Protein AF-0000000080061125 (afdb_homodimer)

Secondary structure (DSSP, 8-state):
-------------SS--HHHHHTT------SS-HHHHHTT--------------------------------------------------------------------------------------------------------PPPHHHHHHHHHHIIIIITTT---S-HHHHHHHHT-GGGS-HHHHHHHHHHHHHHHHHTTTT-S---TTTTTTS--SSSS----HHHHHHHHHHHHTTS-GGG---HHHHHHHHHHHHHHHHTT-HHHHHHHHHHHHHHHHHTTTTSHHHHHTS-HHHHHHHHHHHHHHHHHHHHHHHHHT------S-SPPPPSTTSS-HHHHHHHHHHHHHHHTS-HHHHHHHHTTGGGG--SPPPP-HHHHHHHHTS----TT--HHHHHHHHHHHHHHHHHHHHHHHHHHTSTT--S-----TTHHHHHHHHHHHHHHHS-HHHHHTTHHHHHHHHHHHHHHHHHHHHH--HHHHHHHHHHT--HHHHHHHHHHHHHHGGGS--TTHHHHHHHTBTTB---TTS-TTTSS------------------TTGGGGTTTT---/-------------SS--HHHHHTT------SS-HHHHHTT--------------------------------------------------------------------------------------------------------PPPHHHHHHHHHHHHHHTTTT---S-HHHHHHHHT-GGGS-HHHHHHHHHHHHHHHHHTTTT-S---TTTTTTS--SSSS----HHHHHHHHHHHHTTS-GGG---HHHHHHHHHHHHHHHHTT-HHHHHHHHHHHHHHHHHTTTTSHHHHHTS-HHHHHHHHHHHHHHHHHHHHHHHHHT------S-SPPPPSTTSS-HHHHHHHHHHHHHHHTS-HHHHHHHHTTGGGG--SPPPP-HHHHHHHHTS----TT--HHHHHHHHHHHHHHHHHHHHHHHHHHTSTT--S-----TTHHHHHHHHHHHHHHHS-HHHHHTTHHHHHHHHHHHHHHHHHHHHH--HHHHHHHHHHT--HHHHHHHHHHHHHHGGGS--TTHHHHHHHTBTTB---TTS-TTTSS--------------------S---S---S--

Solvent-accessible surface area (backbone atoms only — not comparable to full-atom values): 69648 Å² total; per-residue (Å²): 135,79,80,72,80,76,78,71,77,78,75,67,57,95,51,54,25,50,61,28,53,75,65,72,45,91,45,72,27,44,91,59,16,64,62,26,58,72,61,57,43,87,52,39,69,77,77,72,82,73,82,83,62,91,65,78,76,73,81,65,86,75,76,85,76,82,80,73,81,79,67,84,80,80,86,80,84,85,78,87,80,85,91,84,92,85,89,77,87,79,82,85,83,84,83,84,85,80,74,85,83,90,85,89,73,81,80,79,82,74,85,70,84,76,81,78,77,82,83,78,87,78,83,78,86,78,84,74,82,83,78,80,82,79,86,80,71,80,64,73,77,69,82,83,69,74,53,35,69,62,45,44,52,36,52,52,50,30,59,69,54,39,28,76,78,52,70,60,71,58,66,69,61,55,58,59,54,24,70,45,49,85,75,46,52,61,62,59,43,16,24,53,33,14,45,36,12,18,43,33,37,36,49,38,67,76,55,55,77,59,54,92,69,47,67,66,64,74,51,36,83,90,69,55,80,75,77,45,36,65,52,33,38,50,48,14,55,55,39,46,66,76,52,65,65,69,80,58,82,48,71,57,57,31,50,23,28,41,22,42,14,48,26,31,40,43,66,68,36,54,68,44,13,51,51,24,42,46,52,24,55,48,43,39,60,72,72,36,66,49,24,43,54,57,44,74,76,41,55,70,68,57,29,43,44,51,34,37,43,51,50,50,50,48,44,48,44,50,55,50,15,67,76,67,43,34,60,69,78,79,69,86,24,50,77,73,67,59,38,86,83,36,96,47,36,47,60,39,48,41,49,50,51,42,47,54,59,51,65,61,58,54,69,64,43,29,46,39,46,36,23,59,40,82,68,26,73,38,89,64,77,78,59,65,37,52,62,42,35,57,63,52,66,54,87,78,90,64,83,80,36,52,66,46,43,47,50,51,41,55,42,48,41,38,41,52,40,42,52,31,45,55,53,39,59,64,45,68,76,42,92,78,66,66,85,71,58,69,59,67,79,60,47,37,49,59,38,43,51,52,43,53,51,52,57,72,74,45,57,68,69,39,58,26,50,53,25,52,62,46,56,50,44,48,46,55,44,38,54,46,32,38,53,44,54,72,59,45,43,74,68,55,43,52,49,40,30,72,73,73,51,43,57,59,58,51,44,50,51,47,51,55,47,34,48,44,46,58,66,27,62,39,90,59,38,64,60,53,52,62,64,34,58,83,71,49,83,71,61,79,81,60,42,87,65,66,78,40,69,81,67,68,73,68,78,68,82,62,79,70,85,66,88,74,74,73,69,69,75,72,78,72,72,75,88,71,69,85,121,136,80,79,72,80,76,79,71,78,77,73,66,57,93,50,52,26,50,60,28,52,73,65,73,44,93,43,73,27,43,89,59,17,65,63,26,58,71,61,54,43,86,51,39,68,76,76,71,83,74,81,84,65,90,67,82,75,74,80,65,86,75,77,85,78,82,80,73,69,79,69,85,82,81,86,78,86,84,81,84,80,84,84,85,88,84,89,78,87,78,82,84,82,82,82,82,84,80,73,84,75,82,79,84,81,79,84,79,88,77,87,76,86,72,86,81,77,82,82,76,88,80,83,80,87,79,87,73,85,84,79,82,82,80,84,81,70,80,67,73,77,69,82,85,70,75,53,36,69,61,46,45,54,36,51,52,49,30,58,70,54,40,28,77,78,53,70,61,71,57,65,68,60,55,58,58,52,26,70,46,50,87,75,46,52,62,62,58,42,17,24,52,34,13,46,36,12,18,43,33,36,34,51,38,67,77,56,56,77,57,55,92,70,48,66,64,64,71,50,35,82,91,70,54,78,74,74,45,35,66,54,33,38,50,49,15,54,54,37,46,66,76,50,64,64,70,81,58,83,47,70,56,57,32,50,23,28,42,23,43,14,47,26,31,40,43,68,69,37,54,67,45,12,53,50,24,42,46,51,24,55,45,43,39,60,71,71,36,65,48,23,44,64,56,44,72,77,42,56,72,69,56,30,45,44,54,34,37,42,51,50,50,48,47,44,49,44,50,56,49,16,67,75,68,42,33,58,68,79,78,69,87,23,49,76,74,66,59,37,85,82,37,97,48,37,49,60,37,48,41,51,51,51,41,45,55,58,52,66,62,58,55,66,65,44,31,48,40,46,36,24,59,42,84,67,27,75,39,89,65,77,78,60,65,37,52,62,40,35,57,62,52,67,54,87,78,89,64,83,80,38,52,67,46,43,48,49,52,42,54,42,49,43,38,40,51,40,40,50,31,45,56,52,40,58,66,45,68,77,41,94,80,64,65,83,70,60,70,60,66,79,62,45,37,50,58,39,44,52,53,42,53,51,52,57,72,74,45,57,67,68,40,58,26,50,53,26,51,61,46,55,50,46,48,48,54,44,38,52,45,31,40,53,42,55,72,56,46,43,72,65,56,42,51,50,40,31,74,73,74,52,42,57,60,60,52,44,50,51,48,51,54,48,33,48,46,47,58,68,28,63,39,91,57,39,64,60,54,51,62,65,34,58,82,71,50,82,71,62,78,82,60,44,86,65,64,78,42,68,82,65,70,72,69,77,69,81,64,79,67,84,62,84,71,67,78,68,65,78,72,85,75,76,78,90,74,72,82,130

Sequence (1158 aa):
MESQPSATPEKPPKQACDNCRRRKIKCSRELPCDKCQRLLLSCSYSDVLRRKGPKFRTLYPLAPIHPLASRPRPLTKEWLPPDPGACHLASPTSPPFTVADAQYPHPDFSESFTRLPPPDLVSSPDSTNSLFDSSTIGALPAPRRLSAPILLAHVNVFLKYLFPIMPIVRQDQLQQDCHQPERLSSQRYAFIAALCAATHIQLKLDGAAPGPEAASAQASLDGHPMLSGEELLAEAVRARKEYNVVDEINMENLLTSFFLFAAYGNLDRQDQAWFYLCQTTSMVFTLGLQRESTYSKLSVEEAEEKRRVFWLLFVTERGYALQQAKPVMLRNSIHKPQVLCSDDPILAYGFINLINVFEKLSPNLYDWVSAGGSGSGADGDPPPTSSIQSSLAKQISLEGVSEIQKVDILITQQWLQTMMWKLSMTHVTQPGSRDDAVLPFHLPVLVGKAVMGVIAAASQGAVDAHGIGMEQKLYDLGTSVADVSRSLSTKAAHHLAESTIDPRELLWGILTTLSRIRGSQSYLFPALVEQSRGIISFDCSLSISDFLPSFGGPPAISWRTGESGFDLLGVSDDLQEREMESQPSATPEKPPKQACDNCRRRKIKCSRELPCDKCQRLLLSCSYSDVLRRKGPKFRTLYPLAPIHPLASRPRPLTKEWLPPDPGACHLASPTSPPFTVADAQYPHPDFSESFTRLPPPDLVSSPDSTNSLFDSSTIGALPAPRRLSAPILLAHVNVFLKYLFPIMPIVRQDQLQQDCHQPERLSSQRYAFIAALCAATHIQLKLDGAAPGPEAASAQASLDGHPMLSGEELLAEAVRARKEYNVVDEINMENLLTSFFLFAAYGNLDRQDQAWFYLCQTTSMVFTLGLQRESTYSKLSVEEAEEKRRVFWLLFVTERGYALQQAKPVMLRNSIHKPQVLCSDDPILAYGFINLINVFEKLSPNLYDWVSAGGSGSGADGDPPPTSSIQSSLAKQISLEGVSEIQKVDILITQQWLQTMMWKLSMTHVTQPGSRDDAVLPFHLPVLVGKAVMGVIAAASQGAVDAHGIGMEQKLYDLGTSVADVSRSLSTKAAHHLAESTIDPRELLWGILTTLSRIRGSQSYLFPALVEQSRGIISFDCSLSISDFLPSFGGPPAISWRTGESGFDLLGVSDDLQERE

Organism: NCBI:txid656916

pLDDT: mean 71.82, std 30.96, range [16.12, 98.88]

Foldseek 3Di:
DPDPPDPDPDPQPPDAFPVCVVVVHDFPSDQQTPVCVVLVHRTHRPDDDDDPPPPPCPPDPPPDPPDDPDFDDDDDDDDDDDDDDDDDDDDDDDDDDDDDDDDDDPDPDDDDPDPDDDDDDDDDDDPDPDPDDDDCPPPPPDPDADALVLLLVQLVLCVVQVCLLQVQDDSVVSNVCSHCLPPDDLLQSLLSLLSSLLSCLQLVVVFAPDPVPCVPVCDDPPPDNDQHSVSSLVSSVVSCVVDDCVVDQDPSSLSSLQSNLSNCVLVVVNVSNVVSLVVSVVSCVVQPLLAQVSLVPDDPVVSLSSLSVLLSSVLVQQLSLLLVLAADDHDPRYDHHDLVPDPHNLSSVLSVLSSVLSNLDDRLQSVCSNCPHPSNPDPDQHDLLVVSLVVLPDDDDNPSHDLLSVLVNLLVSLLSNLSSLVNLVVPVVDPPNPPSDRDDLCSLVQSLLSNLVSVVPGDLSSQSSRGVSSLSSLLSSLLSLLVSLVSDDPVRQVVCCVSGRRSLVSSVSSLVCCCQRSHHHHPCSVVSVVSCPPSHPPPVPPDVVNVPPPPPPPPDPPPPPDDPVPVPPDPPDDPPDDD/DPDPPDPDPPPQPPDAWPVCVVVVHDFPSDQQTPVCVVLVHRTHRPDDDDDDDPPPCPPPPPPDDDDDPDFDDDDDPDDDDDDDDDDDDDPDDDDDDPPDDDDDDPDDDDDDDDDDDDDDDDDDDDDDDDDDPDDCPPPPPDPDADALVLLLVQLVLCVVQVCLLQVQDDSVVSNVCSHCLVPDDLLQSLLSLLSSLLSCLQLVVVFAPPPVPCVPVCDDPVPDNDQHSVSSLVSSVVSCVVDDCVVDQDPSSLSSLQSNLSNCVLVVVNVSNVVSLVVSVVSCVVQPLLAQVSLVVDDPVVSLSSLSVLLSSVLVQQLSLLLVLAADDHDPRYDHHDQVPDPHNLSSVLSVLSSVLSNLDDRLQSVCSNCPHPSNPDPDQHDLLVVSLVVLPDDDDNPSHDLLSVLVNLLVSLLSNLSSLVNLVVPVVDPPNPPSPRDDLCSLVQSLLSNLVSVVPGDLSSQSSRGVSSLSSLLSSLLSLLVSLVSDDPVRQVVCCVVGRRSLVSSVSSLVCCCQRSHHHHPCSVVSVVSCPPSHPPPVVPDVVNVPPPPPPPPDVPPPPDDPPPVPDPPDDDPDDDD

InterPro domains:
  IPR001138 Zn(2)Cys(6) fungal-type DNA-binding domain [PF00172] (15-51)
  IPR001138 Zn(2)Cys(6) fungal-type DNA-binding domain [PS00463] (16-43)
  IPR001138 Zn(2)Cys(6) fungal-type DNA-binding domain [PS50048] (16-45)
  IPR001138 Zn(2)Cys(6) fungal-type DNA-binding domain [SM00066] (11-54)
  IPR001138 Zn(2)Cys(6) fungal-type DNA-binding domain [cd00067] (14-46)
  IPR007219 Xylanolytic transcriptional activator, regulatory domain [PF04082] (156-344)
  IPR007219 Xylanolytic transcriptional activator, regulatory domain [SM00906] (273-351)
  IPR036864 Zn(2)-C6 fungal-type DNA-binding domain superfamily [G3DSA:4.10.240.10] (10-63)
  IPR036864 Zn(2)-C6 fungal-type DNA-binding domain superfamily [SSF57701] (12-54)
  IPR050797 Carbohydrate Metabolism and Transport Regulator [PTHR31668] (5-534)

Nearest PDB structures (foldseek):
  8ow1-assembly1_ce  TM=6.277E-01  e=1.514E-03  Saccharomyces cerevisiae
  6gyp-assembly1_B  TM=5.975E-01  e=3.626E-03  Saccharomyces cerevisiae S288C
  6gys-assembly1_I  TM=6.020E-01  e=3.484E-02  Saccharomyces cerevisiae
  8e0m-assembly4_K  TM=3.515E-01  e=8.015E+00  synthetic construct
  8ow1-assembly1_ce  TM=6.157E-01  e=2.580E-03  Saccharomyces cerevisiae

Structure (mmCIF, N/CA/C/O backbone):
data_AF-0000000080061125-model_v1
#
loop_
_entity.id
_entity.type
_entity.pdbx_description
1 polymer 'C6 transcription factor (AmyR)'
#
loop_
_atom_site.group_PDB
_atom_site.id
_atom_site.type_symbol
_atom_site.label_atom_id
_atom_site.label_alt_id
_atom_site.label_comp_id
_atom_site.label_asym_id
_atom_site.label_entity_id
_atom_site.label_seq_id
_atom_site.pdbx_PDB_ins_code
_atom_site.Cartn_x
_atom_site.Cartn_y
_atom_site.Cartn_z
_atom_site.occupancy
_atom_site.B_iso_or_equiv
_atom_site.auth_seq_id
_atom_site.auth_comp_id
_atom_site.auth_asym_id
_atom_site.auth_atom_id
_atom_site.pdbx_PDB_model_num
ATOM 1 N N . MET A 1 1 ? -60.25 13.602 60.062 1 27.45 1 MET A N 1
ATOM 2 C CA . MET A 1 1 ? -59.156 12.688 59.812 1 27.45 1 MET A CA 1
ATOM 3 C C . MET A 1 1 ? -59.188 12.156 58.375 1 27.45 1 MET A C 1
ATOM 5 O O . MET A 1 1 ? -59.781 11.102 58.125 1 27.45 1 MET A O 1
ATOM 9 N N . GLU A 1 2 ? -59.406 13 57.438 1 32.28 2 GLU A N 1
ATOM 10 C CA . GLU A 1 2 ? -59.719 12.75 56.031 1 32.28 2 GLU A CA 1
ATOM 11 C C . GLU A 1 2 ? -58.531 12.078 55.312 1 32.28 2 GLU A C 1
ATOM 13 O O . GLU A 1 2 ? -57.406 12.531 55.438 1 32.28 2 GLU A O 1
ATOM 18 N N . SER A 1 3 ? -58.656 10.742 55.062 1 34.03 3 SER A N 1
ATOM 19 C CA . SER A 1 3 ? -57.719 9.758 54.5 1 34.03 3 SER A CA 1
ATOM 20 C C . SER A 1 3 ? -57.188 10.188 53.156 1 34.03 3 SER A C 1
ATOM 22 O O . SER A 1 3 ? -57.969 10.438 52.219 1 34.03 3 SER A O 1
ATOM 24 N N . GLN A 1 4 ? -56.125 10.945 53.125 1 33.97 4 GLN A N 1
ATOM 25 C CA . GLN A 1 4 ? -55.5 11.508 51.906 1 33.97 4 GLN A CA 1
ATOM 26 C C . GLN A 1 4 ? -55.188 10.414 50.906 1 33.97 4 GLN A C 1
ATOM 28 O O . GLN A 1 4 ? -54.719 9.344 51.25 1 33.97 4 GLN A O 1
ATOM 33 N N . PRO A 1 5 ? -55.938 10.406 49.75 1 37.44 5 PRO A N 1
ATOM 34 C CA . PRO A 1 5 ? -55.844 9.359 48.719 1 37.44 5 PRO A CA 1
ATOM 35 C C . PRO A 1 5 ? -54.406 9.086 48.312 1 37.44 5 PRO A C 1
ATOM 37 O O . PRO A 1 5 ? -53.562 9.977 48.375 1 37.44 5 PRO A O 1
ATOM 40 N N . SER A 1 6 ? -53.906 7.879 48.531 1 32.16 6 SER A N 1
ATOM 41 C CA . SER A 1 6 ? -52.594 7.309 48.25 1 32.16 6 SER A CA 1
ATOM 42 C C . SER A 1 6 ? -52.219 7.5 46.781 1 32.16 6 SER A C 1
ATOM 44 O O . SER A 1 6 ? -53.031 7.223 45.875 1 32.16 6 SER A O 1
ATOM 46 N N . ALA A 1 7 ? -51.344 8.422 46.438 1 37.06 7 ALA A N 1
ATOM 47 C CA . ALA A 1 7 ? -50.812 8.773 45.125 1 37.06 7 ALA A CA 1
ATOM 48 C C . ALA A 1 7 ? -50.469 7.52 44.312 1 37.06 7 ALA A C 1
ATOM 50 O O . ALA A 1 7 ? -49.75 6.633 44.812 1 37.06 7 ALA A O 1
ATOM 51 N N . THR A 1 8 ? -51.406 7.047 43.531 1 37.03 8 THR A N 1
ATOM 52 C CA . THR A 1 8 ? -51.219 5.926 42.625 1 37.03 8 THR A CA 1
ATOM 53 C C . THR A 1 8 ? -49.844 6.039 41.906 1 37.03 8 THR A C 1
ATOM 55 O O . THR A 1 8 ? -49.469 7.121 41.469 1 37.03 8 THR A O 1
ATOM 58 N N . PRO A 1 9 ? -48.875 5.172 42.219 1 40.28 9 PRO A N 1
ATOM 59 C CA . PRO A 1 9 ? -47.531 5.211 41.594 1 40.28 9 PRO A CA 1
ATOM 60 C C . PRO A 1 9 ? -47.594 5.375 40.094 1 40.28 9 PRO A C 1
ATOM 62 O O . PRO A 1 9 ? -48.438 4.773 39.438 1 40.28 9 PRO A O 1
ATOM 65 N N . GLU A 1 10 ? -47.406 6.582 39.562 1 41.97 10 GLU A N 1
ATOM 66 C CA . GLU A 1 10 ? -47.375 6.898 38.156 1 41.97 10 GLU A CA 1
ATOM 67 C C . GLU A 1 10 ? -46.656 5.801 37.344 1 41.97 10 GLU A C 1
ATOM 69 O O . GLU A 1 10 ? -45.656 5.262 37.812 1 41.97 10 GLU A O 1
ATOM 74 N N . LYS A 1 11 ? -47.438 4.945 36.562 1 47.28 11 LYS A N 1
ATOM 75 C CA . LYS A 1 11 ? -47 3.887 35.656 1 47.28 11 LYS A CA 1
ATOM 76 C C . LYS A 1 11 ? -45.719 4.289 34.906 1 47.28 11 LYS A C 1
ATOM 78 O O . LYS A 1 11 ? -45.594 5.445 34.5 1 47.28 11 LYS A O 1
ATOM 83 N N . PRO A 1 12 ? -44.594 3.541 35.031 1 50.28 12 PRO A N 1
ATOM 84 C CA . PRO A 1 12 ? -43.344 3.816 34.344 1 50.28 12 PRO A CA 1
ATOM 85 C C . PRO A 1 12 ? -43.531 4.059 32.844 1 50.28 12 PRO A C 1
ATOM 87 O O . PRO A 1 12 ? -44.469 3.535 32.25 1 50.28 12 PRO A O 1
ATOM 90 N N . PRO A 1 13 ? -43.219 5.145 32.25 1 54.94 13 PRO A N 1
ATOM 91 C CA . PRO A 1 13 ? -43.438 5.453 30.844 1 54.94 13 PRO A CA 1
ATOM 92 C C . PRO A 1 13 ? -43.031 4.297 29.922 1 54.94 13 PRO A C 1
ATOM 94 O O . PRO A 1 13 ? -42.125 3.531 30.25 1 54.94 13 PRO A O 1
ATOM 97 N N . LYS A 1 14 ? -43.875 3.773 29.125 1 65.69 14 LYS A N 1
ATOM 98 C CA . LYS A 1 14 ? -43.75 2.666 28.172 1 65.69 14 LYS A CA 1
ATOM 99 C C . LYS A 1 14 ? -42.656 2.961 27.141 1 65.69 14 LYS A C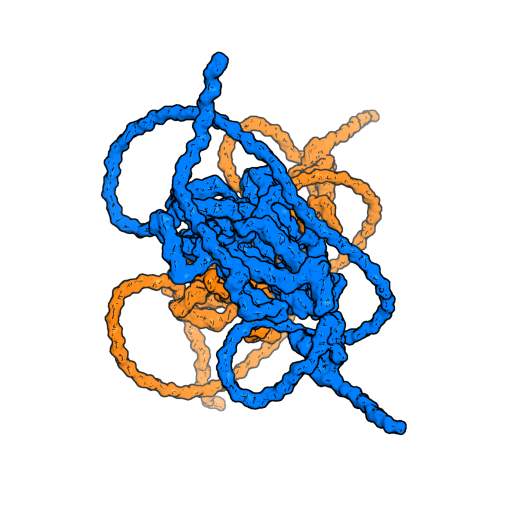 1
ATOM 101 O O . LYS A 1 14 ? -42.25 2.066 26.406 1 65.69 14 LYS A O 1
ATOM 106 N N . GLN A 1 15 ? -42.156 4.168 27.141 1 68.81 15 GLN A N 1
ATOM 107 C CA . GLN A 1 15 ? -41.188 4.512 26.078 1 68.81 15 GLN A CA 1
ATOM 108 C C . GLN A 1 15 ? -39.781 4.699 26.625 1 68.81 15 GLN A C 1
ATOM 110 O O . GLN A 1 15 ? -39.625 5.012 27.812 1 68.81 15 GLN A O 1
ATOM 115 N N . ALA A 1 16 ? -38.812 4.387 25.859 1 77 16 ALA A N 1
ATOM 116 C CA . ALA A 1 16 ? -37.438 4.66 26.219 1 77 16 ALA A CA 1
ATOM 117 C C . ALA A 1 16 ? -37.188 6.156 26.375 1 77 16 ALA A C 1
ATOM 119 O O . ALA A 1 16 ? -37.875 6.973 25.766 1 77 16 ALA A O 1
ATOM 120 N N . CYS A 1 17 ? -36.406 6.539 27.281 1 73.69 17 CYS A N 1
ATOM 121 C CA . CYS A 1 17 ? -36.094 7.949 27.484 1 73.69 17 CYS A CA 1
ATOM 122 C C . CYS A 1 17 ? -35.469 8.555 26.234 1 73.69 17 CYS A C 1
ATOM 124 O O . CYS A 1 17 ? -34.969 7.836 25.375 1 73.69 17 CYS A O 1
ATOM 126 N N . ASP A 1 18 ? -35.5 9.758 26.016 1 74.81 18 ASP A N 1
ATOM 127 C CA . ASP A 1 18 ? -35.031 10.477 24.844 1 74.81 18 ASP A CA 1
ATOM 128 C C . ASP A 1 18 ? -33.562 10.172 24.547 1 74.81 18 ASP A C 1
ATOM 130 O O . ASP A 1 18 ? -33.188 10.023 23.391 1 74.81 18 ASP A O 1
ATOM 134 N N . ASN A 1 19 ? -32.781 10.039 25.562 1 71.25 19 ASN A N 1
ATOM 135 C CA . ASN A 1 19 ? -31.359 9.781 25.422 1 71.25 19 ASN A CA 1
ATOM 136 C C . ASN A 1 19 ? -31.094 8.359 24.938 1 71.25 19 ASN A C 1
ATOM 138 O O . ASN A 1 19 ? -30.281 8.141 24.047 1 71.25 19 ASN A O 1
ATOM 142 N N . CYS A 1 20 ? -31.797 7.539 25.516 1 73.12 20 CYS A N 1
ATOM 143 C CA . CYS A 1 20 ? -31.656 6.129 25.156 1 73.12 20 CYS A CA 1
ATOM 144 C C . CYS A 1 20 ? -32.219 5.859 23.766 1 73.12 20 CYS A C 1
ATOM 146 O O . CYS A 1 20 ? -31.625 5.086 23 1 73.12 20 CYS A O 1
ATOM 148 N N . ARG A 1 21 ? -33.188 6.535 23.406 1 73.5 21 ARG A N 1
ATOM 149 C CA . ARG A 1 21 ? -33.812 6.438 22.078 1 73.5 21 ARG A CA 1
ATOM 150 C C . ARG A 1 21 ? -32.875 6.941 20.984 1 73.5 21 ARG A C 1
ATOM 152 O O . ARG A 1 21 ? -32.719 6.309 19.953 1 73.5 21 ARG A O 1
ATOM 159 N N . ARG A 1 22 ? -32.375 7.961 21.281 1 67.88 22 ARG A N 1
ATOM 160 C CA . ARG A 1 22 ? -31.469 8.578 20.328 1 67.88 22 ARG A CA 1
ATOM 161 C C . ARG A 1 22 ? -30.219 7.727 20.141 1 67.88 22 ARG A C 1
ATOM 163 O O . ARG A 1 22 ? -29.641 7.688 19.047 1 67.88 22 ARG A O 1
ATOM 170 N N . ARG A 1 23 ? -29.891 7.102 21.109 1 65.81 23 ARG A N 1
ATOM 171 C CA . ARG A 1 23 ? -28.656 6.32 21.109 1 65.81 23 ARG A CA 1
ATOM 172 C C . ARG A 1 23 ? -28.938 4.848 20.844 1 65.81 23 ARG A C 1
ATOM 174 O O . ARG A 1 23 ? -28.031 4.02 20.875 1 65.81 23 ARG A O 1
ATOM 181 N N . LYS A 1 24 ? -30.219 4.629 20.562 1 64.69 24 LYS A N 1
ATOM 182 C CA . LYS A 1 24 ? -30.766 3.303 20.266 1 64.69 24 LYS A CA 1
ATOM 183 C C . LYS A 1 24 ? -30.234 2.266 21.266 1 64.69 24 LYS A C 1
ATOM 185 O O . LYS A 1 24 ? -29.859 1.158 20.875 1 64.69 24 LYS A O 1
ATOM 190 N N . ILE A 1 25 ? -30.25 2.643 22.516 1 73.75 25 ILE A N 1
ATOM 191 C CA . ILE A 1 25 ? -29.859 1.727 23.594 1 73.75 25 ILE A CA 1
ATOM 192 C C . ILE A 1 25 ? -31.078 1.35 24.422 1 73.75 25 ILE A C 1
ATOM 194 O O . ILE A 1 25 ? -32.062 2.094 24.453 1 73.75 25 ILE A O 1
ATOM 198 N N . LYS A 1 26 ? -31.031 0.208 25 1 74.75 26 LYS A N 1
ATOM 199 C CA . LYS A 1 26 ? -32.125 -0.277 25.844 1 74.75 26 LYS A CA 1
ATOM 200 C C . LYS A 1 26 ? -32.281 0.58 27.094 1 74.75 26 LYS A C 1
ATOM 202 O O . LYS A 1 26 ? -31.344 0.724 27.875 1 74.75 26 LYS A O 1
ATOM 207 N N . CYS A 1 27 ? -33.344 1.165 27.281 1 73.62 27 CYS A N 1
ATOM 208 C CA . CYS A 1 27 ? -33.688 2.072 28.359 1 73.62 27 CYS A CA 1
ATOM 209 C C . CYS A 1 27 ? -34.406 1.333 29.484 1 73.62 27 CYS A C 1
ATOM 211 O O . CYS A 1 27 ? -35.25 0.475 29.219 1 73.62 27 CYS A O 1
ATOM 213 N N . SER A 1 28 ? -34.094 1.442 30.641 1 76.81 28 SER A N 1
ATOM 214 C CA . SER A 1 28 ? -34.812 0.836 31.75 1 76.81 28 SER A CA 1
ATOM 215 C C . SER A 1 28 ? -36.188 1.485 31.969 1 76.81 28 SER A C 1
ATOM 217 O O . SER A 1 28 ? -36.969 1.008 32.75 1 76.81 28 SER A O 1
ATOM 219 N N . ARG A 1 29 ? -36.5 2.629 31.328 1 74.81 29 ARG A N 1
ATOM 220 C CA . ARG A 1 29 ? -37.781 3.355 31.328 1 74.81 29 ARG A CA 1
ATOM 221 C C . ARG A 1 29 ? -38.094 3.904 32.719 1 74.81 29 ARG A C 1
ATOM 223 O O . ARG A 1 29 ? -39.25 4.242 33 1 74.81 29 ARG A O 1
ATOM 230 N N . GLU A 1 30 ? -37 4.027 33.531 1 76.69 30 GLU A N 1
ATOM 231 C CA . GLU A 1 30 ? -37.125 4.734 34.781 1 76.69 30 GLU A CA 1
ATOM 232 C C . GLU A 1 30 ? -36.781 6.207 34.656 1 76.69 30 GLU A C 1
ATOM 234 O O . GLU A 1 30 ? -36.156 6.602 33.656 1 76.69 30 GLU A O 1
ATOM 239 N N . LEU A 1 31 ? -37.344 7.039 35.281 1 72.25 31 LEU A N 1
ATOM 240 C CA . LEU A 1 31 ? -36.969 8.445 35.375 1 72.25 31 LEU A CA 1
ATOM 241 C C . LEU A 1 31 ? -36.156 8.742 36.625 1 72.25 31 LEU A C 1
ATOM 243 O O . LEU A 1 31 ? -36.719 8.773 37.719 1 72.25 31 LEU A O 1
ATOM 247 N N . PRO A 1 32 ? -34.781 8.922 36.531 1 73.5 32 PRO A N 1
ATOM 248 C CA . PRO A 1 32 ? -33.938 8.797 35.344 1 73.5 32 PRO A CA 1
ATOM 249 C C . PRO A 1 32 ? -33.625 7.348 34.969 1 73.5 32 PRO A C 1
ATOM 251 O O . PRO A 1 32 ? -33.625 6.48 35.844 1 73.5 32 PRO A O 1
ATOM 254 N N . CYS A 1 33 ? -33.375 7.062 33.719 1 75.44 33 CYS A N 1
ATOM 255 C CA . CYS A 1 33 ? -33.094 5.676 33.344 1 75.44 33 CYS A CA 1
ATOM 256 C C . CYS A 1 33 ? -31.688 5.281 33.75 1 75.44 33 CYS A C 1
ATOM 258 O O . CYS A 1 33 ? -30.844 6.145 34.031 1 75.44 33 CYS A O 1
ATOM 260 N N . ASP A 1 34 ? -31.422 3.965 33.906 1 76 34 ASP A N 1
ATOM 261 C CA . ASP A 1 34 ? -30.141 3.434 34.375 1 76 34 ASP A CA 1
ATOM 262 C C . ASP A 1 34 ? -28.984 3.916 33.531 1 76 34 ASP A C 1
ATOM 264 O O . ASP A 1 34 ? -27.906 4.203 34.031 1 76 34 ASP A O 1
ATOM 268 N N . LYS A 1 35 ? -29.188 4.074 32.281 1 73.5 35 LYS A N 1
ATOM 269 C CA . LYS A 1 35 ? -28.156 4.504 31.359 1 73.5 35 LYS A CA 1
ATOM 270 C C . LYS A 1 35 ? -27.875 6 31.5 1 73.5 35 LYS A C 1
ATOM 272 O O . LYS A 1 35 ? -26.719 6.422 31.531 1 73.5 35 LYS A O 1
ATOM 277 N N . CYS A 1 36 ? -28.938 6.664 31.578 1 67.19 36 CYS A N 1
ATOM 278 C CA . CYS A 1 36 ? -28.797 8.102 31.781 1 67.19 36 CYS A CA 1
ATOM 279 C C . CYS A 1 36 ? -28.188 8.406 33.156 1 67.19 36 CYS A C 1
ATOM 281 O O . CYS A 1 36 ? -27.359 9.312 33.281 1 67.19 36 CYS A O 1
ATOM 283 N N . GLN A 1 37 ? -28.562 7.734 34.094 1 69.38 37 GLN A N 1
ATOM 284 C CA . GLN A 1 37 ? -28.016 7.891 35.438 1 69.38 37 GLN A CA 1
ATOM 285 C C . GLN A 1 37 ? -26.531 7.582 35.469 1 69.38 37 GLN A C 1
ATOM 287 O O . GLN A 1 37 ? -25.75 8.312 36.094 1 69.38 37 GLN A O 1
ATOM 292 N N . ARG A 1 38 ? -26.219 6.562 34.75 1 66.12 38 ARG A N 1
ATOM 293 C CA . ARG A 1 38 ? -24.828 6.133 34.719 1 66.12 38 ARG A CA 1
ATOM 294 C C . ARG A 1 38 ? -23.969 7.113 33.906 1 66.12 38 ARG A C 1
ATOM 296 O O . ARG A 1 38 ? -22.812 7.363 34.25 1 66.12 38 ARG A O 1
ATOM 303 N N . LEU A 1 39 ? -24.594 7.609 32.969 1 65.25 39 LEU A N 1
ATOM 304 C CA . LEU A 1 39 ? -23.875 8.469 32.031 1 65.25 39 LEU A CA 1
ATOM 305 C C . LEU A 1 39 ? -24.062 9.938 32.406 1 65.25 39 LEU A C 1
ATOM 307 O O . LEU A 1 39 ? -23.609 10.828 31.656 1 65.25 39 LEU A O 1
ATOM 311 N N . LEU A 1 40 ? -24.688 10.211 33.5 1 57.69 40 LEU A N 1
ATOM 312 C CA . LEU A 1 40 ? -24.969 11.531 34.031 1 57.69 40 LEU A CA 1
ATOM 313 C C . LEU A 1 40 ? -25.656 12.414 33 1 57.69 40 LEU A C 1
ATOM 315 O O . LEU A 1 40 ? -25.266 13.562 32.781 1 57.69 40 LEU A O 1
ATOM 319 N N . LEU A 1 41 ? -26.531 11.695 32.344 1 65.44 41 LEU A N 1
ATOM 320 C CA . LEU A 1 41 ? -27.344 12.414 31.359 1 65.44 41 LEU A CA 1
ATOM 321 C C . LEU A 1 41 ? -28.688 12.82 31.953 1 65.44 41 LEU A C 1
ATOM 323 O O . LEU A 1 41 ? -29.156 12.195 32.906 1 65.44 41 LEU A O 1
ATOM 327 N N . SER A 1 42 ? -29.219 13.984 31.484 1 67.25 42 SER A N 1
ATOM 328 C CA . SER A 1 42 ? -30.578 14.352 31.844 1 67.25 42 SER A CA 1
ATOM 329 C C . SER A 1 42 ? -31.594 13.438 31.172 1 67.25 42 SER A C 1
ATOM 331 O O . SER A 1 42 ? -31.797 13.516 29.953 1 67.25 42 SER A O 1
ATOM 333 N N . CYS A 1 43 ? -32.125 12.523 31.891 1 69.62 43 CYS A N 1
ATOM 334 C CA . CYS A 1 43 ? -33.094 11.547 31.391 1 69.62 43 CYS A CA 1
ATOM 335 C C . CYS A 1 43 ? -34.438 12.211 31.156 1 69.62 43 CYS A C 1
ATOM 337 O O . CYS A 1 43 ? -35 12.82 32.062 1 69.62 43 CYS A O 1
ATOM 339 N N . SER A 1 44 ? -34.844 12.406 29.953 1 75.56 44 SER A N 1
ATOM 340 C CA . SER A 1 44 ? -36.156 13.008 29.625 1 75.56 44 SER A CA 1
ATOM 341 C C . SER A 1 44 ? -37 12.078 28.766 1 75.56 44 SER A C 1
ATOM 343 O O . SER A 1 44 ? -36.438 11.234 28.047 1 75.56 44 SER A O 1
ATOM 345 N N . TYR A 1 45 ? -38.312 12.016 29 1 69.56 45 TYR A N 1
ATOM 346 C CA . TYR A 1 45 ? -39.281 11.25 28.234 1 69.56 45 TYR A CA 1
ATOM 347 C C . TYR A 1 45 ? -40.25 12.18 27.484 1 69.56 45 TYR A C 1
ATOM 349 O O . TYR A 1 45 ? -41.438 11.938 27.453 1 69.56 45 TYR A O 1
ATOM 357 N N . SER A 1 46 ? -39.875 13.258 27.031 1 65.62 46 SER A N 1
ATOM 358 C CA . SER A 1 46 ? -40.719 14.312 26.516 1 65.62 46 SER A CA 1
ATOM 359 C C . SER A 1 46 ? -41.156 14.031 25.078 1 65.62 46 SER A C 1
ATOM 361 O O . SER A 1 46 ? -42.062 14.68 24.547 1 65.62 46 SER A O 1
ATOM 363 N N . ASP A 1 47 ? -40.469 13.125 24.453 1 58.38 47 ASP A N 1
ATOM 364 C CA . ASP A 1 47 ? -40.844 12.945 23.047 1 58.38 47 ASP A CA 1
ATOM 365 C C . ASP A 1 47 ? -42.188 12.25 22.906 1 58.38 47 ASP A C 1
ATOM 367 O O . ASP A 1 47 ? -42.438 11.219 23.531 1 58.38 47 ASP A O 1
ATOM 371 N N . VAL A 1 48 ? -43.219 12.969 22.578 1 54.28 48 VAL A N 1
ATOM 372 C CA . VAL A 1 48 ? -44.562 12.469 22.328 1 54.28 48 VAL A CA 1
ATOM 373 C C . VAL A 1 48 ? -44.562 11.602 21.062 1 54.28 48 VAL A C 1
ATOM 375 O O . VAL A 1 48 ? -44.062 12.008 20.016 1 54.28 48 VAL A O 1
ATOM 378 N N . LEU A 1 49 ? -44.969 10.461 21.281 1 46.69 49 LEU A N 1
ATOM 379 C CA . LEU A 1 49 ? -45.094 9.555 20.141 1 46.69 49 LEU A CA 1
ATOM 380 C C . LEU A 1 49 ? -46.281 9.961 19.25 1 46.69 49 LEU A C 1
ATOM 382 O O . LEU A 1 49 ? -47.438 9.953 19.703 1 46.69 49 LEU A O 1
ATOM 386 N N . ARG A 1 50 ? -46.25 10.898 18.359 1 41.69 50 ARG A N 1
ATOM 387 C CA . ARG A 1 50 ? -47.375 11.156 17.453 1 41.69 50 ARG A CA 1
ATOM 388 C C . ARG A 1 50 ? -47.656 9.945 16.562 1 41.69 50 ARG A C 1
ATOM 390 O O . ARG A 1 50 ? -46.719 9.32 16.062 1 41.69 50 ARG A O 1
ATOM 397 N N . ARG A 1 51 ? -48.875 9.445 16.562 1 40.47 51 ARG A N 1
ATOM 398 C CA . ARG A 1 51 ? -49.406 8.43 15.656 1 40.47 51 ARG A CA 1
ATOM 399 C C . ARG A 1 51 ? -49.344 8.906 14.211 1 40.47 51 ARG A C 1
ATOM 401 O O . ARG A 1 51 ? -49.812 10.008 13.898 1 40.47 51 ARG A O 1
ATOM 408 N N . LYS A 1 52 ? -48.5 8.461 13.242 1 35.94 52 LYS A N 1
ATOM 409 C CA . LYS A 1 52 ? -48.375 8.812 11.828 1 35.94 52 LYS A CA 1
ATOM 410 C C . LYS A 1 52 ? -49.656 8.477 11.07 1 35.94 52 LYS A C 1
ATOM 412 O O . LYS A 1 52 ? -50.062 7.316 11.023 1 35.94 52 LYS A O 1
ATOM 417 N N . GLY A 1 53 ? -50.781 9.125 11.219 1 33.41 53 GLY A N 1
ATOM 418 C CA . GLY A 1 53 ? -51.844 8.922 10.258 1 33.41 53 GLY A CA 1
ATOM 419 C C . GLY A 1 53 ? -51.375 8.945 8.82 1 33.41 53 GLY A C 1
ATOM 420 O O . GLY A 1 53 ? -50.219 9.258 8.555 1 33.41 53 GLY A O 1
ATOM 421 N N . PRO A 1 54 ? -52.406 8.688 7.742 1 33.66 54 PRO A N 1
ATOM 422 C CA . PRO A 1 54 ? -52.062 8.508 6.328 1 33.66 54 PRO A CA 1
ATOM 423 C C . PRO A 1 54 ? -51.344 9.727 5.727 1 33.66 54 PRO A C 1
ATOM 425 O O . PRO A 1 54 ? -51.906 10.828 5.758 1 33.66 54 PRO A O 1
ATOM 428 N N . LYS A 1 55 ? -50.281 9.961 5.922 1 28.88 55 LYS A N 1
ATOM 429 C CA . LYS A 1 55 ? -49.625 11.242 5.719 1 28.88 55 LYS A CA 1
ATOM 430 C C . LYS A 1 55 ? -49.562 11.617 4.242 1 28.88 55 LYS A C 1
ATOM 432 O O . LYS A 1 55 ? -49.25 10.789 3.393 1 28.88 55 LYS A O 1
ATOM 437 N N . PHE A 1 56 ? -50.531 12.289 3.758 1 29.11 56 PHE A N 1
ATOM 438 C CA . PHE A 1 56 ? -50.5 12.852 2.414 1 29.11 56 PHE A CA 1
ATOM 439 C C . PHE A 1 56 ? -49.125 13.398 2.086 1 29.11 56 PHE A C 1
ATOM 441 O O . PHE A 1 56 ? -48.562 14.156 2.867 1 29.11 56 PHE A O 1
ATOM 448 N N . ARG A 1 57 ? -48.344 12.625 1.249 1 27.5 57 ARG A N 1
ATOM 449 C CA . ARG A 1 57 ? -46.906 12.57 0.98 1 27.5 57 ARG A CA 1
ATOM 450 C C . ARG A 1 57 ? -46.406 13.898 0.433 1 27.5 57 ARG A C 1
ATOM 452 O O . ARG A 1 57 ? -46.594 14.211 -0.744 1 27.5 57 ARG A O 1
ATOM 459 N N . THR A 1 58 ? -46.75 14.992 0.989 1 25.17 58 THR A N 1
ATOM 460 C CA . THR A 1 58 ? -46.156 16.172 0.364 1 25.17 58 THR A CA 1
ATOM 461 C C . THR A 1 58 ? -44.656 15.977 0.176 1 25.17 58 THR A C 1
ATOM 463 O O . THR A 1 58 ? -43.969 15.516 1.089 1 25.17 58 THR A O 1
ATOM 466 N N . LEU A 1 59 ? -44.125 15.836 -1.079 1 26.11 59 LEU A N 1
ATOM 467 C CA . LEU A 1 59 ? -42.844 15.453 -1.661 1 26.11 59 LEU A CA 1
ATOM 468 C C . LEU A 1 59 ? -41.719 16.359 -1.143 1 26.11 59 LEU A C 1
ATOM 470 O O . LEU A 1 59 ? -41.656 17.531 -1.498 1 26.11 59 LEU A O 1
ATOM 474 N N . TYR A 1 60 ? -41.562 16.562 0.078 1 22.91 60 TYR A N 1
ATOM 475 C CA . TYR A 1 60 ? -40.562 17.578 0.402 1 22.91 60 TYR A CA 1
ATOM 476 C C . TYR A 1 60 ? -39.188 17.172 -0.092 1 22.91 60 TYR A C 1
ATOM 478 O O . TYR A 1 60 ? -38.812 15.984 -0.031 1 22.91 60 TYR A O 1
ATOM 486 N N . PRO A 1 61 ? -38.438 17.891 -0.903 1 23.94 61 PRO A N 1
ATOM 487 C CA . PRO A 1 61 ? -37.25 17.484 -1.629 1 23.94 61 PRO A CA 1
ATOM 488 C C . PRO A 1 61 ? -36.125 16.984 -0.702 1 23.94 61 PRO A C 1
ATOM 490 O O . PRO A 1 61 ? -35.812 17.656 0.278 1 23.94 61 PRO A O 1
ATOM 493 N N . LEU A 1 62 ? -36.031 15.695 -0.399 1 21.33 62 LEU A N 1
ATOM 494 C CA . LEU A 1 62 ? -35.25 14.977 0.587 1 21.33 62 LEU A CA 1
ATOM 495 C C . LEU A 1 62 ? -33.75 15.273 0.396 1 21.33 62 LEU A C 1
ATOM 497 O O . LEU A 1 62 ? -33.219 15.117 -0.706 1 21.33 62 LEU A O 1
ATOM 501 N N . ALA A 1 63 ? -33.188 16.234 1.161 1 22.5 63 ALA A N 1
ATOM 502 C CA . ALA A 1 63 ? -31.75 16.516 1.087 1 22.5 63 ALA A CA 1
ATOM 503 C C . ALA A 1 63 ? -30.938 15.25 1.304 1 22.5 63 ALA A C 1
ATOM 505 O O . ALA A 1 63 ? -31.297 14.406 2.127 1 22.5 63 ALA A O 1
ATOM 506 N N . PRO A 1 64 ? -30.125 14.602 0.409 1 19.73 64 PRO A N 1
ATOM 507 C CA . PRO A 1 64 ? -29.5 13.281 0.307 1 19.73 64 PRO A CA 1
ATOM 508 C C . PRO A 1 64 ? -28.656 12.93 1.526 1 19.73 64 PRO A C 1
ATOM 510 O O . PRO A 1 64 ? -27.828 13.727 1.956 1 19.73 64 PRO A O 1
ATOM 513 N N . ILE A 1 65 ? -29.156 12.117 2.551 1 19.98 65 ILE A N 1
ATOM 514 C CA . ILE A 1 65 ? -28.594 11.711 3.83 1 19.98 65 ILE A CA 1
ATOM 515 C C . ILE A 1 65 ? -27.375 10.812 3.596 1 19.98 65 ILE A C 1
ATOM 517 O O . ILE A 1 65 ? -27.453 9.836 2.852 1 19.98 65 ILE A O 1
ATOM 521 N N . HIS A 1 66 ? -26.141 11.25 3.807 1 19.62 66 HIS A N 1
ATOM 522 C CA . HIS A 1 66 ? -24.891 10.516 3.66 1 19.62 66 HIS A CA 1
ATOM 523 C C . HIS A 1 66 ? -24.844 9.312 4.602 1 19.62 66 HIS A C 1
ATOM 525 O O . HIS A 1 66 ? -25.125 9.445 5.797 1 19.62 66 HIS A O 1
ATOM 531 N N . PRO A 1 67 ? -25.078 8.062 4.23 1 20.81 67 PRO A N 1
ATOM 532 C CA . PRO A 1 67 ? -25.328 6.777 4.891 1 20.81 67 PRO A CA 1
ATOM 533 C C . PRO A 1 67 ? -24.188 6.359 5.816 1 20.81 67 PRO A C 1
ATOM 535 O O . PRO A 1 67 ? -23.031 6.238 5.375 1 20.81 67 PRO A O 1
ATOM 538 N N . LEU A 1 68 ? -24.047 6.77 7.062 1 18.78 68 LEU A N 1
ATOM 539 C CA . LEU A 1 68 ? -23.094 6.18 7.992 1 18.78 68 LEU A CA 1
ATOM 540 C C . LEU A 1 68 ? -23.375 4.691 8.188 1 18.78 68 LEU A C 1
ATOM 542 O O . LEU A 1 68 ? -24.531 4.277 8.234 1 18.78 68 LEU A O 1
ATOM 546 N N . ALA A 1 69 ? -22.453 3.732 7.973 1 19.33 69 ALA A N 1
ATOM 547 C CA . ALA A 1 69 ? -22.469 2.275 8.062 1 19.33 69 ALA A CA 1
ATOM 548 C C . ALA A 1 69 ? -22.969 1.815 9.43 1 19.33 69 ALA A C 1
ATOM 550 O O . ALA A 1 69 ? -22.328 2.082 10.453 1 19.33 69 ALA A O 1
ATOM 551 N N . SER A 1 70 ? -24.266 1.642 9.82 1 18.52 70 SER A N 1
ATOM 552 C CA . SER A 1 70 ? -25.031 1.313 11.023 1 18.52 70 SER A CA 1
ATOM 553 C C . SER A 1 70 ? -24.812 -0.142 11.43 1 18.52 70 SER A C 1
ATOM 555 O O . SER A 1 70 ? -25.25 -1.056 10.727 1 18.52 70 SER A O 1
ATOM 557 N N . ARG A 1 71 ? -23.672 -0.48 12.133 1 18.69 71 ARG A N 1
ATOM 558 C CA . ARG A 1 71 ? -23.375 -1.826 12.617 1 18.69 71 ARG A CA 1
ATOM 559 C C . ARG A 1 71 ? -24.5 -2.34 13.516 1 18.69 71 ARG A C 1
ATOM 561 O O . ARG A 1 71 ? -25.078 -1.574 14.281 1 18.69 71 ARG A O 1
ATOM 568 N N . PRO A 1 72 ? -24.859 -3.564 13.383 1 19.33 72 PRO A N 1
ATOM 569 C CA . PRO A 1 72 ? -25.953 -4.309 14.008 1 19.33 72 PRO A CA 1
ATOM 570 C C . PRO A 1 72 ? -25.688 -4.609 15.484 1 19.33 72 PRO A C 1
ATOM 572 O O . PRO A 1 72 ? -24.547 -4.82 15.883 1 19.33 72 PRO A O 1
ATOM 575 N N . ARG A 1 73 ? -26.547 -4.113 16.438 1 18.09 73 ARG A N 1
ATOM 576 C CA . ARG A 1 73 ? -26.625 -4.031 17.891 1 18.09 73 ARG A CA 1
ATOM 577 C C . ARG A 1 73 ? -26.875 -5.402 18.516 1 18.09 73 ARG A C 1
ATOM 579 O O . ARG A 1 73 ? -27.969 -5.953 18.391 1 18.09 73 ARG A O 1
ATOM 586 N N . PRO A 1 74 ? -25.844 -6.316 18.641 1 18.56 74 PRO A N 1
ATOM 587 C CA . PRO A 1 74 ? -26.203 -7.602 19.25 1 18.56 74 PRO A CA 1
ATOM 588 C C . PRO A 1 74 ? -26.719 -7.457 20.672 1 18.56 74 PRO A C 1
ATOM 590 O O . PRO A 1 74 ? -26.422 -6.465 21.344 1 18.56 74 PRO A O 1
ATOM 593 N N . LEU A 1 75 ? -27.422 -8.461 21.219 1 18.23 75 LEU A N 1
ATOM 594 C CA . LEU A 1 75 ? -28.375 -8.711 22.297 1 18.23 75 LEU A CA 1
ATOM 595 C C . LEU A 1 75 ? -27.656 -8.773 23.641 1 18.23 75 LEU A C 1
ATOM 597 O O . LEU A 1 75 ? -26.453 -9.016 23.703 1 18.23 75 LEU A O 1
ATOM 601 N N . THR A 1 76 ? -28.375 -8.797 24.844 1 17.47 76 THR A N 1
ATOM 602 C CA . THR A 1 76 ? -28.562 -8.273 26.188 1 17.47 76 THR A CA 1
ATOM 603 C C . THR A 1 76 ? -27.938 -9.219 27.219 1 17.47 76 THR A C 1
ATOM 605 O O . THR A 1 76 ? -28.156 -9.07 28.422 1 17.47 76 THR A O 1
ATOM 608 N N . LYS A 1 77 ? -26.734 -9.789 27.203 1 18.34 77 LYS A N 1
ATOM 609 C CA . LYS A 1 77 ? -26.547 -10.852 28.188 1 18.34 77 LYS A CA 1
ATOM 610 C C . LYS A 1 77 ? -26.625 -10.297 29.609 1 18.34 77 LYS A C 1
ATOM 612 O O . LYS A 1 77 ? -26.203 -9.172 29.875 1 18.34 77 LYS A O 1
ATOM 617 N N . GLU A 1 78 ? -27.062 -10.969 30.734 1 17.42 78 GLU A N 1
ATOM 618 C CA . GLU A 1 78 ? -27.625 -10.781 32.062 1 17.42 78 GLU A CA 1
ATOM 619 C C . GLU A 1 78 ? -26.531 -10.414 33.062 1 17.42 78 GLU A C 1
ATOM 621 O O . GLU A 1 78 ? -25.344 -10.719 32.844 1 17.42 78 GLU A O 1
ATOM 626 N N . TRP A 1 79 ? -26.812 -9.773 34.312 1 18.94 79 TRP A N 1
ATOM 627 C CA . TRP A 1 79 ? -26.578 -8.789 35.375 1 18.94 79 TRP A CA 1
ATOM 628 C C . TRP A 1 79 ? -25.734 -9.383 36.5 1 18.94 79 TRP A C 1
ATOM 630 O O . TRP A 1 79 ? -25.375 -8.688 37.438 1 18.94 79 TRP A O 1
ATOM 640 N N . LEU A 1 80 ? -24.688 -10.352 36.469 1 18.38 80 LEU A N 1
ATOM 641 C CA . LEU A 1 80 ? -24.594 -10.859 37.844 1 18.38 80 LEU A CA 1
ATOM 642 C C . LEU A 1 80 ? -24 -9.82 38.781 1 18.38 80 LEU A C 1
ATOM 644 O O . LEU A 1 80 ? -23.188 -8.992 38.344 1 18.38 80 LEU A O 1
ATOM 648 N N . PRO A 1 81 ? -24.094 -9.734 40.219 1 17.38 81 PRO A N 1
ATOM 649 C CA . PRO A 1 81 ? -24.297 -8.758 41.312 1 17.38 81 PRO A CA 1
ATOM 650 C C . PRO A 1 81 ? -22.984 -8.289 41.938 1 17.38 81 PRO A C 1
ATOM 652 O O . PRO A 1 81 ? -22.906 -7.176 42.469 1 17.38 81 PRO A O 1
ATOM 655 N N . PRO A 1 82 ? -21.672 -8.805 41.906 1 17.89 82 PRO A N 1
ATOM 656 C CA . PRO A 1 82 ? -21.25 -8.922 43.312 1 17.89 82 PRO A CA 1
ATOM 657 C C . PRO A 1 82 ? -20.812 -7.586 43.906 1 17.89 82 PRO A C 1
ATOM 659 O O . PRO A 1 82 ? -20.594 -6.621 43.156 1 17.89 82 PRO A O 1
ATOM 662 N N . ASP A 1 83 ? -19.812 -7.523 44.938 1 17.27 83 ASP A N 1
ATOM 663 C CA . ASP A 1 83 ? -19.75 -6.895 46.25 1 17.27 83 ASP A CA 1
ATOM 664 C C . ASP A 1 83 ? -19.031 -5.551 46.188 1 17.27 83 ASP A C 1
ATOM 666 O O . ASP A 1 83 ? -18.281 -5.289 45.25 1 17.27 83 ASP A O 1
ATOM 670 N N . PRO A 1 84 ? -18.109 -5.09 47.219 1 17.36 84 PRO A N 1
ATOM 671 C CA . PRO A 1 84 ? -18.25 -3.988 48.188 1 17.36 84 PRO A CA 1
ATOM 672 C C . PRO A 1 84 ? -17.422 -2.762 47.781 1 17.36 84 PRO A C 1
ATOM 674 O O . PRO A 1 84 ? -17.969 -1.66 47.688 1 17.36 84 PRO A O 1
ATOM 677 N N . GLY A 1 85 ? -16.125 -2.467 48.312 1 16.64 85 GLY A N 1
ATOM 678 C CA . GLY A 1 85 ? -15.891 -1.313 49.156 1 16.64 85 GLY A CA 1
ATOM 679 C C . GLY A 1 85 ? -15.32 -0.122 48.406 1 16.64 85 GLY A C 1
ATOM 680 O O . GLY A 1 85 ? -14.898 -0.25 47.25 1 16.64 85 GLY A O 1
ATOM 681 N N . ALA A 1 86 ? -14.766 1.081 49.094 1 16.92 86 ALA A N 1
ATOM 682 C CA . ALA A 1 86 ? -14.961 2.52 49.25 1 16.92 86 ALA A CA 1
ATOM 683 C C . ALA A 1 86 ? -13.914 3.307 48.469 1 16.92 86 ALA A C 1
ATOM 685 O O . ALA A 1 86 ? -14.25 4.246 47.75 1 16.92 86 ALA A O 1
ATOM 686 N N . CYS A 1 87 ? -12.523 3.42 48.812 1 17.58 87 CYS A N 1
ATOM 687 C CA . CYS A 1 87 ? -12.016 4.691 49.312 1 17.58 87 CYS A CA 1
ATOM 688 C C . CYS A 1 87 ? -11.531 5.57 48.156 1 17.58 87 CYS A C 1
ATOM 690 O O . CYS A 1 87 ? -11.195 5.07 47.094 1 17.58 87 CYS A O 1
ATOM 692 N N . HIS A 1 88 ? -11.32 7.023 48.281 1 16.19 88 HIS A N 1
ATOM 693 C CA . HIS A 1 88 ? -11.469 8.352 47.719 1 16.19 88 HIS A CA 1
ATOM 694 C C . HIS A 1 88 ? -10.188 8.805 47.031 1 16.19 88 HIS A C 1
ATOM 696 O O . HIS A 1 88 ? -10.211 9.703 46.188 1 16.19 88 HIS A O 1
ATOM 702 N N . LEU A 1 89 ? -8.922 8.383 47.125 1 18.17 89 LEU A N 1
ATOM 703 C CA . LEU A 1 89 ? -7.949 9.453 47.344 1 18.17 89 LEU A CA 1
ATOM 704 C C . LEU A 1 89 ? -7.758 10.266 46.062 1 18.17 89 LEU A C 1
ATOM 706 O O . LEU A 1 89 ? -7.816 9.719 44.938 1 18.17 89 LEU A O 1
ATOM 710 N N . ALA A 1 90 ? -7.609 11.672 46.062 1 17.11 90 ALA A N 1
ATOM 711 C CA . ALA A 1 90 ? -7.648 12.938 45.344 1 17.11 90 ALA A CA 1
ATOM 712 C C . ALA A 1 90 ? -6.367 13.148 44.531 1 17.11 90 ALA A C 1
ATOM 714 O O . ALA A 1 90 ? -5.273 13.219 45.094 1 17.11 90 ALA A O 1
ATOM 715 N N . SER A 1 91 ? -6.02 12.664 43.5 1 17.81 91 SER A N 1
ATOM 716 C CA . SER A 1 91 ? -4.711 12.859 42.875 1 17.81 91 SER A CA 1
ATOM 717 C C . SER A 1 91 ? -4.516 14.297 42.438 1 17.81 91 SER A C 1
ATOM 719 O O . SER A 1 91 ? -5.293 14.812 41.625 1 17.81 91 SER A O 1
ATOM 721 N N . PRO A 1 92 ? -3.801 15.219 43.156 1 18.06 92 PRO A N 1
ATOM 722 C CA . PRO A 1 92 ? -3.688 16.672 42.969 1 18.06 92 PRO A CA 1
ATOM 723 C C . PRO A 1 92 ? -3.139 17.031 41.594 1 18.06 92 PRO A C 1
ATOM 725 O O . PRO A 1 92 ? -2.51 16.188 40.938 1 18.06 92 PRO A O 1
ATOM 728 N N . THR A 1 93 ? -3.43 18.344 41.125 1 18.5 93 THR A N 1
ATOM 729 C CA . THR A 1 93 ? -3.549 19.203 39.969 1 18.5 93 THR A CA 1
ATOM 730 C C . THR A 1 93 ? -2.174 19.672 39.5 1 18.5 93 THR A C 1
ATOM 732 O O . THR A 1 93 ? -1.309 19.984 40.312 1 18.5 93 THR A O 1
ATOM 735 N N . SER A 1 94 ? -1.683 19.453 38.344 1 18.77 94 SER A N 1
ATOM 736 C CA . SER A 1 94 ? -0.511 19.719 37.5 1 18.77 94 SER A CA 1
ATOM 737 C C . SER A 1 94 ? -0.34 21.219 37.25 1 18.77 94 SER A C 1
ATOM 739 O O . SER A 1 94 ? -1.228 21.859 36.688 1 18.77 94 SER A O 1
ATOM 741 N N . PRO A 1 95 ? 0.328 22 38.188 1 18.08 95 PRO A N 1
ATOM 742 C CA . PRO A 1 95 ? 0.268 23.453 38.031 1 18.08 95 PRO A CA 1
ATOM 743 C C . PRO A 1 95 ? 0.79 23.906 36.688 1 18.08 95 PRO A C 1
ATOM 745 O O . PRO A 1 95 ? 1.521 23.172 36 1 18.08 95 PRO A O 1
ATOM 748 N N . PRO A 1 96 ? 0.495 25.266 36.344 1 18.75 96 PRO A N 1
ATOM 749 C CA . PRO A 1 96 ? 0.395 26.078 35.125 1 18.75 96 PRO A CA 1
ATOM 750 C C . PRO A 1 96 ? 1.756 26.547 34.625 1 18.75 96 PRO A C 1
ATOM 752 O O . PRO A 1 96 ? 2.709 26.641 35.406 1 18.75 96 PRO A O 1
ATOM 755 N N . PHE A 1 97 ? 2.072 26.578 33.344 1 18.42 97 PHE A N 1
ATOM 756 C CA . PHE A 1 97 ? 3.166 26.859 32.438 1 18.42 97 PHE A CA 1
ATOM 757 C C . PHE A 1 97 ? 3.439 28.359 32.375 1 18.42 97 PHE A C 1
ATOM 759 O O . PHE A 1 97 ? 2.756 29.094 31.641 1 18.42 97 PHE A O 1
ATOM 766 N N . THR A 1 98 ? 3.66 29.156 33.406 1 17.05 98 THR A N 1
ATOM 767 C CA . THR A 1 98 ? 3.719 30.578 33.125 1 17.05 98 THR A CA 1
ATOM 768 C C . THR A 1 98 ? 4.961 30.922 32.312 1 17.05 98 THR A C 1
ATOM 770 O O . THR A 1 98 ? 6.062 30.469 32.625 1 17.05 98 THR A O 1
ATOM 773 N N . VAL A 1 99 ? 4.793 31.469 31.094 1 18.05 99 VAL A N 1
ATOM 774 C CA . VAL A 1 99 ? 5.629 31.812 29.953 1 18.05 99 VAL A CA 1
ATOM 775 C C . VAL A 1 99 ? 6.359 33.125 30.219 1 18.05 99 VAL A C 1
ATOM 777 O O . VAL A 1 99 ? 7.102 33.594 29.359 1 18.05 99 VAL A O 1
ATOM 780 N N . ALA A 1 100 ? 7.105 33.375 31.219 1 16.59 100 ALA A N 1
ATOM 781 C CA . ALA A 1 100 ? 7.52 34.781 31.266 1 16.59 100 ALA A CA 1
ATOM 782 C C . ALA A 1 100 ? 8.414 35.156 30.094 1 16.59 100 ALA A C 1
ATOM 784 O O . ALA A 1 100 ? 9.094 34.281 29.531 1 16.59 100 ALA A O 1
ATOM 785 N N . ASP A 1 101 ? 8.617 36.562 29.656 1 17.2 101 ASP A N 1
ATOM 786 C CA . ASP A 1 101 ? 8.758 37.5 28.547 1 17.2 101 ASP A CA 1
ATOM 787 C C . ASP A 1 101 ? 10.219 37.719 28.172 1 17.2 101 ASP A C 1
ATOM 789 O O . ASP A 1 101 ? 10.562 37.719 26.984 1 17.2 101 ASP A O 1
ATOM 793 N N . ALA A 1 102 ? 11.391 37.938 28.984 1 17.11 102 ALA A N 1
ATOM 794 C CA . ALA A 1 102 ? 12.023 39.25 28.844 1 17.11 102 ALA A CA 1
ATOM 795 C C . ALA A 1 102 ? 13.016 39.25 27.688 1 17.11 102 ALA A C 1
ATOM 797 O O . ALA A 1 102 ? 13.445 38.188 27.219 1 17.11 102 ALA A O 1
ATOM 798 N N . GLN A 1 103 ? 14.328 39.969 27.766 1 16.55 103 GLN A N 1
ATOM 799 C CA . GLN A 1 103 ? 14.898 41.188 27.188 1 16.55 103 GLN A CA 1
ATOM 800 C C . GLN A 1 103 ? 15.906 40.844 26.094 1 16.55 103 GLN A C 1
ATOM 802 O O . GLN A 1 103 ? 15.727 41.219 24.938 1 16.55 103 GLN A O 1
ATOM 807 N N . TYR A 1 104 ? 17.359 40.906 26.25 1 16.64 104 TYR A N 1
ATOM 808 C CA . TYR A 1 104 ? 18.156 41.969 25.656 1 16.64 104 TYR A CA 1
ATOM 809 C C . TYR A 1 104 ? 18.781 41.531 24.344 1 16.64 104 TYR A C 1
ATOM 811 O O . TYR A 1 104 ? 18.812 40.344 24.047 1 16.64 104 TYR A O 1
ATOM 819 N N . PRO A 1 105 ? 20.156 42 23.906 1 18.53 105 PRO A N 1
ATOM 820 C CA . PRO A 1 105 ? 20.766 42.875 22.891 1 18.53 105 PRO A CA 1
ATOM 821 C C . PRO A 1 105 ? 21.703 42.125 21.938 1 18.53 105 PRO A C 1
ATOM 823 O O . PRO A 1 105 ? 22.25 42.719 21.016 1 18.53 105 PRO A O 1
ATOM 826 N N . HIS A 1 106 ? 21.5 40.969 21.453 1 17.33 106 HIS A N 1
ATOM 827 C CA . HIS A 1 106 ? 22.797 40.469 21.016 1 17.33 106 HIS A CA 1
ATOM 828 C C . HIS A 1 106 ? 23.328 41.25 19.828 1 17.33 106 HIS A C 1
ATOM 830 O O . HIS A 1 106 ? 22.562 41.562 18.891 1 17.33 106 HIS A O 1
ATOM 836 N N . PRO A 1 107 ? 24.469 41.906 19.922 1 17.91 107 PRO A N 1
ATOM 837 C CA . PRO A 1 107 ? 25.094 42.781 18.938 1 17.91 107 PRO A CA 1
ATOM 838 C C . PRO A 1 107 ? 25.5 42.062 17.656 1 17.91 107 PRO A C 1
ATOM 840 O O . PRO A 1 107 ? 25.953 40.906 17.734 1 17.91 107 PRO A O 1
ATOM 843 N N . ASP A 1 108 ? 24.75 42.281 16.578 1 18.19 108 ASP A N 1
ATOM 844 C CA . ASP A 1 108 ? 24.906 41.844 15.211 1 18.19 108 ASP A CA 1
ATOM 845 C C . ASP A 1 108 ? 26.25 42.25 14.633 1 18.19 108 ASP A C 1
ATOM 847 O O . ASP A 1 108 ? 26.484 43.438 14.43 1 18.19 108 ASP A O 1
ATOM 851 N N . PHE A 1 109 ? 27.375 41.719 15.117 1 16.95 109 PHE A N 1
ATOM 852 C CA . PHE A 1 109 ? 28.656 42.188 14.57 1 16.95 109 PHE A CA 1
ATOM 853 C C . PHE A 1 109 ? 28.672 42.031 13.055 1 16.95 109 PHE A C 1
ATOM 855 O O . PHE A 1 109 ? 28.188 41.062 12.508 1 16.95 109 PHE A O 1
ATOM 862 N N . SER A 1 110 ? 29 43.219 12.227 1 17.19 110 SER A N 1
ATOM 863 C CA . SER A 1 110 ? 29.094 43.844 10.906 1 17.19 110 SER A CA 1
ATOM 864 C C . SER A 1 110 ? 30.203 43.188 10.07 1 17.19 110 SER A C 1
ATOM 866 O O . SER A 1 110 ? 30.359 43.5 8.891 1 17.19 110 SER A O 1
ATOM 868 N N . GLU A 1 111 ? 31.094 42.219 10.453 1 17.25 111 GLU A N 1
ATOM 869 C CA . GLU A 1 111 ? 32.375 42.531 9.82 1 17.25 111 GLU A CA 1
ATOM 870 C C . GLU A 1 111 ? 32.312 42.281 8.32 1 17.25 111 GLU A C 1
ATOM 872 O O . GLU A 1 111 ? 31.625 41.375 7.855 1 17.25 111 GLU A O 1
ATOM 877 N N . SER A 1 112 ? 32.906 43.219 7.418 1 18.03 112 SER A N 1
ATOM 878 C CA . SER A 1 112 ? 33.031 43.75 6.066 1 18.03 112 SER A CA 1
ATOM 879 C C . SER A 1 112 ? 33.938 42.844 5.207 1 18.03 112 SER A C 1
ATOM 881 O O . SER A 1 112 ? 34.219 43.188 4.059 1 18.03 112 SER A O 1
ATOM 883 N N . PHE A 1 113 ? 34.188 41.531 5.395 1 17.41 113 PHE A N 1
ATOM 884 C CA . PHE A 1 113 ? 35.406 41.25 4.656 1 17.41 113 PHE A CA 1
ATOM 885 C C . PHE A 1 113 ? 35.219 41.5 3.166 1 17.41 113 PHE A C 1
ATOM 887 O O . PHE A 1 113 ? 34.125 41.25 2.625 1 17.41 113 PHE A O 1
ATOM 894 N N . THR A 1 114 ? 36.188 42.125 2.471 1 17.03 114 THR A N 1
ATOM 895 C CA . THR A 1 114 ? 36.688 42.781 1.264 1 17.03 114 THR A CA 1
ATOM 896 C C . THR A 1 114 ? 36.906 41.75 0.149 1 17.03 114 THR A C 1
ATOM 898 O O . THR A 1 114 ? 37.812 40.938 0.231 1 17.03 114 THR A O 1
ATOM 901 N N . ARG A 1 115 ? 35.906 41.031 -0.226 1 16.89 115 ARG A N 1
ATOM 902 C CA . ARG A 1 115 ? 36.281 40.125 -1.309 1 16.89 115 ARG A CA 1
ATOM 903 C C . ARG A 1 115 ? 36.844 40.875 -2.508 1 16.89 115 ARG A C 1
ATOM 905 O O . ARG A 1 115 ? 36.25 41.875 -2.947 1 16.89 115 ARG A O 1
ATOM 912 N N . LEU A 1 116 ? 38.062 40.562 -2.801 1 17.58 116 LEU A N 1
ATOM 913 C CA . LEU A 1 116 ? 39.031 41.031 -3.791 1 17.58 116 LEU A CA 1
ATOM 914 C C . LEU A 1 116 ? 38.469 40.844 -5.203 1 17.58 116 LEU A C 1
ATOM 916 O O . LEU A 1 116 ? 37.594 40.031 -5.434 1 17.58 116 LEU A O 1
ATOM 920 N N . PRO A 1 117 ? 39.25 41.219 -6.25 1 18.33 117 PRO A N 1
ATOM 921 C CA . PRO A 1 117 ? 39.188 41.938 -7.52 1 18.33 117 PRO A CA 1
ATOM 922 C C . PRO A 1 117 ? 39.062 41.031 -8.727 1 18.33 117 PRO A C 1
ATOM 924 O O . PRO A 1 117 ? 38.75 41.469 -9.836 1 18.33 117 PRO A O 1
ATOM 927 N N . PRO A 1 118 ? 38.594 39.688 -8.742 1 19.47 118 PRO A N 1
ATOM 928 C CA . PRO A 1 118 ? 39.406 39.062 -9.781 1 19.47 118 PRO A CA 1
ATOM 929 C C . PRO A 1 118 ? 39.188 39.656 -11.156 1 19.47 118 PRO A C 1
ATOM 931 O O . PRO A 1 118 ? 38.125 40.219 -11.438 1 19.47 118 PRO A O 1
ATOM 934 N N . PRO A 1 119 ? 40.188 39.594 -11.922 1 17.8 119 PRO A N 1
ATOM 935 C CA . PRO A 1 119 ? 40.562 40.375 -13.094 1 17.8 119 PRO A CA 1
ATOM 936 C C . PRO A 1 119 ? 39.75 40.031 -14.328 1 17.8 119 PRO A C 1
ATOM 938 O O . PRO A 1 119 ? 39 39.062 -14.328 1 17.8 119 PRO A O 1
ATOM 941 N N . ASP A 1 120 ? 40.344 40.188 -15.578 1 18.17 120 ASP A N 1
ATOM 942 C CA . ASP A 1 120 ? 40.156 40.938 -16.828 1 18.17 120 ASP A CA 1
ATOM 943 C C . ASP A 1 120 ? 39.719 40 -17.953 1 18.17 120 ASP A C 1
ATOM 945 O O . ASP A 1 120 ? 39.375 40.469 -19.031 1 18.17 120 ASP A O 1
ATOM 949 N N . LEU A 1 121 ? 39.781 38.594 -17.891 1 19.27 121 LEU A N 1
ATOM 950 C CA . LEU A 1 121 ? 40.344 38.125 -19.141 1 19.27 121 LEU A CA 1
ATOM 951 C C . LEU A 1 121 ? 39.406 38.375 -20.312 1 19.27 121 LEU A C 1
ATOM 953 O O . LEU A 1 121 ? 38.188 38.375 -20.141 1 19.27 121 LEU A O 1
ATOM 957 N N . VAL A 1 122 ? 39.875 38.656 -21.516 1 18.44 122 VAL A N 1
ATOM 958 C CA . VAL A 1 122 ? 39.688 39.281 -22.812 1 18.44 122 VAL A CA 1
ATOM 959 C C . VAL A 1 122 ? 38.938 38.312 -23.75 1 18.44 122 VAL A C 1
ATOM 961 O O . VAL A 1 122 ? 39.344 37.188 -23.906 1 18.44 122 VAL A O 1
ATOM 964 N N . SER A 1 123 ? 37.656 38.469 -23.922 1 17.33 123 SER A N 1
ATOM 965 C CA . SER A 1 123 ? 36.688 37.719 -24.75 1 17.33 123 SER A CA 1
ATOM 966 C C . SER A 1 123 ? 37.062 37.844 -26.234 1 17.33 123 SER A C 1
ATOM 968 O O . SER A 1 123 ? 37.312 38.938 -26.734 1 17.33 123 SER A O 1
ATOM 970 N N . SER A 1 124 ? 37.719 36.75 -26.625 1 18.84 124 SER A N 1
ATOM 971 C CA . SER A 1 124 ? 38.156 36.656 -28.016 1 18.84 124 SER A CA 1
ATOM 972 C C . SER A 1 124 ? 36.969 36.812 -28.969 1 18.84 124 SER A C 1
ATOM 974 O O . SER A 1 124 ? 35.812 36.531 -28.609 1 18.84 124 SER A O 1
ATOM 976 N N . PRO A 1 125 ? 37.25 37.062 -30.281 1 18.88 125 PRO A N 1
ATOM 977 C CA . PRO A 1 125 ? 36.562 37.688 -31.422 1 18.88 125 PRO A CA 1
ATOM 978 C C . PRO A 1 125 ? 35.531 36.75 -32.062 1 18.88 125 PRO A C 1
ATOM 980 O O . PRO A 1 125 ? 35.594 35.531 -31.859 1 18.88 125 PRO A O 1
ATOM 983 N N . ASP A 1 126 ? 34.469 37.25 -32.875 1 17.45 126 ASP A N 1
ATOM 984 C CA . ASP A 1 126 ? 33.125 37.188 -33.406 1 17.45 126 ASP A CA 1
ATOM 985 C C . ASP A 1 126 ? 33.062 36.312 -34.656 1 17.45 126 ASP A C 1
ATOM 987 O O . ASP A 1 126 ? 32.094 36.312 -35.375 1 17.45 126 ASP A O 1
ATOM 991 N N . SER A 1 127 ? 33.75 35.156 -34.812 1 19.75 127 SER A N 1
ATOM 992 C CA . SER A 1 127 ? 33.719 34.75 -36.188 1 19.75 127 SER A CA 1
ATOM 993 C C . SER A 1 127 ? 32.312 34.5 -36.656 1 19.75 127 SER A C 1
ATOM 995 O O . SER A 1 127 ? 31.484 33.969 -35.906 1 19.75 127 SER A O 1
ATOM 997 N N . THR A 1 128 ? 31.797 35 -37.875 1 19.52 128 THR A N 1
ATOM 998 C CA . THR A 1 128 ? 30.609 35.344 -38.656 1 19.52 128 THR A CA 1
ATOM 999 C C . THR A 1 128 ? 30.016 34.062 -39.281 1 19.52 128 THR A C 1
ATOM 1001 O O . THR A 1 128 ? 29.062 34.156 -40.062 1 19.52 128 THR A O 1
ATOM 1004 N N . ASN A 1 129 ? 30.234 32.844 -38.906 1 19.48 129 ASN A N 1
ATOM 1005 C CA . ASN A 1 129 ? 29.891 31.891 -39.969 1 19.48 129 ASN A CA 1
ATOM 1006 C C . ASN A 1 129 ? 28.391 31.891 -40.25 1 19.48 129 ASN A C 1
ATOM 1008 O O . ASN A 1 129 ? 27.578 32 -39.312 1 19.48 129 ASN A O 1
ATOM 1012 N N . SER A 1 130 ? 27.891 32.062 -41.531 1 20.62 130 SER A N 1
ATOM 1013 C CA . SER A 1 130 ? 26.719 32.25 -42.375 1 20.62 130 SER A CA 1
ATOM 1014 C C . SER A 1 130 ? 25.781 31.062 -42.312 1 20.62 130 SER A C 1
ATOM 1016 O O . SER A 1 130 ? 26.109 29.984 -42.844 1 20.62 130 SER A O 1
ATOM 1018 N N . LEU A 1 131 ? 25.062 30.812 -41.219 1 19.89 131 LEU A N 1
ATOM 1019 C CA . LEU A 1 131 ? 24.156 29.688 -41 1 19.89 131 LEU A CA 1
ATOM 1020 C C . LEU A 1 131 ? 22.953 29.781 -41.938 1 19.89 131 LEU A C 1
ATOM 1022 O O . LEU A 1 131 ? 22.266 30.797 -41.969 1 19.89 131 LEU A O 1
ATOM 1026 N N . PHE A 1 132 ? 22.953 29.031 -43 1 20.89 132 PHE A N 1
ATOM 1027 C CA . PHE A 1 132 ? 21.969 28.812 -44.031 1 20.89 132 PHE A CA 1
ATOM 1028 C C . PHE A 1 132 ? 20.609 28.484 -43.438 1 20.89 132 PHE A C 1
ATOM 1030 O O . PHE A 1 132 ? 20.516 27.828 -42.406 1 20.89 132 PHE A O 1
ATOM 1037 N N . ASP A 1 133 ? 19.438 29.141 -43.875 1 23.33 133 ASP A N 1
ATOM 1038 C CA . ASP A 1 133 ? 18.031 29.453 -43.594 1 23.33 133 ASP A CA 1
ATOM 1039 C C . ASP A 1 133 ? 17.156 28.234 -43.875 1 23.33 133 ASP A C 1
ATOM 1041 O O . ASP A 1 133 ? 16.516 28.156 -44.938 1 23.33 133 ASP A O 1
ATOM 1045 N N . SER A 1 134 ? 17.562 27 -43.875 1 23.58 134 SER A N 1
ATOM 1046 C CA . SER A 1 134 ? 16.688 26.016 -44.5 1 23.58 134 SER A CA 1
ATOM 1047 C C . SER A 1 134 ? 15.273 26.094 -43.969 1 23.58 134 SER A C 1
ATOM 1049 O O . SER A 1 134 ? 15.039 26.703 -42.906 1 23.58 134 SER A O 1
ATOM 1051 N N . SER A 1 135 ? 14.312 24.891 -44.188 1 27.69 135 SER A N 1
ATOM 1052 C CA . SER A 1 135 ? 12.969 24.438 -44.531 1 27.69 135 SER A CA 1
ATOM 1053 C C . SER A 1 135 ? 12.039 24.516 -43.312 1 27.69 135 SER A C 1
ATOM 1055 O O . SER A 1 135 ? 12.375 24 -42.25 1 27.69 135 SER A O 1
ATOM 1057 N N . THR A 1 136 ? 11.133 25.469 -43.25 1 28.14 136 THR A N 1
ATOM 1058 C CA . THR A 1 136 ? 10.195 26 -42.281 1 28.14 136 THR A CA 1
ATOM 1059 C C . THR A 1 136 ? 9.172 24.953 -41.844 1 28.14 136 THR A C 1
ATOM 1061 O O . THR A 1 136 ? 8.086 24.875 -42.438 1 28.14 136 THR A O 1
ATOM 1064 N N . ILE A 1 137 ? 9.312 23.625 -42 1 32.81 137 ILE A N 1
ATOM 1065 C CA . ILE A 1 137 ? 8.203 22.766 -41.594 1 32.81 137 ILE A CA 1
ATOM 1066 C C . ILE A 1 137 ? 7.691 23.188 -40.219 1 32.81 137 ILE A C 1
ATOM 1068 O O . ILE A 1 137 ? 8.477 23.328 -39.281 1 32.81 137 ILE A O 1
ATOM 1072 N N . GLY A 1 138 ? 6.52 23.828 -40.219 1 28.86 138 GLY A N 1
ATOM 1073 C CA . GLY A 1 138 ? 5.867 24.391 -39.031 1 28.86 138 GLY A CA 1
ATOM 1074 C C . GLY A 1 138 ? 5.957 23.469 -37.844 1 28.86 138 GLY A C 1
ATOM 1075 O O . GLY A 1 138 ? 5.496 22.328 -37.875 1 28.86 138 GLY A O 1
ATOM 1076 N N . ALA A 1 139 ? 6.93 23.469 -37.188 1 32.72 139 ALA A N 1
ATOM 1077 C CA . ALA A 1 139 ? 7.176 22.75 -35.938 1 32.72 139 ALA A CA 1
ATOM 1078 C C . ALA A 1 139 ? 5.93 22.75 -35.031 1 32.72 139 ALA A C 1
ATOM 1080 O O . ALA A 1 139 ? 5.301 23.781 -34.844 1 32.72 139 ALA A O 1
ATOM 1081 N N . LEU A 1 140 ? 5.156 21.703 -34.969 1 36.56 140 LEU A N 1
ATOM 1082 C CA . LEU A 1 140 ? 4.129 21.531 -33.938 1 36.56 140 LEU A CA 1
ATOM 1083 C C . LEU A 1 140 ? 4.477 22.328 -32.688 1 36.56 140 LEU A C 1
ATOM 1085 O O . LEU A 1 140 ? 5.633 22.359 -32.281 1 36.56 140 LEU A O 1
ATOM 1089 N N . PRO A 1 141 ? 3.867 23.453 -32.375 1 39 141 PRO A N 1
ATOM 1090 C CA . PRO A 1 141 ? 4.191 24.266 -31.203 1 39 141 PRO A CA 1
ATOM 1091 C C . PRO A 1 141 ? 4.633 23.438 -30 1 39 141 PRO A C 1
ATOM 1093 O O . PRO A 1 141 ? 4.07 22.359 -29.75 1 39 141 PRO A O 1
ATOM 1096 N N . ALA A 1 142 ? 5.797 23.234 -29.672 1 47.06 142 ALA A N 1
ATOM 1097 C CA . ALA A 1 142 ? 6.348 22.609 -28.469 1 47.06 142 ALA A CA 1
ATOM 1098 C C . ALA A 1 142 ? 5.445 22.828 -27.266 1 47.06 142 ALA A C 1
ATOM 1100 O O . ALA A 1 142 ? 4.902 23.938 -27.094 1 47.06 142 ALA A O 1
ATOM 1101 N N . PRO A 1 143 ? 4.746 21.812 -26.766 1 57.94 143 PRO A N 1
ATOM 1102 C CA . PRO A 1 143 ? 3.85 21.969 -25.625 1 57.94 143 PRO A CA 1
ATOM 1103 C C . PRO A 1 143 ? 4.344 23.016 -24.625 1 57.94 143 PRO A C 1
ATOM 1105 O O . PRO A 1 143 ? 5.539 23.062 -24.328 1 57.94 143 PRO A O 1
ATOM 1108 N N . ARG A 1 144 ? 3.738 24.172 -24.469 1 77.88 144 ARG A N 1
ATOM 1109 C CA . ARG A 1 144 ? 4.039 25.375 -23.719 1 77.88 144 ARG A CA 1
ATOM 1110 C C . ARG A 1 144 ? 4.262 25.062 -22.25 1 77.88 144 ARG A C 1
ATOM 1112 O O . ARG A 1 144 ? 3.355 24.594 -21.562 1 77.88 144 ARG A O 1
ATOM 1119 N N . ARG A 1 145 ? 5.492 24.906 -21.844 1 93.25 145 ARG A N 1
ATOM 1120 C CA . ARG A 1 145 ? 5.926 24.75 -20.453 1 93.25 145 ARG A CA 1
ATOM 1121 C C . ARG A 1 145 ? 5.785 26.062 -19.688 1 93.25 145 ARG A C 1
ATOM 1123 O O . ARG A 1 145 ? 5.609 27.125 -20.281 1 93.25 145 ARG A O 1
ATOM 1130 N N . LEU A 1 146 ? 5.707 25.906 -18.422 1 95.69 146 LEU A N 1
ATOM 1131 C CA . LEU A 1 146 ? 5.672 27.078 -17.547 1 95.69 146 LEU A CA 1
ATOM 1132 C C . LEU A 1 146 ? 6.945 27.906 -17.703 1 95.69 146 LEU A C 1
ATOM 1134 O O . LEU A 1 146 ? 8.031 27.359 -17.859 1 95.69 146 LEU A O 1
ATOM 1138 N N . SER A 1 147 ? 6.82 29.203 -17.609 1 94.19 147 SER A N 1
ATOM 1139 C CA . SER A 1 147 ? 7.953 30.109 -17.797 1 94.19 147 SER A CA 1
ATOM 1140 C C . SER A 1 147 ? 8.867 30.094 -16.578 1 94.19 147 SER A C 1
ATOM 1142 O O . SER A 1 147 ? 8.445 29.719 -15.484 1 94.19 147 SER A O 1
ATOM 1144 N N . ALA A 1 148 ? 10.086 30.516 -16.703 1 94.62 148 ALA A N 1
ATOM 1145 C CA . ALA A 1 148 ? 11.102 30.516 -15.656 1 94.62 148 ALA A CA 1
ATOM 1146 C C . ALA A 1 148 ? 10.664 31.375 -14.477 1 94.62 148 ALA A C 1
ATOM 1148 O O . ALA A 1 148 ? 10.781 30.969 -13.32 1 94.62 148 ALA A O 1
ATOM 1149 N N . PRO A 1 149 ? 10.102 32.562 -14.711 1 93.75 149 PRO A N 1
ATOM 1150 C CA . PRO A 1 149 ? 9.695 33.375 -13.562 1 93.75 149 PRO A CA 1
ATOM 1151 C C . PRO A 1 149 ? 8.602 32.719 -12.719 1 93.75 149 PRO A C 1
ATOM 1153 O O . PRO A 1 149 ? 8.609 32.844 -11.492 1 93.75 149 PRO A O 1
ATOM 1156 N N . ILE A 1 150 ? 7.734 32.031 -13.375 1 94.75 150 ILE A N 1
ATOM 1157 C CA . ILE A 1 150 ? 6.656 31.359 -12.656 1 94.75 150 ILE A CA 1
ATOM 1158 C C . ILE A 1 150 ? 7.23 30.234 -11.789 1 94.75 150 ILE A C 1
ATOM 1160 O O . ILE A 1 150 ? 6.883 30.125 -10.609 1 94.75 150 ILE A O 1
ATOM 1164 N N . LEU A 1 151 ? 8.125 29.469 -12.375 1 97.25 151 LEU A N 1
ATOM 1165 C CA . LEU A 1 151 ? 8.742 28.375 -11.633 1 97.25 151 LEU A CA 1
ATOM 1166 C C . LEU A 1 151 ? 9.555 28.906 -10.453 1 97.25 151 LEU A C 1
ATOM 1168 O O . LEU A 1 151 ? 9.43 28.406 -9.328 1 97.25 151 LEU A O 1
ATOM 1172 N N . LEU A 1 152 ? 10.305 29.906 -10.711 1 96 152 LEU A N 1
ATOM 1173 C CA . LEU A 1 152 ? 11.188 30.469 -9.688 1 96 152 LEU A CA 1
ATOM 1174 C C . LEU A 1 152 ? 10.383 31.078 -8.547 1 96 152 LEU A C 1
ATOM 1176 O O . LEU A 1 152 ? 10.766 30.953 -7.379 1 96 152 LEU A O 1
ATOM 1180 N N . ALA A 1 153 ? 9.32 31.719 -8.844 1 95.25 153 ALA A N 1
ATOM 1181 C CA . ALA A 1 153 ? 8.469 32.312 -7.816 1 95.25 153 ALA A CA 1
ATOM 1182 C C . ALA A 1 153 ? 7.926 31.266 -6.867 1 95.25 153 ALA A C 1
ATOM 1184 O O . ALA A 1 153 ? 7.988 31.422 -5.645 1 95.25 153 ALA A O 1
ATOM 1185 N N . HIS A 1 154 ? 7.461 30.188 -7.434 1 96.75 154 HIS A N 1
ATOM 1186 C CA . HIS A 1 154 ? 6.863 29.141 -6.609 1 96.75 154 HIS A CA 1
ATOM 1187 C C . HIS A 1 154 ? 7.93 28.375 -5.848 1 96.75 154 HIS A C 1
ATOM 1189 O O . HIS A 1 154 ? 7.719 27.984 -4.695 1 96.75 154 HIS A O 1
ATOM 1195 N N . VAL A 1 155 ? 9.031 28.078 -6.473 1 97.5 155 VAL A N 1
ATOM 1196 C CA . VAL A 1 155 ? 10.117 27.359 -5.809 1 97.5 155 VAL A CA 1
ATOM 1197 C C . VAL A 1 155 ? 10.617 28.172 -4.617 1 97.5 155 VAL A C 1
ATOM 1199 O O . VAL A 1 155 ? 10.906 27.609 -3.555 1 97.5 155 VAL A O 1
ATOM 1202 N N . ASN A 1 156 ? 10.703 29.453 -4.758 1 96.06 156 ASN A N 1
ATOM 1203 C CA . ASN A 1 156 ? 11.148 30.297 -3.65 1 96.06 156 ASN A CA 1
ATOM 1204 C C . ASN A 1 156 ? 10.148 30.281 -2.502 1 96.06 156 ASN A C 1
ATOM 1206 O O . ASN A 1 156 ? 10.539 30.266 -1.333 1 96.06 156 ASN A O 1
ATOM 1210 N N . VAL A 1 157 ? 8.922 30.344 -2.863 1 95.94 157 VAL A N 1
ATOM 1211 C CA . VAL A 1 157 ? 7.883 30.281 -1.841 1 95.94 157 VAL A CA 1
ATOM 1212 C C . VAL A 1 157 ? 7.949 28.922 -1.134 1 95.94 157 VAL A C 1
ATOM 1214 O O . VAL A 1 157 ? 7.836 28.844 0.092 1 95.94 157 VAL A O 1
ATOM 1217 N N . PHE A 1 158 ? 8.094 27.875 -1.902 1 97.5 158 PHE A N 1
ATOM 1218 C CA . PHE A 1 158 ? 8.242 26.547 -1.329 1 97.5 158 PHE A CA 1
ATOM 1219 C C . PHE A 1 158 ? 9.398 26.5 -0.342 1 97.5 158 PHE A C 1
ATOM 1221 O O . PHE A 1 158 ? 9.258 25.984 0.771 1 97.5 158 PHE A O 1
ATOM 1228 N N . LEU A 1 159 ? 10.539 26.984 -0.745 1 95.5 159 LEU A N 1
ATOM 1229 C CA . LEU A 1 159 ? 11.75 26.922 0.065 1 95.5 159 LEU A CA 1
ATOM 1230 C C . LEU A 1 159 ? 11.578 27.703 1.36 1 95.5 159 LEU A C 1
ATOM 1232 O O . LEU A 1 159 ? 12.117 27.328 2.4 1 95.5 159 LEU A O 1
ATOM 1236 N N . LYS A 1 160 ? 10.773 28.672 1.296 1 92.44 160 LYS A N 1
ATOM 1237 C CA . LYS A 1 160 ? 10.586 29.531 2.469 1 92.44 160 LYS A CA 1
ATOM 1238 C C . LYS A 1 160 ? 9.578 28.922 3.439 1 92.44 160 LYS A C 1
ATOM 1240 O O . LYS A 1 160 ? 9.812 28.891 4.648 1 92.44 160 LYS A O 1
ATOM 1245 N N . TYR A 1 161 ? 8.516 28.344 2.943 1 93.19 161 TYR A N 1
ATOM 1246 C CA . TYR A 1 161 ? 7.402 28.031 3.828 1 93.19 161 TYR A CA 1
ATOM 1247 C C . TYR A 1 161 ? 7.215 26.516 3.949 1 93.19 161 TYR A C 1
ATOM 1249 O O . TYR A 1 161 ? 6.738 26.031 4.977 1 93.19 161 TYR A O 1
ATOM 1257 N N . LEU A 1 162 ? 7.562 25.766 2.889 1 96.75 162 LEU A N 1
ATOM 1258 C CA . LEU A 1 162 ? 7.219 24.359 2.895 1 96.75 162 LEU A CA 1
ATOM 1259 C C . LEU A 1 162 ? 8.461 23.5 3.096 1 96.75 162 LEU A C 1
ATOM 1261 O O . LEU A 1 162 ? 8.375 22.391 3.641 1 96.75 162 LEU A O 1
ATOM 1265 N N . PHE A 1 163 ? 9.594 24.016 2.764 1 95.31 163 PHE A N 1
ATOM 1266 C CA . PHE A 1 163 ? 10.828 23.266 2.922 1 95.31 163 PHE A CA 1
ATOM 1267 C C . PHE A 1 163 ? 11.062 22.906 4.387 1 95.31 163 PHE A C 1
ATOM 1269 O O . PHE A 1 163 ? 11.5 21.797 4.699 1 95.31 163 PHE A O 1
ATOM 1276 N N . PRO A 1 164 ? 10.727 23.719 5.332 1 92.5 164 PRO A N 1
ATOM 1277 C CA . PRO A 1 164 ? 10.945 23.359 6.734 1 92.5 164 PRO A CA 1
ATOM 1278 C C . PRO A 1 164 ? 10.109 22.156 7.168 1 92.5 164 PRO A C 1
ATOM 1280 O O . PRO A 1 164 ? 10.484 21.453 8.109 1 92.5 164 PRO A O 1
ATOM 1283 N N . ILE A 1 165 ? 9.008 21.922 6.465 1 94.69 165 ILE A N 1
ATOM 1284 C CA . ILE A 1 165 ? 8.18 20.797 6.863 1 94.69 165 ILE A CA 1
ATOM 1285 C C . ILE A 1 165 ? 8.359 19.641 5.883 1 94.69 165 ILE A C 1
ATOM 1287 O O . ILE A 1 165 ? 7.988 18.5 6.172 1 94.69 165 ILE A O 1
ATOM 1291 N N . MET A 1 166 ? 8.867 19.906 4.711 1 95.94 166 MET A N 1
ATOM 1292 C CA . MET A 1 166 ? 9.164 18.891 3.705 1 95.94 166 MET A CA 1
ATOM 1293 C C . MET A 1 166 ? 10.586 19.062 3.168 1 95.94 166 MET A C 1
ATOM 1295 O O . MET A 1 166 ? 10.773 19.359 1.99 1 95.94 166 MET A O 1
ATOM 1299 N N . PRO A 1 167 ? 11.586 18.766 3.938 1 93.88 167 PRO A N 1
ATOM 1300 C CA . PRO A 1 167 ? 12.977 19.016 3.531 1 93.88 167 PRO A CA 1
ATOM 1301 C C . PRO A 1 167 ? 13.531 17.922 2.635 1 93.88 167 PRO A C 1
ATOM 1303 O O . PRO A 1 167 ? 14.547 17.297 2.969 1 93.88 167 PRO A O 1
ATOM 1306 N N . ILE A 1 168 ? 12.977 17.766 1.443 1 95.88 168 ILE A N 1
ATOM 1307 C CA . ILE A 1 168 ? 13.273 16.562 0.67 1 95.88 168 ILE A CA 1
ATOM 1308 C C . ILE A 1 168 ? 13.828 16.953 -0.698 1 95.88 168 ILE A C 1
ATOM 1310 O O . ILE A 1 168 ? 13.898 16.125 -1.607 1 95.88 168 ILE A O 1
ATOM 1314 N N . VAL A 1 169 ? 14.172 18.25 -0.915 1 94.5 169 VAL A N 1
ATOM 1315 C CA . VAL A 1 169 ? 14.727 18.688 -2.191 1 94.5 169 VAL A CA 1
ATOM 1316 C C . VAL A 1 169 ? 16.062 19.375 -1.963 1 94.5 169 VAL A C 1
ATOM 1318 O O . VAL A 1 169 ? 16.344 19.875 -0.868 1 94.5 169 VAL A O 1
ATOM 1321 N N . ARG A 1 170 ? 16.875 19.344 -2.939 1 91.94 170 ARG A N 1
ATOM 1322 C CA . ARG A 1 170 ? 18.094 20.141 -2.949 1 91.94 170 ARG A CA 1
ATOM 1323 C C . ARG A 1 170 ? 17.828 21.562 -3.463 1 91.94 170 ARG A C 1
ATOM 1325 O O . ARG A 1 170 ? 17.547 21.75 -4.652 1 91.94 170 ARG A O 1
ATOM 1332 N N . GLN A 1 171 ? 18.031 22.5 -2.627 1 93.38 171 GLN A N 1
ATOM 1333 C CA . GLN A 1 171 ? 17.594 23.875 -2.883 1 93.38 171 GLN A CA 1
ATOM 1334 C C . GLN A 1 171 ? 18.312 24.453 -4.102 1 93.38 171 GLN A C 1
ATOM 1336 O O . GLN A 1 171 ? 17.656 24.922 -5.035 1 93.38 171 GLN A O 1
ATOM 1341 N N . ASP A 1 172 ? 19.625 24.312 -4.145 1 92.31 172 ASP A N 1
ATOM 1342 C CA . ASP A 1 172 ? 20.406 24.938 -5.199 1 92.31 172 ASP A CA 1
ATOM 1343 C C . ASP A 1 172 ? 20.078 24.312 -6.562 1 92.31 172 ASP A C 1
ATOM 1345 O O . ASP A 1 172 ? 19.906 25.031 -7.547 1 92.31 172 ASP A O 1
ATOM 1349 N N . GLN A 1 173 ? 19.969 23.078 -6.551 1 93.38 173 GLN A N 1
ATOM 1350 C CA . GLN A 1 173 ? 19.688 22.375 -7.801 1 93.38 173 GLN A CA 1
ATOM 1351 C C . GLN A 1 173 ? 18.297 22.719 -8.312 1 93.38 173 GLN A C 1
ATOM 1353 O O . GLN A 1 173 ? 18.094 22.875 -9.516 1 93.38 173 GLN A O 1
ATOM 1358 N N . LEU A 1 174 ? 17.375 22.781 -7.422 1 95.69 174 LEU A N 1
ATOM 1359 C CA . LEU A 1 174 ? 16 23.094 -7.785 1 95.69 174 LEU A CA 1
ATOM 1360 C C . LEU A 1 174 ? 15.906 24.484 -8.391 1 95.69 174 LEU A C 1
ATOM 1362 O O . LEU A 1 174 ? 15.242 24.688 -9.414 1 95.69 174 LEU A O 1
ATOM 1366 N N . GLN A 1 175 ? 16.562 25.453 -7.832 1 95.69 175 GLN A N 1
ATOM 1367 C CA . GLN A 1 175 ? 16.578 26.812 -8.328 1 95.69 175 GLN A CA 1
ATOM 1368 C C . GLN A 1 175 ? 17.266 26.906 -9.688 1 95.69 175 GLN A C 1
ATOM 1370 O O . GLN A 1 175 ? 16.812 27.609 -10.586 1 95.69 175 GLN A O 1
ATOM 1375 N N . GLN A 1 176 ? 18.297 26.203 -9.82 1 95.44 176 GLN A N 1
ATOM 1376 C CA . GLN A 1 176 ? 19.047 26.203 -11.078 1 95.44 176 GLN A CA 1
ATOM 1377 C C . GLN A 1 176 ? 18.203 25.609 -12.203 1 95.44 176 GLN A C 1
ATOM 1379 O O . GLN A 1 176 ? 18.219 26.125 -13.328 1 95.44 176 GLN A O 1
ATOM 1384 N N . ASP A 1 177 ? 17.484 24.578 -11.898 1 96.12 177 ASP A N 1
ATOM 1385 C CA . ASP A 1 177 ? 16.656 23.891 -12.891 1 96.12 177 ASP A CA 1
ATOM 1386 C C . ASP A 1 177 ? 15.562 24.812 -13.414 1 96.12 177 ASP A C 1
ATOM 1388 O O . ASP A 1 177 ? 15.117 24.672 -14.555 1 96.12 177 ASP A O 1
ATOM 1392 N N . CYS A 1 178 ? 15.148 25.781 -12.641 1 96.12 178 CYS A N 1
ATOM 1393 C CA . CYS A 1 178 ? 14.023 26.641 -12.984 1 96.12 178 CYS A CA 1
ATOM 1394 C C . CYS A 1 178 ? 14.43 27.688 -14.016 1 96.12 178 CYS A C 1
ATOM 1396 O O . CYS A 1 178 ? 13.578 28.297 -14.672 1 96.12 178 CYS A O 1
ATOM 1398 N N . HIS A 1 179 ? 15.688 27.922 -14.219 1 95.44 179 HIS A N 1
ATOM 1399 C CA . HIS A 1 179 ? 16.156 28.984 -15.094 1 95.44 179 HIS A CA 1
ATOM 1400 C C . HIS A 1 179 ? 15.953 28.625 -16.562 1 95.44 179 HIS A C 1
ATOM 1402 O O . HIS A 1 179 ? 15.781 29.5 -17.406 1 95.44 179 HIS A O 1
ATOM 1408 N N . GLN A 1 180 ? 15.938 27.375 -16.891 1 94.25 180 GLN A N 1
ATOM 1409 C CA . GLN A 1 180 ? 15.766 26.922 -18.281 1 94.25 180 GLN A CA 1
ATOM 1410 C C . GLN A 1 180 ? 14.805 25.75 -18.359 1 94.25 180 GLN A C 1
ATOM 1412 O O . GLN A 1 180 ? 15.203 24.641 -18.703 1 94.25 180 GLN A O 1
ATOM 1417 N N . PRO A 1 181 ? 13.539 26.062 -18.203 1 94.94 181 PRO A N 1
ATOM 1418 C CA . PRO A 1 181 ? 12.547 24.984 -18.156 1 94.94 181 PRO A CA 1
ATOM 1419 C C . PRO A 1 181 ? 12.516 24.172 -19.453 1 94.94 181 PRO A C 1
ATOM 1421 O O . PRO A 1 181 ? 12.211 22.969 -19.422 1 94.94 181 PRO A O 1
ATOM 1424 N N . GLU A 1 182 ? 12.883 24.719 -20.547 1 93.81 182 GLU A N 1
ATOM 1425 C CA . GLU A 1 182 ? 12.828 24.047 -21.844 1 93.81 182 GLU A CA 1
ATOM 1426 C C . GLU A 1 182 ? 13.898 22.969 -21.953 1 93.81 182 GLU A C 1
ATOM 1428 O O . GLU A 1 182 ? 13.766 22.031 -22.734 1 93.81 182 GLU A O 1
ATOM 1433 N N . ARG A 1 183 ? 14.906 23.094 -21.172 1 94.62 183 ARG A N 1
ATOM 1434 C CA . ARG A 1 183 ? 16.031 22.156 -21.266 1 94.62 183 ARG A CA 1
ATOM 1435 C C . ARG A 1 183 ? 15.828 20.984 -20.312 1 94.62 183 ARG A C 1
ATOM 1437 O O . ARG A 1 183 ? 16.562 20 -20.375 1 94.62 183 ARG A O 1
ATOM 1444 N N . LEU A 1 184 ? 14.844 21.031 -19.547 1 96.19 184 LEU A N 1
ATOM 1445 C CA . LEU A 1 184 ? 14.609 19.984 -18.562 1 96.19 184 LEU A CA 1
ATOM 1446 C C . LEU A 1 184 ? 14.039 18.734 -19.234 1 96.19 184 LEU A C 1
ATOM 1448 O O . LEU A 1 184 ? 13.289 18.828 -20.203 1 96.19 184 LEU A O 1
ATOM 1452 N N . SER A 1 185 ? 14.477 17.578 -18.719 1 95.88 185 SER A N 1
ATOM 1453 C CA . SER A 1 185 ? 13.781 16.359 -19.125 1 95.88 185 SER A CA 1
ATOM 1454 C C . SER A 1 185 ? 12.305 16.422 -18.75 1 95.88 185 SER A C 1
ATOM 1456 O O . SER A 1 185 ? 11.906 17.188 -17.875 1 95.88 185 SER A O 1
ATOM 1458 N N . SER A 1 186 ? 11.484 15.633 -19.422 1 95.25 186 SER A N 1
ATOM 1459 C CA . SER A 1 186 ? 10.055 15.602 -19.141 1 95.25 186 SER A CA 1
ATOM 1460 C C . SER A 1 186 ? 9.781 15.219 -17.688 1 95.25 186 SER A C 1
ATOM 1462 O O . SER A 1 186 ? 8.883 15.773 -17.047 1 95.25 186 SER A O 1
ATOM 1464 N N . GLN A 1 187 ? 10.523 14.312 -17.141 1 96.56 187 GLN A N 1
ATOM 1465 C CA . GLN A 1 187 ? 10.336 13.867 -15.758 1 96.56 187 GLN A CA 1
ATOM 1466 C C . GLN A 1 187 ? 10.672 14.984 -14.773 1 96.56 187 GLN A C 1
ATOM 1468 O O . GLN A 1 187 ? 9.922 15.227 -13.828 1 96.56 187 GLN A O 1
ATOM 1473 N N . ARG A 1 188 ? 11.805 15.641 -15.039 1 97.06 188 ARG A N 1
ATOM 1474 C CA . ARG A 1 188 ? 12.219 16.719 -14.148 1 97.06 188 ARG A CA 1
ATOM 1475 C C . ARG A 1 188 ? 11.227 17.875 -14.188 1 97.06 188 ARG A C 1
ATOM 1477 O O . ARG A 1 188 ? 10.914 18.469 -13.156 1 97.06 188 ARG A O 1
ATOM 1484 N N . TYR A 1 189 ? 10.781 18.188 -15.391 1 97.88 189 TYR A N 1
ATOM 1485 C CA . TYR A 1 189 ? 9.797 19.25 -15.539 1 97.88 189 TYR A CA 1
ATOM 1486 C C . TYR A 1 189 ? 8.5 18.906 -14.812 1 97.88 189 TYR A C 1
ATOM 1488 O O . TYR A 1 189 ? 7.922 19.75 -14.133 1 97.88 189 TYR A O 1
ATOM 1496 N N . ALA A 1 190 ? 7.996 17.672 -14.969 1 97.94 190 ALA A N 1
ATOM 1497 C CA . ALA A 1 190 ? 6.781 17.234 -14.281 1 97.94 190 ALA A CA 1
ATOM 1498 C C . ALA A 1 190 ? 6.93 17.359 -12.766 1 97.94 190 ALA A C 1
ATOM 1500 O O . ALA A 1 190 ? 5.988 17.766 -12.078 1 97.94 190 ALA A O 1
ATOM 1501 N N . PHE A 1 191 ? 8.078 17.047 -12.305 1 98.25 191 PHE A N 1
ATOM 1502 C CA . PHE A 1 191 ? 8.359 17.156 -10.875 1 98.25 191 PHE A CA 1
ATOM 1503 C C . PHE A 1 191 ? 8.242 18.594 -10.398 1 98.25 191 PHE A C 1
ATOM 1505 O O . PHE A 1 191 ? 7.523 18.875 -9.445 1 98.25 191 PHE A O 1
ATOM 1512 N N . ILE A 1 192 ? 8.914 19.438 -11.062 1 98.5 192 ILE A N 1
ATOM 1513 C CA . ILE A 1 192 ? 8.93 20.844 -10.664 1 98.5 192 ILE A CA 1
ATOM 1514 C C . ILE A 1 192 ? 7.531 21.438 -10.797 1 98.5 192 ILE A C 1
ATOM 1516 O O . ILE A 1 192 ? 7.086 22.203 -9.938 1 98.5 192 ILE A O 1
ATOM 1520 N N . ALA A 1 193 ? 6.844 21.094 -11.859 1 98.56 193 ALA A N 1
ATOM 1521 C CA . ALA A 1 193 ? 5.477 21.562 -12.047 1 98.56 193 ALA A CA 1
ATOM 1522 C C . ALA A 1 193 ? 4.57 21.094 -10.906 1 98.56 193 ALA A C 1
ATOM 1524 O O . ALA A 1 193 ? 3.738 21.844 -10.414 1 98.56 193 ALA A O 1
ATOM 1525 N N . ALA A 1 194 ? 4.719 19.812 -10.492 1 98.75 194 ALA A N 1
ATOM 1526 C CA . ALA A 1 194 ? 3.928 19.281 -9.391 1 98.75 194 ALA A CA 1
ATOM 1527 C C . ALA A 1 194 ? 4.246 19.984 -8.086 1 98.75 194 ALA A C 1
ATOM 1529 O O . ALA A 1 194 ? 3.342 20.281 -7.297 1 98.75 194 ALA A O 1
ATOM 1530 N N . LEU A 1 195 ? 5.512 20.219 -7.855 1 98.75 195 LEU A N 1
ATOM 1531 C CA . LEU A 1 195 ? 5.934 20.953 -6.668 1 98.75 195 LEU A CA 1
ATOM 1532 C C . LEU A 1 195 ? 5.305 22.344 -6.637 1 98.75 195 LEU A C 1
ATOM 1534 O O . LEU A 1 195 ? 4.812 22.781 -5.594 1 98.75 195 LEU A O 1
ATOM 1538 N N . CYS A 1 196 ? 5.297 23 -7.766 1 98.44 196 CYS A N 1
ATOM 1539 C CA . CYS A 1 196 ? 4.703 24.328 -7.867 1 98.44 196 CYS A CA 1
ATOM 1540 C C . CYS A 1 196 ? 3.205 24.281 -7.594 1 98.44 196 CYS A C 1
ATOM 1542 O O . CYS A 1 196 ? 2.676 25.125 -6.863 1 98.44 196 CYS A O 1
ATOM 1544 N N . ALA A 1 197 ? 2.574 23.328 -8.195 1 98.69 197 ALA A N 1
ATOM 1545 C CA . ALA A 1 197 ? 1.137 23.172 -7.98 1 98.69 197 ALA A CA 1
ATOM 1546 C C . ALA A 1 197 ? 0.823 22.938 -6.508 1 98.69 197 ALA A C 1
ATOM 1548 O O . ALA A 1 197 ? -0.064 23.578 -5.941 1 98.69 197 ALA A O 1
ATOM 1549 N N . ALA A 1 198 ? 1.526 22.016 -5.863 1 98.75 198 ALA A N 1
ATOM 1550 C CA . ALA A 1 198 ? 1.312 21.703 -4.453 1 98.75 198 ALA A CA 1
ATOM 1551 C C . ALA A 1 198 ? 1.541 22.922 -3.574 1 98.75 198 ALA A C 1
ATOM 1553 O O . ALA A 1 198 ? 0.773 23.188 -2.645 1 98.75 198 ALA A O 1
ATOM 1554 N N . THR A 1 199 ? 2.59 23.672 -3.857 1 98.19 199 THR A N 1
ATOM 1555 C CA . THR A 1 199 ? 2.92 24.875 -3.098 1 98.19 199 THR A CA 1
ATOM 1556 C C . THR A 1 199 ? 1.8 25.906 -3.207 1 98.19 199 THR A C 1
ATOM 1558 O O . THR A 1 199 ? 1.338 26.438 -2.193 1 98.19 199 THR A O 1
ATOM 1561 N N . HIS A 1 200 ? 1.39 26.109 -4.422 1 97.56 200 HIS A N 1
ATOM 1562 C CA . HIS A 1 200 ? 0.351 27.094 -4.695 1 97.56 200 HIS A CA 1
ATOM 1563 C C . HIS A 1 200 ? -0.952 26.734 -3.99 1 97.56 200 HIS A C 1
ATOM 1565 O O . HIS A 1 200 ? -1.592 27.594 -3.379 1 97.56 200 HIS A O 1
ATOM 1571 N N . ILE A 1 201 ? -1.317 25.562 -4.086 1 97.56 201 ILE A N 1
ATOM 1572 C CA . ILE A 1 201 ? -2.613 25.109 -3.596 1 97.56 201 ILE A CA 1
ATOM 1573 C C . ILE A 1 201 ? -2.58 25 -2.074 1 97.56 201 ILE A C 1
ATOM 1575 O O . ILE A 1 201 ? -3.529 25.406 -1.397 1 97.56 201 ILE A O 1
ATOM 1579 N N . GLN A 1 202 ? -1.51 24.469 -1.514 1 97.44 202 GLN A N 1
ATOM 1580 C CA . GLN A 1 202 ? -1.428 24.297 -0.066 1 97.44 202 GLN A CA 1
ATOM 1581 C C . GLN A 1 202 ? -1.466 25.641 0.649 1 97.44 202 GLN A C 1
ATOM 1583 O O . GLN A 1 202 ? -2.088 25.766 1.706 1 97.44 202 GLN A O 1
ATOM 1588 N N . LEU A 1 203 ? -0.851 26.641 0.095 1 95.31 203 LEU A N 1
ATOM 1589 C CA . LEU A 1 203 ? -0.777 27.953 0.74 1 95.31 203 LEU A CA 1
ATOM 1590 C C . LEU A 1 203 ? -1.919 28.844 0.277 1 95.31 203 LEU A C 1
ATOM 1592 O O . LEU A 1 203 ? -1.988 30.016 0.662 1 95.31 203 LEU A O 1
ATOM 1596 N N . LYS A 1 204 ? -2.787 28.359 -0.629 1 94 204 LYS A N 1
ATOM 1597 C CA . LYS A 1 204 ? -3.939 29.094 -1.15 1 94 204 LYS A CA 1
ATOM 1598 C C . LYS A 1 204 ? -3.529 30.453 -1.698 1 94 204 LYS A C 1
ATOM 1600 O O . LYS A 1 204 ? -4.098 31.484 -1.319 1 94 204 LYS A O 1
ATOM 1605 N N . LEU A 1 205 ? -2.598 30.375 -2.562 1 91.69 205 LEU A N 1
ATOM 1606 C CA . LEU A 1 205 ? -2.037 31.609 -3.098 1 91.69 205 LEU A CA 1
ATOM 1607 C C . LEU A 1 205 ? -3.012 32.281 -4.062 1 91.69 205 LEU A C 1
ATOM 1609 O O . LEU A 1 205 ? -2.799 33.406 -4.477 1 91.69 205 LEU A O 1
ATOM 1613 N N . ASP A 1 206 ? -4.047 31.594 -4.523 1 88.62 206 ASP A N 1
ATOM 1614 C CA . ASP A 1 206 ? -5.09 32.219 -5.336 1 88.62 206 ASP A CA 1
ATOM 1615 C C . ASP A 1 206 ? -5.832 33.281 -4.555 1 88.62 206 ASP A C 1
ATOM 1617 O O . ASP A 1 206 ? -6.402 34.219 -5.145 1 88.62 206 ASP A O 1
ATOM 1621 N N . GLY A 1 207 ? -5.715 33.406 -3.301 1 71.81 207 GLY A N 1
ATOM 1622 C CA . GLY A 1 207 ? -6.418 34.375 -2.486 1 71.81 207 GLY A CA 1
ATOM 1623 C C . GLY A 1 207 ? -7.879 34.031 -2.266 1 71.81 207 GLY A C 1
ATOM 1624 O O . GLY A 1 207 ? -8.359 33 -2.752 1 71.81 207 GLY A O 1
ATOM 1625 N N . ALA A 1 208 ? -8.609 34.656 -1.229 1 57.12 208 ALA A N 1
ATOM 1626 C CA . ALA A 1 208 ? -10.039 34.469 -0.97 1 57.12 208 ALA A CA 1
ATOM 1627 C C . ALA A 1 208 ? -10.852 34.688 -2.246 1 57.12 208 ALA A C 1
ATOM 1629 O O . ALA A 1 208 ? -10.422 35.375 -3.164 1 57.12 208 ALA A O 1
ATOM 1630 N N . ALA A 1 209 ? -11.812 33.75 -2.502 1 47.03 209 ALA A N 1
ATOM 1631 C CA . ALA A 1 209 ? -12.703 33.844 -3.652 1 47.03 209 ALA A CA 1
ATOM 1632 C C . ALA A 1 209 ? -12.875 35.312 -4.09 1 47.03 209 ALA A C 1
ATOM 1634 O O . ALA A 1 209 ? -13.062 36.188 -3.256 1 47.03 209 ALA A O 1
ATOM 1635 N N . PRO A 1 210 ? -12.602 35.594 -5.355 1 40.47 210 PRO A N 1
ATOM 1636 C CA . PRO A 1 210 ? -12.867 36.938 -5.871 1 40.47 210 PRO A CA 1
ATOM 1637 C C . PRO A 1 210 ? -14.258 37.438 -5.512 1 40.47 210 PRO A C 1
ATOM 1639 O O . PRO A 1 210 ? -15.258 36.75 -5.789 1 40.47 210 PRO A O 1
ATOM 1642 N N . GLY A 1 211 ? -14.617 37.969 -4.352 1 34.38 211 GLY A N 1
ATOM 1643 C CA . GLY A 1 211 ? -15.773 38.812 -4.617 1 34.38 211 GLY A CA 1
ATOM 1644 C C . GLY A 1 211 ? -15.719 39.5 -5.969 1 34.38 211 GLY A C 1
ATOM 1645 O O . GLY A 1 211 ? -14.68 39.5 -6.633 1 34.38 211 GLY A O 1
ATOM 1646 N N . PRO A 1 212 ? -16.828 39.969 -6.59 1 36.59 212 PRO A N 1
ATOM 1647 C CA . PRO A 1 212 ? -16.812 40.625 -7.91 1 36.59 212 PRO A CA 1
ATOM 1648 C C . PRO A 1 212 ? -15.531 41.406 -8.156 1 36.59 212 PRO A C 1
ATOM 1650 O O . PRO A 1 212 ? -15.133 41.594 -9.312 1 36.59 212 PRO A O 1
ATOM 1653 N N . GLU A 1 213 ? -15.07 42.125 -7.164 1 35.06 213 GLU A N 1
ATOM 1654 C CA . GLU A 1 213 ? -14.094 43.188 -7.32 1 35.06 213 GLU A CA 1
ATOM 1655 C C . GLU A 1 213 ? -12.664 42.656 -7.34 1 35.06 213 GLU A C 1
ATOM 1657 O O . GLU A 1 213 ? -11.734 43.344 -7.746 1 35.06 213 GLU A O 1
ATOM 1662 N N . ALA A 1 214 ? -12.328 41.594 -6.695 1 38.53 214 ALA A N 1
ATOM 1663 C CA . ALA A 1 214 ? -10.953 41.094 -6.586 1 38.53 214 ALA A CA 1
ATOM 1664 C C . ALA A 1 214 ? -10.5 40.438 -7.879 1 38.53 214 ALA A C 1
ATOM 1666 O O . ALA A 1 214 ? -9.367 39.969 -7.977 1 38.53 214 ALA A O 1
ATOM 1667 N N . ALA A 1 215 ? -11.266 39.969 -8.648 1 38.47 215 ALA A N 1
ATOM 1668 C CA . ALA A 1 215 ? -10.938 39.562 -10.016 1 38.47 215 ALA A CA 1
ATOM 1669 C C . ALA A 1 215 ? -9.992 40.562 -10.672 1 38.47 215 ALA A C 1
ATOM 1671 O O . ALA A 1 215 ? -9.305 40.219 -11.641 1 38.47 215 ALA A O 1
ATOM 1672 N N . SER A 1 216 ? -10.117 41.781 -10.375 1 36.47 216 SER A N 1
ATOM 1673 C CA . SER A 1 216 ? -9.328 42.875 -10.977 1 36.47 216 SER A CA 1
ATOM 1674 C C . SER A 1 216 ? -7.922 42.906 -10.391 1 36.47 216 SER A C 1
ATOM 1676 O O . SER A 1 216 ? -7.004 43.438 -11.016 1 36.47 216 SER A O 1
ATOM 1678 N N . ALA A 1 217 ? -7.637 42.656 -9.047 1 36.56 217 ALA A N 1
ATOM 1679 C CA . ALA A 1 217 ? -6.328 42.844 -8.43 1 36.56 217 ALA A CA 1
ATOM 1680 C C . ALA A 1 217 ? -5.402 41.656 -8.727 1 36.56 217 ALA A C 1
ATOM 1682 O O . ALA A 1 217 ? -4.238 41.656 -8.312 1 36.56 217 A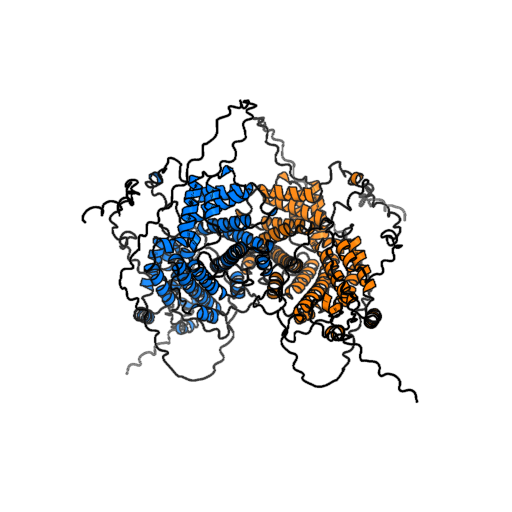LA A O 1
ATOM 1683 N N . GLN A 1 218 ? -5.859 40.438 -8.859 1 42.59 218 GLN A N 1
ATOM 1684 C CA . GLN A 1 218 ? -4.855 39.469 -9.312 1 42.59 218 GLN A CA 1
ATOM 1685 C C . GLN A 1 218 ? -4.094 40 -10.523 1 42.59 218 GLN A C 1
ATOM 1687 O O . GLN A 1 218 ? -4.438 39.688 -11.664 1 42.59 218 GLN A O 1
ATOM 1692 N N . ALA A 1 219 ? -4.02 41.281 -10.547 1 36.22 219 ALA A N 1
ATOM 1693 C CA . ALA A 1 219 ? -3.256 42.125 -11.484 1 36.22 219 ALA A CA 1
ATOM 1694 C C . ALA A 1 219 ? -1.935 41.438 -11.852 1 36.22 219 ALA A C 1
ATOM 1696 O O . ALA A 1 219 ? -1.288 40.812 -11.008 1 36.22 219 ALA A O 1
ATOM 1697 N N . SER A 1 220 ? -1.659 41.188 -13.125 1 41.06 220 SER A N 1
ATOM 1698 C CA . SER A 1 220 ? -0.489 40.812 -13.922 1 41.06 220 SER A CA 1
ATOM 1699 C C . SER A 1 220 ? 0.782 41.438 -13.336 1 41.06 220 SER A C 1
ATOM 1701 O O . SER A 1 220 ? 0.942 42.656 -13.32 1 41.06 220 SER A O 1
ATOM 1703 N N . LEU A 1 221 ? 1.343 41.031 -12.195 1 37.56 221 LEU A N 1
ATOM 1704 C CA . LEU A 1 221 ? 2.623 41.75 -12.086 1 37.56 221 LEU A CA 1
ATOM 1705 C C . LEU A 1 221 ? 3.104 42.219 -13.445 1 37.56 221 LEU A C 1
ATOM 1707 O O . LEU A 1 221 ? 3.41 43.406 -13.625 1 37.56 221 LEU A O 1
ATOM 1711 N N . ASP A 1 222 ? 3.949 41.438 -14.172 1 42.12 222 ASP A N 1
ATOM 1712 C CA . ASP A 1 222 ? 4.52 41.844 -15.453 1 42.12 222 ASP A CA 1
ATOM 1713 C C . ASP A 1 222 ? 3.58 41.5 -16.609 1 42.12 222 ASP A C 1
ATOM 1715 O O . ASP A 1 222 ? 4.027 41.281 -17.734 1 42.12 222 ASP A O 1
ATOM 1719 N N . GLY A 1 223 ? 2.109 41.562 -16.438 1 46.62 223 GLY A N 1
ATOM 1720 C CA . GLY A 1 223 ? 1.302 41.375 -17.625 1 46.62 223 GLY A CA 1
ATOM 1721 C C . GLY A 1 223 ? 0.829 39.938 -17.781 1 46.62 223 GLY A C 1
ATOM 1722 O O . GLY A 1 223 ? 0.105 39.594 -18.719 1 46.62 223 GLY A O 1
ATOM 1723 N N . HIS A 1 224 ? 1.532 38.969 -17.203 1 53.25 224 HIS A N 1
ATOM 1724 C CA . HIS A 1 224 ? 1.124 37.594 -17.5 1 53.25 224 HIS A CA 1
ATOM 1725 C C . HIS A 1 224 ? 0.063 37.094 -16.516 1 53.25 224 HIS A C 1
ATOM 1727 O O . HIS A 1 224 ? 0.144 37.375 -15.312 1 53.25 224 HIS A O 1
ATOM 1733 N N . PRO A 1 225 ? -1.103 36.75 -16.969 1 59.12 225 PRO A N 1
ATOM 1734 C CA . PRO A 1 225 ? -2.184 36.219 -16.156 1 59.12 225 PRO A CA 1
ATOM 1735 C C . PRO A 1 225 ? -1.698 35.156 -15.164 1 59.12 225 PRO A C 1
ATOM 1737 O O . PRO A 1 225 ? -0.869 34.312 -15.523 1 59.12 225 PRO A O 1
ATOM 1740 N N . MET A 1 226 ? -1.843 35.375 -13.836 1 73.62 226 MET A N 1
ATOM 1741 C CA . MET A 1 226 ? -1.404 34.469 -12.773 1 73.62 226 MET A CA 1
ATOM 1742 C C . MET A 1 226 ? -2.137 33.156 -12.852 1 73.62 226 MET A C 1
ATOM 1744 O O . MET A 1 226 ? -3.365 33.125 -12.93 1 73.62 226 MET A O 1
ATOM 1748 N N . LEU A 1 227 ? -1.449 32.094 -13.141 1 88.81 227 LEU A N 1
ATOM 1749 C CA . LEU A 1 227 ? -2.021 30.766 -13.203 1 88.81 227 LEU A CA 1
ATOM 1750 C C . LEU A 1 227 ? -2.604 30.359 -11.852 1 88.81 227 LEU A C 1
ATOM 1752 O O . LEU A 1 227 ? -2.016 30.641 -10.805 1 88.81 227 LEU A O 1
ATOM 1756 N N . SER A 1 228 ? -3.822 29.844 -11.82 1 94.5 228 SER A N 1
ATOM 1757 C CA . SER A 1 228 ? -4.426 29.297 -10.609 1 94.5 228 SER A CA 1
ATOM 1758 C C . SER A 1 228 ? -3.738 28.016 -10.18 1 94.5 228 SER A C 1
ATOM 1760 O O . SER A 1 228 ? -2.994 27.406 -10.953 1 94.5 228 SER A O 1
ATOM 1762 N N . GLY A 1 229 ? -3.986 27.672 -8.914 1 96.31 229 GLY A N 1
ATOM 1763 C CA . GLY A 1 229 ? -3.457 26.406 -8.43 1 96.31 229 GLY A CA 1
ATOM 1764 C C . GLY A 1 229 ? -3.908 25.219 -9.242 1 96.31 229 GLY A C 1
ATOM 1765 O O . GLY A 1 229 ? -3.115 24.312 -9.523 1 96.31 229 GLY A O 1
ATOM 1766 N N . GLU A 1 230 ? -5.121 25.203 -9.656 1 96.44 230 GLU A N 1
ATOM 1767 C CA . GLU A 1 230 ? -5.672 24.094 -10.43 1 96.44 230 GLU A CA 1
ATOM 1768 C C . GLU A 1 230 ? -5.074 24.062 -11.836 1 96.44 230 GLU A C 1
ATOM 1770 O O . GLU A 1 230 ? -4.891 22.984 -12.406 1 96.44 230 GLU A O 1
ATOM 1775 N N . GLU A 1 231 ? -4.82 25.234 -12.367 1 96.62 231 GLU A N 1
ATOM 1776 C CA . GLU A 1 231 ? -4.156 25.281 -13.672 1 96.62 231 GLU A CA 1
ATOM 1777 C C . GLU A 1 231 ? -2.74 24.719 -13.586 1 96.62 231 GLU A C 1
ATOM 1779 O O . GLU A 1 231 ? -2.287 24.016 -14.492 1 96.62 231 GLU A O 1
ATOM 1784 N N . LEU A 1 232 ? -2.061 25.078 -12.531 1 97.62 232 LEU A N 1
ATOM 1785 C CA . LEU A 1 232 ? -0.729 24.531 -12.312 1 97.62 232 LEU A CA 1
ATOM 1786 C C . LEU A 1 232 ? -0.789 23.016 -12.164 1 97.62 232 LEU A C 1
ATOM 1788 O O . LEU A 1 232 ? 0.066 22.297 -12.695 1 97.62 232 LEU A O 1
ATOM 1792 N N . LEU A 1 233 ? -1.795 22.578 -11.445 1 98.12 233 LEU A N 1
ATOM 1793 C CA . LEU A 1 233 ? -1.983 21.141 -11.258 1 98.12 233 LEU A CA 1
ATOM 1794 C C . LEU A 1 233 ? -2.268 20.453 -12.586 1 98.12 233 LEU A C 1
ATOM 1796 O O . LEU A 1 233 ? -1.72 19.391 -12.867 1 98.12 233 LEU A O 1
ATOM 1800 N N . ALA A 1 234 ? -3.105 21.047 -13.359 1 96.75 234 ALA A N 1
ATOM 1801 C CA . ALA A 1 234 ? -3.404 20.5 -14.68 1 96.75 234 ALA A CA 1
ATOM 1802 C C . ALA A 1 234 ? -2.143 20.422 -15.531 1 96.75 234 ALA A C 1
ATOM 1804 O O . ALA A 1 234 ? -1.958 19.453 -16.281 1 96.75 234 ALA A O 1
ATOM 1805 N N . GLU A 1 235 ? -1.328 21.453 -15.43 1 97.19 235 GLU A N 1
ATOM 1806 C CA . GLU A 1 235 ? -0.067 21.438 -16.172 1 97.19 235 GLU A CA 1
ATOM 1807 C C . GLU A 1 235 ? 0.848 20.328 -15.688 1 97.19 235 GLU A C 1
ATOM 1809 O O . GLU A 1 235 ? 1.519 19.672 -16.484 1 97.19 235 GLU A O 1
ATOM 1814 N N . ALA A 1 236 ? 0.918 20.141 -14.375 1 97.62 236 ALA A N 1
ATOM 1815 C CA . ALA A 1 236 ? 1.734 19.062 -13.82 1 97.62 236 ALA A CA 1
ATOM 1816 C C . ALA A 1 236 ? 1.265 17.703 -14.328 1 97.62 236 ALA A C 1
ATOM 1818 O O . ALA A 1 236 ? 2.08 16.859 -14.719 1 97.62 236 ALA A O 1
ATOM 1819 N N . VAL A 1 237 ? -0.043 17.453 -14.367 1 95.62 237 VAL A N 1
ATOM 1820 C CA . VAL A 1 237 ? -0.62 16.203 -14.828 1 95.62 237 VAL A CA 1
ATOM 1821 C C . VAL A 1 237 ? -0.344 16.031 -16.312 1 95.62 237 VAL A C 1
ATOM 1823 O O . VAL A 1 237 ? -0.001 14.93 -16.766 1 95.62 237 VAL A O 1
ATOM 1826 N N . ARG A 1 238 ? -0.504 17.078 -17.047 1 94.38 238 ARG A N 1
ATOM 1827 C CA . ARG A 1 238 ? -0.214 17.047 -18.484 1 94.38 238 ARG A CA 1
ATOM 1828 C C . ARG A 1 238 ? 1.244 16.672 -18.734 1 94.38 238 ARG A C 1
ATOM 1830 O O . ARG A 1 238 ? 1.539 15.844 -19.594 1 94.38 238 ARG A O 1
ATOM 1837 N N . ALA A 1 239 ? 2.146 17.344 -18.016 1 95.69 239 ALA A N 1
ATOM 1838 C CA . ALA A 1 239 ? 3.576 17.078 -18.156 1 95.69 239 ALA A CA 1
ATOM 1839 C C . ALA A 1 239 ? 3.895 15.625 -17.844 1 95.69 239 ALA A C 1
ATOM 1841 O O . ALA A 1 239 ? 4.738 15.008 -18.5 1 95.69 239 ALA A O 1
ATOM 1842 N N . ARG A 1 240 ? 3.242 15.07 -16.875 1 93.38 240 ARG A N 1
ATOM 1843 C CA . ARG A 1 240 ? 3.469 13.695 -16.453 1 93.38 240 ARG A CA 1
ATOM 1844 C C . ARG A 1 240 ? 3.025 12.719 -17.531 1 93.38 240 ARG A C 1
ATOM 1846 O O . ARG A 1 240 ? 3.574 11.617 -17.656 1 93.38 240 ARG A O 1
ATOM 1853 N N . LYS A 1 241 ? 2.096 13.055 -18.344 1 89.31 241 LYS A N 1
ATOM 1854 C CA . LYS A 1 241 ? 1.555 12.203 -19.406 1 89.31 241 LYS A CA 1
ATOM 1855 C C . LYS A 1 241 ? 2.521 12.094 -20.578 1 89.31 241 LYS A C 1
ATOM 1857 O O . LYS A 1 241 ? 2.346 11.25 -21.453 1 89.31 241 LYS A O 1
ATOM 1862 N N . GLU A 1 242 ? 3.547 12.883 -20.547 1 89.69 242 GLU A N 1
ATOM 1863 C CA . GLU A 1 242 ? 4.508 12.891 -21.656 1 89.69 242 GLU A CA 1
ATOM 1864 C C . GLU A 1 242 ? 5.379 11.641 -21.625 1 89.69 242 GLU A C 1
ATOM 1866 O O . GLU A 1 242 ? 6.051 11.328 -22.625 1 89.69 242 GLU A O 1
ATOM 1871 N N . TYR A 1 243 ? 5.34 10.922 -20.562 1 89.12 243 TYR A N 1
ATOM 1872 C CA . TYR A 1 243 ? 6.129 9.703 -20.438 1 89.12 243 TYR A CA 1
ATOM 1873 C C . TYR A 1 243 ? 5.391 8.664 -19.594 1 89.12 243 TYR A C 1
ATOM 1875 O O . TYR A 1 243 ? 4.359 8.969 -18.984 1 89.12 243 TYR A O 1
ATOM 1883 N N . ASN A 1 244 ? 5.895 7.473 -19.672 1 87 244 ASN A N 1
ATOM 1884 C CA . ASN A 1 244 ? 5.289 6.402 -18.875 1 87 244 ASN A CA 1
ATOM 1885 C C . ASN A 1 244 ? 6.02 6.203 -17.547 1 87 244 ASN A C 1
ATOM 1887 O O . ASN A 1 244 ? 7.141 5.691 -17.531 1 87 244 ASN A O 1
ATOM 1891 N N . VAL A 1 245 ? 5.371 6.512 -16.516 1 90.44 245 VAL A N 1
ATOM 1892 C CA . VAL A 1 245 ? 5.957 6.508 -15.18 1 90.44 245 VAL A CA 1
ATOM 1893 C C . VAL A 1 245 ? 6.418 5.098 -14.82 1 90.44 245 VAL A C 1
ATOM 1895 O O . VAL A 1 245 ? 7.426 4.922 -14.141 1 90.44 245 VAL A O 1
ATOM 1898 N N . VAL A 1 246 ? 5.773 4.078 -15.336 1 91.5 246 VAL A N 1
ATOM 1899 C CA . VAL A 1 246 ? 6.012 2.701 -14.914 1 91.5 246 VAL A CA 1
ATOM 1900 C C . VAL A 1 246 ? 7.266 2.158 -15.594 1 91.5 246 VAL A C 1
ATOM 1902 O O . VAL A 1 246 ? 7.848 1.171 -15.141 1 91.5 246 VAL A O 1
ATOM 1905 N N . ASP A 1 247 ? 7.719 2.785 -16.594 1 90.06 247 ASP A N 1
ATOM 1906 C CA . ASP A 1 247 ? 8.875 2.307 -17.344 1 90.06 247 ASP A CA 1
ATOM 1907 C C . ASP A 1 247 ? 10.18 2.623 -16.609 1 90.06 247 ASP A C 1
ATOM 1909 O O . ASP A 1 247 ? 11.172 1.917 -16.766 1 90.06 247 ASP A O 1
ATOM 1913 N N . GLU A 1 248 ? 10.109 3.697 -15.875 1 89.62 248 GLU A N 1
ATOM 1914 C CA . GLU A 1 248 ? 11.297 4.07 -15.117 1 89.62 248 GLU A CA 1
ATOM 1915 C C . GLU A 1 248 ? 10.93 4.648 -13.758 1 89.62 248 GLU A C 1
ATOM 1917 O O . GLU A 1 248 ? 10.719 5.859 -13.633 1 89.62 248 GLU A O 1
ATOM 1922 N N . ILE A 1 249 ? 11.102 3.814 -12.812 1 95.44 249 ILE A N 1
ATOM 1923 C CA . ILE A 1 249 ? 10.797 4.27 -11.461 1 95.44 249 ILE A CA 1
ATOM 1924 C C . ILE A 1 249 ? 12.062 4.816 -10.797 1 95.44 249 ILE A C 1
ATOM 1926 O O . ILE A 1 249 ? 13.086 4.129 -10.727 1 95.44 249 ILE A O 1
ATOM 1930 N N . ASN A 1 250 ? 12.039 6.043 -10.469 1 96.81 250 ASN A N 1
ATOM 1931 C CA . ASN A 1 250 ? 13.164 6.715 -9.836 1 96.81 250 ASN A CA 1
ATOM 1932 C C . ASN A 1 250 ? 12.695 7.742 -8.805 1 96.81 250 ASN A C 1
ATOM 1934 O O . ASN A 1 250 ? 11.492 7.898 -8.578 1 96.81 250 ASN A O 1
ATOM 1938 N N . MET A 1 251 ? 13.578 8.453 -8.18 1 97.12 251 MET A N 1
ATOM 1939 C CA . MET A 1 251 ? 13.266 9.391 -7.102 1 97.12 251 MET A CA 1
ATOM 1940 C C . MET A 1 251 ? 12.438 10.562 -7.621 1 97.12 251 MET A C 1
ATOM 1942 O O . MET A 1 251 ? 11.562 11.062 -6.918 1 97.12 251 MET A O 1
ATOM 1946 N N . GLU A 1 252 ? 12.688 11.016 -8.812 1 96.56 252 GLU A N 1
ATOM 1947 C CA . GLU A 1 252 ? 11.945 12.133 -9.391 1 96.56 252 GLU A CA 1
ATOM 1948 C C . GLU A 1 252 ? 10.461 11.797 -9.539 1 96.56 252 GLU A C 1
ATOM 1950 O O . GLU A 1 252 ? 9.602 12.602 -9.18 1 96.56 252 GLU A O 1
ATOM 1955 N N . ASN A 1 253 ? 10.219 10.648 -10.078 1 97.56 253 ASN A N 1
ATOM 1956 C CA . ASN A 1 253 ? 8.836 10.219 -10.242 1 97.56 253 ASN A CA 1
ATOM 1957 C C . ASN A 1 253 ? 8.148 10.016 -8.891 1 97.56 253 ASN A C 1
ATOM 1959 O O . ASN A 1 253 ? 6.957 10.281 -8.75 1 97.56 253 ASN A O 1
ATOM 1963 N N . LEU A 1 254 ? 8.875 9.453 -7.949 1 98.56 254 LEU A N 1
ATOM 1964 C CA . LEU A 1 254 ? 8.352 9.312 -6.594 1 98.56 254 LEU A CA 1
ATOM 1965 C C . LEU A 1 254 ? 7.934 10.656 -6.023 1 98.56 254 LEU A C 1
ATOM 1967 O O . LEU A 1 254 ? 6.816 10.805 -5.52 1 98.56 254 LEU A O 1
ATOM 1971 N N . LEU A 1 255 ? 8.781 11.656 -6.16 1 98.62 255 LEU A N 1
ATOM 1972 C CA . LEU A 1 255 ? 8.5 12.992 -5.637 1 98.62 255 LEU A CA 1
ATOM 1973 C C . LEU A 1 255 ? 7.352 13.641 -6.398 1 98.62 255 LEU A C 1
ATOM 1975 O O . LEU A 1 255 ? 6.531 14.352 -5.809 1 98.62 255 LEU A O 1
ATOM 1979 N N . THR A 1 256 ? 7.328 13.422 -7.723 1 98.69 256 THR A N 1
ATOM 1980 C CA . THR A 1 256 ? 6.211 13.938 -8.508 1 98.69 256 THR A CA 1
ATOM 1981 C C . THR A 1 256 ? 4.883 13.422 -7.961 1 98.69 256 THR A C 1
ATOM 1983 O O . THR A 1 256 ? 3.949 14.195 -7.746 1 98.69 256 THR A O 1
ATOM 1986 N N . SER A 1 257 ? 4.785 12.125 -7.734 1 98.62 257 SER A N 1
ATOM 1987 C CA . SER A 1 257 ? 3.572 11.539 -7.172 1 98.62 257 SER A CA 1
ATOM 1988 C C . SER A 1 257 ? 3.266 12.117 -5.793 1 98.62 257 SER A C 1
ATOM 1990 O O . SER A 1 257 ? 2.104 12.367 -5.465 1 98.62 257 SER A O 1
ATOM 1992 N N . PHE A 1 258 ? 4.285 12.344 -5.004 1 98.81 258 PHE A N 1
ATOM 1993 C CA . PHE A 1 258 ? 4.098 12.898 -3.666 1 98.81 258 PHE A CA 1
ATOM 1994 C C . PHE A 1 258 ? 3.482 14.289 -3.736 1 98.81 258 PHE A C 1
ATOM 1996 O O . PHE A 1 258 ? 2.547 14.602 -2.994 1 98.81 258 PHE A O 1
ATOM 2003 N N . PHE A 1 259 ? 4 15.102 -4.633 1 98.88 259 PHE A N 1
ATOM 2004 C CA . PHE A 1 259 ? 3.494 16.469 -4.707 1 98.88 259 PHE A CA 1
ATOM 2005 C C . PHE A 1 259 ? 2.113 16.5 -5.352 1 98.88 259 PHE A C 1
ATOM 2007 O O . PHE A 1 259 ? 1.291 17.359 -5.027 1 98.88 259 PHE A O 1
ATOM 2014 N N . LEU A 1 260 ? 1.843 15.594 -6.215 1 98.75 260 LEU A N 1
ATOM 2015 C CA . LEU A 1 260 ? 0.475 15.469 -6.707 1 98.75 260 LEU A CA 1
ATOM 2016 C C . LEU A 1 260 ? -0.474 15.078 -5.578 1 98.75 260 LEU A C 1
ATOM 2018 O O . LEU A 1 260 ? -1.589 15.602 -5.492 1 98.75 260 LEU A O 1
ATOM 2022 N N . PHE A 1 261 ? -0.038 14.18 -4.77 1 98.69 261 PHE A N 1
ATOM 2023 C CA . PHE A 1 261 ? -0.805 13.852 -3.576 1 98.69 261 PHE A CA 1
ATOM 2024 C C . PHE A 1 261 ? -1.104 15.102 -2.758 1 98.69 261 PHE A C 1
ATOM 2026 O O . PHE A 1 261 ? -2.248 15.328 -2.357 1 98.69 261 PHE A O 1
ATOM 2033 N N . ALA A 1 262 ? -0.044 15.812 -2.492 1 98.69 262 ALA A N 1
ATOM 2034 C CA . ALA A 1 262 ? -0.194 17.016 -1.678 1 98.69 262 ALA A CA 1
ATOM 2035 C C . ALA A 1 262 ? -1.161 18 -2.33 1 98.69 262 ALA A C 1
ATOM 2037 O O . ALA A 1 262 ? -2 18.594 -1.651 1 98.69 262 ALA A O 1
ATOM 2038 N N . ALA A 1 263 ? -1.051 18.141 -3.621 1 98.62 263 ALA A N 1
ATOM 2039 C CA . ALA A 1 263 ? -1.913 19.078 -4.344 1 98.62 263 ALA A CA 1
ATOM 2040 C C . ALA A 1 263 ? -3.371 18.641 -4.285 1 98.62 263 ALA A C 1
ATOM 2042 O O . ALA A 1 263 ? -4.242 19.391 -3.855 1 98.62 263 ALA A O 1
ATOM 2043 N N . TYR A 1 264 ? -3.641 17.422 -4.648 1 98.38 264 TYR A N 1
ATOM 2044 C CA . TYR A 1 264 ? -5.008 16.906 -4.629 1 98.38 264 TYR A CA 1
ATOM 2045 C C . TYR A 1 264 ? -5.559 16.891 -3.207 1 98.38 264 TYR A C 1
ATOM 2047 O O . TYR A 1 264 ? -6.738 17.172 -2.986 1 98.38 264 TYR A O 1
ATOM 2055 N N . GLY A 1 265 ? -4.723 16.484 -2.275 1 98.06 265 GLY A N 1
ATOM 2056 C CA . GLY A 1 265 ? -5.141 16.484 -0.883 1 98.06 265 GLY A CA 1
ATOM 2057 C C . GLY A 1 265 ? -5.617 17.844 -0.412 1 98.06 265 GLY A C 1
ATOM 2058 O O . GLY A 1 265 ? -6.66 17.953 0.242 1 98.06 265 GLY A O 1
ATOM 2059 N N . ASN A 1 266 ? -4.863 18.844 -0.804 1 97.81 266 ASN A N 1
ATOM 2060 C CA . ASN A 1 266 ? -5.191 20.188 -0.358 1 97.81 266 ASN A CA 1
ATOM 2061 C C . ASN A 1 266 ? -6.406 20.734 -1.096 1 97.81 266 ASN A C 1
ATOM 2063 O O . ASN A 1 266 ? -6.973 21.766 -0.691 1 97.81 266 ASN A O 1
ATOM 2067 N N . LEU A 1 267 ? -6.84 20.125 -2.109 1 96.88 267 LEU A N 1
ATOM 2068 C CA . LEU A 1 267 ? -8.078 20.469 -2.797 1 96.88 267 LEU A CA 1
ATOM 2069 C C . LEU A 1 267 ? -9.242 19.625 -2.273 1 96.88 267 LEU A C 1
ATOM 2071 O O . LEU A 1 267 ? -10.344 19.672 -2.822 1 96.88 267 LEU A O 1
ATOM 2075 N N . ASP A 1 268 ? -8.953 18.828 -1.299 1 96.25 268 ASP A N 1
ATOM 2076 C CA . ASP A 1 268 ? -9.914 17.922 -0.679 1 96.25 268 ASP A CA 1
ATOM 2077 C C . ASP A 1 268 ? -10.438 16.906 -1.688 1 96.25 268 ASP A C 1
ATOM 2079 O O . ASP A 1 268 ? -11.617 16.516 -1.644 1 96.25 268 ASP A O 1
ATOM 2083 N N . ARG A 1 269 ? -9.641 16.625 -2.654 1 97.06 269 ARG A N 1
ATOM 2084 C CA . ARG A 1 269 ? -9.891 15.508 -3.566 1 97.06 269 ARG A CA 1
ATOM 2085 C C . ARG A 1 269 ? -9.188 14.242 -3.086 1 97.06 269 ARG A C 1
ATOM 2087 O O . ARG A 1 269 ? -8.164 13.844 -3.639 1 97.06 269 ARG A O 1
ATOM 2094 N N . GLN A 1 270 ? -9.836 13.555 -2.207 1 96.69 270 GLN A N 1
ATOM 2095 C CA . GLN A 1 270 ? -9.188 12.547 -1.363 1 96.69 270 GLN A CA 1
ATOM 2096 C C . GLN A 1 270 ? -8.945 11.258 -2.137 1 96.69 270 GLN A C 1
ATOM 2098 O O . GLN A 1 270 ? -7.957 10.562 -1.888 1 96.69 270 GLN A O 1
ATOM 2103 N N . ASP A 1 271 ? -9.805 10.938 -3.064 1 97 271 ASP A N 1
ATOM 2104 C CA . ASP A 1 271 ? -9.57 9.734 -3.85 1 97 271 ASP A CA 1
ATOM 2105 C C . ASP A 1 271 ? -8.289 9.844 -4.668 1 97 271 ASP A C 1
ATOM 2107 O O . ASP A 1 271 ? -7.48 8.914 -4.699 1 97 271 ASP A O 1
ATOM 2111 N N . GLN A 1 272 ? -8.125 11 -5.336 1 97.19 272 GLN A N 1
ATOM 2112 C CA . GLN A 1 272 ? -6.906 11.234 -6.094 1 97.19 272 GLN A CA 1
ATOM 2113 C C . GLN A 1 272 ? -5.691 11.312 -5.172 1 97.19 272 GLN A C 1
ATOM 2115 O O . GLN A 1 272 ? -4.625 10.789 -5.496 1 97.19 272 GLN A O 1
ATOM 2120 N N . ALA A 1 273 ? -5.902 12.008 -4.051 1 98.44 273 ALA A N 1
ATOM 2121 C CA . ALA A 1 273 ? -4.812 12.125 -3.088 1 98.44 273 ALA A CA 1
ATOM 2122 C C . ALA A 1 273 ? -4.348 10.742 -2.625 1 98.44 273 ALA A C 1
ATOM 2124 O O . ALA A 1 273 ? -3.154 10.438 -2.666 1 98.44 273 ALA A O 1
ATOM 2125 N N . TRP A 1 274 ? -5.285 9.875 -2.227 1 98.44 274 TRP A N 1
ATOM 2126 C CA . TRP A 1 274 ? -4.969 8.523 -1.782 1 98.44 274 TRP A CA 1
ATOM 2127 C C . TRP A 1 274 ? -4.27 7.738 -2.885 1 98.44 274 TRP A C 1
ATOM 2129 O O . TRP A 1 274 ? -3.289 7.035 -2.629 1 98.44 274 TRP A O 1
ATOM 2139 N N . PHE A 1 275 ? -4.754 7.906 -4.137 1 97.94 275 PHE A N 1
ATOM 2140 C CA . PHE A 1 275 ? -4.18 7.219 -5.285 1 97.94 275 PHE A CA 1
ATOM 2141 C C . PHE A 1 275 ? -2.699 7.551 -5.43 1 97.94 275 PHE A C 1
ATOM 2143 O O . PHE A 1 275 ? -1.866 6.652 -5.559 1 97.94 275 PHE A O 1
ATOM 2150 N N . TYR A 1 276 ? -2.338 8.773 -5.371 1 98.44 276 TYR A N 1
ATOM 2151 C CA . TYR A 1 276 ? -0.963 9.195 -5.602 1 98.44 276 TYR A CA 1
ATOM 2152 C C . TYR A 1 276 ? -0.091 8.914 -4.387 1 98.44 276 TYR A C 1
ATOM 2154 O O . TYR A 1 276 ? 1.102 8.625 -4.523 1 98.44 276 TYR A O 1
ATOM 2162 N N . LEU A 1 277 ? -0.669 8.977 -3.193 1 98.75 277 LEU A N 1
ATOM 2163 C CA . LEU A 1 277 ? 0.106 8.594 -2.02 1 98.75 277 LEU A CA 1
ATOM 2164 C C . LEU A 1 277 ? 0.506 7.129 -2.086 1 98.75 277 LEU A C 1
ATOM 2166 O O . LEU A 1 277 ? 1.655 6.777 -1.806 1 98.75 277 LEU A O 1
ATOM 2170 N N . CYS A 1 278 ? -0.447 6.273 -2.467 1 98.44 278 CYS A N 1
ATOM 2171 C CA . CYS A 1 278 ? -0.155 4.855 -2.613 1 98.44 278 CYS A CA 1
ATOM 2172 C C . CYS A 1 278 ? 0.878 4.621 -3.709 1 98.44 278 CYS A C 1
ATOM 2174 O O . CYS A 1 278 ? 1.752 3.762 -3.572 1 98.44 278 CYS A O 1
ATOM 2176 N N . GLN A 1 279 ? 0.714 5.383 -4.781 1 97.81 279 GLN A N 1
ATOM 2177 C CA . GLN A 1 279 ? 1.706 5.285 -5.848 1 97.81 279 GLN A CA 1
ATOM 2178 C C . GLN A 1 279 ? 3.098 5.652 -5.34 1 97.81 279 GLN A C 1
ATOM 2180 O O . GLN A 1 279 ? 4.078 4.984 -5.668 1 97.81 279 GLN A O 1
ATOM 2185 N N . THR A 1 280 ? 3.174 6.699 -4.551 1 98.62 280 THR A N 1
ATOM 2186 C CA . THR A 1 280 ? 4.434 7.129 -3.959 1 98.62 280 THR A CA 1
ATOM 2187 C C . THR A 1 280 ? 5.02 6.031 -3.074 1 98.62 280 THR A C 1
ATOM 2189 O O . THR A 1 280 ? 6.203 5.703 -3.184 1 98.62 280 THR A O 1
ATOM 2192 N N . THR A 1 281 ? 4.203 5.461 -2.217 1 98.25 281 THR A N 1
ATOM 2193 C CA . THR A 1 281 ? 4.652 4.426 -1.296 1 98.25 281 THR A CA 1
ATOM 2194 C C . THR A 1 281 ? 5.098 3.18 -2.059 1 98.25 281 THR A C 1
ATOM 2196 O O . THR A 1 281 ? 6.059 2.516 -1.665 1 98.25 281 THR A O 1
ATOM 2199 N N . SER A 1 282 ? 4.352 2.861 -3.139 1 98 282 SER A N 1
ATOM 2200 C CA . SER A 1 282 ? 4.75 1.738 -3.98 1 98 282 SER A CA 1
ATOM 2201 C C . SER A 1 282 ? 6.168 1.919 -4.508 1 98 282 SER A C 1
ATOM 2203 O O . SER A 1 282 ? 6.953 0.968 -4.531 1 98 282 SER A O 1
ATOM 2205 N N . MET A 1 283 ? 6.523 3.094 -4.926 1 98.44 283 MET A N 1
ATOM 2206 C CA . MET A 1 283 ? 7.832 3.377 -5.504 1 98.44 283 MET A CA 1
ATOM 2207 C C . MET A 1 283 ? 8.922 3.297 -4.441 1 98.44 283 MET A C 1
ATOM 2209 O O . MET A 1 283 ? 10.07 2.977 -4.75 1 98.44 283 MET A O 1
ATOM 2213 N N . VAL A 1 284 ? 8.57 3.572 -3.148 1 98.62 284 VAL A N 1
ATOM 2214 C CA . VAL A 1 284 ? 9.516 3.426 -2.049 1 98.62 284 VAL A CA 1
ATOM 2215 C C . VAL A 1 284 ? 10.055 1.996 -2.018 1 98.62 284 VAL A C 1
ATOM 2217 O O . VAL A 1 284 ? 11.266 1.781 -1.889 1 98.62 284 VAL A O 1
ATOM 2220 N N . PHE A 1 285 ? 9.195 1.057 -2.211 1 98.31 285 PHE A N 1
ATOM 2221 C CA . PHE A 1 285 ? 9.578 -0.348 -2.131 1 98.31 285 PHE A CA 1
ATOM 2222 C C . PHE A 1 285 ? 10.305 -0.787 -3.398 1 98.31 285 PHE A C 1
ATOM 2224 O O . PHE A 1 285 ? 11.203 -1.627 -3.346 1 98.31 285 PHE A O 1
ATOM 2231 N N . THR A 1 286 ? 9.883 -0.22 -4.535 1 98.19 286 THR A N 1
ATOM 2232 C CA . THR A 1 286 ? 10.578 -0.525 -5.781 1 98.19 286 THR A CA 1
ATOM 2233 C C . THR A 1 286 ? 12.031 -0.062 -5.723 1 98.19 286 THR A C 1
ATOM 2235 O O . THR A 1 286 ? 12.93 -0.759 -6.191 1 98.19 286 THR A O 1
ATOM 2238 N N . LEU A 1 287 ? 12.266 1.075 -5.086 1 97.88 287 LEU A N 1
ATOM 2239 C CA . LEU A 1 287 ? 13.602 1.67 -5.02 1 97.88 287 LEU A CA 1
ATOM 2240 C C . LEU A 1 287 ? 14.391 1.103 -3.848 1 97.88 287 LEU A C 1
ATOM 2242 O O . LEU A 1 287 ? 15.562 1.439 -3.664 1 97.88 287 LEU A O 1
ATOM 2246 N N . GLY A 1 288 ? 13.766 0.273 -2.98 1 97.25 288 GLY A N 1
ATOM 2247 C CA . GLY A 1 288 ? 14.43 -0.369 -1.856 1 97.25 288 GLY A CA 1
ATOM 2248 C C . GLY A 1 288 ? 14.711 0.581 -0.707 1 97.25 288 GLY A C 1
ATOM 2249 O O . GLY A 1 288 ? 15.586 0.325 0.116 1 97.25 288 GLY A O 1
ATOM 2250 N N . LEU A 1 289 ? 13.961 1.679 -0.593 1 98 289 LEU A N 1
ATOM 2251 C CA . LEU A 1 289 ? 14.258 2.715 0.391 1 98 289 LEU A CA 1
ATOM 2252 C C . LEU A 1 289 ? 13.914 2.238 1.8 1 98 289 LEU A C 1
ATOM 2254 O O . LEU A 1 289 ? 14.328 2.852 2.785 1 98 289 LEU A O 1
ATOM 2258 N N . GLN A 1 290 ? 13.164 1.146 1.983 1 97.06 290 GLN A N 1
ATOM 2259 C CA . GLN A 1 290 ? 12.789 0.631 3.297 1 97.06 290 GLN A CA 1
ATOM 2260 C C . GLN A 1 290 ? 13.883 -0.275 3.863 1 97.06 290 GLN A C 1
ATOM 2262 O O . GLN A 1 290 ? 13.742 -0.803 4.969 1 97.06 290 GLN A O 1
ATOM 2267 N N . ARG A 1 291 ? 14.898 -0.45 3.129 1 96.12 291 ARG A N 1
ATOM 2268 C CA . ARG A 1 291 ? 15.984 -1.324 3.559 1 96.12 291 ARG A CA 1
ATOM 2269 C C . ARG A 1 291 ? 17.234 -0.519 3.895 1 96.12 291 ARG A C 1
ATOM 2271 O O . ARG A 1 291 ? 17.703 0.285 3.084 1 96.12 291 ARG A O 1
ATOM 2278 N N . GLU A 1 292 ? 17.797 -0.772 5 1 93.75 292 GLU A N 1
ATOM 2279 C CA . GLU A 1 292 ? 18.984 -0.047 5.441 1 93.75 292 GLU A CA 1
ATOM 2280 C C . GLU A 1 292 ? 20.172 -0.306 4.508 1 93.75 292 GLU A C 1
ATOM 2282 O O . GLU A 1 292 ? 21.016 0.568 4.312 1 93.75 292 GLU A O 1
ATOM 2287 N N . SER A 1 293 ? 20.203 -1.505 3.922 1 93.81 293 SER A N 1
ATOM 2288 C CA . SER A 1 293 ? 21.312 -1.89 3.045 1 93.81 293 SER A CA 1
ATOM 2289 C C . SER A 1 293 ? 21.375 -0.986 1.819 1 93.81 293 SER A C 1
ATOM 2291 O O . SER A 1 293 ? 22.453 -0.801 1.24 1 93.81 293 SER A O 1
ATOM 2293 N N . THR A 1 294 ? 20.281 -0.396 1.42 1 95.69 294 THR A N 1
ATOM 2294 C CA . THR A 1 294 ? 20.234 0.499 0.269 1 95.69 294 THR A CA 1
ATOM 2295 C C . THR A 1 294 ? 21.078 1.746 0.52 1 95.69 294 THR A C 1
ATOM 2297 O O . THR A 1 294 ? 21.688 2.291 -0.407 1 95.69 294 THR A O 1
ATOM 2300 N N . TYR A 1 295 ? 21.141 2.176 1.721 1 94.69 295 TYR A N 1
ATOM 2301 C CA . TYR A 1 295 ? 21.797 3.436 2.064 1 94.69 295 TYR A CA 1
ATOM 2302 C C . TYR A 1 295 ? 23.297 3.252 2.188 1 94.69 295 TYR A C 1
ATOM 2304 O O . TYR A 1 295 ? 24.062 4.219 2.102 1 94.69 295 TYR A O 1
ATOM 2312 N N . SER A 1 296 ? 23.766 2.031 2.387 1 92.94 296 SER A N 1
ATOM 2313 C CA . SER A 1 296 ? 25.188 1.75 2.535 1 92.94 296 SER A CA 1
ATOM 2314 C C . SER A 1 296 ? 25.922 1.912 1.21 1 92.94 296 SER A C 1
ATOM 2316 O O . SER A 1 296 ? 27.141 2.146 1.19 1 92.94 296 SER A O 1
ATOM 2318 N N . LYS A 1 297 ? 25.172 1.916 0.156 1 92.38 297 LYS A N 1
ATOM 2319 C CA . LYS A 1 297 ? 25.766 1.986 -1.174 1 92.38 297 LYS A CA 1
ATOM 2320 C C . LYS A 1 297 ? 25.781 3.42 -1.695 1 92.38 297 LYS A C 1
ATOM 2322 O O . LYS A 1 297 ? 26.328 3.693 -2.762 1 92.38 297 LYS A O 1
ATOM 2327 N N . LEU A 1 298 ? 25.281 4.297 -0.921 1 94.81 298 LEU A N 1
ATOM 2328 C CA . LEU A 1 298 ? 25.141 5.68 -1.359 1 94.81 298 LEU A CA 1
ATOM 2329 C C . LEU A 1 298 ? 26.156 6.586 -0.677 1 94.81 298 LEU A C 1
ATOM 2331 O O . LEU A 1 298 ? 26.734 6.215 0.351 1 94.81 298 LEU A O 1
ATOM 2335 N N . SER A 1 299 ? 26.406 7.738 -1.363 1 93.75 299 SER A N 1
ATOM 2336 C CA . SER A 1 299 ? 27.156 8.773 -0.655 1 93.75 299 SER A CA 1
ATOM 2337 C C . SER A 1 299 ? 26.406 9.25 0.585 1 93.75 299 SER A C 1
ATOM 2339 O O . SER A 1 299 ? 25.188 9.07 0.683 1 93.75 299 SER A O 1
ATOM 2341 N N . VAL A 1 300 ? 27.062 9.836 1.487 1 90.56 300 VAL A N 1
ATOM 2342 C CA . VAL A 1 300 ? 26.484 10.289 2.744 1 90.56 300 VAL A CA 1
ATOM 2343 C C . VAL A 1 300 ? 25.359 11.297 2.461 1 90.56 300 VAL A C 1
ATOM 2345 O O . VAL A 1 300 ? 24.297 11.234 3.072 1 90.56 300 VAL A O 1
ATOM 2348 N N . GLU A 1 301 ? 25.625 12.156 1.551 1 89 301 GLU A N 1
ATOM 2349 C CA . GLU A 1 301 ? 24.656 13.195 1.219 1 89 301 GLU A CA 1
ATOM 2350 C C . GLU A 1 301 ? 23.391 12.602 0.582 1 89 301 GLU A C 1
ATOM 2352 O O . GLU A 1 301 ? 22.281 12.969 0.937 1 89 301 GLU A O 1
ATOM 2357 N N . GLU A 1 302 ? 23.625 11.688 -0.298 1 93.12 302 GLU A N 1
ATOM 2358 C CA . GLU A 1 302 ? 22.5 11.039 -0.97 1 93.12 302 GLU A CA 1
ATOM 2359 C C . GLU A 1 302 ? 21.703 10.18 -0.001 1 93.12 302 GLU A C 1
ATOM 2361 O O . GLU A 1 302 ? 20.469 10.125 -0.075 1 93.12 302 GLU A O 1
ATOM 2366 N N . ALA A 1 303 ? 22.406 9.484 0.805 1 94.75 303 ALA A N 1
ATOM 2367 C CA . ALA A 1 303 ? 21.766 8.641 1.808 1 94.75 303 ALA A CA 1
ATOM 2368 C C . ALA A 1 303 ? 20.875 9.477 2.734 1 94.75 303 ALA A C 1
ATOM 2370 O O . ALA A 1 303 ? 19.75 9.094 3.043 1 94.75 303 ALA A O 1
ATOM 2371 N N . GLU A 1 304 ? 21.391 10.609 3.131 1 93.19 304 GLU A N 1
ATOM 2372 C CA . GLU A 1 304 ? 20.641 11.484 4.023 1 93.19 304 GLU A CA 1
ATOM 2373 C C . GLU A 1 304 ? 19.391 12.031 3.336 1 93.19 304 GLU A C 1
ATOM 2375 O O . GLU A 1 304 ? 18.328 12.133 3.949 1 93.19 304 GLU A O 1
ATOM 2380 N N . GLU A 1 305 ? 19.516 12.422 2.148 1 93.69 305 GLU A N 1
ATOM 2381 C CA . GLU A 1 305 ? 18.375 12.93 1.386 1 93.69 305 GLU A CA 1
ATOM 2382 C C . GLU A 1 305 ? 17.281 11.875 1.25 1 93.69 305 GLU A C 1
ATOM 2384 O O . GLU A 1 305 ? 16.109 12.164 1.468 1 93.69 305 GLU A O 1
ATOM 2389 N N . LYS A 1 306 ? 17.703 10.695 0.861 1 97.25 306 LYS A N 1
ATOM 2390 C CA . LYS A 1 306 ? 16.734 9.617 0.675 1 97.25 306 LYS A CA 1
ATOM 2391 C C . LYS A 1 306 ? 16.109 9.195 2.006 1 97.25 306 LYS A C 1
ATOM 2393 O O . LYS A 1 306 ? 14.938 8.82 2.061 1 97.25 306 LYS A O 1
ATOM 2398 N N . ARG A 1 307 ? 16.906 9.242 3.068 1 96.5 307 ARG A N 1
ATOM 2399 C CA . ARG A 1 307 ? 16.375 8.961 4.398 1 96.5 307 ARG A CA 1
ATOM 2400 C C . ARG A 1 307 ? 15.297 9.977 4.781 1 96.5 307 ARG A C 1
ATOM 2402 O O . ARG A 1 307 ? 14.273 9.609 5.371 1 96.5 307 ARG A O 1
ATOM 2409 N N . ARG A 1 308 ? 15.547 11.203 4.496 1 96.75 308 ARG A N 1
ATOM 2410 C CA . ARG A 1 308 ? 14.547 12.234 4.777 1 96.75 308 ARG A CA 1
ATOM 2411 C C . ARG A 1 308 ? 13.266 11.984 3.992 1 96.75 308 ARG A C 1
ATOM 2413 O O . ARG A 1 308 ? 12.164 12.164 4.516 1 96.75 308 ARG A O 1
ATOM 2420 N N . VAL A 1 309 ? 13.438 11.609 2.721 1 98.38 309 VAL A N 1
ATOM 2421 C CA . VAL A 1 309 ? 12.266 11.32 1.897 1 98.38 309 VAL A CA 1
ATOM 2422 C C . VAL A 1 309 ? 11.469 10.172 2.516 1 98.38 309 VAL A C 1
ATOM 2424 O O . VAL A 1 309 ? 10.242 10.273 2.668 1 98.38 309 VAL A O 1
ATOM 2427 N N . PHE A 1 310 ? 12.188 9.094 2.926 1 98.56 310 PHE A N 1
ATOM 2428 C CA . PHE A 1 310 ? 11.516 7.934 3.51 1 98.56 310 PHE A CA 1
ATOM 2429 C C . PHE A 1 310 ? 10.75 8.328 4.762 1 98.56 310 PHE A C 1
ATOM 2431 O O . PHE A 1 310 ? 9.57 7.984 4.91 1 98.56 310 PHE A O 1
ATOM 2438 N N . TRP A 1 311 ? 11.312 9.047 5.59 1 98.56 311 TRP A N 1
ATOM 2439 C CA . TRP A 1 311 ? 10.695 9.359 6.879 1 98.56 311 TRP A CA 1
ATOM 2440 C C . TRP A 1 311 ? 9.609 10.414 6.719 1 98.56 311 TRP A C 1
ATOM 2442 O O . TRP A 1 311 ? 8.625 10.422 7.461 1 98.56 311 TRP A O 1
ATOM 2452 N N . LEU A 1 312 ? 9.781 11.336 5.77 1 98.62 312 LEU A N 1
ATOM 2453 C CA . LEU A 1 312 ? 8.68 12.25 5.473 1 98.62 312 LEU A CA 1
ATOM 2454 C C . LEU A 1 312 ? 7.441 11.484 5.027 1 98.62 312 LEU A C 1
ATOM 2456 O O . LEU A 1 312 ? 6.324 11.797 5.449 1 98.62 312 LEU A O 1
ATOM 2460 N N . LEU A 1 313 ? 7.668 10.539 4.172 1 98.81 313 LEU A N 1
ATOM 2461 C CA . LEU A 1 313 ? 6.551 9.727 3.701 1 98.81 313 LEU A CA 1
ATOM 2462 C C . LEU A 1 313 ? 5.953 8.914 4.844 1 98.81 313 LEU A C 1
ATOM 2464 O O . LEU A 1 313 ? 4.738 8.703 4.891 1 98.81 313 LEU A O 1
ATOM 2468 N N . PHE A 1 314 ? 6.816 8.422 5.75 1 98.5 314 PHE A N 1
ATOM 2469 C CA . PHE A 1 314 ? 6.371 7.699 6.934 1 98.5 314 PHE A CA 1
ATOM 2470 C C . PHE A 1 314 ? 5.398 8.539 7.754 1 98.5 314 PHE A C 1
ATOM 2472 O O . PHE A 1 314 ? 4.32 8.07 8.117 1 98.5 314 PHE A O 1
ATOM 2479 N N . VAL A 1 315 ? 5.711 9.758 8.023 1 98.38 315 VAL A N 1
ATOM 2480 C CA . VAL A 1 315 ? 4.883 10.641 8.836 1 98.38 315 VAL A CA 1
ATOM 2481 C C . VAL A 1 315 ? 3.641 11.055 8.047 1 98.38 315 VAL A C 1
ATOM 2483 O O . VAL A 1 315 ? 2.535 11.094 8.602 1 98.38 315 VAL A O 1
ATOM 2486 N N . THR A 1 316 ? 3.797 11.375 6.758 1 98.5 316 THR A N 1
ATOM 2487 C CA . THR A 1 316 ? 2.693 11.805 5.906 1 98.5 316 THR A CA 1
ATOM 2488 C C . THR A 1 316 ? 1.634 10.711 5.805 1 98.5 316 THR A C 1
ATOM 2490 O O . THR A 1 316 ? 0.438 10.984 5.934 1 98.5 316 THR A O 1
ATOM 2493 N N . GLU A 1 317 ? 2.123 9.492 5.539 1 98.5 317 GLU A N 1
ATOM 2494 C CA . GLU A 1 317 ? 1.201 8.375 5.41 1 98.5 317 GLU A CA 1
ATOM 2495 C C . GLU A 1 317 ? 0.374 8.188 6.676 1 98.5 317 GLU A C 1
ATOM 2497 O O . GLU A 1 317 ? -0.841 7.984 6.609 1 98.5 317 GLU A O 1
ATOM 2502 N N . ARG A 1 318 ? 0.95 8.242 7.789 1 98.25 318 ARG A N 1
ATOM 2503 C CA . ARG A 1 318 ? 0.279 8 9.062 1 98.25 318 ARG A CA 1
ATOM 2504 C C . ARG A 1 318 ? -0.7 9.125 9.383 1 98.25 318 ARG A C 1
ATOM 2506 O O . ARG A 1 318 ? -1.816 8.875 9.844 1 98.25 318 ARG A O 1
ATOM 2513 N N . GLY A 1 319 ? -0.223 10.352 9.195 1 98.06 319 GLY A N 1
ATOM 2514 C CA . GLY A 1 319 ? -1.155 11.445 9.391 1 98.06 319 GLY A CA 1
ATOM 2515 C C . GLY A 1 319 ? -2.379 11.359 8.492 1 98.06 319 GLY A C 1
ATOM 2516 O O . GLY A 1 319 ? -3.51 11.469 8.969 1 98.06 319 GLY A O 1
ATOM 2517 N N . TYR A 1 320 ? -2.129 11.156 7.23 1 98.06 320 TYR A N 1
ATOM 2518 C CA . TYR A 1 320 ? -3.201 11.062 6.25 1 98.06 320 TYR A CA 1
ATOM 2519 C C . TYR A 1 320 ? -4.117 9.883 6.547 1 98.06 320 TYR A C 1
ATOM 2521 O O . TYR A 1 320 ? -5.34 10 6.473 1 98.06 320 TYR A O 1
ATOM 2529 N N . ALA A 1 321 ? -3.479 8.727 6.848 1 98.06 321 ALA A N 1
ATOM 2530 C CA . ALA A 1 321 ? -4.223 7.492 7.066 1 98.06 321 ALA A CA 1
ATOM 2531 C C . ALA A 1 321 ? -5.168 7.625 8.258 1 98.06 321 ALA A C 1
ATOM 2533 O O . ALA A 1 321 ? -6.285 7.094 8.234 1 98.06 321 ALA A O 1
ATOM 2534 N N . LEU A 1 322 ? -4.738 8.211 9.281 1 96.75 322 LEU A N 1
ATOM 2535 C CA . LEU A 1 322 ? -5.59 8.375 10.453 1 96.75 322 LEU A CA 1
ATOM 2536 C C . LEU A 1 322 ? -6.777 9.281 10.133 1 96.75 322 LEU A C 1
ATOM 2538 O O . LEU A 1 322 ? -7.895 9.031 10.602 1 96.75 322 LEU A O 1
ATOM 2542 N N . GLN A 1 323 ? -6.551 10.297 9.336 1 95.25 323 GLN A N 1
ATOM 2543 C CA . GLN A 1 323 ? -7.602 11.242 8.969 1 95.25 323 GLN A CA 1
ATOM 2544 C C . GLN A 1 323 ? -8.609 10.602 8.016 1 95.25 323 GLN A C 1
ATOM 2546 O O . GLN A 1 323 ? -9.805 10.875 8.094 1 95.25 323 GLN A O 1
ATOM 2551 N N . GLN A 1 324 ? -8.102 9.766 7.133 1 96.38 324 GLN A N 1
ATOM 2552 C CA . GLN A 1 324 ? -8.945 9.25 6.059 1 96.38 324 GLN A CA 1
ATOM 2553 C C . GLN A 1 324 ? -9.32 7.789 6.309 1 96.38 324 GLN A C 1
ATOM 2555 O O . GLN A 1 324 ? -9.922 7.141 5.453 1 96.38 324 GLN A O 1
ATOM 2560 N N . ALA A 1 325 ? -8.945 7.203 7.484 1 95.19 325 ALA A N 1
ATOM 2561 C CA . ALA A 1 325 ? -9.227 5.816 7.855 1 95.19 325 ALA A CA 1
ATOM 2562 C C . ALA A 1 325 ? -8.648 4.844 6.832 1 95.19 325 ALA A C 1
ATOM 2564 O O . ALA A 1 325 ? -9.367 3.982 6.316 1 95.19 325 ALA A O 1
ATOM 2565 N N . LYS A 1 326 ? -7.438 5.062 6.441 1 97.75 326 LYS A N 1
ATOM 2566 C CA . LYS A 1 326 ? -6.691 4.207 5.523 1 97.75 326 LYS A CA 1
ATOM 2567 C C . LYS A 1 326 ? -5.633 3.396 6.266 1 97.75 326 LYS A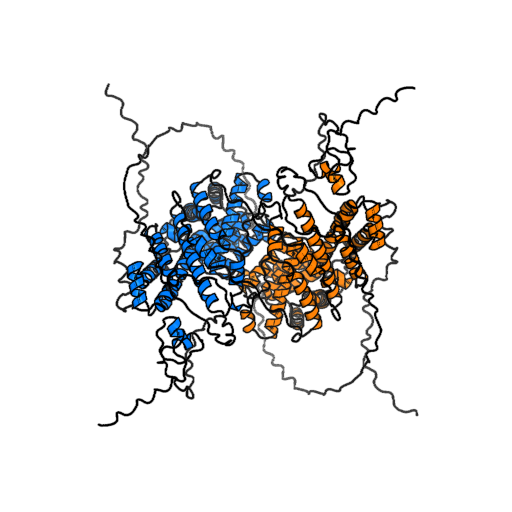 C 1
ATOM 2569 O O . LYS A 1 326 ? -5.258 3.738 7.391 1 97.75 326 LYS A O 1
ATOM 2574 N N . PRO A 1 327 ? -5.156 2.273 5.727 1 97.12 327 PRO A N 1
ATOM 2575 C CA . PRO A 1 327 ? -4.031 1.544 6.316 1 97.12 327 PRO A CA 1
ATOM 2576 C C . PRO A 1 327 ? -2.682 2.182 5.996 1 97.12 327 PRO A C 1
ATOM 2578 O O . PRO A 1 327 ? -2.619 3.16 5.246 1 97.12 327 PRO A O 1
ATOM 2581 N N . VAL A 1 328 ? -1.653 1.675 6.625 1 97.94 328 VAL A N 1
ATOM 2582 C CA . VAL A 1 328 ? -0.304 2.162 6.359 1 97.94 328 VAL A CA 1
ATOM 2583 C C . VAL A 1 328 ? 0.581 1.007 5.895 1 97.94 328 VAL A C 1
ATOM 2585 O O . VAL A 1 328 ? 0.362 -0.144 6.281 1 97.94 328 VAL A O 1
ATOM 2588 N N . MET A 1 329 ? 1.589 1.322 5.086 1 97.31 329 MET A N 1
ATOM 2589 C CA . MET A 1 329 ? 2.48 0.306 4.531 1 97.31 329 MET A CA 1
ATOM 2590 C C . MET A 1 329 ? 3.896 0.474 5.07 1 97.31 329 MET A C 1
ATOM 2592 O O . MET A 1 329 ? 4.617 -0.51 5.254 1 97.31 329 MET A O 1
ATOM 2596 N N . LEU A 1 330 ? 4.316 1.688 5.301 1 97.88 330 LEU A N 1
ATOM 2597 C CA . LEU A 1 330 ? 5.695 1.951 5.703 1 97.88 330 LEU A CA 1
ATOM 2598 C C . LEU A 1 330 ? 5.914 1.589 7.168 1 97.88 330 LEU A C 1
ATOM 2600 O O . LEU A 1 330 ? 5.012 1.752 7.992 1 97.88 330 LEU A O 1
ATOM 2604 N N . ARG A 1 331 ? 7.062 1.011 7.465 1 96.62 331 ARG A N 1
ATOM 2605 C CA . ARG A 1 331 ? 7.484 0.658 8.812 1 96.62 331 ARG A CA 1
ATOM 2606 C C . ARG A 1 331 ? 8.766 1.392 9.203 1 96.62 331 ARG A C 1
ATOM 2608 O O . ARG A 1 331 ? 9.461 1.933 8.336 1 96.62 331 ARG A O 1
ATOM 2615 N N . ASN A 1 332 ? 8.953 1.526 10.555 1 95.31 332 ASN A N 1
ATOM 2616 C CA . ASN A 1 332 ? 10.203 2.111 11.023 1 95.31 332 ASN A CA 1
ATOM 2617 C C . ASN A 1 332 ? 11.375 1.151 10.844 1 95.31 332 ASN A C 1
ATOM 2619 O O . ASN A 1 332 ? 11.945 0.664 11.82 1 95.31 332 ASN A O 1
ATOM 2623 N N . SER A 1 333 ? 11.82 0.975 9.602 1 94.31 333 SER A N 1
ATOM 2624 C CA . SER A 1 333 ? 12.719 -0.114 9.234 1 94.31 333 SER A CA 1
ATOM 2625 C C . SER A 1 333 ? 14.125 0.403 8.953 1 94.31 333 SER A C 1
ATOM 2627 O O . SER A 1 333 ? 15.047 -0.383 8.727 1 94.31 333 SER A O 1
ATOM 2629 N N . ILE A 1 334 ? 14.344 1.714 8.922 1 95.69 334 ILE A N 1
ATOM 2630 C CA . ILE A 1 334 ? 15.672 2.252 8.633 1 95.69 334 ILE A CA 1
ATOM 2631 C C . ILE A 1 334 ? 16.047 3.279 9.695 1 95.69 334 ILE A C 1
ATOM 2633 O O . ILE A 1 334 ? 15.195 3.738 10.461 1 95.69 334 ILE A O 1
ATOM 2637 N N . HIS A 1 335 ? 17.281 3.621 9.703 1 94.06 335 HIS A N 1
ATOM 2638 C CA . HIS A 1 335 ? 17.75 4.645 10.641 1 94.06 335 HIS A CA 1
ATOM 2639 C C . HIS A 1 335 ? 17.156 6.008 10.297 1 94.06 335 HIS A C 1
ATOM 2641 O O . HIS A 1 335 ? 16.969 6.332 9.117 1 94.06 335 HIS A O 1
ATOM 2647 N N . LYS A 1 336 ? 16.922 6.762 11.336 1 95.38 336 LYS A N 1
ATOM 2648 C CA . LYS A 1 336 ? 16.453 8.133 11.156 1 95.38 336 LYS A CA 1
ATOM 2649 C C . LYS A 1 336 ? 17.562 9.031 10.633 1 95.38 336 LYS A C 1
ATOM 2651 O O . LYS A 1 336 ? 18.734 8.688 10.727 1 95.38 336 LYS A O 1
ATOM 2656 N N . PRO A 1 337 ? 17.125 10.18 10.023 1 92.56 337 PRO A N 1
ATOM 2657 C CA . PRO A 1 337 ? 18.156 11.133 9.602 1 92.56 337 PRO A CA 1
ATOM 2658 C C . PRO A 1 337 ? 19.016 11.609 10.766 1 92.56 337 PRO A C 1
ATOM 2660 O O . PRO A 1 337 ? 18.547 11.703 11.898 1 92.56 337 PRO A O 1
ATOM 2663 N N . GLN A 1 338 ? 20.219 11.914 10.414 1 88.62 338 GLN A N 1
ATOM 2664 C CA . GLN A 1 338 ? 21.156 12.336 11.445 1 88.62 338 GLN A CA 1
ATOM 2665 C C . GLN A 1 338 ? 21.125 13.844 11.641 1 88.62 338 GLN A C 1
ATOM 2667 O O . GLN A 1 338 ? 21 14.602 10.672 1 88.62 338 GLN A O 1
ATOM 2672 N N . VAL A 1 339 ? 21.281 14.258 12.859 1 82.31 339 VAL A N 1
ATOM 2673 C CA . VAL A 1 339 ? 21.25 15.672 13.188 1 82.31 339 VAL A CA 1
ATOM 2674 C C . VAL A 1 339 ? 22.641 16.266 13.008 1 82.31 339 VAL A C 1
ATOM 2676 O O . VAL A 1 339 ? 22.797 17.312 12.359 1 82.31 339 VAL A O 1
ATOM 2679 N N . LEU A 1 340 ? 23.609 15.578 13.453 1 74.5 340 LEU A N 1
ATOM 2680 C CA . LEU A 1 340 ? 24.969 16.125 13.516 1 74.5 340 LEU A CA 1
ATOM 2681 C C . LEU A 1 340 ? 25.562 16.234 12.117 1 74.5 340 LEU A C 1
ATOM 2683 O O . LEU A 1 340 ? 26.312 17.188 11.828 1 74.5 340 LEU A O 1
ATOM 2687 N N . CYS A 1 341 ? 25.234 15.453 11.219 1 68 341 CYS A N 1
ATOM 2688 C CA . CYS A 1 341 ? 25.812 15.438 9.891 1 68 341 CYS A CA 1
ATOM 2689 C C . CYS A 1 341 ? 24.938 16.188 8.898 1 68 341 CYS A C 1
ATOM 2691 O O . CYS A 1 341 ? 25.281 16.312 7.719 1 68 341 CYS A O 1
ATOM 2693 N N . SER A 1 342 ? 24.031 16.844 9.523 1 75.5 342 SER A N 1
ATOM 2694 C CA . SER A 1 342 ? 23.109 17.516 8.633 1 75.5 342 SER A CA 1
ATOM 2695 C C . SER A 1 342 ? 23.578 18.938 8.312 1 75.5 342 SER A C 1
ATOM 2697 O O . SER A 1 342 ? 24.234 19.562 9.133 1 75.5 342 SER A O 1
ATOM 2699 N N . ASP A 1 343 ? 23.25 19.344 7.113 1 77.31 343 ASP A N 1
ATOM 2700 C CA . ASP A 1 343 ? 23.5 20.719 6.699 1 77.31 343 ASP A CA 1
ATOM 2701 C C . ASP A 1 343 ? 22.703 21.703 7.539 1 77.31 343 ASP A C 1
ATOM 2703 O O . ASP A 1 343 ? 23.094 22.859 7.699 1 77.31 343 ASP A O 1
ATOM 2707 N N . ASP A 1 344 ? 21.625 21.234 8.109 1 84.94 344 ASP A N 1
ATOM 2708 C CA . ASP A 1 344 ? 20.766 22.047 8.969 1 84.94 344 ASP A CA 1
ATOM 2709 C C . ASP A 1 344 ? 20.312 21.234 10.188 1 84.94 344 ASP A C 1
ATOM 2711 O O . ASP A 1 344 ? 19.203 20.703 10.211 1 84.94 344 ASP A O 1
ATOM 2715 N N . PRO A 1 345 ? 21.047 21.234 11.195 1 86.31 345 PRO A N 1
ATOM 2716 C CA . PRO A 1 345 ? 20.766 20.422 12.375 1 86.31 345 PRO A CA 1
ATOM 2717 C C . PRO A 1 345 ? 19.453 20.797 13.07 1 86.31 345 PRO A C 1
ATOM 2719 O O . PRO A 1 345 ? 18.781 19.938 13.641 1 86.31 345 PRO A O 1
ATOM 2722 N N . ILE A 1 346 ? 19.172 22.078 13.062 1 87.88 346 ILE A N 1
ATOM 2723 C CA . ILE A 1 346 ? 17.938 22.531 13.695 1 87.88 346 ILE A CA 1
ATOM 2724 C C . ILE A 1 346 ? 16.734 21.938 12.969 1 87.88 346 ILE A C 1
ATOM 2726 O O . ILE A 1 346 ? 15.805 21.422 13.609 1 87.88 346 ILE A O 1
ATOM 2730 N 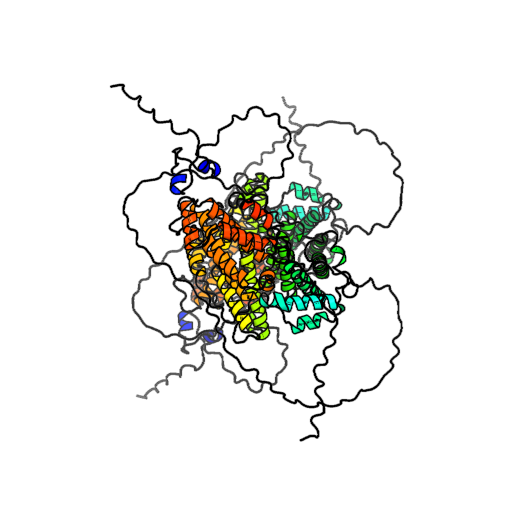N . LEU A 1 347 ? 16.797 22.078 11.711 1 90.06 347 LEU A N 1
ATOM 2731 C CA . LEU A 1 347 ? 15.742 21.5 10.891 1 90.06 347 LEU A CA 1
ATOM 2732 C C . LEU A 1 347 ? 15.641 20 11.117 1 90.06 347 LEU A C 1
ATOM 2734 O O . LEU A 1 347 ? 14.539 19.453 11.227 1 90.06 347 LEU A O 1
ATOM 2738 N N . ALA A 1 348 ? 16.75 19.344 11.195 1 91.69 348 ALA A N 1
ATOM 2739 C CA . ALA A 1 348 ? 16.797 17.891 11.391 1 91.69 348 ALA A CA 1
ATOM 2740 C C . ALA A 1 348 ? 16.219 17.516 12.75 1 91.69 348 ALA A C 1
ATOM 2742 O O . ALA A 1 348 ? 15.508 16.5 12.859 1 91.69 348 ALA A O 1
ATOM 2743 N N . TYR A 1 349 ? 16.5 18.297 13.727 1 93.19 349 TYR A N 1
ATOM 2744 C CA . TYR A 1 349 ? 16.031 18.016 15.07 1 93.19 349 TYR A CA 1
ATOM 2745 C C . TYR A 1 349 ? 14.508 18.094 15.141 1 93.19 349 TYR A C 1
ATOM 2747 O O . TYR A 1 349 ? 13.852 17.234 15.727 1 93.19 349 TYR A O 1
ATOM 2755 N N . GLY A 1 350 ? 13.969 19.172 14.617 1 95.31 350 GLY A N 1
ATOM 2756 C CA . GLY A 1 350 ? 12.523 19.281 14.539 1 95.31 350 GLY A CA 1
ATOM 2757 C C . GLY A 1 350 ? 11.883 18.109 13.805 1 95.31 350 GLY A C 1
ATOM 2758 O O . GLY A 1 350 ? 10.875 17.562 14.25 1 95.31 350 GLY A O 1
ATOM 2759 N N . PHE A 1 351 ? 12.477 17.766 12.734 1 95.81 351 PHE A N 1
ATOM 2760 C CA . PHE A 1 351 ? 11.961 16.672 11.906 1 95.81 351 PHE A CA 1
ATOM 2761 C C . PHE A 1 351 ? 11.977 15.359 12.672 1 95.81 351 PHE A C 1
ATOM 2763 O O . PHE A 1 351 ? 11.008 14.594 12.617 1 95.81 351 PHE A O 1
ATOM 2770 N N . ILE A 1 352 ? 13.008 15.023 13.367 1 95.81 352 ILE A N 1
ATOM 2771 C CA . ILE A 1 352 ? 13.148 13.797 14.141 1 95.81 352 ILE A CA 1
ATOM 2772 C C . ILE A 1 352 ? 12.078 13.734 15.219 1 95.81 352 ILE A C 1
ATOM 2774 O O . ILE A 1 352 ? 11.523 12.672 15.508 1 95.81 352 ILE A O 1
ATOM 2778 N N . ASN A 1 353 ? 11.781 14.859 15.797 1 96.38 353 ASN A N 1
ATOM 2779 C CA . ASN A 1 353 ? 10.742 14.883 16.828 1 96.38 353 ASN A CA 1
ATOM 2780 C C . ASN A 1 353 ? 9.375 14.555 16.25 1 96.38 353 ASN A C 1
ATOM 2782 O O . ASN A 1 353 ? 8.578 13.867 16.891 1 96.38 353 ASN A O 1
ATOM 2786 N N . LEU A 1 354 ? 9.133 15.094 15.086 1 97.69 354 LEU A N 1
ATOM 2787 C CA . LEU A 1 354 ? 7.871 14.758 14.438 1 97.69 354 LEU A CA 1
ATOM 2788 C C . LEU A 1 354 ? 7.789 13.266 14.141 1 97.69 354 LEU A C 1
ATOM 2790 O O . LEU A 1 354 ? 6.738 12.648 14.336 1 97.69 354 LEU A O 1
ATOM 2794 N N . ILE A 1 355 ? 8.875 12.648 13.641 1 97.81 355 ILE A N 1
ATOM 2795 C CA . ILE A 1 355 ? 8.945 11.211 13.391 1 97.81 355 ILE A CA 1
ATOM 2796 C C . ILE A 1 355 ? 8.641 10.445 14.672 1 97.81 355 ILE A C 1
ATOM 2798 O O . ILE A 1 355 ? 7.836 9.516 14.672 1 97.81 355 ILE A O 1
ATOM 2802 N N . ASN A 1 356 ? 9.219 10.883 15.742 1 97.31 356 ASN A N 1
ATOM 2803 C CA . ASN A 1 356 ? 9.047 10.211 17.031 1 97.31 356 ASN A CA 1
ATOM 2804 C C . ASN A 1 356 ? 7.59 10.234 17.484 1 97.31 356 ASN A C 1
ATOM 2806 O O . ASN A 1 356 ? 7.113 9.273 18.094 1 97.31 356 ASN A O 1
ATOM 2810 N N . VAL A 1 357 ? 6.949 11.297 17.219 1 98.19 357 VAL A N 1
ATOM 2811 C CA . VAL A 1 357 ? 5.539 11.406 17.578 1 98.19 357 VAL A CA 1
ATOM 2812 C C . VAL A 1 357 ? 4.727 10.352 16.844 1 98.19 357 VAL A C 1
ATOM 2814 O O . VAL A 1 357 ? 3.936 9.625 17.453 1 98.19 357 VAL A O 1
ATOM 2817 N N . PHE A 1 358 ? 4.934 10.188 15.602 1 98.19 358 PHE A N 1
ATOM 2818 C CA . PHE A 1 358 ? 4.133 9.281 14.781 1 98.19 358 PHE A CA 1
ATOM 2819 C C . PHE A 1 358 ? 4.555 7.836 15 1 98.19 358 PHE A C 1
ATOM 2821 O O . PHE A 1 358 ? 3.771 6.91 14.781 1 98.19 358 PHE A O 1
ATOM 2828 N N . GLU A 1 359 ? 5.742 7.559 15.391 1 97.12 359 GLU A N 1
ATOM 2829 C CA . GLU A 1 359 ? 6.223 6.207 15.672 1 97.12 359 GLU A CA 1
ATOM 2830 C C . GLU A 1 359 ? 5.453 5.582 16.828 1 97.12 359 GLU A C 1
ATOM 2832 O O . GLU A 1 359 ? 5.488 4.363 17.016 1 97.12 359 GLU A O 1
ATOM 2837 N N . LYS A 1 360 ? 4.855 6.445 17.641 1 97 360 LYS A N 1
ATOM 2838 C CA . LYS A 1 360 ? 4.105 5.945 18.781 1 97 360 LYS A CA 1
ATOM 2839 C C . LYS A 1 360 ? 2.84 5.219 18.344 1 97 360 LYS A C 1
ATOM 2841 O O . LYS A 1 360 ? 2.238 4.477 19.125 1 97 360 LYS A O 1
ATOM 2846 N N . LEU A 1 361 ? 2.416 5.457 17.141 1 97.12 361 LEU A N 1
ATOM 2847 C CA . LEU A 1 361 ? 1.223 4.809 16.609 1 97.12 361 LEU A CA 1
ATOM 2848 C C . LEU A 1 361 ? 1.583 3.516 15.883 1 97.12 361 LEU A C 1
ATOM 2850 O O . LEU A 1 361 ? 2.305 3.543 14.883 1 97.12 361 LEU A O 1
ATOM 2854 N N . SER A 1 362 ? 1.077 2.432 16.297 1 92.56 362 SER A N 1
ATOM 2855 C CA . SER A 1 362 ? 1.376 1.13 15.703 1 92.56 362 SER A CA 1
ATOM 2856 C C . SER A 1 362 ? 0.549 0.89 14.445 1 92.56 362 SER A C 1
ATOM 2858 O O . SER A 1 362 ? -0.565 1.401 14.32 1 92.56 362 SER A O 1
ATOM 2860 N N . PRO A 1 363 ? 1.086 0.04 13.516 1 93.38 363 PRO A N 1
ATOM 2861 C CA . PRO A 1 363 ? 0.336 -0.293 12.305 1 93.38 363 PRO A CA 1
ATOM 2862 C C . PRO A 1 363 ? -1.013 -0.943 12.602 1 93.38 363 PRO A C 1
ATOM 2864 O O . PRO A 1 363 ? -1.964 -0.781 11.836 1 93.38 363 PRO A O 1
ATOM 2867 N N . ASN A 1 364 ? -1.107 -1.664 13.688 1 92.56 364 ASN A N 1
ATOM 2868 C CA . ASN A 1 364 ? -2.348 -2.334 14.062 1 92.56 364 ASN A CA 1
ATOM 2869 C C . ASN A 1 364 ? -3.48 -1.336 14.281 1 92.56 364 ASN A C 1
ATOM 2871 O O . ASN A 1 364 ? -4.645 -1.64 14.016 1 92.56 364 ASN A O 1
ATOM 2875 N N . LEU A 1 365 ? -3.135 -0.205 14.82 1 94.75 365 LEU A N 1
ATOM 2876 C CA . LEU A 1 365 ? -4.125 0.849 15 1 94.75 365 LEU A CA 1
ATOM 2877 C C . LEU A 1 365 ? -4.773 1.228 13.672 1 94.75 365 LEU A C 1
ATOM 2879 O O . LEU A 1 365 ? -5.996 1.322 13.578 1 94.75 365 LEU A O 1
ATOM 2883 N N . TYR A 1 366 ? -3.967 1.438 12.688 1 96.31 366 TYR A N 1
ATOM 2884 C CA . TYR A 1 366 ? -4.449 1.848 11.375 1 96.31 366 TYR A CA 1
ATOM 2885 C C . TYR A 1 366 ? -5.27 0.741 10.719 1 96.31 366 TYR A C 1
ATOM 2887 O O . TYR A 1 366 ? -6.27 1.011 10.055 1 96.31 366 TYR A O 1
ATOM 2895 N N . ASP A 1 367 ? -4.793 -0.5 10.852 1 94.5 367 ASP A N 1
ATOM 2896 C CA . ASP A 1 367 ? -5.559 -1.63 10.328 1 94.5 367 ASP A CA 1
ATOM 2897 C C . ASP A 1 367 ? -6.957 -1.669 10.938 1 94.5 367 ASP A C 1
ATOM 2899 O O . ASP A 1 367 ? -7.941 -1.883 10.227 1 94.5 367 ASP A O 1
ATOM 2903 N N . TRP A 1 368 ? -6.996 -1.459 12.211 1 93 368 TRP A N 1
ATOM 2904 C CA . TRP A 1 368 ? -8.266 -1.485 12.938 1 93 368 TRP A CA 1
ATOM 2905 C C . TRP A 1 368 ? -9.188 -0.371 12.453 1 93 368 TRP A C 1
ATOM 2907 O O . TRP A 1 368 ? -10.367 -0.605 12.195 1 93 368 TRP A O 1
ATOM 2917 N N . VAL A 1 369 ? -8.656 0.789 12.336 1 93.38 369 VAL A N 1
ATOM 2918 C CA . VAL A 1 369 ? -9.422 1.948 11.898 1 93.38 369 VAL A CA 1
ATOM 2919 C C . VAL A 1 369 ? -9.898 1.745 10.469 1 93.38 369 VAL A C 1
ATOM 2921 O O . VAL A 1 369 ? -11.055 2.031 10.141 1 93.38 369 VAL A O 1
ATOM 2924 N N . SER A 1 370 ? -9.039 1.273 9.617 1 94.69 370 SER A N 1
ATOM 2925 C CA . SER A 1 370 ? -9.344 1.075 8.203 1 94.69 370 SER A CA 1
ATOM 2926 C C . SER A 1 370 ? -10.453 0.045 8.016 1 94.69 370 SER A C 1
ATOM 2928 O O . SER A 1 370 ? -11.25 0.149 7.082 1 94.69 370 SER A O 1
ATOM 2930 N N . ALA A 1 371 ? -10.516 -0.948 8.914 1 91.5 371 ALA A N 1
ATOM 2931 C CA . ALA A 1 371 ? -11.508 -2.02 8.82 1 91.5 371 ALA A CA 1
ATOM 2932 C C . ALA A 1 371 ? -12.867 -1.563 9.344 1 91.5 371 ALA A C 1
ATOM 2934 O O . ALA A 1 371 ? -13.859 -2.275 9.203 1 91.5 371 ALA A O 1
ATOM 2935 N N . GLY A 1 372 ? -12.938 -0.487 9.961 1 86.38 372 GLY A N 1
ATOM 2936 C CA . GLY A 1 372 ? -14.211 0.039 10.43 1 86.38 372 GLY A CA 1
ATOM 2937 C C . GLY A 1 372 ? -14.383 -0.065 11.938 1 86.38 372 GLY A C 1
ATOM 2938 O O . GLY A 1 372 ? -15.469 0.176 12.461 1 86.38 372 GLY A O 1
ATOM 2939 N N . GLY A 1 373 ? -13.234 -0.411 12.586 1 78.38 373 GLY A N 1
ATOM 2940 C CA . GLY A 1 373 ? -13.273 -0.463 14.039 1 78.38 373 GLY A CA 1
ATOM 2941 C C . GLY A 1 373 ? -14.039 -1.664 14.57 1 78.38 373 GLY A C 1
ATOM 2942 O O . GLY A 1 373 ? -13.992 -2.746 13.984 1 78.38 373 GLY A O 1
ATOM 2943 N N . SER A 1 374 ? -14.516 -1.639 15.758 1 61.31 374 SER A N 1
ATOM 2944 C CA . SER A 1 374 ? -15.141 -2.715 16.531 1 61.31 374 SER A CA 1
ATOM 2945 C C . SER A 1 374 ? -16.312 -3.32 15.766 1 61.31 374 SER A C 1
ATOM 2947 O O . SER A 1 374 ? -16.609 -4.508 15.914 1 61.31 374 SER A O 1
ATOM 2949 N N . GLY A 1 375 ? -16.828 -2.701 14.961 1 55.59 375 GLY A N 1
ATOM 2950 C CA . GLY A 1 375 ? -18.016 -3.264 14.32 1 55.59 375 GLY A CA 1
ATOM 2951 C C . GLY A 1 375 ? -17.672 -4.199 13.172 1 55.59 375 GLY A C 1
ATOM 2952 O O . GLY A 1 375 ? -18.578 -4.785 12.562 1 55.59 375 GLY A O 1
ATOM 2953 N N . SER A 1 376 ? -16.422 -4.23 12.836 1 54.31 376 SER A N 1
ATOM 2954 C CA . SER A 1 376 ? -16.109 -4.875 11.562 1 54.31 376 SER A CA 1
ATOM 2955 C C . SER A 1 376 ? -16 -6.387 11.719 1 54.31 376 SER A C 1
ATOM 2957 O O . SER A 1 376 ? -16 -7.121 10.727 1 54.31 376 SER A O 1
ATOM 2959 N N . GLY A 1 377 ? -16.328 -6.883 12.922 1 52.59 377 GLY A N 1
ATOM 2960 C CA . GLY A 1 377 ? -16.172 -8.32 13.078 1 52.59 377 GLY A CA 1
ATOM 2961 C C . GLY A 1 377 ? -14.758 -8.797 12.867 1 52.59 377 GLY A C 1
ATOM 2962 O O . GLY A 1 377 ? -14.492 -10 12.891 1 52.59 377 GLY A O 1
ATOM 2963 N N . ALA A 1 378 ? -13.945 -7.895 12.516 1 56.97 378 ALA A N 1
ATOM 2964 C CA . ALA A 1 378 ? -12.586 -8.336 12.219 1 56.97 378 ALA A CA 1
ATOM 2965 C C . ALA A 1 378 ? -11.859 -8.766 13.484 1 56.97 378 ALA A C 1
ATOM 2967 O O . ALA A 1 378 ? -12.141 -8.258 14.578 1 56.97 378 ALA A O 1
ATOM 2968 N N . ASP A 1 379 ? -11.117 -9.938 13.539 1 58.56 379 ASP A N 1
ATOM 2969 C CA . ASP A 1 379 ? -10.461 -10.672 14.617 1 58.56 379 ASP A CA 1
ATOM 2970 C C . ASP A 1 379 ? -9.367 -9.82 15.273 1 58.56 379 ASP A C 1
ATOM 2972 O O . ASP A 1 379 ? -8.719 -10.266 16.219 1 58.56 379 ASP A O 1
ATOM 2976 N N . GLY A 1 380 ? -9.445 -8.484 14.961 1 63.56 380 GLY A N 1
ATOM 2977 C CA . GLY A 1 380 ? -8.273 -7.848 15.555 1 63.56 380 GLY A CA 1
ATOM 2978 C C . GLY A 1 380 ? -8.57 -7.145 16.859 1 63.56 380 GLY A C 1
ATOM 2979 O O . GLY A 1 380 ? -9.695 -6.676 17.078 1 63.56 380 GLY A O 1
ATOM 2980 N N . ASP A 1 381 ? -7.68 -7.391 17.828 1 73 381 ASP A N 1
ATOM 2981 C CA . ASP A 1 381 ? -7.766 -6.715 19.125 1 73 381 ASP A CA 1
ATOM 2982 C C . ASP A 1 381 ? -7.77 -5.195 18.953 1 73 381 ASP A C 1
ATOM 2984 O O . ASP A 1 381 ? -7.094 -4.664 18.062 1 73 381 ASP A O 1
ATOM 2988 N N . PRO A 1 382 ? -8.719 -4.551 19.656 1 83.12 382 PRO A N 1
ATOM 2989 C CA . PRO A 1 382 ? -8.664 -3.088 19.641 1 83.12 382 PRO A CA 1
ATOM 2990 C C . PRO A 1 382 ? -7.289 -2.539 20 1 83.12 382 PRO A C 1
ATOM 2992 O O . PRO A 1 382 ? -6.582 -3.141 20.812 1 83.12 382 PRO A O 1
ATOM 2995 N N . PRO A 1 383 ? -6.984 -1.46 19.406 1 87.94 383 PRO A N 1
ATOM 2996 C CA . PRO A 1 383 ? -5.672 -0.883 19.703 1 87.94 383 PRO A CA 1
ATOM 2997 C C . PRO A 1 383 ? -5.566 -0.345 21.125 1 87.94 383 PRO A C 1
ATOM 2999 O O . PRO A 1 383 ? -6.574 0.068 21.703 1 87.94 383 PRO A O 1
ATOM 3002 N N . PRO A 1 384 ? -4.43 -0.373 21.703 1 90.56 384 PRO A N 1
ATOM 3003 C CA . PRO A 1 384 ? -4.219 0.152 23.047 1 90.56 384 PRO A CA 1
ATOM 3004 C C . PRO A 1 384 ? -4.195 1.679 23.094 1 90.56 384 PRO A C 1
ATOM 3006 O O . PRO A 1 384 ? -3.139 2.277 23.297 1 90.56 384 PRO A O 1
ATOM 3009 N N . THR A 1 385 ? -5.305 2.311 23.016 1 92.25 385 THR A N 1
ATOM 3010 C CA . THR A 1 385 ? -5.434 3.758 22.891 1 92.25 385 THR A CA 1
ATOM 3011 C C . THR A 1 385 ? -4.91 4.457 24.156 1 92.25 385 THR A C 1
ATOM 3013 O O . THR A 1 385 ? -4.297 5.523 24.062 1 92.25 385 THR A O 1
ATOM 3016 N N . SER A 1 386 ? -5.145 3.92 25.359 1 92.06 386 SER A N 1
ATOM 3017 C CA . SER A 1 386 ? -4.695 4.539 26.609 1 92.06 386 SER A CA 1
ATOM 3018 C C . SER A 1 386 ? -3.174 4.582 26.688 1 92.06 386 SER A C 1
ATOM 3020 O O . SER A 1 386 ? -2.596 5.586 27.094 1 92.06 386 SER A O 1
ATOM 3022 N N . SER A 1 387 ? -2.631 3.463 26.312 1 94 387 SER A N 1
ATOM 3023 C CA . SER A 1 387 ? -1.173 3.406 26.328 1 94 387 SER A CA 1
ATOM 3024 C C . SER A 1 387 ? -0.572 4.379 25.312 1 94 387 SER A C 1
ATOM 3026 O O . SER A 1 387 ? 0.424 5.047 25.609 1 94 387 SER A O 1
ATOM 3028 N N . ILE A 1 388 ? -1.135 4.453 24.156 1 95.94 388 ILE A N 1
ATOM 3029 C CA . ILE A 1 388 ? -0.659 5.367 23.125 1 95.94 388 ILE A CA 1
ATOM 3030 C C . ILE A 1 388 ? -0.8 6.809 23.609 1 95.94 388 ILE A C 1
ATOM 3032 O O . ILE A 1 388 ? 0.134 7.605 23.484 1 95.94 388 ILE A O 1
ATOM 3036 N N . GLN A 1 389 ? -1.96 7.129 24.141 1 95.31 389 GLN A N 1
ATOM 3037 C CA . GLN A 1 389 ? -2.211 8.484 24.625 1 95.31 389 GLN A CA 1
ATOM 3038 C C . GLN A 1 389 ? -1.225 8.859 25.734 1 95.31 389 GLN A C 1
ATOM 3040 O O . GLN A 1 389 ? -0.74 9.992 25.766 1 95.31 389 GLN A O 1
ATOM 3045 N N . SER A 1 390 ? -0.943 7.926 26.625 1 95.56 390 SER A N 1
ATOM 3046 C CA . SER A 1 390 ? 0.021 8.188 27.688 1 95.56 390 SER A CA 1
ATOM 3047 C C . SER A 1 390 ? 1.398 8.508 27.125 1 95.56 390 SER A C 1
ATOM 3049 O O . SER A 1 390 ? 2.098 9.383 27.625 1 95.56 390 SER A O 1
ATOM 3051 N N . SER A 1 391 ? 1.767 7.809 26.078 1 96.31 391 SER A N 1
ATOM 3052 C CA . SER A 1 391 ? 3.045 8.062 25.422 1 96.31 391 SER A CA 1
ATOM 3053 C C . SER A 1 391 ? 3.049 9.414 24.719 1 96.31 391 SER A C 1
ATOM 3055 O O . SER A 1 391 ? 4.074 10.094 24.672 1 96.31 391 SER A O 1
ATOM 3057 N N . LEU A 1 392 ? 1.972 9.781 24.172 1 97 392 LEU A N 1
ATOM 3058 C CA . LEU A 1 392 ? 1.833 11.039 23.438 1 97 392 LEU A CA 1
ATOM 3059 C C . LEU A 1 392 ? 1.821 12.219 24.391 1 97 392 LEU A C 1
ATOM 3061 O O . LEU A 1 392 ? 2.191 13.336 24.016 1 97 392 LEU A O 1
ATOM 3065 N N . ALA A 1 393 ? 1.393 11.984 25.609 1 95.62 393 ALA A N 1
ATOM 3066 C CA . ALA A 1 393 ? 1.207 13.062 26.578 1 95.62 393 ALA A CA 1
ATOM 3067 C C . ALA A 1 393 ? 2.545 13.516 27.156 1 95.62 393 ALA A C 1
ATOM 3069 O O . ALA A 1 393 ? 2.633 14.586 27.766 1 95.62 393 ALA A O 1
ATOM 3070 N N . LYS A 1 394 ? 3.533 12.766 26.891 1 95.31 394 LYS A N 1
ATOM 3071 C CA . LYS A 1 394 ? 4.852 13.141 27.406 1 95.31 394 LYS A CA 1
ATOM 3072 C C . LYS A 1 394 ? 5.348 14.422 26.75 1 95.31 394 LYS A C 1
ATOM 3074 O O . LYS A 1 394 ? 5.133 14.648 25.562 1 95.31 394 LYS A O 1
ATOM 3079 N N . GLN A 1 395 ? 6.051 15.219 27.578 1 93 395 GLN A N 1
ATOM 3080 C CA . GLN A 1 395 ? 6.539 16.516 27.109 1 93 395 GLN A CA 1
ATOM 3081 C C . GLN A 1 395 ? 7.699 16.344 26.125 1 93 395 GLN A C 1
ATOM 3083 O O . GLN A 1 395 ? 8.562 15.484 26.328 1 93 395 GLN A O 1
ATOM 3088 N N . ILE A 1 396 ? 7.699 17.203 25.094 1 94 396 ILE A N 1
ATOM 3089 C CA . ILE A 1 396 ? 8.758 17.234 24.094 1 94 396 ILE A CA 1
ATOM 3090 C C . ILE A 1 396 ? 9.547 18.531 24.219 1 94 396 ILE A C 1
ATOM 3092 O O . ILE A 1 396 ? 8.961 19.625 24.219 1 94 396 ILE A O 1
ATOM 3096 N N . SER A 1 397 ? 10.898 18.469 24.312 1 92.38 397 SER A N 1
ATOM 3097 C CA . SER A 1 397 ? 11.742 19.656 24.312 1 92.38 397 SER A CA 1
ATOM 3098 C C . SER A 1 397 ? 12.008 20.156 22.891 1 92.38 397 SER A C 1
ATOM 3100 O O . SER A 1 397 ? 12.609 19.438 22.094 1 92.38 397 SER A O 1
ATOM 3102 N N . LEU A 1 398 ? 11.5 21.391 22.656 1 92.69 398 LEU A N 1
ATOM 3103 C CA . LEU A 1 398 ? 11.633 21.922 21.312 1 92.69 398 LEU A CA 1
ATOM 3104 C C . LEU A 1 398 ? 12.422 23.219 21.312 1 92.69 398 LEU A C 1
ATOM 3106 O O . LEU A 1 398 ? 12.133 24.125 20.516 1 92.69 398 LEU A O 1
ATOM 3110 N N . GLU A 1 399 ? 13.406 23.25 22.156 1 88.62 399 GLU A N 1
ATOM 3111 C CA . GLU A 1 399 ? 14.258 24.422 22.188 1 88.62 399 GLU A CA 1
ATOM 3112 C C . GLU A 1 399 ? 15.078 24.547 20.906 1 88.62 399 GLU A C 1
ATOM 3114 O O . GLU A 1 399 ? 15.719 23.594 20.484 1 88.62 399 GLU A O 1
ATOM 3119 N N . GLY A 1 400 ? 14.992 25.656 20.281 1 86.94 400 GLY A N 1
ATOM 3120 C CA . GLY A 1 400 ? 15.812 25.922 19.109 1 86.94 400 GLY A CA 1
ATOM 3121 C C . GLY A 1 400 ? 15.148 25.5 17.812 1 86.94 400 GLY A C 1
ATOM 3122 O O . GLY A 1 400 ? 15.648 25.797 16.734 1 86.94 400 GLY A O 1
ATOM 3123 N N . VAL A 1 401 ? 14.055 24.891 17.922 1 91.69 401 VAL A N 1
ATOM 3124 C CA . VAL A 1 401 ? 13.352 24.406 16.734 1 91.69 401 VAL A CA 1
ATOM 3125 C C . VAL A 1 401 ? 12.602 25.562 16.062 1 91.69 401 VAL A C 1
ATOM 3127 O O . VAL A 1 401 ? 12.188 26.516 16.734 1 91.69 401 VAL A O 1
ATOM 3130 N N . SER A 1 402 ? 12.562 25.562 14.742 1 91.69 402 SER A N 1
ATOM 3131 C CA . SER A 1 402 ? 11.883 26.625 14 1 91.69 402 SER A CA 1
ATOM 3132 C C . SER A 1 402 ? 10.414 26.703 14.383 1 91.69 402 SER A C 1
ATOM 3134 O O . SER A 1 402 ? 9.805 25.703 14.773 1 91.69 402 SER A O 1
ATOM 3136 N N . GLU A 1 403 ? 9.859 27.875 14.219 1 95 403 GLU A N 1
ATOM 3137 C CA . GLU A 1 403 ? 8.469 28.125 14.578 1 95 403 GLU A CA 1
ATOM 3138 C C . GLU A 1 403 ? 7.52 27.219 13.797 1 95 403 GLU A C 1
ATOM 3140 O O . GLU A 1 403 ? 6.582 26.656 14.367 1 95 403 GLU A O 1
ATOM 3145 N N . ILE A 1 404 ? 7.766 27.125 12.523 1 95.25 404 ILE A N 1
ATOM 3146 C CA . ILE A 1 404 ? 6.91 26.312 11.656 1 95.25 404 ILE A CA 1
ATOM 3147 C C . ILE A 1 404 ? 6.926 24.859 12.117 1 95.25 404 ILE A C 1
ATOM 3149 O O . ILE A 1 404 ? 5.883 24.203 12.164 1 95.25 404 ILE A O 1
ATOM 3153 N N . GLN A 1 405 ? 8.047 24.328 12.492 1 96.19 405 GLN A N 1
ATOM 3154 C CA . GLN A 1 405 ? 8.156 22.953 12.945 1 96.19 405 GLN A CA 1
ATOM 3155 C C . GLN A 1 405 ? 7.531 22.781 14.328 1 96.19 405 GLN A C 1
ATOM 3157 O O . GLN A 1 405 ? 6.906 21.75 14.609 1 96.19 405 GLN A O 1
ATOM 3162 N N . LYS A 1 406 ? 7.723 23.766 15.18 1 96.19 406 LYS A N 1
ATOM 3163 C CA . LYS A 1 406 ? 7.137 23.719 16.516 1 96.19 406 LYS A CA 1
ATOM 3164 C C . LYS A 1 406 ? 5.617 23.594 16.453 1 96.19 406 LYS A C 1
ATOM 3166 O O . LYS A 1 406 ? 5.016 22.812 17.172 1 96.19 406 LYS A O 1
ATOM 3171 N N . VAL A 1 407 ? 5.051 24.406 15.578 1 97.06 407 VAL A N 1
ATOM 3172 C CA . VAL A 1 407 ? 3.605 24.375 15.375 1 97.06 407 VAL A CA 1
ATOM 3173 C C . VAL A 1 407 ? 3.184 22.984 14.93 1 97.06 407 VAL A C 1
ATOM 3175 O O . VAL A 1 407 ? 2.221 22.406 15.453 1 97.06 407 VAL A O 1
ATOM 3178 N N . ASP A 1 408 ? 3.871 22.422 13.992 1 96.69 408 ASP A N 1
ATOM 3179 C CA . ASP A 1 408 ? 3.568 21.109 13.438 1 96.69 408 ASP A CA 1
ATOM 3180 C C . ASP A 1 408 ? 3.633 20.031 14.516 1 96.69 408 ASP A C 1
ATOM 3182 O O . ASP A 1 408 ? 2.693 19.25 14.68 1 96.69 408 ASP A O 1
ATOM 3186 N N . ILE A 1 409 ? 4.707 19.969 15.266 1 97.81 409 ILE A N 1
ATOM 3187 C CA . ILE A 1 409 ? 4.973 18.922 16.234 1 97.81 409 ILE A CA 1
ATOM 3188 C C . ILE A 1 409 ? 3.953 19 17.375 1 97.81 409 ILE A C 1
ATOM 3190 O O . ILE A 1 409 ? 3.314 18 17.719 1 97.81 409 ILE A O 1
ATOM 3194 N N . LEU A 1 410 ? 3.779 20.188 17.906 1 97.81 410 LEU A N 1
ATOM 3195 C CA . LEU A 1 410 ? 2.947 20.344 19.094 1 97.81 410 LEU A CA 1
ATOM 3196 C C . LEU A 1 410 ? 1.474 20.141 18.75 1 97.81 410 LEU A C 1
ATOM 3198 O O . LEU A 1 410 ? 0.754 19.453 19.5 1 97.81 410 LEU A O 1
ATOM 3202 N N . ILE A 1 411 ? 1.028 20.703 17.672 1 98.06 411 ILE A N 1
ATOM 3203 C CA . ILE A 1 411 ? -0.375 20.547 17.312 1 98.06 411 ILE A CA 1
ATOM 3204 C C . ILE A 1 411 ? -0.649 19.094 16.938 1 98.06 411 ILE A C 1
ATOM 3206 O O . ILE A 1 411 ? -1.691 18.531 17.281 1 98.06 411 ILE A O 1
ATOM 3210 N N . THR A 1 412 ? 0.265 18.484 16.203 1 98.25 412 THR A N 1
ATOM 3211 C CA . THR A 1 412 ? 0.111 17.078 15.844 1 98.25 412 THR A CA 1
ATOM 3212 C C . THR A 1 412 ? 0.042 16.203 17.094 1 98.25 412 THR A C 1
ATOM 3214 O O . THR A 1 412 ? -0.792 15.297 17.172 1 98.25 412 THR A O 1
ATOM 3217 N N . GLN A 1 413 ? 0.917 16.438 18.031 1 98.31 413 GLN A N 1
ATOM 3218 C CA . GLN A 1 413 ? 0.917 15.688 19.297 1 98.31 413 GLN A CA 1
ATOM 3219 C C . GLN A 1 413 ? -0.447 15.758 19.969 1 98.31 413 GLN A C 1
ATOM 3221 O O . GLN A 1 413 ? -0.984 14.734 20.406 1 98.31 413 GLN A O 1
ATOM 3226 N N . GLN A 1 414 ? -1.008 16.953 20.078 1 98.25 414 GLN A N 1
ATOM 3227 C CA . GLN A 1 414 ? -2.301 17.156 20.734 1 98.25 414 GLN A CA 1
ATOM 3228 C C . GLN A 1 414 ? -3.428 16.547 19.906 1 98.25 414 GLN A C 1
ATOM 3230 O O . GLN A 1 414 ? -4.355 15.953 20.469 1 98.25 414 GLN A O 1
ATOM 3235 N N . TRP A 1 415 ? -3.307 16.75 18.641 1 98.44 415 TRP A N 1
ATOM 3236 C CA . TRP A 1 415 ? -4.309 16.188 17.75 1 98.44 415 TRP A CA 1
ATOM 3237 C C . TRP A 1 415 ? -4.371 14.664 17.891 1 98.44 415 TRP A C 1
ATOM 3239 O O . TRP A 1 415 ? -5.461 14.086 17.953 1 98.44 415 TRP A O 1
ATOM 3249 N N . LEU A 1 416 ? -3.264 14.008 17.938 1 98.56 416 LEU A N 1
ATOM 3250 C CA . LEU A 1 416 ? -3.223 12.555 18.062 1 98.56 416 LEU A CA 1
ATOM 3251 C C . LEU A 1 416 ? -3.848 12.102 19.375 1 98.56 416 LEU A C 1
ATOM 3253 O O . LEU A 1 416 ? -4.5 11.055 19.422 1 98.56 416 LEU A O 1
ATOM 3257 N N . GLN A 1 417 ? -3.648 12.844 20.422 1 97.62 417 GLN A N 1
ATOM 3258 C CA . GLN A 1 417 ? -4.312 12.531 21.688 1 97.62 417 GLN A CA 1
ATOM 3259 C C . GLN A 1 417 ? -5.832 12.609 21.547 1 97.62 417 GLN A C 1
ATOM 3261 O O . GLN A 1 417 ? -6.555 11.766 22.078 1 97.62 417 GLN A O 1
ATOM 3266 N N . THR A 1 418 ? -6.281 13.586 20.812 1 97.12 418 THR A N 1
ATOM 3267 C CA . THR A 1 418 ? -7.707 13.727 20.562 1 97.12 418 THR A CA 1
ATOM 3268 C C . THR A 1 418 ? -8.227 12.523 19.766 1 97.12 418 THR A C 1
ATOM 3270 O O . THR A 1 418 ? -9.32 12.016 20.047 1 97.12 418 THR A O 1
ATOM 3273 N N . MET A 1 419 ? -7.449 12.133 18.797 1 96.69 419 MET A N 1
ATOM 3274 C CA . MET A 1 419 ? -7.852 10.984 17.984 1 96.69 419 MET A CA 1
ATOM 3275 C C . MET A 1 419 ? -7.93 9.719 18.844 1 96.69 419 MET A C 1
ATOM 3277 O O . MET A 1 419 ? -8.836 8.898 18.656 1 96.69 419 MET A O 1
ATOM 3281 N N . MET A 1 420 ? -6.945 9.516 19.75 1 95.75 420 MET A N 1
ATOM 3282 C CA . MET A 1 420 ? -6.992 8.375 20.641 1 95.75 420 MET A CA 1
ATOM 3283 C C . MET A 1 420 ? -8.234 8.43 21.531 1 95.75 420 MET A C 1
ATOM 3285 O O . MET A 1 420 ? -8.859 7.398 21.797 1 95.75 420 MET A O 1
ATOM 3289 N N . TRP A 1 421 ? -8.578 9.617 21.969 1 95.31 421 TRP A N 1
ATOM 3290 C CA . TRP A 1 421 ? -9.789 9.812 22.75 1 95.31 421 TRP A CA 1
ATOM 3291 C C . TRP A 1 421 ? -11.031 9.391 21.969 1 95.31 421 TRP A C 1
ATOM 3293 O O . TRP A 1 421 ? -11.867 8.641 22.484 1 95.31 421 TRP A O 1
ATOM 3303 N N . LYS A 1 422 ? -11.141 9.828 20.75 1 92.69 422 LYS A N 1
ATOM 3304 C CA . LYS A 1 422 ? -12.281 9.492 19.906 1 92.69 422 LYS A CA 1
ATOM 3305 C C . LYS A 1 422 ? -12.406 7.984 19.719 1 92.69 422 LYS A C 1
ATOM 3307 O O . LYS A 1 422 ? -13.5 7.434 19.797 1 92.69 422 LYS A O 1
ATOM 3312 N N . LEU A 1 423 ? -11.289 7.395 19.484 1 90.38 423 LEU A N 1
ATOM 3313 C CA . LEU A 1 423 ? -11.281 5.953 19.25 1 90.38 423 LEU A CA 1
ATOM 3314 C C . LEU A 1 423 ? -11.648 5.191 20.516 1 90.38 423 LEU A C 1
ATOM 3316 O O . LEU A 1 423 ? -12.297 4.148 20.453 1 90.38 423 LEU A O 1
ATOM 3320 N N . SER A 1 424 ? -11.18 5.668 21.641 1 87.88 424 SER A N 1
ATOM 3321 C CA . SER A 1 424 ? -11.484 5.023 22.922 1 87.88 424 SER A CA 1
ATOM 3322 C C . SER A 1 424 ? -12.977 5.086 23.234 1 87.88 424 SER A C 1
ATOM 3324 O O . SER A 1 424 ? -13.508 4.219 23.938 1 87.88 424 SER A O 1
ATOM 3326 N N . MET A 1 425 ? -13.625 6.113 22.797 1 84 425 MET A N 1
ATOM 3327 C CA . MET A 1 425 ? -15.055 6.305 23.062 1 84 425 MET A CA 1
ATOM 3328 C C . MET A 1 425 ? -15.891 5.355 22.219 1 84 425 MET A C 1
ATOM 3330 O O . MET A 1 425 ? -16.969 4.938 22.625 1 84 425 MET A O 1
ATOM 3334 N N . THR A 1 426 ? -15.453 5.047 21.047 1 73.44 426 THR A N 1
ATOM 3335 C CA . THR A 1 426 ? -16.188 4.172 20.141 1 73.44 426 THR A CA 1
ATOM 3336 C C . THR A 1 426 ? -16.109 2.725 20.609 1 73.44 426 THR A C 1
ATOM 3338 O O . THR A 1 426 ? -17.062 1.957 20.422 1 73.44 426 THR A O 1
ATOM 3341 N N . HIS A 1 427 ? -15.023 2.273 21.266 1 63.28 427 HIS A N 1
ATOM 3342 C CA . HIS A 1 427 ? -14.82 0.901 21.719 1 63.28 427 HIS A CA 1
ATOM 3343 C C . HIS A 1 427 ? -15.641 0.6 22.953 1 63.28 427 HIS A C 1
ATOM 3345 O O . HIS A 1 427 ? -16.078 -0.536 23.156 1 63.28 427 HIS A O 1
ATOM 3351 N N . VAL A 1 428 ? -15.656 1.457 23.922 1 54.31 428 VAL A N 1
ATOM 3352 C CA . VAL A 1 428 ? -16.312 1.256 25.203 1 54.31 428 VAL A CA 1
ATOM 3353 C C . VAL A 1 428 ? -17.781 0.885 24.984 1 54.31 428 VAL A C 1
ATOM 3355 O O . VAL A 1 428 ? -18.359 0.133 25.766 1 54.31 428 VAL A O 1
ATOM 3358 N N . THR A 1 429 ? -18.312 1.271 23.891 1 49.5 429 THR A N 1
ATOM 3359 C CA . THR A 1 429 ? -19.719 0.944 23.688 1 49.5 429 THR A CA 1
ATOM 3360 C C . THR A 1 429 ? -19.891 -0.522 23.281 1 49.5 429 THR A C 1
ATOM 3362 O O . THR A 1 429 ? -21.016 -1.01 23.141 1 49.5 429 THR A O 1
ATOM 3365 N N . GLN A 1 430 ? -18.688 -1.254 23.234 1 50.16 430 GLN A N 1
ATOM 3366 C CA . GLN A 1 430 ? -18.828 -2.664 22.891 1 50.16 430 GLN A CA 1
ATOM 3367 C C . GLN A 1 430 ? -18.766 -3.545 24.125 1 50.16 430 GLN A C 1
ATOM 3369 O O . GLN A 1 430 ? -17.922 -3.344 25 1 50.16 430 GLN A O 1
ATOM 3374 N N . PRO A 1 431 ? -19.766 -4.504 24.469 1 43.91 431 PRO A N 1
ATOM 3375 C CA . PRO A 1 431 ? -19.766 -5.438 25.609 1 43.91 431 PRO A CA 1
ATOM 3376 C C . PRO A 1 431 ? -18.516 -6.316 25.641 1 43.91 431 PRO A C 1
ATOM 3378 O O . PRO A 1 431 ? -18.125 -6.867 24.609 1 43.91 431 PRO A O 1
ATOM 3381 N N . GLY A 1 432 ? -17.625 -6.34 26.734 1 46.88 432 GLY A N 1
ATOM 3382 C CA . GLY A 1 432 ? -16.5 -7.227 26.938 1 46.88 432 GLY A CA 1
ATOM 3383 C C . GLY A 1 432 ? -15.156 -6.52 26.828 1 46.88 432 GLY A C 1
ATOM 3384 O O . GLY A 1 432 ? -14.109 -7.168 26.828 1 46.88 432 GLY A O 1
ATOM 3385 N N . SER A 1 433 ? -15.195 -5.43 26.25 1 49.94 433 SER A N 1
ATOM 3386 C CA . SER A 1 433 ? -13.906 -4.762 26.094 1 49.94 433 SER A CA 1
ATOM 3387 C C . SER A 1 433 ? -13.164 -4.676 27.422 1 49.94 433 SER A C 1
ATOM 3389 O O . SER A 1 433 ? -13.727 -4.223 28.422 1 49.94 433 SER A O 1
ATOM 3391 N N . ARG A 1 434 ? -12.258 -5.578 27.641 1 44.44 434 ARG A N 1
ATOM 3392 C CA . ARG A 1 434 ? -11.375 -5.547 28.812 1 44.44 434 ARG A CA 1
ATOM 3393 C C . ARG A 1 434 ? -11.094 -4.113 29.25 1 44.44 434 ARG A C 1
ATOM 3395 O O . ARG A 1 434 ? -11.383 -3.166 28.516 1 44.44 434 ARG A O 1
ATOM 3402 N N . ASP A 1 435 ? -10.141 -4.016 30.359 1 46.59 435 ASP A N 1
ATOM 3403 C CA . ASP A 1 435 ? -9.602 -2.984 31.234 1 46.59 435 ASP A CA 1
ATOM 3404 C C . ASP A 1 435 ? -9.109 -1.783 30.422 1 46.59 435 ASP A C 1
ATOM 3406 O O . ASP A 1 435 ? -8.305 -0.988 30.922 1 46.59 435 ASP A O 1
ATOM 3410 N N . ASP A 1 436 ? -9.273 -1.865 29.172 1 54.09 436 ASP A N 1
ATOM 3411 C CA . ASP A 1 436 ? -8.562 -0.689 28.688 1 54.09 436 ASP A CA 1
ATOM 3412 C C . ASP A 1 436 ? -9.234 0.597 29.156 1 54.09 436 ASP A C 1
ATOM 3414 O O . ASP A 1 436 ? -10.438 0.78 28.953 1 54.09 436 ASP A O 1
ATOM 3418 N N . ALA A 1 437 ? -8.656 1.26 30.078 1 58.88 437 ALA A N 1
ATOM 3419 C CA . ALA A 1 437 ? -9.023 2.486 30.781 1 58.88 437 ALA A CA 1
ATOM 3420 C C . ALA A 1 437 ? -9.484 3.562 29.812 1 58.88 437 ALA A C 1
ATOM 3422 O O . ALA A 1 437 ? -8.781 3.881 28.844 1 58.88 437 ALA A O 1
ATOM 3423 N N . VAL A 1 438 ? -10.828 3.748 29.656 1 73.69 438 VAL A N 1
ATOM 3424 C CA . VAL A 1 438 ? -11.398 4.906 28.984 1 73.69 438 VAL A CA 1
ATOM 3425 C C . VAL A 1 438 ? -10.625 6.164 29.359 1 73.69 438 VAL A C 1
ATOM 3427 O O . VAL A 1 438 ? -10.281 6.355 30.531 1 73.69 438 VAL A O 1
ATOM 3430 N N . LEU A 1 439 ? -10.219 6.84 28.312 1 87.81 439 LEU A N 1
ATOM 3431 C CA . LEU A 1 439 ? -9.508 8.094 28.531 1 87.81 439 LEU A CA 1
ATOM 3432 C C . LEU A 1 439 ? -10.414 9.133 29.188 1 87.81 439 LEU A C 1
ATOM 3434 O O . LEU A 1 439 ? -11.641 9.031 29.094 1 87.81 439 LEU A O 1
ATOM 3438 N N . PRO A 1 440 ? -9.805 10.039 29.922 1 88.81 440 PRO A N 1
ATOM 3439 C CA . PRO A 1 440 ? -10.633 11.039 30.609 1 88.81 440 PRO A CA 1
ATOM 3440 C C . PRO A 1 440 ? -11.594 11.75 29.656 1 88.81 440 PRO A C 1
ATOM 3442 O O . PRO A 1 440 ? -11.195 12.18 28.562 1 88.81 440 PRO A O 1
ATOM 3445 N N . PHE A 1 441 ? -12.758 11.922 30.109 1 88.88 441 PHE A N 1
ATOM 3446 C CA . PHE A 1 441 ? -13.836 12.438 29.281 1 88.88 441 PHE A CA 1
ATOM 3447 C C . PHE A 1 441 ? -13.547 13.859 28.828 1 88.88 441 PHE A C 1
ATOM 3449 O O . PHE A 1 441 ? -13.938 14.266 27.734 1 88.88 441 PHE A O 1
ATOM 3456 N N . HIS A 1 442 ? -12.859 14.695 29.594 1 92.25 442 HIS A N 1
ATOM 3457 C CA . HIS A 1 442 ? -12.633 16.109 29.281 1 92.25 442 HIS A CA 1
ATOM 3458 C C . HIS A 1 442 ? -11.312 16.297 28.562 1 92.25 442 HIS A C 1
ATOM 3460 O O . HIS A 1 442 ? -10.883 17.438 28.328 1 92.25 442 HIS A O 1
ATOM 3466 N N . LEU A 1 443 ? -10.656 15.227 28.156 1 94.75 443 LEU A N 1
ATOM 3467 C CA . LEU A 1 443 ? -9.344 15.273 27.531 1 94.75 443 LEU A CA 1
ATOM 3468 C C . LEU A 1 443 ? -9.352 16.219 26.328 1 94.75 443 LEU A C 1
ATOM 3470 O O . LEU A 1 443 ? -8.422 17 26.141 1 94.75 443 LEU A O 1
ATOM 3474 N N . PRO A 1 444 ? -10.336 16.234 25.453 1 96.5 444 PRO A N 1
ATOM 3475 C CA . PRO A 1 444 ? -10.336 17.125 24.297 1 96.5 444 PRO A CA 1
ATOM 3476 C C . PRO A 1 444 ? -10.273 18.594 24.688 1 96.5 444 PRO A C 1
ATOM 3478 O O . PRO A 1 444 ? -9.719 19.422 23.953 1 96.5 444 PRO A O 1
ATOM 3481 N N . VAL A 1 445 ? -10.844 18.953 25.828 1 96.69 445 VAL A N 1
ATOM 3482 C CA . VAL A 1 445 ? -10.812 20.344 26.281 1 96.69 445 VAL A CA 1
ATOM 3483 C C . VAL A 1 445 ? -9.398 20.703 26.75 1 96.69 445 VAL A C 1
ATOM 3485 O O . VAL A 1 445 ? -8.906 21.781 26.453 1 96.69 445 VAL A O 1
ATOM 3488 N N . LEU A 1 446 ? -8.781 19.766 27.422 1 95.75 446 LEU A N 1
ATOM 3489 C CA . LEU A 1 446 ? -7.414 20 27.875 1 95.75 446 LEU A CA 1
ATOM 3490 C C . LEU A 1 446 ? -6.473 20.156 26.688 1 95.75 446 LEU A C 1
ATOM 3492 O O . LEU A 1 446 ? -5.668 21.094 26.656 1 95.75 446 LEU A O 1
ATOM 3496 N N . VAL A 1 447 ? -6.602 19.266 25.75 1 96.81 447 VAL A N 1
ATOM 3497 C CA . VAL A 1 447 ? -5.711 19.281 24.594 1 96.81 447 VAL A CA 1
ATOM 3498 C C . VAL A 1 447 ? -6.059 20.453 23.688 1 96.81 447 VAL A C 1
ATOM 3500 O O . VAL A 1 447 ? -5.176 21.062 23.078 1 96.81 447 VAL A O 1
ATOM 3503 N N . GLY A 1 448 ? -7.324 20.766 23.625 1 97.44 448 GLY A N 1
ATOM 3504 C CA . GLY A 1 448 ? -7.742 21.922 22.844 1 97.44 448 GLY A CA 1
ATOM 3505 C C . GLY A 1 448 ? -7.152 23.219 23.359 1 97.44 448 GLY A C 1
ATOM 3506 O O . GLY A 1 448 ? -6.762 24.078 22.562 1 97.44 448 GLY A O 1
ATOM 3507 N N . LYS A 1 449 ? -7.184 23.359 24.625 1 97.12 449 LYS A N 1
ATOM 3508 C CA . LYS A 1 449 ? -6.574 24.547 25.234 1 97.12 449 LYS A CA 1
ATOM 3509 C C . LYS A 1 449 ? -5.105 24.672 24.828 1 97.12 449 LYS A C 1
ATOM 3511 O O . LYS A 1 449 ? -4.637 25.766 24.5 1 97.12 449 LYS A O 1
ATOM 3516 N N . ALA A 1 450 ? -4.418 23.578 24.875 1 96.5 450 ALA A N 1
ATOM 3517 C CA . ALA A 1 450 ? -3.006 23.562 24.5 1 96.5 450 ALA A CA 1
ATOM 3518 C C . ALA A 1 450 ? -2.822 23.969 23.031 1 96.5 450 ALA A C 1
ATOM 3520 O O . ALA A 1 450 ? -1.911 24.734 22.703 1 96.5 450 ALA A O 1
ATOM 3521 N N . VAL A 1 451 ? -3.639 23.469 22.172 1 97.94 451 VAL A N 1
ATOM 3522 C CA . VAL A 1 451 ? -3.559 23.766 20.75 1 97.94 451 VAL A CA 1
ATOM 3523 C C . VAL A 1 451 ? -3.764 25.25 20.5 1 97.94 451 VAL A C 1
ATOM 3525 O O . VAL A 1 451 ? -3.006 25.875 19.766 1 97.94 451 VAL A O 1
ATOM 3528 N N . MET A 1 452 ? -4.805 25.812 21.141 1 96.81 452 MET A N 1
ATOM 3529 C CA . MET A 1 452 ? -5.09 27.234 20.953 1 96.81 452 MET A CA 1
ATOM 3530 C C . MET A 1 452 ? -3.965 28.094 21.516 1 96.81 452 MET A C 1
ATOM 3532 O O . MET A 1 452 ? -3.68 29.172 21 1 96.81 452 MET A O 1
ATOM 3536 N N . GLY A 1 453 ? -3.326 27.578 22.562 1 96.56 453 GLY A N 1
ATOM 3537 C CA . GLY A 1 453 ? -2.145 28.25 23.062 1 96.56 453 GLY A CA 1
ATOM 3538 C C . GLY A 1 453 ? -1.013 28.312 22.062 1 96.56 453 GLY A C 1
ATOM 3539 O O . GLY A 1 453 ? -0.356 29.344 21.906 1 96.56 453 GLY A O 1
ATOM 3540 N N . VAL A 1 454 ? -0.765 27.25 21.344 1 96.5 454 VAL A N 1
ATOM 3541 C CA . VAL A 1 454 ? 0.279 27.172 20.312 1 96.5 454 VAL A CA 1
ATOM 3542 C C . VAL A 1 454 ? -0.061 28.109 19.156 1 96.5 454 VAL A C 1
ATOM 3544 O O . VAL A 1 454 ? 0.805 28.828 18.656 1 96.5 454 VAL A O 1
ATOM 3547 N N . ILE A 1 455 ? -1.273 28.094 18.75 1 96.5 455 ILE A N 1
ATOM 3548 C CA . ILE A 1 455 ? -1.716 28.891 17.609 1 96.5 455 ILE A CA 1
ATOM 3549 C C . ILE A 1 455 ? -1.593 30.375 17.953 1 96.5 455 ILE A C 1
ATOM 3551 O O . ILE A 1 455 ? -1.16 31.172 17.109 1 96.5 455 ILE A O 1
ATOM 3555 N N . ALA A 1 456 ? -1.997 30.734 19.188 1 94.75 456 ALA A N 1
ATOM 3556 C CA . ALA A 1 456 ? -1.941 32.125 19.609 1 94.75 456 ALA A CA 1
ATOM 3557 C C . ALA A 1 456 ? -0.501 32.625 19.656 1 94.75 456 ALA A C 1
ATOM 3559 O O . ALA A 1 456 ? -0.239 33.812 19.422 1 94.75 456 ALA A O 1
ATOM 3560 N N . ALA A 1 457 ? 0.444 31.766 19.875 1 94.38 457 ALA A N 1
ATOM 3561 C CA . ALA A 1 457 ? 1.85 32.125 20.031 1 94.38 457 ALA A CA 1
ATOM 3562 C C . ALA A 1 457 ? 2.568 32.125 18.688 1 94.38 457 ALA A C 1
ATOM 3564 O O . ALA A 1 457 ? 3.684 32.625 18.562 1 94.38 457 ALA A O 1
ATOM 3565 N N . ALA A 1 458 ? 1.974 31.609 17.656 1 95.19 458 ALA A N 1
ATOM 3566 C CA . ALA A 1 458 ? 2.635 31.406 16.375 1 95.19 458 ALA A CA 1
ATOM 3567 C C . ALA A 1 458 ? 2.207 32.469 15.367 1 95.19 458 ALA A C 1
ATOM 3569 O O . ALA A 1 458 ? 1.116 33.031 15.477 1 95.19 458 ALA A O 1
ATOM 3570 N N . SER A 1 459 ? 3.174 32.75 14.43 1 94.31 459 SER A N 1
ATOM 3571 C CA . SER A 1 459 ? 2.803 33.594 13.305 1 94.31 459 SER A CA 1
ATOM 3572 C C . SER A 1 459 ? 1.79 32.906 12.398 1 94.31 459 SER A C 1
ATOM 3574 O O . SER A 1 459 ? 1.765 31.672 12.32 1 94.31 459 SER A O 1
ATOM 3576 N N . GLN A 1 460 ? 0.968 33.688 11.75 1 90.81 460 GLN A N 1
ATOM 3577 C CA . GLN A 1 460 ? -0.049 33.156 10.852 1 90.81 460 GLN A CA 1
ATOM 3578 C C . GLN A 1 460 ? 0.582 32.312 9.75 1 90.81 460 GLN A C 1
ATOM 3580 O O . GLN A 1 460 ? 0.045 31.266 9.367 1 90.81 460 GLN A O 1
ATOM 3585 N N . GLY A 1 461 ? 1.675 32.812 9.219 1 91.19 461 GLY A N 1
ATOM 3586 C CA . GLY A 1 461 ? 2.371 32.062 8.172 1 91.19 461 GLY A CA 1
ATOM 3587 C C . GLY A 1 461 ? 2.826 30.703 8.617 1 91.19 461 GLY A C 1
ATOM 3588 O O . GLY A 1 461 ? 2.791 29.75 7.832 1 91.19 461 GLY A O 1
ATOM 3589 N N . ALA A 1 462 ? 3.219 30.578 9.867 1 94.69 462 ALA A N 1
ATOM 3590 C CA . ALA A 1 462 ? 3.686 29.297 10.414 1 94.69 462 ALA A CA 1
ATOM 3591 C C . ALA A 1 462 ? 2.539 28.297 10.531 1 94.69 462 ALA A C 1
ATOM 3593 O O . ALA A 1 462 ? 2.732 27.094 10.344 1 94.69 462 ALA A O 1
ATOM 3594 N N . VAL A 1 463 ? 1.362 28.812 10.805 1 95.75 463 VAL A N 1
ATOM 3595 C CA . VAL A 1 463 ? 0.185 27.953 10.922 1 95.75 463 VAL A CA 1
ATOM 3596 C C . VAL A 1 463 ? -0.323 27.578 9.531 1 95.75 463 VAL A C 1
ATOM 3598 O O . VAL A 1 463 ? -0.629 26.406 9.273 1 95.75 463 VAL A O 1
ATOM 3601 N N . ASP A 1 464 ? -0.287 28.531 8.625 1 94.31 464 ASP A N 1
ATOM 3602 C CA . ASP A 1 464 ? -0.84 28.344 7.281 1 94.31 464 ASP A CA 1
ATOM 3603 C C . ASP A 1 464 ? 0.006 27.375 6.461 1 94.31 464 ASP A C 1
ATOM 3605 O O . ASP A 1 464 ? -0.492 26.75 5.523 1 94.31 464 ASP A O 1
ATOM 3609 N N . ALA A 1 465 ? 1.218 27.234 6.824 1 95.44 465 ALA A N 1
ATOM 3610 C CA . ALA A 1 465 ? 2.164 26.422 6.07 1 95.44 465 ALA A CA 1
ATOM 3611 C C . ALA A 1 465 ? 1.72 24.969 6.035 1 95.44 465 ALA A C 1
ATOM 3613 O O . ALA A 1 465 ? 2.1 24.219 5.133 1 95.44 465 ALA A O 1
ATOM 3614 N N . HIS A 1 466 ? 0.866 24.516 6.934 1 96.38 466 HIS A N 1
ATOM 3615 C CA . HIS A 1 466 ? 0.538 23.109 7.102 1 96.38 466 HIS A CA 1
ATOM 3616 C C . HIS A 1 466 ? -0.711 22.734 6.312 1 96.38 466 HIS A C 1
ATOM 3618 O O . HIS A 1 466 ? -1.131 21.578 6.32 1 96.38 466 HIS A O 1
ATOM 3624 N N . GLY A 1 467 ? -1.296 23.688 5.617 1 96.12 467 GLY A N 1
ATOM 3625 C CA . GLY A 1 467 ? -2.316 23.422 4.613 1 96.12 467 GLY A CA 1
ATOM 3626 C C . GLY A 1 467 ? -3.59 22.844 5.199 1 96.12 467 GLY A C 1
ATOM 3627 O O . GLY A 1 467 ? -4 23.219 6.301 1 96.12 467 GLY A O 1
ATOM 3628 N N . ILE A 1 468 ? -4.203 22.016 4.418 1 96.56 468 ILE A N 1
ATOM 3629 C CA . ILE A 1 468 ? -5.512 21.453 4.73 1 96.56 468 ILE A CA 1
ATOM 3630 C C . ILE A 1 468 ? -5.414 20.547 5.961 1 96.56 468 ILE A C 1
ATOM 3632 O O . ILE A 1 468 ? -6.379 20.406 6.711 1 96.56 468 ILE A O 1
ATOM 3636 N N . GLY A 1 469 ? -4.211 19.938 6.148 1 96.25 469 GLY A N 1
ATOM 3637 C CA . GLY A 1 469 ? -4 19.094 7.316 1 96.25 469 GLY A CA 1
ATOM 3638 C C . GLY A 1 469 ? -4.258 19.828 8.625 1 96.25 469 GLY A C 1
ATOM 3639 O O . GLY A 1 469 ? -4.82 19.25 9.562 1 96.25 469 GLY A O 1
ATOM 3640 N N . MET A 1 470 ? -3.852 21.078 8.695 1 96.94 470 MET A N 1
ATOM 3641 C CA . MET A 1 470 ? -4.078 21.891 9.891 1 96.94 470 MET A CA 1
ATOM 3642 C C . MET A 1 470 ? -5.562 22.172 10.078 1 96.94 470 MET A C 1
ATOM 3644 O O . MET A 1 470 ? -6.07 22.109 11.203 1 96.94 470 MET A O 1
ATOM 3648 N N . GLU A 1 471 ? -6.227 22.453 9.031 1 97.62 471 GLU A N 1
ATOM 3649 C CA . GLU A 1 471 ? -7.672 22.672 9.094 1 97.62 471 GLU A CA 1
ATOM 3650 C C . GLU A 1 471 ? -8.391 21.453 9.641 1 97.62 471 GLU A C 1
ATOM 3652 O O . GLU A 1 471 ? -9.289 21.562 10.477 1 97.62 471 GLU A O 1
ATOM 3657 N N . GLN A 1 472 ? -7.984 20.359 9.156 1 97.88 472 GLN A N 1
ATOM 3658 C CA . GLN A 1 472 ? -8.617 19.094 9.555 1 97.88 472 GLN A CA 1
ATOM 3659 C C . GLN A 1 472 ? -8.32 18.766 11.016 1 97.88 472 GLN A C 1
ATOM 3661 O O . GLN A 1 472 ? -9.188 18.25 11.727 1 97.88 472 GLN A O 1
ATOM 3666 N N . LYS A 1 473 ? -7.109 18.969 11.445 1 98 473 LYS A N 1
ATOM 3667 C CA . LYS A 1 473 ? -6.766 18.75 12.852 1 98 473 LYS A CA 1
ATOM 3668 C C . LYS A 1 473 ? -7.617 19.625 13.766 1 98 473 LYS A C 1
ATOM 3670 O O . LYS A 1 473 ? -8.133 19.156 14.773 1 98 473 LYS A O 1
ATOM 3675 N N . LEU A 1 474 ? -7.77 20.875 13.367 1 98.19 474 LEU A N 1
ATOM 3676 C CA . LEU A 1 474 ? -8.578 21.812 14.156 1 98.19 474 LEU A CA 1
ATOM 3677 C C . LEU A 1 474 ? -10.039 21.391 14.164 1 98.19 474 LEU A C 1
ATOM 3679 O O . LEU A 1 474 ? -10.711 21.484 15.195 1 98.19 474 LEU A O 1
ATOM 3683 N N . TYR A 1 475 ? -10.508 20.969 13.094 1 98.19 475 TYR A N 1
ATOM 3684 C CA . TYR A 1 475 ? -11.883 20.5 13.008 1 98.19 475 TYR A CA 1
ATOM 3685 C C . TYR A 1 475 ? -12.117 19.312 13.93 1 98.19 475 TYR A C 1
ATOM 3687 O O . TYR A 1 475 ? -13.125 19.25 14.633 1 98.19 475 TYR A O 1
ATOM 3695 N N . ASP A 1 476 ? -11.195 18.328 13.844 1 97.88 476 ASP A N 1
ATOM 3696 C CA . ASP A 1 476 ? -11.289 17.156 14.711 1 97.88 476 ASP A CA 1
ATOM 3697 C C . ASP A 1 476 ? -11.32 17.562 16.188 1 97.88 476 ASP A C 1
ATOM 3699 O O . ASP A 1 476 ? -12.086 17 16.969 1 97.88 476 ASP A O 1
ATOM 3703 N N . LEU A 1 477 ? -10.484 18.453 16.5 1 97.88 477 LEU A N 1
ATOM 3704 C CA . LEU A 1 477 ? -10.453 18.969 17.859 1 97.88 477 LEU A CA 1
ATOM 3705 C C . LEU A 1 477 ? -11.773 19.656 18.203 1 97.88 477 LEU A C 1
ATOM 3707 O O . LEU A 1 477 ? -12.336 19.406 19.281 1 97.88 477 LEU A O 1
ATOM 3711 N N . GLY A 1 478 ? -12.234 20.484 17.297 1 98 478 GLY A N 1
ATOM 3712 C CA . GLY A 1 478 ? -13.484 21.188 17.531 1 98 478 GLY A CA 1
ATOM 3713 C C . GLY A 1 478 ? -14.664 20.266 17.719 1 98 478 GLY A C 1
ATOM 3714 O O . GLY A 1 478 ? -15.484 20.469 18.625 1 98 478 GLY A O 1
ATOM 3715 N N . THR A 1 479 ? -14.734 19.281 16.891 1 97.19 479 THR A N 1
ATOM 3716 C CA . THR A 1 479 ? -15.836 18.328 16.984 1 97.19 479 THR A CA 1
ATOM 3717 C C . THR A 1 479 ? -15.781 17.562 18.312 1 97.19 479 THR A C 1
ATOM 3719 O O . THR A 1 479 ? -16.828 17.281 18.906 1 97.19 479 THR A O 1
ATOM 3722 N N . SER A 1 480 ? -14.586 17.203 18.75 1 96.75 480 SER A N 1
ATOM 3723 C CA . SER A 1 480 ? -14.43 16.5 20.016 1 96.75 480 SER A CA 1
ATOM 3724 C C . SER A 1 480 ? -14.797 17.406 21.203 1 96.75 480 SER A C 1
ATOM 3726 O O . SER A 1 480 ? -15.43 16.953 22.156 1 96.75 480 SER A O 1
ATOM 3728 N N . VAL A 1 481 ? -14.398 18.656 21.141 1 96.75 481 VAL A N 1
ATOM 3729 C CA . VAL A 1 481 ? -14.758 19.609 22.188 1 96.75 481 VAL A CA 1
ATOM 3730 C C . VAL A 1 481 ? -16.266 19.812 22.203 1 96.75 481 VAL A C 1
ATOM 3732 O O . VAL A 1 481 ? -16.875 19.906 23.281 1 96.75 481 VAL A O 1
ATOM 3735 N N . ALA A 1 482 ? -16.859 19.859 21.031 1 96 482 ALA A N 1
ATOM 3736 C CA . ALA A 1 482 ? -18.312 19.984 20.953 1 96 482 ALA A CA 1
ATOM 3737 C C . ALA A 1 482 ? -19 18.781 21.578 1 96 482 ALA A C 1
ATOM 3739 O O . ALA A 1 482 ? -20 18.922 22.297 1 96 482 ALA A O 1
ATOM 3740 N N . ASP A 1 483 ? -18.5 17.625 21.344 1 93.06 483 ASP A N 1
ATOM 3741 C CA . ASP A 1 483 ? -19.062 16.406 21.922 1 93.06 483 ASP A CA 1
ATOM 3742 C C . ASP A 1 483 ? -18.984 16.422 23.438 1 93.06 483 ASP A C 1
ATOM 3744 O O . ASP A 1 483 ? -19.938 16.062 24.125 1 93.06 483 ASP A O 1
ATOM 3748 N N . VAL A 1 484 ? -17.844 16.828 23.938 1 92.75 484 VAL A N 1
ATOM 3749 C CA . VAL A 1 484 ? -17.672 16.938 25.391 1 92.75 484 VAL A CA 1
ATOM 3750 C C . VAL A 1 484 ? -18.656 17.969 25.953 1 92.75 484 VAL A C 1
ATOM 3752 O O . VAL A 1 484 ? -19.312 17.719 26.969 1 92.75 484 VAL A O 1
ATOM 3755 N N . SER A 1 485 ? -18.812 19.094 25.281 1 92.25 485 SER A N 1
ATOM 3756 C CA . SER A 1 485 ? -19.656 20.188 25.734 1 92.25 485 SER A CA 1
ATOM 3757 C C . SER A 1 485 ? -21.125 19.75 25.797 1 92.25 485 SER A C 1
ATOM 3759 O O . SER A 1 485 ? -21.844 20.156 26.719 1 92.25 485 SER A O 1
ATOM 3761 N N . ARG A 1 486 ? -21.547 19.016 24.906 1 89.69 486 ARG A N 1
ATOM 3762 C CA . ARG A 1 486 ? -22.938 18.562 24.859 1 89.69 486 ARG A CA 1
ATOM 3763 C C . ARG A 1 486 ? -23.219 17.562 25.969 1 89.69 486 ARG A C 1
ATOM 3765 O O . ARG A 1 486 ? -24.344 17.484 26.469 1 89.69 486 ARG A O 1
ATOM 3772 N N . SER A 1 487 ? -22.188 16.906 26.375 1 87.69 487 SER A N 1
ATOM 3773 C CA . SER A 1 487 ? -22.391 15.812 27.328 1 87.69 487 SER A CA 1
ATOM 3774 C C . SER A 1 487 ? -22.172 16.281 28.766 1 87.69 487 SER A C 1
ATOM 3776 O O . SER A 1 487 ? -22.484 15.547 29.703 1 87.69 487 SER A O 1
ATOM 3778 N N . LEU A 1 488 ? -21.719 17.484 28.969 1 87.38 488 LEU A N 1
ATOM 3779 C CA . LEU A 1 488 ? -21.406 17.969 30.312 1 87.38 488 LEU A CA 1
ATOM 3780 C C . LEU A 1 488 ? -22.656 18.547 30.984 1 87.38 488 LEU A C 1
ATOM 3782 O O . LEU A 1 488 ? -23.453 19.219 30.344 1 87.38 488 LEU A O 1
ATOM 3786 N N . SER A 1 489 ? -22.859 18.172 32.25 1 84.31 489 SER A N 1
ATOM 3787 C CA . SER A 1 489 ? -23.859 18.859 33.062 1 84.31 489 SER A CA 1
ATOM 3788 C C . SER A 1 489 ? -23.453 20.297 33.344 1 84.31 489 SER A C 1
ATOM 3790 O O . SER A 1 489 ? -22.297 20.656 33.188 1 84.31 489 SER A O 1
ATOM 3792 N N . THR A 1 490 ? -24.391 21.094 33.781 1 84.44 490 THR A N 1
ATOM 3793 C CA . THR A 1 490 ? -24.109 22.484 34.062 1 84.44 490 THR A CA 1
ATOM 3794 C C . THR A 1 490 ? -23.062 22.609 35.156 1 84.44 490 THR A C 1
ATOM 3796 O O . THR A 1 490 ? -22.156 23.438 35.094 1 84.44 490 THR A O 1
ATOM 3799 N N . LYS A 1 491 ? -23.156 21.734 36.094 1 87.69 491 LYS A N 1
ATOM 3800 C CA . LYS A 1 491 ? -22.203 21.75 37.219 1 87.69 491 LYS A CA 1
ATOM 3801 C C . LYS A 1 491 ? -20.812 21.344 36.75 1 87.69 491 LYS A C 1
ATOM 3803 O O . LYS A 1 491 ? -19.828 21.984 37.125 1 87.69 491 LYS A O 1
ATOM 3808 N N . ALA A 1 492 ? -20.766 20.328 35.969 1 86.69 492 ALA A N 1
ATOM 3809 C CA . ALA A 1 492 ? -19.484 19.844 35.469 1 86.69 492 ALA A CA 1
ATOM 3810 C C . ALA A 1 492 ? -18.859 20.844 34.5 1 86.69 492 ALA A C 1
ATOM 3812 O O . ALA A 1 492 ? -17.625 21 34.5 1 86.69 492 ALA A O 1
ATOM 3813 N N . ALA A 1 493 ? -19.688 21.438 33.781 1 87.38 493 ALA A N 1
ATOM 3814 C CA . ALA A 1 493 ? -19.203 22.453 32.875 1 87.38 493 ALA A CA 1
ATOM 3815 C C . ALA A 1 493 ? -18.594 23.641 33.625 1 87.38 493 ALA A C 1
ATOM 3817 O O . ALA A 1 493 ? -17.562 24.172 33.188 1 87.38 493 ALA A O 1
ATOM 3818 N N . HIS A 1 494 ? -19.266 24.016 34.688 1 90.31 494 HIS A N 1
ATOM 3819 C CA . HIS A 1 494 ? -18.766 25.125 35.5 1 90.31 494 HIS A CA 1
ATOM 3820 C C . HIS A 1 494 ? -17.438 24.75 36.156 1 90.31 494 HIS A C 1
ATOM 3822 O O . HIS A 1 494 ? -16.516 25.578 36.219 1 90.31 494 HIS A O 1
ATOM 3828 N N . HIS A 1 495 ? -17.312 23.625 36.562 1 91.56 495 HIS A N 1
ATOM 3829 C CA . HIS A 1 495 ? -16.078 23.156 37.188 1 91.56 495 HIS A CA 1
ATOM 3830 C C . HIS A 1 495 ? -14.922 23.125 36.188 1 91.56 495 HIS A C 1
ATOM 3832 O O . HIS A 1 495 ? -13.797 23.516 36.531 1 91.56 495 HIS A O 1
ATOM 3838 N N . LEU A 1 496 ? -15.25 22.625 35.031 1 90.88 496 LEU A N 1
ATOM 3839 C CA . LEU A 1 496 ? -14.242 22.547 33.969 1 90.88 496 LEU A CA 1
ATOM 3840 C C . LEU A 1 496 ? -13.805 23.953 33.562 1 90.88 496 LEU A C 1
ATOM 3842 O O . LEU A 1 496 ? -12.625 24.188 33.312 1 90.88 496 LEU A O 1
ATOM 3846 N N . ALA A 1 497 ? -14.695 24.891 33.531 1 90.31 497 ALA A N 1
ATOM 3847 C CA . ALA A 1 497 ? -14.398 26.281 33.188 1 90.31 497 ALA A CA 1
ATOM 3848 C C . ALA A 1 497 ? -13.469 26.922 34.219 1 90.31 497 ALA A C 1
ATOM 3850 O O . ALA A 1 497 ? -12.578 27.688 33.844 1 90.31 497 ALA A O 1
ATOM 3851 N N . GLU A 1 498 ? -13.695 26.594 35.469 1 92.19 498 GLU A N 1
ATOM 3852 C CA . GLU A 1 498 ? -12.891 27.156 36.531 1 92.19 498 GLU A CA 1
ATOM 3853 C C . GLU A 1 498 ? -11.5 26.531 36.594 1 92.19 498 GLU A C 1
ATOM 3855 O O . GLU A 1 498 ? -10.508 27.203 36.844 1 92.19 498 GLU A O 1
ATOM 3860 N N . SER A 1 499 ? -11.477 25.297 36.281 1 89.81 499 SER A N 1
ATOM 3861 C CA . SER A 1 499 ? -10.227 24.562 36.438 1 89.81 499 SER A CA 1
ATOM 3862 C C . SER A 1 499 ? -9.359 24.641 35.188 1 89.81 499 SER A C 1
ATOM 3864 O O . SER A 1 499 ? -8.133 24.562 35.281 1 89.81 499 SER A O 1
ATOM 3866 N N . THR A 1 500 ? -9.93 24.703 34.062 1 90.88 500 THR A N 1
ATOM 3867 C CA . THR A 1 500 ? -9.188 24.641 32.812 1 90.88 500 THR A CA 1
ATOM 3868 C C . THR A 1 500 ? -9.586 25.797 31.891 1 90.88 500 THR A C 1
ATOM 3870 O O . THR A 1 500 ? -8.922 26.828 31.859 1 90.88 500 THR A O 1
ATOM 3873 N N . ILE A 1 501 ? -10.727 25.641 31.188 1 91.69 501 ILE A N 1
ATOM 3874 C CA . ILE A 1 501 ? -11.273 26.625 30.266 1 91.69 501 ILE A CA 1
ATOM 3875 C C . ILE A 1 501 ? -12.734 26.281 29.953 1 91.69 501 ILE A C 1
ATOM 3877 O O . ILE A 1 501 ? -13.133 25.125 30.016 1 91.69 501 ILE A O 1
ATOM 3881 N N . ASP A 1 502 ? -13.508 27.297 29.766 1 92.38 502 ASP A N 1
ATOM 3882 C CA . ASP A 1 502 ? -14.867 27.078 29.297 1 92.38 502 ASP A CA 1
ATOM 3883 C C . ASP A 1 502 ? -14.883 26.453 27.906 1 92.38 502 ASP A C 1
ATOM 3885 O O . ASP A 1 502 ? -14.383 27.031 26.938 1 92.38 502 ASP A O 1
ATOM 3889 N N . PRO A 1 503 ? -15.43 25.266 27.766 1 93.19 503 PRO A N 1
ATOM 3890 C CA . PRO A 1 503 ? -15.461 24.578 26.484 1 93.19 503 PRO A CA 1
ATOM 3891 C C . PRO A 1 503 ? -16.094 25.422 25.375 1 93.19 503 PRO A C 1
ATOM 3893 O O . PRO A 1 503 ? -15.711 25.297 24.203 1 93.19 503 PRO A O 1
ATOM 3896 N N . ARG A 1 504 ? -17.031 26.266 25.719 1 91.5 504 ARG A N 1
ATOM 3897 C CA . ARG A 1 504 ? -17.688 27.125 24.719 1 91.5 504 ARG A CA 1
ATOM 3898 C C . ARG A 1 504 ? -16.703 28.141 24.172 1 91.5 504 ARG A C 1
ATOM 3900 O O . ARG A 1 504 ? -16.703 28.422 22.969 1 91.5 504 ARG A O 1
ATOM 3907 N N . GLU A 1 505 ? -15.945 28.688 25.078 1 92.69 505 GLU A N 1
ATOM 3908 C CA . GLU A 1 505 ? -14.93 29.656 24.656 1 92.69 505 GLU A CA 1
ATOM 3909 C C . GLU A 1 505 ? -13.883 28.984 23.766 1 92.69 505 GLU A C 1
ATOM 3911 O O . GLU A 1 505 ? -13.422 29.594 22.797 1 92.69 505 GLU A O 1
ATOM 3916 N N . LEU A 1 506 ? -13.547 27.859 24.188 1 95.25 506 LEU A N 1
ATOM 3917 C CA . LEU A 1 506 ? -12.57 27.094 23.406 1 95.25 506 LEU A CA 1
ATOM 3918 C C . LEU A 1 506 ? -13.109 26.797 22 1 95.25 506 LEU A C 1
ATOM 3920 O O . LEU A 1 506 ? -12.398 26.969 21.016 1 95.25 506 LEU A O 1
ATOM 3924 N N . LEU A 1 507 ? -14.289 26.328 21.906 1 95.44 507 LEU A N 1
ATOM 3925 C CA . LEU A 1 507 ? -14.93 26.031 20.641 1 95.44 507 LEU A CA 1
ATOM 3926 C C . LEU A 1 507 ? -15.016 27.266 19.766 1 95.44 507 LEU A C 1
ATOM 3928 O O . LEU A 1 507 ? -14.789 27.203 18.547 1 95.44 507 LEU A O 1
ATOM 3932 N N . TRP A 1 508 ? -15.305 28.406 20.406 1 93.69 508 TRP A N 1
ATOM 3933 C CA . TRP A 1 508 ? -15.344 29.688 19.688 1 93.69 508 TRP A CA 1
ATOM 3934 C C . TRP A 1 508 ? -13.969 30.016 19.109 1 93.69 508 TRP A C 1
ATOM 3936 O O . TRP A 1 508 ? -13.867 30.516 17.984 1 93.69 508 TRP A O 1
ATOM 3946 N N . GLY A 1 509 ? -12.969 29.812 19.938 1 95.31 509 GLY A N 1
ATOM 3947 C CA . GLY A 1 509 ? -11.609 30.031 19.469 1 95.31 509 GLY A CA 1
ATOM 3948 C C . GLY A 1 509 ? -11.258 29.188 18.266 1 95.31 509 GLY A C 1
ATOM 3949 O O . GLY A 1 509 ? -10.641 29.672 17.312 1 95.31 509 GLY A O 1
ATOM 3950 N N . ILE A 1 510 ? -11.625 27.938 18.234 1 97.5 510 ILE A N 1
ATOM 3951 C CA . ILE A 1 510 ? -11.352 27.016 17.141 1 97.5 510 ILE A CA 1
ATOM 3952 C C . ILE A 1 510 ? -12.117 27.469 15.898 1 97.5 510 ILE A C 1
ATOM 3954 O O . ILE A 1 510 ? -11.562 27.5 14.797 1 97.5 510 ILE A O 1
ATOM 3958 N N . LEU A 1 511 ? -13.359 27.859 16.062 1 96.44 511 LEU A N 1
ATOM 3959 C CA . LEU A 1 511 ? -14.188 28.328 14.961 1 96.44 511 LEU A CA 1
ATOM 3960 C C . LEU A 1 511 ? -13.602 29.594 14.344 1 96.44 511 LEU A C 1
ATOM 3962 O O . LEU A 1 511 ? -13.555 29.719 13.117 1 96.44 511 LEU A O 1
ATOM 3966 N N . THR A 1 512 ? -13.188 30.469 15.18 1 95.44 512 THR A N 1
ATOM 3967 C CA . THR A 1 512 ? -12.594 31.703 14.703 1 95.44 512 THR A CA 1
ATOM 3968 C C . THR A 1 512 ? -11.336 31.422 13.891 1 95.44 512 THR A C 1
ATOM 3970 O O . THR A 1 512 ? -11.117 32.031 12.844 1 95.44 512 THR A O 1
ATOM 3973 N N . THR A 1 513 ? -10.531 30.547 14.383 1 96.56 513 THR A N 1
ATOM 3974 C CA . THR A 1 513 ? -9.32 30.172 13.664 1 96.56 513 THR A CA 1
ATOM 3975 C C . THR A 1 513 ? -9.664 29.562 12.305 1 96.56 513 THR A C 1
ATOM 3977 O O . THR A 1 513 ? -9.047 29.906 11.289 1 96.56 513 THR A O 1
ATOM 3980 N N . LEU A 1 514 ? -10.641 28.688 12.227 1 97 514 LEU A N 1
ATOM 3981 C CA . LEU A 1 514 ? -11.039 28.031 10.992 1 97 514 LEU A CA 1
ATOM 3982 C C . LEU A 1 514 ? -11.664 29.016 10.016 1 97 514 LEU A C 1
ATOM 3984 O O . LEU A 1 514 ? -11.688 28.781 8.812 1 97 514 LEU A O 1
ATOM 3988 N N . SER A 1 515 ? -12.18 30.125 10.5 1 94.88 515 SER A N 1
ATOM 3989 C CA . SER A 1 515 ? -12.828 31.109 9.648 1 94.88 515 SER A CA 1
ATOM 3990 C C . SER A 1 515 ? -11.805 31.938 8.883 1 94.88 515 SER A C 1
ATOM 3992 O O . SER A 1 515 ? -12.133 32.594 7.879 1 94.88 515 SER A O 1
ATOM 3994 N N . ARG A 1 516 ? -10.523 31.906 9.32 1 92.38 516 ARG A N 1
ATOM 3995 C CA . ARG A 1 516 ? -9.562 32.812 8.695 1 92.38 516 ARG A CA 1
ATOM 3996 C C . ARG A 1 516 ? -8.281 32.062 8.328 1 92.38 516 ARG A C 1
ATOM 3998 O O . ARG A 1 516 ? -7.355 32.656 7.754 1 92.38 516 ARG A O 1
ATOM 4005 N N . ILE A 1 517 ? -8.195 30.828 8.664 1 93.62 517 ILE A N 1
ATOM 4006 C CA . ILE A 1 517 ? -6.984 30.047 8.422 1 93.62 517 ILE A CA 1
ATOM 4007 C C . ILE A 1 517 ? -6.68 30.031 6.926 1 93.62 517 ILE A C 1
ATOM 4009 O O . ILE A 1 517 ? -7.594 29.938 6.102 1 93.62 517 ILE A O 1
ATOM 4013 N N . ARG A 1 518 ? -5.359 30.188 6.488 1 91.88 518 ARG A N 1
ATOM 4014 C CA . ARG A 1 518 ? -4.855 30.219 5.117 1 91.88 518 ARG A CA 1
ATOM 4015 C C . ARG A 1 518 ? -5.539 31.312 4.305 1 91.88 518 ARG A C 1
ATOM 4017 O O . ARG A 1 518 ? -5.77 31.156 3.105 1 91.88 518 ARG A O 1
ATOM 4024 N N . GLY A 1 519 ? -6.043 32.344 5.039 1 87.56 519 GLY A N 1
ATOM 4025 C CA . GLY A 1 519 ? -6.512 33.562 4.426 1 87.56 519 GLY A CA 1
ATOM 4026 C C . GLY A 1 519 ? -7.969 33.5 4 1 87.56 519 GLY A C 1
ATOM 4027 O O . GLY A 1 519 ? -8.477 34.438 3.371 1 87.56 519 GLY A O 1
ATOM 4028 N N . SER A 1 520 ? -8.609 32.406 4.246 1 88.88 520 SER A N 1
ATOM 4029 C CA . SER A 1 520 ? -10.016 32.281 3.891 1 88.88 520 SER A CA 1
ATOM 4030 C C . SER A 1 520 ? -10.734 31.328 4.836 1 88.88 520 SER A C 1
ATOM 4032 O O . SER A 1 520 ? -10.109 30.688 5.688 1 88.88 520 SER A O 1
ATOM 4034 N N . GLN A 1 521 ? -12.07 31.328 4.703 1 92.19 521 GLN A N 1
ATOM 4035 C CA . GLN A 1 521 ? -12.859 30.406 5.52 1 92.19 521 GLN A CA 1
ATOM 4036 C C . GLN A 1 521 ? -12.609 28.953 5.113 1 92.19 521 GLN A C 1
ATOM 4038 O O . GLN A 1 521 ? -12.672 28.609 3.928 1 92.19 521 GLN A O 1
ATOM 4043 N N . SER A 1 522 ? -12.32 28.172 6.117 1 94.62 522 SER A N 1
ATOM 4044 C CA . SER A 1 522 ? -12.102 26.766 5.863 1 94.62 522 SER A CA 1
ATOM 4045 C C . SER A 1 522 ? -13.359 26.094 5.332 1 94.62 522 SER A C 1
ATOM 4047 O O . SER A 1 522 ? -14.477 26.438 5.73 1 94.62 522 SER A O 1
ATOM 4049 N N . TYR A 1 523 ? -13.227 25.141 4.477 1 93.25 523 TYR A N 1
ATOM 4050 C CA . TYR A 1 523 ? -14.352 24.375 3.959 1 93.25 523 TYR A CA 1
ATOM 4051 C C . TYR A 1 523 ? -15.039 23.594 5.074 1 93.25 523 TYR A C 1
ATOM 4053 O O . TYR A 1 523 ? -16.188 23.172 4.922 1 93.25 523 TYR A O 1
ATOM 4061 N N . LEU A 1 524 ? -14.359 23.422 6.258 1 96.88 524 LEU A N 1
ATOM 4062 C CA . LEU A 1 524 ? -14.883 22.641 7.383 1 96.88 524 LEU A CA 1
ATOM 4063 C C . LEU A 1 524 ? -15.617 23.547 8.367 1 96.88 524 LEU A C 1
ATOM 4065 O O . LEU A 1 524 ? -16.297 23.062 9.281 1 96.88 524 LEU A O 1
ATOM 4069 N N . PHE A 1 525 ? -15.5 24.844 8.172 1 96.56 525 PHE A N 1
ATOM 4070 C CA . PHE A 1 525 ? -16.062 25.812 9.094 1 96.56 525 PHE A CA 1
ATOM 4071 C C . PHE A 1 525 ? -17.562 25.656 9.211 1 96.56 525 PHE A C 1
ATOM 4073 O O . PHE A 1 525 ? -18.109 25.547 10.312 1 96.56 525 PHE A O 1
ATOM 4080 N N . PRO A 1 526 ? -18.297 25.516 8.078 1 95.75 526 PRO A N 1
ATOM 4081 C CA . PRO A 1 526 ? -19.75 25.375 8.188 1 95.75 526 PRO A CA 1
ATOM 4082 C C . PRO A 1 526 ? -20.156 24.109 8.945 1 95.75 526 PRO A C 1
ATOM 4084 O O . PRO A 1 526 ? -21.109 24.141 9.719 1 95.75 526 PRO A O 1
ATOM 4087 N N . ALA A 1 527 ? -19.453 23.078 8.703 1 96.25 527 ALA A N 1
ATOM 4088 C CA . ALA A 1 527 ? -19.781 21.812 9.367 1 96.25 527 ALA A CA 1
ATOM 4089 C C . ALA A 1 527 ? -19.578 21.938 10.875 1 96.25 527 ALA A C 1
ATOM 4091 O O . ALA A 1 527 ? -20.391 21.406 11.656 1 96.25 527 ALA A O 1
ATOM 4092 N N . LEU A 1 528 ? -18.5 22.594 11.32 1 96.81 528 LEU A N 1
ATOM 4093 C CA . LEU A 1 528 ? -18.25 22.734 12.75 1 96.81 528 LEU A CA 1
ATOM 4094 C C . LEU A 1 528 ? -19.266 23.688 13.391 1 96.81 528 LEU A C 1
ATOM 4096 O O . LEU A 1 528 ? -19.656 23.5 14.539 1 96.81 528 LEU A O 1
ATOM 4100 N N . VAL A 1 529 ? -19.688 24.703 12.602 1 95.25 529 VAL A N 1
ATOM 4101 C CA . VAL A 1 529 ? -20.719 25.609 13.094 1 95.25 529 VAL A CA 1
ATOM 4102 C C . VAL A 1 529 ? -22 24.828 13.359 1 95.25 529 VAL A C 1
ATOM 4104 O O . VAL A 1 529 ? -22.656 25.016 14.391 1 95.25 529 VAL A O 1
ATOM 4107 N N . GLU A 1 530 ? -22.344 23.969 12.453 1 93.88 530 GLU A N 1
ATOM 4108 C CA . GLU A 1 530 ? -23.547 23.172 12.602 1 93.88 530 GLU A CA 1
ATOM 4109 C C . GLU A 1 530 ? -23.469 22.281 13.836 1 93.88 530 GLU A C 1
ATOM 4111 O O . GLU A 1 530 ? -24.438 22.156 14.586 1 93.88 530 GLU A O 1
ATOM 4116 N N . GLN A 1 531 ? -22.328 21.75 14.086 1 93.44 531 GLN A N 1
ATOM 4117 C CA . GLN A 1 531 ? -22.141 20.859 15.227 1 93.44 531 GLN A CA 1
ATOM 4118 C C . GLN A 1 531 ? -22.125 21.641 16.531 1 93.44 531 GLN A C 1
ATOM 4120 O O . GLN A 1 531 ? -22.312 21.062 17.609 1 93.44 531 GLN A O 1
ATOM 4125 N N . SER A 1 532 ? -21.891 22.859 16.453 1 92.69 532 SER A N 1
ATOM 4126 C CA . SER A 1 532 ? -21.766 23.703 17.641 1 92.69 532 SER A CA 1
ATOM 4127 C C . SER A 1 532 ? -23.094 24.391 17.969 1 92.69 532 SER A C 1
ATOM 4129 O O . SER A 1 532 ? -23.203 25.109 18.953 1 92.69 532 SER A O 1
ATOM 4131 N N . ARG A 1 533 ? -24.031 23.984 17.109 1 87 533 ARG A N 1
ATOM 4132 C CA . ARG A 1 533 ? -25.344 24.594 17.344 1 87 533 ARG A CA 1
ATOM 4133 C C . ARG A 1 533 ? -25.922 24.156 18.688 1 87 533 ARG A C 1
ATOM 4135 O O . ARG A 1 533 ? -25.922 22.969 19.016 1 87 533 ARG A O 1
ATOM 4142 N N . GLY A 1 534 ? -26.375 24.969 19.5 1 83.69 534 GLY A N 1
ATOM 4143 C CA . GLY A 1 534 ? -26.953 24.656 20.797 1 83.69 534 GLY A CA 1
ATOM 4144 C C . GLY A 1 534 ? -25.969 24.797 21.938 1 83.69 534 GLY A C 1
ATOM 4145 O O . GLY A 1 534 ? -26.359 24.844 23.109 1 83.69 534 GLY A O 1
ATOM 4146 N N . ILE A 1 535 ? -24.75 24.641 21.578 1 86.81 535 ILE A N 1
ATOM 4147 C CA . ILE A 1 535 ? -23.703 24.812 22.594 1 86.81 535 ILE A CA 1
ATOM 4148 C C . ILE A 1 535 ? -23.391 26.297 22.766 1 86.81 535 ILE A C 1
ATOM 4150 O O . ILE A 1 535 ? -23.359 26.812 23.875 1 86.81 535 ILE A O 1
ATOM 4154 N N . ILE A 1 536 ? -23.188 26.891 21.594 1 80.12 536 ILE A N 1
ATOM 4155 C CA . ILE A 1 536 ? -22.859 28.312 21.562 1 80.12 536 ILE A CA 1
ATOM 4156 C C . ILE A 1 536 ? -24.109 29.125 21.219 1 80.12 536 ILE A C 1
ATOM 4158 O O . ILE A 1 536 ? -24.859 28.766 20.312 1 80.12 536 ILE A O 1
ATOM 4162 N N . SER A 1 537 ? -24.891 29.75 22.266 1 63.16 537 SER A N 1
ATOM 4163 C CA . SER A 1 537 ? -26 30.625 21.906 1 63.16 537 SER A CA 1
ATOM 4164 C C . SER A 1 537 ? -25.578 31.641 20.844 1 63.16 537 SER A C 1
ATOM 4166 O O . SER A 1 537 ? -24.703 32.469 21.094 1 63.16 537 SER A O 1
ATOM 4168 N N . PHE A 1 538 ? -25.625 31.234 19.656 1 50.59 538 PHE A N 1
ATOM 4169 C CA . PHE A 1 538 ? -25.375 32.219 18.609 1 50.59 538 PHE A CA 1
ATOM 4170 C C . PHE A 1 538 ? -26.375 33.344 18.688 1 50.59 538 PHE A C 1
ATOM 4172 O O . PHE A 1 538 ? -27.562 33.156 18.391 1 50.59 538 PHE A O 1
ATOM 4179 N N . ASP A 1 539 ? -26.719 34.062 19.719 1 40.31 539 ASP A N 1
ATOM 4180 C CA . ASP A 1 539 ? -27.547 35.281 19.594 1 40.31 539 ASP A CA 1
ATOM 4181 C C . ASP A 1 539 ? -27.312 35.969 18.234 1 40.31 539 ASP A C 1
ATOM 4183 O O . ASP A 1 539 ? -26.172 36.125 17.812 1 40.31 539 ASP A O 1
ATOM 4187 N N . CYS A 1 540 ? -28.25 35.969 17.328 1 36.94 540 CYS A N 1
ATOM 4188 C CA . CYS A 1 540 ? -28.406 36.531 15.992 1 36.94 540 CYS A CA 1
ATOM 4189 C C . CYS A 1 540 ? -27.641 37.844 15.859 1 36.94 540 CYS A C 1
ATOM 4191 O O . CYS A 1 540 ? -27.594 38.438 14.781 1 36.94 540 CYS A O 1
ATOM 4193 N N . SER A 1 541 ? -27.625 38.812 16.828 1 33.88 541 SER A N 1
ATOM 4194 C CA . SER A 1 541 ? -27 40.094 16.562 1 33.88 541 SER A CA 1
ATOM 4195 C C . SER A 1 541 ? -25.5 39.969 16.281 1 33.88 541 SER A C 1
ATOM 4197 O O . SER A 1 541 ? -24.797 40.938 16.141 1 33.88 541 SER A O 1
ATOM 4199 N N . LEU A 1 542 ? -24.891 39.062 16.719 1 33.66 542 LEU A N 1
ATOM 4200 C CA . LEU A 1 542 ? -23.469 38.969 16.406 1 33.66 542 LEU A CA 1
ATOM 4201 C C . LEU A 1 542 ? -23.234 38.594 14.953 1 33.66 542 LEU A C 1
ATOM 4203 O O . LEU A 1 542 ? -23.547 37.469 14.562 1 33.66 542 LEU A O 1
ATOM 4207 N N . SER A 1 543 ? -23.656 39.469 14.086 1 31.48 543 SER A N 1
ATOM 4208 C CA . SER A 1 543 ? -23.25 39.312 12.688 1 31.48 543 SER A CA 1
ATOM 4209 C C . SER A 1 543 ? -21.844 38.75 12.57 1 31.48 543 SER A C 1
ATOM 4211 O O . SER A 1 543 ? -20.969 39.031 13.398 1 31.48 543 SER A O 1
ATOM 4213 N N . ILE A 1 544 ? -21.594 37.688 11.898 1 36.56 544 ILE A N 1
ATOM 4214 C CA . ILE A 1 544 ? -20.234 37.25 11.562 1 36.56 544 ILE A CA 1
ATOM 4215 C C . ILE A 1 544 ? -19.328 38.469 11.43 1 36.56 544 ILE A C 1
ATOM 4217 O O . ILE A 1 544 ? -18.094 38.344 11.531 1 36.56 544 ILE A O 1
ATOM 4221 N N . SER A 1 545 ? -19.891 39.656 11.016 1 34.66 545 SER A N 1
ATOM 4222 C CA . SER A 1 545 ? -19.266 40.938 10.797 1 34.66 545 SER A CA 1
ATOM 4223 C C . SER A 1 545 ? -18.797 41.562 12.109 1 34.66 545 SER A C 1
ATOM 4225 O O . SER A 1 545 ? -17.953 42.469 12.117 1 34.66 545 SER A O 1
ATOM 4227 N N . ASP A 1 546 ? -19.578 41.531 13.172 1 35.47 546 ASP A N 1
ATOM 4228 C CA . ASP A 1 546 ? -19.328 42.312 14.391 1 35.47 546 ASP A CA 1
ATOM 4229 C C . ASP A 1 546 ? -18.109 41.781 15.133 1 35.47 546 ASP A C 1
ATOM 4231 O O . ASP A 1 546 ? -17.641 42.406 16.094 1 35.47 546 ASP A O 1
ATOM 4235 N N . PHE A 1 547 ? -17.922 40.562 15.211 1 34.09 547 PHE A N 1
ATOM 4236 C CA . PHE A 1 547 ? -16.734 40 15.852 1 34.09 547 PHE A CA 1
ATOM 4237 C C . PHE A 1 547 ? -15.492 40.25 15 1 34.09 547 PHE A C 1
ATOM 4239 O O . PHE A 1 547 ? -14.398 39.812 15.367 1 34.09 547 PHE A O 1
ATOM 4246 N N . LEU A 1 548 ? -15.68 40.688 13.703 1 30.12 548 LEU A N 1
ATOM 4247 C CA . LEU A 1 548 ? -14.531 41.156 12.945 1 30.12 548 LEU A CA 1
ATOM 4248 C C . LEU A 1 548 ? -14.086 42.531 13.453 1 30.12 548 LEU A C 1
ATOM 4250 O O . LEU A 1 548 ? -14.891 43.469 13.539 1 30.12 548 LEU A O 1
ATOM 4254 N N . PRO A 1 549 ? -13.305 42.719 14.461 1 30 549 PRO A N 1
ATOM 4255 C CA . PRO A 1 549 ? -12.914 44.125 14.648 1 30 549 PRO A CA 1
ATOM 4256 C C . PRO A 1 549 ? -12.961 44.906 13.344 1 30 549 PRO A C 1
ATOM 4258 O O . PRO A 1 549 ? -12.875 44.344 12.258 1 30 549 PRO A O 1
ATOM 4261 N N . SER A 1 550 ? -13.695 46.031 13.312 1 28.8 550 SER A N 1
ATOM 4262 C CA . SER A 1 550 ? -13.547 47 12.203 1 28.8 550 SER A CA 1
ATOM 4263 C C . SER A 1 550 ? -12.094 47.094 11.758 1 28.8 550 SER A C 1
ATOM 4265 O O . SER A 1 550 ? -11.305 47.812 12.383 1 28.8 550 SER A O 1
ATOM 4267 N N . PHE A 1 551 ? -11.422 46.125 11.406 1 26.95 551 PHE A N 1
ATOM 4268 C CA . PHE A 1 551 ? -10.109 46.375 10.836 1 26.95 551 PHE A CA 1
ATOM 4269 C C . PHE A 1 551 ? -10.156 47.562 9.883 1 26.95 551 PHE A C 1
ATOM 4271 O O . PHE A 1 551 ? -10.898 47.531 8.898 1 26.95 551 PHE A O 1
ATOM 4278 N N . GLY A 1 552 ? -10.109 48.812 10.344 1 27 552 GLY A N 1
ATOM 4279 C CA . GLY A 1 552 ? -9.492 49.781 9.43 1 27 552 GLY A CA 1
ATOM 4280 C C . GLY A 1 552 ? -8.508 49.125 8.477 1 27 552 GLY A C 1
ATOM 4281 O O . GLY A 1 552 ? -7.902 48.094 8.797 1 27 552 GLY A O 1
ATOM 4282 N N . GLY A 1 553 ? -8.805 49.25 7.195 1 27.55 553 GLY A N 1
ATOM 4283 C CA . GLY A 1 553 ? -8.188 48.625 6.039 1 27.55 553 GLY A CA 1
ATOM 4284 C C . GLY A 1 553 ? -6.672 48.562 6.137 1 27.55 553 GLY A C 1
ATOM 4285 O O . GLY A 1 553 ? -6.012 49.594 6.277 1 27.55 553 GLY A O 1
ATOM 4286 N N . PRO A 1 554 ? -6.117 47.75 6.902 1 27.34 554 PRO A N 1
ATOM 4287 C CA . PRO A 1 554 ? -4.672 47.969 6.977 1 27.34 554 PRO A CA 1
ATOM 4288 C C . PRO A 1 554 ? -4.062 48.344 5.629 1 27.34 554 PRO A C 1
ATOM 4290 O O . PRO A 1 554 ? -4.617 48 4.582 1 27.34 554 PRO A O 1
ATOM 4293 N N . PRO A 1 555 ? -3.301 49.375 5.48 1 26.56 555 PRO A N 1
ATOM 4294 C CA . PRO A 1 555 ? -2.758 49.75 4.172 1 26.56 555 PRO A CA 1
ATOM 4295 C C . PRO A 1 555 ? -2.205 48.531 3.408 1 26.56 555 PRO A C 1
ATOM 4297 O O . PRO A 1 555 ? -1.837 47.531 4.016 1 26.56 555 PRO A O 1
ATOM 4300 N N . ALA A 1 556 ? -2.768 48.25 2.324 1 26.81 556 ALA A N 1
ATOM 4301 C CA . ALA A 1 556 ? -2.285 47.375 1.26 1 26.81 556 ALA A CA 1
ATOM 4302 C C . ALA A 1 556 ? -0.765 47.281 1.291 1 26.81 556 ALA A C 1
ATOM 4304 O O . ALA A 1 556 ? -0.059 48.281 1.347 1 26.81 556 ALA A O 1
ATOM 4305 N N . ILE A 1 557 ? -0.321 46.312 1.977 1 25.45 557 ILE A N 1
ATOM 4306 C CA . ILE A 1 557 ? 1.125 46.188 1.843 1 25.45 557 ILE A CA 1
ATOM 4307 C C . ILE A 1 557 ? 1.537 46.469 0.397 1 25.45 557 ILE A C 1
ATOM 4309 O O . ILE A 1 557 ? 1.194 45.688 -0.506 1 25.45 557 ILE A O 1
ATOM 4313 N N . SER A 1 558 ? 1.378 47.75 -0.015 1 23.58 558 SER A N 1
ATOM 4314 C CA . SER A 1 558 ? 2.043 48.156 -1.246 1 23.58 558 SER A CA 1
ATOM 4315 C C . SER A 1 558 ? 3.512 47.75 -1.247 1 23.58 558 SER A C 1
ATOM 4317 O O . SER A 1 558 ? 4.266 48.094 -0.342 1 23.58 558 SER A O 1
ATOM 4319 N N . TRP A 1 559 ? 3.623 46.5 -1.729 1 22.91 559 TRP A N 1
ATOM 4320 C CA . TRP A 1 559 ? 5 46.156 -2.078 1 22.91 559 TRP A CA 1
ATOM 4321 C C . TRP A 1 559 ? 5.699 47.344 -2.73 1 22.91 559 TRP A C 1
ATOM 4323 O O . TRP A 1 559 ? 5.367 47.719 -3.855 1 22.91 559 TRP A O 1
ATOM 4333 N N . ARG A 1 560 ? 5.766 48.375 -1.862 1 24.17 560 ARG A N 1
ATOM 4334 C CA . ARG A 1 560 ? 6.473 49.562 -2.377 1 24.17 560 ARG A CA 1
ATOM 4335 C C . ARG A 1 560 ? 7.797 49.156 -3.02 1 24.17 560 ARG A C 1
ATOM 4337 O O . ARG A 1 560 ? 8.633 48.5 -2.385 1 24.17 560 ARG A O 1
ATOM 4344 N N . THR A 1 561 ? 7.844 49.094 -4.367 1 24.2 561 THR A N 1
ATOM 4345 C CA . THR A 1 561 ? 8.945 48.969 -5.312 1 24.2 561 THR A CA 1
ATOM 4346 C C . THR A 1 561 ? 10.094 49.875 -4.922 1 24.2 561 THR A C 1
ATOM 4348 O O . THR A 1 561 ? 11.125 49.938 -5.605 1 24.2 561 THR A O 1
ATOM 4351 N N . GLY A 1 562 ? 9.844 50.938 -4.055 1 21.72 562 GLY A N 1
ATOM 4352 C CA . GLY A 1 562 ? 10.758 52.062 -4.316 1 21.72 562 GLY A CA 1
ATOM 4353 C C . GLY A 1 562 ? 12.164 51.781 -3.828 1 21.72 562 GLY A C 1
ATOM 4354 O O . GLY A 1 562 ? 13.141 52.25 -4.418 1 21.72 562 GLY A O 1
ATOM 4355 N N . GLU A 1 563 ? 12.406 51.688 -2.527 1 21.59 563 GLU A N 1
ATOM 4356 C CA . GLU A 1 563 ? 13.625 52.375 -2.076 1 21.59 563 GLU A CA 1
ATOM 4357 C C . GLU A 1 563 ? 14.867 51.562 -2.436 1 21.59 563 GLU A C 1
ATOM 4359 O O . GLU A 1 563 ? 14.914 50.344 -2.205 1 21.59 563 GLU A O 1
ATOM 4364 N N . SER A 1 564 ? 15.766 52.062 -3.314 1 24.03 564 SER A N 1
ATOM 4365 C CA . SER A 1 564 ? 17.109 51.906 -3.852 1 24.03 564 SER A CA 1
ATOM 4366 C C . SER A 1 564 ? 18.141 51.719 -2.734 1 24.03 564 SER A C 1
ATOM 4368 O O . SER A 1 564 ? 19.344 51.75 -2.986 1 24.03 564 SER A O 1
ATOM 4370 N N . GLY A 1 565 ? 17.656 51.781 -1.449 1 22.06 565 GLY A N 1
ATOM 4371 C CA . GLY A 1 565 ? 18.703 52.156 -0.514 1 22.06 565 GLY A CA 1
ATOM 4372 C C . GLY A 1 565 ? 19.812 51.125 -0.406 1 22.06 565 GLY A C 1
ATOM 4373 O O . GLY A 1 565 ? 19.812 50.312 0.514 1 22.06 565 GLY A O 1
ATOM 4374 N N . PHE A 1 566 ? 20.172 50.438 -1.442 1 22.77 566 PHE A N 1
ATOM 4375 C CA . PHE A 1 566 ? 21.359 49.594 -1.296 1 22.77 566 PHE A CA 1
ATOM 4376 C C . PHE A 1 566 ? 22.547 50.438 -0.833 1 22.77 566 PHE A C 1
ATOM 4378 O O . PHE A 1 566 ? 23.672 50.281 -1.334 1 22.77 566 PHE A O 1
ATOM 4385 N N . ASP A 1 567 ? 22.25 51.75 -0.397 1 21.97 567 ASP A N 1
ATOM 4386 C CA . ASP A 1 567 ? 23.516 52.438 -0.195 1 21.97 567 ASP A CA 1
ATOM 4387 C C . ASP A 1 567 ? 24.25 51.906 1.031 1 21.97 567 ASP A C 1
ATOM 4389 O O . ASP A 1 567 ? 24.219 52.531 2.096 1 21.97 567 ASP A O 1
ATOM 4393 N N . LEU A 1 568 ? 24.016 50.719 1.421 1 21.16 568 LEU A N 1
ATOM 4394 C CA . LEU A 1 568 ? 24.578 50.281 2.695 1 21.16 568 LEU A CA 1
ATOM 4395 C C . LEU A 1 568 ? 26.047 50.625 2.797 1 21.16 568 LEU A C 1
ATOM 4397 O O . LEU A 1 568 ? 26.562 50.875 3.893 1 21.16 568 LEU A O 1
ATOM 4401 N N . LEU A 1 569 ? 26.891 50.469 1.736 1 21.72 569 LEU A N 1
ATOM 4402 C CA . LEU A 1 569 ? 28.25 50.094 2.078 1 21.72 569 LEU A CA 1
ATOM 4403 C C . LEU A 1 569 ? 29.094 51.312 2.443 1 21.72 569 LEU A C 1
ATOM 4405 O O . LEU A 1 569 ? 30.281 51.188 2.752 1 21.72 569 LEU A O 1
ATOM 4409 N N . GLY A 1 570 ? 28.641 52.625 2.234 1 21.58 570 GLY A N 1
ATOM 4410 C CA . GLY A 1 570 ? 29.734 53.562 2.051 1 21.58 570 GLY A CA 1
ATOM 4411 C C . GLY A 1 570 ? 30.438 53.906 3.346 1 21.58 570 GLY A C 1
ATOM 4412 O O . GLY A 1 570 ? 31.141 54.906 3.418 1 21.58 570 GLY A O 1
ATOM 4413 N N . VAL A 1 571 ? 30.094 53.406 4.457 1 21.75 571 VAL A N 1
ATOM 4414 C CA . VAL A 1 571 ? 30.453 54.188 5.648 1 21.75 571 VAL A CA 1
ATOM 4415 C C . VAL A 1 571 ? 31.969 54.188 5.828 1 21.75 571 VAL A C 1
ATOM 4417 O O . VAL A 1 571 ? 32.469 54.688 6.836 1 21.75 571 VAL A O 1
ATOM 4420 N N . SER A 1 572 ? 32.906 53.562 5.008 1 21.41 572 SER A N 1
ATOM 4421 C CA . SER A 1 572 ? 34.219 53.344 5.578 1 21.41 572 SER A CA 1
ATOM 4422 C C . SER A 1 572 ? 35.031 54.625 5.621 1 21.41 572 SER A C 1
ATOM 4424 O O . SER A 1 572 ? 36.156 54.656 6.121 1 21.41 572 SER A O 1
ATOM 4426 N N . ASP A 1 573 ? 34.875 55.719 4.891 1 20.23 573 ASP A N 1
ATOM 4427 C CA . ASP A 1 573 ? 36.125 56.406 4.496 1 20.23 573 ASP A CA 1
ATOM 4428 C C . ASP A 1 573 ? 36.75 57.125 5.684 1 20.23 573 ASP A C 1
ATOM 4430 O O . ASP A 1 573 ? 37.969 57.281 5.727 1 20.23 573 ASP A O 1
ATOM 4434 N N . ASP A 1 574 ? 36.125 58.031 6.469 1 20.27 574 ASP A N 1
ATOM 4435 C CA . ASP A 1 574 ? 36.719 59.344 6.73 1 20.27 574 ASP A CA 1
ATOM 4436 C C . ASP A 1 574 ? 37.719 59.25 7.898 1 20.27 574 ASP A C 1
ATOM 4438 O O . ASP A 1 574 ? 38.094 60.281 8.461 1 20.27 574 ASP A O 1
ATOM 4442 N N . LEU A 1 575 ? 37.906 58.25 8.711 1 20.95 575 LEU A N 1
ATOM 4443 C CA . LEU A 1 575 ? 38.594 58.594 9.953 1 20.95 575 LEU A CA 1
ATOM 4444 C C . LEU A 1 575 ? 40.062 58.875 9.703 1 20.95 575 LEU A C 1
ATOM 4446 O O . LEU A 1 575 ? 40.906 58.031 9.93 1 20.95 575 LEU A O 1
ATOM 4450 N N . GLN A 1 576 ? 40.5 59.562 8.617 1 20.8 576 GLN A N 1
ATOM 4451 C CA . GLN A 1 576 ? 41.906 59.906 8.328 1 20.8 576 GLN A CA 1
ATOM 4452 C C . GLN A 1 576 ? 42.5 60.75 9.453 1 20.8 576 GLN A C 1
ATOM 4454 O O . GLN A 1 576 ? 43.625 60.531 9.867 1 20.8 576 GLN A O 1
ATOM 4459 N N . GLU A 1 577 ? 42.25 62.062 9.562 1 23.42 577 GLU A N 1
ATOM 4460 C CA . GLU A 1 577 ? 43.156 63.188 9.523 1 23.42 577 GLU A CA 1
ATOM 4461 C C . GLU A 1 577 ? 43.688 63.531 10.914 1 23.42 577 GLU A C 1
ATOM 4463 O O . GLU A 1 577 ? 44.656 64.312 11.062 1 23.42 577 GLU A O 1
ATOM 4468 N N . ARG A 1 578 ? 43.062 63.375 12.062 1 24.5 578 ARG A N 1
ATOM 4469 C CA . ARG A 1 578 ? 43.406 64.312 13.102 1 24.5 578 ARG A CA 1
ATOM 4470 C C . ARG A 1 578 ? 44.781 64.062 13.672 1 24.5 578 ARG A C 1
ATOM 4472 O O . ARG A 1 578 ? 45.438 64.938 14.266 1 24.5 578 ARG A O 1
ATOM 4479 N N . GLU A 1 579 ? 45.531 63 13.781 1 20.81 579 GLU A N 1
ATOM 4480 C CA . GLU A 1 579 ? 46.875 63.375 14.195 1 20.81 579 GLU A CA 1
ATOM 4481 C C . GLU A 1 579 ? 47.719 63.844 13.008 1 20.81 579 GLU A C 1
ATOM 4483 O O . GLU A 1 579 ? 47.625 63.281 11.922 1 20.81 579 GLU A O 1
ATOM 4488 N N . MET B 1 1 ? 66.125 -51.469 21.047 1 28.16 1 MET B N 1
ATOM 4489 C CA . MET B 1 1 ? 65.062 -50.719 21.75 1 28.16 1 MET B CA 1
ATOM 4490 C C . MET B 1 1 ? 64.938 -49.281 21.219 1 28.16 1 MET B C 1
ATOM 4492 O O . MET B 1 1 ? 65.562 -48.375 21.781 1 28.16 1 MET B O 1
ATOM 4496 N N . GLU B 1 2 ? 65.062 -49.094 19.953 1 32.31 2 GLU B N 1
ATOM 4497 C CA . GLU B 1 2 ? 65.188 -47.875 19.188 1 32.31 2 GLU B CA 1
ATOM 4498 C C . GLU B 1 2 ? 63.938 -46.969 19.375 1 32.31 2 GLU B C 1
ATOM 4500 O O . GLU B 1 2 ? 62.812 -47.469 19.266 1 32.31 2 GLU B O 1
ATOM 4505 N N . SER B 1 3 ? 64.062 -45.906 20.219 1 34.25 3 SER B N 1
ATOM 4506 C CA . SER B 1 3 ? 63.125 -44.938 20.703 1 34.25 3 SER B CA 1
ATOM 4507 C C . SER B 1 3 ? 62.406 -44.219 19.547 1 34.25 3 SER B C 1
ATOM 4509 O O . SER B 1 3 ? 63.062 -43.688 18.656 1 34.25 3 SER B O 1
ATOM 4511 N N . GLN B 1 4 ? 61.25 -44.75 19.109 1 33.12 4 GLN B N 1
ATOM 4512 C CA . GLN B 1 4 ? 60.438 -44.25 18 1 33.12 4 GLN B CA 1
ATOM 4513 C C . GLN B 1 4 ? 60.094 -42.781 18.156 1 33.12 4 GLN B C 1
ATOM 4515 O O . GLN B 1 4 ? 59.75 -42.344 19.25 1 33.12 4 GLN B O 1
ATOM 4520 N N . PRO B 1 5 ? 60.75 -41.906 17.344 1 37.72 5 PRO B N 1
ATOM 4521 C CA . PRO B 1 5 ? 60.594 -40.438 17.438 1 37.72 5 PRO B CA 1
ATOM 4522 C C . PRO B 1 5 ? 59.125 -40.031 17.547 1 37.72 5 PRO B C 1
ATOM 4524 O O . PRO B 1 5 ? 58.25 -40.719 17.047 1 37.72 5 PRO B O 1
ATOM 4527 N N . SER B 1 6 ? 58.781 -39.406 18.688 1 34.38 6 SER B N 1
ATOM 4528 C CA . SER B 1 6 ? 57.469 -38.875 19.062 1 34.38 6 SER B CA 1
ATOM 4529 C C . SER B 1 6 ? 56.906 -37.938 18 1 34.38 6 SER B C 1
ATOM 4531 O O . SER B 1 6 ? 57.625 -37.062 17.516 1 34.38 6 SER B O 1
ATOM 4533 N N . ALA B 1 7 ? 55.938 -38.375 17.203 1 37.91 7 ALA B N 1
ATOM 4534 C CA . ALA B 1 7 ? 55.188 -37.656 16.156 1 37.91 7 ALA B CA 1
ATOM 4535 C C . ALA B 1 7 ? 54.844 -36.25 16.594 1 37.91 7 ALA B C 1
ATOM 4537 O O . ALA B 1 7 ? 54.281 -36.062 17.672 1 37.91 7 ALA B O 1
ATOM 4538 N N . THR B 1 8 ? 55.719 -35.281 16.328 1 38.16 8 THR B N 1
ATOM 4539 C CA . THR B 1 8 ? 55.5 -33.844 16.625 1 38.16 8 THR B CA 1
ATOM 4540 C C . THR B 1 8 ? 54.062 -33.438 16.266 1 38.16 8 THR B C 1
ATOM 4542 O O . THR B 1 8 ? 53.562 -33.812 15.203 1 38.16 8 THR B O 1
ATOM 4545 N N . PRO B 1 9 ? 53.219 -33.125 17.234 1 39.88 9 PRO B N 1
ATOM 4546 C CA . PRO B 1 9 ? 51.812 -32.719 16.984 1 39.88 9 PRO B CA 1
ATOM 4547 C C . PRO B 1 9 ? 51.719 -31.656 15.883 1 39.88 9 PRO B C 1
ATOM 4549 O O . PRO B 1 9 ? 52.531 -30.719 15.852 1 39.88 9 PRO B O 1
ATOM 4552 N N . GLU B 1 10 ? 51.406 -32.062 14.641 1 41.94 10 GLU B N 1
ATOM 4553 C CA . GLU B 1 10 ? 51.219 -31.156 13.5 1 41.94 10 GLU B CA 1
ATOM 4554 C C . GLU B 1 10 ? 50.531 -29.875 13.922 1 41.94 10 GLU B C 1
ATOM 4556 O O . GLU B 1 10 ? 49.562 -29.906 14.719 1 41.94 10 GLU B O 1
ATOM 4561 N N . LYS B 1 11 ? 51.25 -28.719 13.992 1 47.97 11 LYS B N 1
ATOM 4562 C CA . LYS B 1 11 ? 50.781 -27.359 14.266 1 47.97 11 LYS B CA 1
ATOM 4563 C C . LYS B 1 11 ? 49.438 -27.094 13.617 1 47.97 11 LYS B C 1
ATOM 4565 O O . LYS B 1 11 ? 49.188 -27.531 12.492 1 47.97 11 LYS B O 1
ATOM 4570 N N . PRO B 1 12 ? 48.375 -26.734 14.414 1 51.25 12 PRO B N 1
ATOM 4571 C CA . PRO B 1 12 ? 47.062 -26.422 13.891 1 51.25 12 PRO B CA 1
ATOM 4572 C C . PRO B 1 12 ? 47.094 -25.438 12.719 1 51.25 12 PRO B C 1
ATOM 4574 O O . PRO B 1 12 ? 48 -24.609 12.641 1 51.25 12 PRO B O 1
ATOM 4577 N N . PRO B 1 13 ? 46.625 -25.719 11.547 1 55.12 13 PRO B N 1
ATOM 4578 C CA . PRO B 1 13 ? 46.688 -24.828 10.383 1 55.12 13 PRO B CA 1
ATOM 4579 C C . PRO B 1 13 ? 46.281 -23.391 10.711 1 55.12 13 PRO B C 1
ATOM 4581 O O . PRO B 1 13 ? 45.469 -23.172 11.602 1 55.12 13 PRO B O 1
ATOM 4584 N N . LYS B 1 14 ? 47.094 -22.406 10.5 1 65.19 14 LYS B N 1
ATOM 4585 C CA . LYS B 1 14 ? 46.938 -20.984 10.742 1 65.19 14 LYS B CA 1
ATOM 4586 C C . LYS B 1 14 ? 45.719 -20.438 9.977 1 65.19 14 LYS B C 1
ATOM 4588 O O . LYS B 1 14 ? 45.281 -19.312 10.219 1 65.19 14 LYS B O 1
ATOM 4593 N N . GLN B 1 15 ? 45.156 -21.25 9.109 1 68.94 15 GLN B N 1
ATOM 4594 C CA . GLN B 1 15 ? 44.094 -20.719 8.266 1 68.94 15 GLN B CA 1
ATOM 4595 C C . GLN B 1 15 ? 42.719 -21.312 8.648 1 68.94 15 GLN B C 1
ATOM 4597 O O . GLN B 1 15 ? 42.656 -22.422 9.211 1 68.94 15 GLN B O 1
ATOM 4602 N N . ALA B 1 16 ? 41.719 -20.562 8.492 1 77.56 16 ALA B N 1
ATOM 4603 C CA . ALA B 1 16 ? 40.375 -21.062 8.68 1 77.56 16 ALA B CA 1
ATOM 4604 C C . ALA B 1 16 ? 40.062 -22.188 7.691 1 77.56 16 ALA B C 1
ATOM 4606 O O . ALA B 1 16 ? 40.625 -22.234 6.602 1 77.56 16 ALA B O 1
ATOM 4607 N N . CYS B 1 17 ? 39.344 -23.156 8.094 1 73.62 17 CYS B N 1
ATOM 4608 C CA . CYS B 1 17 ? 39 -24.25 7.199 1 73.62 17 CYS B CA 1
ATOM 4609 C C . CYS B 1 17 ? 38.219 -23.734 5.992 1 73.62 17 CYS B C 1
ATOM 4611 O O . CYS B 1 17 ? 37.656 -22.641 6.035 1 73.62 17 CYS B O 1
ATOM 4613 N N . ASP B 1 18 ? 38.156 -24.391 4.965 1 74.44 18 ASP B N 1
ATOM 4614 C CA . ASP B 1 18 ? 37.531 -24 3.699 1 74.44 18 ASP B CA 1
ATOM 4615 C C . ASP B 1 18 ? 36.062 -23.641 3.895 1 74.44 18 ASP B C 1
ATOM 4617 O O . ASP B 1 18 ? 35.562 -22.688 3.295 1 74.44 18 ASP B O 1
ATOM 4621 N N . ASN B 1 19 ? 35.438 -24.359 4.746 1 71.12 19 ASN B N 1
ATOM 4622 C CA . ASN B 1 19 ? 34 -24.141 4.992 1 71.12 19 ASN B CA 1
ATOM 4623 C C . ASN B 1 19 ? 33.75 -22.859 5.773 1 71.12 19 ASN B C 1
ATOM 4625 O O . ASN B 1 19 ? 32.844 -22.078 5.434 1 71.12 19 ASN B O 1
ATOM 4629 N N . CYS B 1 20 ? 34.562 -22.703 6.688 1 72.81 20 CYS B N 1
ATOM 4630 C CA . CYS B 1 20 ? 34.438 -21.516 7.527 1 72.81 20 CYS B CA 1
ATOM 4631 C C . CYS B 1 20 ? 34.875 -20.266 6.762 1 72.81 20 CYS B C 1
ATOM 4633 O O . CYS B 1 20 ? 34.25 -19.219 6.906 1 72.81 20 CYS B O 1
ATOM 4635 N N . ARG B 1 21 ? 35.781 -20.406 5.93 1 73.5 21 ARG B N 1
ATOM 4636 C CA . ARG B 1 21 ? 36.281 -19.328 5.082 1 73.5 21 ARG B CA 1
ATOM 4637 C C . ARG B 1 21 ? 35.219 -18.875 4.086 1 73.5 21 ARG B C 1
ATOM 4639 O O . ARG B 1 21 ? 35 -17.688 3.904 1 73.5 21 ARG B O 1
ATOM 4646 N N . ARG B 1 22 ? 34.688 -19.797 3.576 1 67.75 22 ARG B N 1
ATOM 4647 C CA . ARG B 1 22 ? 33.656 -19.516 2.584 1 67.75 22 ARG B CA 1
ATOM 4648 C C . ARG B 1 22 ? 32.438 -18.859 3.229 1 67.75 22 ARG B C 1
ATOM 4650 O O . ARG B 1 22 ? 31.781 -18.016 2.609 1 67.75 22 ARG B O 1
ATOM 4657 N N . ARG B 1 23 ? 32.25 -19.188 4.355 1 65.88 23 ARG B N 1
ATOM 4658 C CA . ARG B 1 23 ? 31.078 -18.734 5.07 1 65.88 23 ARG B CA 1
ATOM 4659 C C . ARG B 1 23 ? 31.406 -17.547 5.977 1 65.88 23 ARG B C 1
ATOM 4661 O O . ARG B 1 23 ? 30.547 -17.047 6.703 1 65.88 23 ARG B O 1
ATOM 4668 N N . LYS B 1 24 ? 32.656 -17.141 5.812 1 64.75 24 LYS B N 1
ATOM 4669 C CA . LYS B 1 24 ? 33.25 -16.016 6.559 1 64.75 24 LYS B CA 1
ATOM 4670 C C . LYS B 1 24 ? 32.875 -16.094 8.039 1 64.75 24 LYS B C 1
ATOM 4672 O O . LYS B 1 24 ? 32.531 -15.094 8.656 1 64.75 24 LYS B O 1
ATOM 4677 N N . ILE B 1 25 ? 32.969 -17.297 8.57 1 73.31 25 ILE B N 1
ATOM 4678 C CA . ILE B 1 25 ? 32.75 -17.516 9.992 1 73.31 25 ILE B CA 1
ATOM 4679 C C . ILE B 1 25 ? 34.062 -17.828 10.688 1 73.31 25 ILE B C 1
ATOM 4681 O O . ILE B 1 25 ? 35 -18.312 10.047 1 73.31 25 ILE B O 1
ATOM 4685 N N . LYS B 1 26 ? 34.125 -17.516 11.922 1 75.06 26 LYS B N 1
ATOM 4686 C CA . LYS B 1 26 ? 35.344 -17.766 12.711 1 75.06 26 LYS B CA 1
ATOM 4687 C C . LYS B 1 26 ? 35.594 -19.266 12.867 1 75.06 26 LYS B C 1
ATOM 4689 O O . LYS B 1 26 ? 34.719 -19.984 13.375 1 75.06 26 LYS B O 1
ATOM 4694 N N . CYS B 1 27 ? 36.625 -19.75 12.422 1 73.56 27 CYS B N 1
ATOM 4695 C CA . CYS B 1 27 ? 37.031 -21.141 12.414 1 73.56 27 CYS B CA 1
ATOM 4696 C C . CYS B 1 27 ? 37.906 -21.453 13.617 1 73.56 27 CYS B C 1
ATOM 4698 O O . CYS B 1 27 ? 38.75 -20.656 14 1 73.56 27 CYS B O 1
ATOM 4700 N N . SER B 1 28 ? 37.688 -22.406 14.32 1 77 28 SER B N 1
ATOM 4701 C CA . SER B 1 28 ? 38.562 -22.812 15.438 1 77 28 SER B CA 1
ATOM 4702 C C . SER B 1 28 ? 39.906 -23.328 14.938 1 77 28 SER B C 1
ATOM 4704 O O . SER B 1 28 ? 40.812 -23.594 15.734 1 77 28 SER B O 1
ATOM 4706 N N . ARG B 1 29 ? 40.125 -23.594 13.633 1 75.12 29 ARG B N 1
ATOM 4707 C CA . ARG B 1 29 ? 41.344 -24.016 12.953 1 75.12 29 ARG B CA 1
ATOM 4708 C C . ARG B 1 29 ? 41.75 -25.406 13.406 1 75.12 29 ARG B C 1
ATOM 4710 O O . ARG B 1 29 ? 42.906 -25.812 13.211 1 75.12 29 ARG B O 1
ATOM 4717 N N . GLU B 1 30 ? 40.75 -26.156 13.945 1 76.75 30 GLU B N 1
ATOM 4718 C CA . GLU B 1 30 ? 40.969 -27.562 14.227 1 76.75 30 GLU B CA 1
ATOM 4719 C C . GLU B 1 30 ? 40.5 -28.438 13.062 1 76.75 30 GLU B C 1
ATOM 4721 O O . GLU B 1 30 ? 39.781 -27.969 12.172 1 76.75 30 GLU B O 1
ATOM 4726 N N . LEU B 1 31 ? 41.094 -29.453 12.812 1 72.38 31 LEU B N 1
ATOM 4727 C CA . LEU B 1 31 ? 40.656 -30.453 11.844 1 72.38 31 LEU B CA 1
ATOM 4728 C C . LEU B 1 31 ? 40 -31.641 12.531 1 72.38 31 LEU B C 1
ATOM 4730 O O . LEU B 1 31 ? 40.688 -32.469 13.148 1 72.38 31 LEU B O 1
ATOM 4734 N N . PRO B 1 32 ? 38.594 -31.734 12.461 1 73.44 32 PRO B N 1
ATOM 4735 C CA . PRO B 1 32 ? 37.656 -30.797 11.867 1 73.44 32 PRO B CA 1
ATOM 4736 C C . PRO B 1 32 ? 37.375 -29.594 12.766 1 73.44 32 PRO B C 1
ATOM 4738 O O . PRO B 1 32 ? 37.5 -29.672 13.984 1 73.44 32 PRO B O 1
ATOM 4741 N N . CYS B 1 33 ? 37.031 -28.453 12.188 1 75.31 33 CYS B N 1
ATOM 4742 C CA . CYS B 1 33 ? 36.781 -27.281 13.016 1 75.31 33 CYS B CA 1
ATOM 4743 C C . CYS B 1 33 ? 35.438 -27.406 13.734 1 75.31 33 CYS B C 1
ATOM 4745 O O . CYS B 1 33 ? 34.594 -28.203 13.352 1 75.31 33 CYS B O 1
ATOM 4747 N N . ASP B 1 34 ? 35.25 -26.656 14.852 1 75.75 34 ASP B N 1
ATOM 4748 C CA . ASP B 1 34 ? 34.062 -26.734 15.703 1 75.75 34 ASP B CA 1
ATOM 4749 C C . ASP B 1 34 ? 32.781 -26.453 14.906 1 75.75 34 ASP B C 1
ATOM 4751 O O . ASP B 1 34 ? 31.75 -27.078 15.148 1 75.75 34 ASP B O 1
ATOM 4755 N N . LYS B 1 35 ? 32.875 -25.625 13.945 1 73.5 35 LYS B N 1
ATOM 4756 C CA . LYS B 1 35 ? 31.719 -25.25 13.117 1 73.5 35 LYS B CA 1
ATOM 4757 C C . LYS B 1 35 ? 31.391 -26.359 12.125 1 73.5 35 LYS B C 1
ATOM 4759 O O . LYS B 1 35 ? 30.219 -26.719 11.953 1 73.5 35 LYS B O 1
ATOM 4764 N N . CYS B 1 36 ? 32.406 -26.812 11.57 1 66.44 36 CYS B N 1
ATOM 4765 C CA . CYS B 1 36 ? 32.25 -27.922 10.641 1 66.44 36 CYS B CA 1
ATOM 4766 C C . CYS B 1 36 ? 31.766 -29.172 11.367 1 66.44 36 CYS B C 1
ATOM 4768 O O . CYS B 1 36 ? 30.906 -29.891 10.859 1 66.44 36 CYS B O 1
ATOM 4770 N N . GLN B 1 37 ? 32.25 -29.406 12.453 1 68.5 37 GLN B N 1
ATOM 4771 C CA . GLN B 1 37 ? 31.844 -30.547 13.273 1 68.5 37 GLN B CA 1
ATOM 4772 C C . GLN B 1 37 ? 30.375 -30.438 13.68 1 68.5 37 GLN B C 1
ATOM 4774 O O . GLN B 1 37 ? 29.641 -31.422 13.617 1 68.5 37 GLN B O 1
ATOM 4779 N N . ARG B 1 38 ? 30.047 -29.234 14.023 1 65.94 38 ARG B N 1
ATOM 4780 C CA . ARG B 1 38 ? 28.688 -28.984 14.469 1 65.94 38 ARG B CA 1
ATOM 4781 C C . ARG B 1 38 ? 27.703 -29.078 13.305 1 65.94 38 ARG B C 1
ATOM 4783 O O . ARG B 1 38 ? 26.578 -29.562 13.461 1 65.94 38 ARG B O 1
ATOM 4790 N N . LEU B 1 39 ? 28.188 -28.656 12.242 1 65.25 39 LEU B N 1
ATOM 4791 C CA . LEU B 1 39 ? 27.344 -28.562 11.062 1 65.25 39 LEU B CA 1
ATOM 4792 C C . LEU B 1 39 ? 27.484 -29.797 10.18 1 65.25 39 LEU B C 1
ATOM 4794 O O . LEU B 1 39 ? 26.922 -29.844 9.086 1 65.25 39 LEU B O 1
ATOM 4798 N N . LEU B 1 40 ? 28.219 -30.781 10.633 1 57.5 40 LEU B N 1
ATOM 4799 C CA . LEU B 1 40 ? 28.5 -32.031 9.953 1 57.5 40 LEU B CA 1
ATOM 4800 C C . LEU B 1 40 ? 29.016 -31.797 8.539 1 57.5 40 LEU B C 1
ATOM 4802 O O . LEU B 1 40 ? 28.578 -32.438 7.59 1 57.5 40 LEU B O 1
ATOM 4806 N N . LEU B 1 41 ? 29.875 -30.797 8.57 1 65.25 41 LEU B N 1
ATOM 4807 C CA . LEU B 1 41 ? 30.531 -30.484 7.305 1 65.25 41 LEU B CA 1
ATOM 4808 C C . LEU B 1 41 ? 31.906 -31.156 7.242 1 65.25 41 LEU B C 1
ATOM 4810 O O . LEU B 1 41 ? 32.5 -31.438 8.281 1 65.25 41 LEU B O 1
ATOM 4814 N N . SER B 1 42 ? 32.312 -31.516 6.004 1 66.88 42 SER B N 1
ATOM 4815 C CA . SER B 1 42 ? 33.688 -31.969 5.816 1 66.88 42 SER B CA 1
ATOM 4816 C C . SER B 1 42 ? 34.656 -30.812 5.949 1 66.88 42 SER B C 1
ATOM 4818 O O . SER B 1 42 ? 34.75 -29.953 5.078 1 66.88 42 SER B O 1
ATOM 4820 N N . CYS B 1 43 ? 35.281 -30.75 7.047 1 69.38 43 CYS B N 1
ATOM 4821 C CA . CYS B 1 43 ? 36.25 -29.703 7.352 1 69.38 43 CYS B CA 1
ATOM 4822 C C . CYS B 1 43 ? 37.531 -29.891 6.551 1 69.38 43 CYS B C 1
ATOM 4824 O O . CYS B 1 43 ? 38.156 -30.953 6.605 1 69.38 43 CYS B O 1
ATOM 4826 N N . SER B 1 44 ? 37.812 -29.078 5.586 1 75.44 44 SER B N 1
ATOM 4827 C CA . SER B 1 44 ? 39.031 -29.172 4.793 1 75.44 44 SER B CA 1
ATOM 4828 C C . SER B 1 44 ? 39.812 -27.859 4.836 1 75.44 44 SER B C 1
ATOM 4830 O O . SER B 1 44 ? 39.25 -26.797 5.07 1 75.44 44 SER B O 1
ATOM 4832 N N . TYR B 1 45 ? 41.156 -27.953 4.879 1 69.62 45 TYR B N 1
ATOM 4833 C CA . TYR B 1 45 ? 42.062 -26.828 4.848 1 69.62 45 TYR B CA 1
ATOM 4834 C C . TYR B 1 45 ? 42.906 -26.828 3.564 1 69.62 45 TYR B C 1
ATOM 4836 O O . TYR B 1 45 ? 44.094 -26.578 3.592 1 69.62 45 TYR B O 1
ATOM 4844 N N . SER B 1 46 ? 42.438 -27.234 2.48 1 66.06 46 SER B N 1
ATOM 4845 C CA . SER B 1 46 ? 43.188 -27.5 1.263 1 66.06 46 SER B CA 1
ATOM 4846 C C . SER B 1 46 ? 43.469 -26.219 0.483 1 66.06 46 SER B C 1
ATOM 4848 O O . SER B 1 46 ? 44.281 -26.203 -0.434 1 66.06 46 SER B O 1
ATOM 4850 N N . ASP B 1 47 ? 42.75 -25.172 0.79 1 59.5 47 ASP B N 1
ATOM 4851 C CA . ASP B 1 47 ? 42.938 -23.984 -0.035 1 59.5 47 ASP B CA 1
ATOM 4852 C C . ASP B 1 47 ? 44.312 -23.359 0.252 1 59.5 47 ASP B C 1
ATOM 4854 O O . ASP B 1 47 ? 44.656 -23.125 1.411 1 59.5 47 ASP B O 1
ATOM 4858 N N . VAL B 1 48 ? 45.25 -23.5 -0.619 1 54.75 48 VAL B N 1
ATOM 4859 C CA . VAL B 1 48 ? 46.562 -22.922 -0.546 1 54.75 48 VAL B CA 1
ATOM 4860 C C . VAL B 1 48 ? 46.469 -21.406 -0.709 1 54.75 48 VAL B C 1
ATOM 4862 O O . VAL B 1 48 ? 45.844 -20.906 -1.635 1 54.75 48 VAL B O 1
ATOM 4865 N N . LEU B 1 49 ? 46.938 -20.766 0.233 1 47.34 49 LEU B N 1
ATOM 4866 C CA . LEU B 1 49 ? 46.969 -19.312 0.164 1 47.34 49 LEU B CA 1
ATOM 4867 C C . LEU B 1 49 ? 48.031 -18.844 -0.84 1 47.34 49 LEU B C 1
ATOM 4869 O O . LEU B 1 49 ? 49.219 -19.094 -0.667 1 47.34 49 LEU B O 1
ATOM 4873 N N . ARG B 1 50 ? 47.812 -18.797 -2.164 1 42.94 50 ARG B N 1
ATOM 4874 C CA . ARG B 1 50 ? 48.781 -18.25 -3.086 1 42.94 50 ARG B CA 1
ATOM 4875 C C . ARG B 1 50 ? 49.031 -16.766 -2.785 1 42.94 50 ARG B C 1
ATOM 4877 O O . ARG B 1 50 ? 48.094 -16.016 -2.475 1 42.94 50 ARG B O 1
ATOM 4884 N N . ARG B 1 51 ? 50.25 -16.391 -2.596 1 40.91 51 ARG B N 1
ATOM 4885 C CA . ARG B 1 51 ? 50.75 -15.023 -2.477 1 40.91 51 ARG B CA 1
ATOM 4886 C C . ARG B 1 51 ? 50.469 -14.227 -3.752 1 40.91 51 ARG B C 1
ATOM 4888 O O . ARG B 1 51 ? 50.781 -14.695 -4.855 1 40.91 51 ARG B O 1
ATOM 4895 N N . LYS B 1 52 ? 49.531 -13.266 -3.916 1 37.28 52 LYS B N 1
ATOM 4896 C CA . LYS B 1 52 ? 49.188 -12.422 -5.051 1 37.28 52 LYS B CA 1
ATOM 4897 C C . LYS B 1 52 ? 50.344 -11.57 -5.496 1 37.28 52 LYS B C 1
ATOM 4899 O O . LYS B 1 52 ? 50.875 -10.75 -4.727 1 37.28 52 LYS B O 1
ATOM 4904 N N . GLY B 1 53 ? 51.438 -12.062 -6.094 1 33.06 53 GLY B N 1
ATOM 4905 C CA . GLY B 1 53 ? 52.375 -11.133 -6.711 1 33.06 53 GLY B CA 1
ATOM 4906 C C . GLY B 1 53 ? 51.688 -10.141 -7.637 1 33.06 53 GLY B C 1
ATOM 4907 O O . GLY B 1 53 ? 50.5 -10.25 -7.91 1 33.06 53 GLY B O 1
ATOM 4908 N N . PRO B 1 54 ? 52.531 -9.055 -8.289 1 34.03 54 PRO B N 1
ATOM 4909 C CA . PRO B 1 54 ? 52 -7.914 -9.047 1 34.03 54 PRO B CA 1
ATOM 4910 C C . PRO B 1 54 ? 51.25 -8.328 -10.305 1 34.03 54 PRO B C 1
ATOM 4912 O O . PRO B 1 54 ? 51.844 -8.945 -11.203 1 34.03 54 PRO B O 1
ATOM 4915 N N . LYS B 1 55 ? 50.312 -9.008 -10.359 1 30.48 55 LYS B N 1
ATOM 4916 C CA . LYS B 1 55 ? 49.812 -9.648 -11.562 1 30.48 55 LYS B CA 1
ATOM 4917 C C . LYS B 1 55 ? 49.438 -8.609 -12.617 1 30.48 55 LYS B C 1
ATOM 4919 O O . LYS B 1 55 ? 48.906 -7.551 -12.281 1 30.48 55 LYS B O 1
ATOM 4924 N N . PHE B 1 56 ? 50.188 -8.422 -13.633 1 29.95 56 PHE B N 1
ATOM 4925 C CA . PHE B 1 56 ? 49.938 -7.629 -14.828 1 29.95 56 PHE B CA 1
ATOM 4926 C C . PHE B 1 56 ? 48.5 -7.812 -15.289 1 29.95 56 PHE B C 1
ATOM 4928 O O . PHE B 1 56 ? 48 -8.945 -15.422 1 29.95 56 PHE B O 1
ATOM 4935 N N . ARG B 1 57 ? 47.625 -6.777 -15.016 1 27.28 57 ARG B N 1
ATOM 4936 C CA . ARG B 1 57 ? 46.156 -6.645 -14.953 1 27.28 57 ARG B CA 1
ATOM 4937 C C . ARG B 1 57 ? 45.531 -6.922 -16.312 1 27.28 57 ARG B C 1
ATOM 4939 O O . ARG B 1 57 ? 45.594 -6.086 -17.219 1 27.28 57 ARG B O 1
ATOM 4946 N N . THR B 1 58 ? 45.875 -8.008 -16.969 1 26.22 58 THR B N 1
ATOM 4947 C CA . THR B 1 58 ? 45.125 -8.18 -18.203 1 26.22 58 THR B CA 1
ATOM 4948 C C . THR B 1 58 ? 43.656 -7.914 -17.953 1 26.22 58 THR B C 1
ATOM 4950 O O . THR B 1 58 ? 43.094 -8.367 -16.953 1 26.22 58 THR B O 1
ATOM 4953 N N . LEU B 1 59 ? 43.031 -6.816 -18.5 1 25.61 59 LEU B N 1
ATOM 4954 C CA . LEU B 1 59 ? 41.75 -6.141 -18.359 1 25.61 59 LEU B CA 1
ATOM 4955 C C . LEU B 1 59 ? 40.594 -7.102 -18.641 1 25.61 59 LEU B C 1
ATOM 4957 O O . LEU B 1 59 ? 40.375 -7.504 -19.781 1 25.61 59 LEU B O 1
ATOM 4961 N N . TYR B 1 60 ? 40.531 -8.242 -18.078 1 22.98 60 TYR B N 1
ATOM 4962 C CA . TYR B 1 60 ? 39.469 -9.102 -18.578 1 22.98 60 TYR B CA 1
ATOM 4963 C C . TYR B 1 60 ? 38.094 -8.453 -18.375 1 22.98 60 TYR B C 1
ATOM 4965 O O . TYR B 1 60 ? 37.844 -7.832 -17.328 1 22.98 60 TYR B O 1
ATOM 4973 N N . PRO B 1 61 ? 37.25 -8.172 -19.328 1 24.2 61 PRO B N 1
ATOM 4974 C CA . PRO B 1 61 ? 36.062 -7.301 -19.234 1 24.2 61 PRO B CA 1
ATOM 4975 C C . PRO B 1 61 ? 35.094 -7.754 -18.172 1 24.2 61 PRO B C 1
ATOM 4977 O O . PRO B 1 61 ? 34.75 -8.938 -18.078 1 24.2 61 PRO B O 1
ATOM 4980 N N . LEU B 1 62 ? 35.062 -7.164 -16.938 1 21.16 62 LEU B N 1
ATOM 4981 C CA . LEU B 1 62 ? 34.406 -7.496 -15.672 1 21.16 62 LEU B CA 1
ATOM 4982 C C . LEU B 1 62 ? 32.906 -7.551 -15.844 1 21.16 62 LEU B C 1
ATOM 4984 O O . LEU B 1 62 ? 32.281 -6.602 -16.344 1 21.16 62 LEU B O 1
ATOM 4988 N N . ALA B 1 63 ? 32.312 -8.75 -16.094 1 21.88 63 ALA B N 1
ATOM 4989 C CA . ALA B 1 63 ? 30.859 -8.859 -16.234 1 21.88 63 ALA B CA 1
ATOM 4990 C C . ALA B 1 63 ? 30.141 -8.234 -15.031 1 21.88 63 ALA B C 1
ATOM 4992 O O . ALA B 1 63 ? 30.609 -8.352 -13.898 1 21.88 63 ALA B O 1
ATOM 4993 N N . PRO B 1 64 ? 29.297 -7.16 -14.984 1 19.75 64 PRO B N 1
ATOM 4994 C CA . PRO B 1 64 ? 28.797 -6.254 -13.945 1 19.75 64 PRO B CA 1
ATOM 4995 C C . PRO B 1 64 ? 28.094 -6.992 -12.812 1 19.75 64 PRO B C 1
ATOM 4997 O O . PRO B 1 64 ? 27.266 -7.879 -13.062 1 19.75 64 PRO B O 1
ATOM 5000 N N . ILE B 1 65 ? 28.672 -7.195 -11.547 1 20.25 65 ILE B N 1
ATOM 5001 C CA . ILE B 1 65 ? 28.328 -7.918 -10.328 1 20.25 65 ILE B CA 1
ATOM 5002 C C . ILE B 1 65 ? 27.109 -7.27 -9.672 1 20.25 65 ILE B C 1
ATOM 5004 O O . ILE B 1 65 ? 27.094 -6.062 -9.422 1 20.25 65 ILE B O 1
ATOM 5008 N N . HIS B 1 66 ? 25.891 -7.801 -9.781 1 19.62 66 HIS B N 1
ATOM 5009 C CA . HIS B 1 66 ? 24.656 -7.285 -9.18 1 19.62 66 HIS B CA 1
ATOM 5010 C C . HIS B 1 66 ? 24.766 -7.246 -7.66 1 19.62 66 HIS B C 1
ATOM 5012 O O . HIS B 1 66 ? 25.172 -8.227 -7.039 1 19.62 66 HIS B O 1
ATOM 5018 N N . PRO B 1 67 ? 24.906 -6.156 -6.918 1 20.97 67 PRO B N 1
ATOM 5019 C CA . PRO B 1 67 ? 25.281 -5.801 -5.547 1 20.97 67 PRO B CA 1
ATOM 5020 C C . PRO B 1 67 ? 24.312 -6.336 -4.508 1 20.97 67 PRO B C 1
ATOM 5022 O O . PRO B 1 67 ? 23.125 -5.988 -4.535 1 20.97 67 PRO B O 1
ATOM 5025 N N . LEU B 1 68 ? 24.219 -7.605 -4.09 1 19.75 68 LEU B N 1
ATOM 5026 C CA . LEU B 1 68 ? 23.422 -7.98 -2.928 1 19.75 68 LEU B CA 1
ATOM 5027 C C . LEU B 1 68 ? 23.875 -7.207 -1.69 1 19.75 68 LEU B C 1
ATOM 5029 O O . LEU B 1 68 ? 25.062 -7.004 -1.476 1 19.75 68 LEU B O 1
ATOM 5033 N N . ALA B 1 69 ? 23.031 -6.383 -1.041 1 19.06 69 ALA B N 1
ATOM 5034 C CA . ALA B 1 69 ? 23.234 -5.523 0.123 1 19.06 69 ALA B CA 1
ATOM 5035 C C . ALA B 1 69 ? 23.828 -6.316 1.287 1 19.06 69 ALA B C 1
ATOM 5037 O O . ALA B 1 69 ? 23.219 -7.281 1.761 1 19.06 69 ALA B O 1
ATOM 5038 N N . SER B 1 70 ? 25.172 -6.398 1.584 1 19.55 70 SER B N 1
ATOM 5039 C CA . SER B 1 70 ? 26.094 -7.105 2.459 1 19.55 70 SER B CA 1
ATOM 5040 C C . SER B 1 70 ? 26 -6.602 3.895 1 19.55 70 SER B C 1
ATOM 5042 O O . SER B 1 70 ? 26.375 -5.465 4.188 1 19.55 70 SER B O 1
ATOM 5044 N N . ARG B 1 71 ? 24.953 -7.051 4.668 1 19.78 71 ARG B N 1
ATOM 5045 C CA . ARG B 1 71 ? 24.734 -6.629 6.047 1 19.78 71 ARG B CA 1
ATOM 5046 C C . ARG B 1 71 ? 25.969 -6.914 6.898 1 19.78 71 ARG B C 1
ATOM 5048 O O . ARG B 1 71 ? 26.656 -7.922 6.691 1 19.78 71 ARG B O 1
ATOM 5055 N N . PRO B 1 72 ? 26.281 -6.008 7.824 1 20.08 72 PRO B N 1
ATOM 5056 C CA . PRO B 1 72 ? 27.484 -5.953 8.672 1 20.08 72 PRO B CA 1
ATOM 5057 C C . PRO B 1 72 ? 27.484 -7.031 9.758 1 20.08 72 PRO B C 1
ATOM 5059 O O . PRO B 1 72 ? 26.422 -7.445 10.227 1 20.08 72 PRO B O 1
ATOM 5062 N N . ARG B 1 73 ? 28.609 -7.797 9.945 1 20.06 73 ARG B N 1
ATOM 5063 C CA . ARG B 1 73 ? 29.047 -9 10.648 1 20.06 73 ARG B CA 1
ATOM 5064 C C . ARG B 1 73 ? 29.266 -8.719 12.133 1 20.06 73 ARG B C 1
ATOM 5066 O O . ARG B 1 73 ? 30.281 -8.125 12.508 1 20.06 73 ARG B O 1
ATOM 5073 N N . PRO B 1 74 ? 28.219 -8.43 13.023 1 19.27 74 PRO B N 1
ATOM 5074 C CA . PRO B 1 74 ? 28.625 -8.078 14.383 1 19.27 74 PRO B CA 1
ATOM 5075 C C . PRO B 1 74 ? 29.328 -9.234 15.109 1 19.27 74 PRO B C 1
ATOM 5077 O O . PRO B 1 74 ? 29.125 -10.398 14.75 1 19.27 74 PRO B O 1
ATOM 5080 N N . LEU B 1 75 ? 30.141 -8.898 16.141 1 18.31 75 LEU B N 1
ATOM 5081 C CA . LEU B 1 75 ? 31.219 -9.531 16.906 1 18.31 75 LEU B CA 1
ATOM 5082 C C . LEU B 1 75 ? 30.672 -10.609 17.844 1 18.31 75 LEU B C 1
ATOM 5084 O O . LEU B 1 75 ? 29.484 -10.602 18.172 1 18.31 75 LEU B O 1
ATOM 5088 N N . THR B 1 76 ? 31.578 -11.375 18.625 1 17.22 76 THR B N 1
ATOM 5089 C CA . THR B 1 76 ? 31.922 -12.727 19.047 1 17.22 76 THR B CA 1
ATOM 5090 C C . THR B 1 76 ? 31.391 -12.992 20.453 1 17.22 76 THR B C 1
ATOM 5092 O O . THR B 1 76 ? 31.703 -14.023 21.062 1 17.22 76 THR B O 1
ATOM 5095 N N . LYS B 1 77 ? 30.297 -12.594 21.062 1 19.3 77 LYS B N 1
ATOM 5096 C CA . LYS B 1 77 ? 30.344 -12.727 22.516 1 19.3 77 LYS B CA 1
ATOM 5097 C C . LYS B 1 77 ? 30.5 -14.188 22.938 1 19.3 77 LYS B C 1
ATOM 5099 O O . LYS B 1 77 ? 29.906 -15.078 22.312 1 19.3 77 LYS B O 1
ATOM 5104 N N . GLU B 1 78 ? 31.203 -14.633 24.031 1 17.62 78 GLU B N 1
ATOM 5105 C CA . GLU B 1 78 ? 31.844 -15.82 24.578 1 17.62 78 GLU B CA 1
ATOM 5106 C C . GLU B 1 78 ? 30.812 -16.797 25.141 1 17.62 78 GLU B C 1
ATOM 5108 O O . GLU B 1 78 ? 29.766 -16.375 25.641 1 17.62 78 GLU B O 1
ATOM 5113 N N . TRP B 1 79 ? 31.031 -18.188 25.031 1 20.31 79 TRP B N 1
ATOM 5114 C CA . TRP B 1 79 ? 30.531 -19.562 24.969 1 20.31 79 TRP B CA 1
ATOM 5115 C C . TRP B 1 79 ? 30.25 -20.109 26.359 1 20.31 79 TRP B C 1
ATOM 5117 O O . TRP B 1 79 ? 30.672 -21.219 26.703 1 20.31 79 TRP B O 1
ATOM 5127 N N . LEU B 1 80 ? 29.547 -19.469 27.453 1 18.25 80 LEU B N 1
ATOM 5128 C CA . LEU B 1 80 ? 29.859 -20.281 28.625 1 18.25 80 LEU B CA 1
ATOM 5129 C C . LEU B 1 80 ? 29.234 -21.656 28.516 1 18.25 80 LEU B C 1
ATOM 5131 O O . LEU B 1 80 ? 28.203 -21.828 27.844 1 18.25 80 LEU B O 1
ATOM 5135 N N . PRO B 1 81 ? 29.516 -22.797 29.422 1 17.55 81 PRO B N 1
ATOM 5136 C CA . PRO B 1 81 ? 29.75 -24.234 29.312 1 17.55 81 PRO B CA 1
ATOM 5137 C C . PRO B 1 81 ? 28.5 -25.062 29.562 1 17.55 81 PRO B C 1
ATOM 5139 O O . PRO B 1 81 ? 28.391 -26.188 29.078 1 17.55 81 PRO B O 1
ATOM 5142 N N . PRO B 1 82 ? 27.234 -24.734 30.094 1 17.97 82 PRO B N 1
ATOM 5143 C CA . PRO B 1 82 ? 26.969 -25.75 31.125 1 17.97 82 PRO B CA 1
ATOM 5144 C C . PRO B 1 82 ? 26.531 -27.078 30.531 1 17.97 82 PRO B C 1
ATOM 5146 O O . PRO B 1 82 ? 26.109 -27.141 29.375 1 17.97 82 PRO B O 1
ATOM 5149 N N . ASP B 1 83 ? 26.016 -28.156 31.391 1 16.8 83 ASP B N 1
ATOM 5150 C CA . ASP B 1 83 ? 26.266 -29.594 31.5 1 16.8 83 ASP B CA 1
ATOM 5151 C C . ASP B 1 83 ? 25.234 -30.375 30.672 1 16.8 83 ASP B C 1
ATOM 5153 O O . ASP B 1 83 ? 25.609 -31.203 29.844 1 16.8 83 ASP B O 1
ATOM 5157 N N . PRO B 1 84 ? 24.047 -30.922 31.266 1 17.69 84 PRO B N 1
ATOM 5158 C CA . PRO B 1 84 ? 23.984 -32.375 31.422 1 17.69 84 PRO B CA 1
ATOM 5159 C C . PRO B 1 84 ? 23.266 -33.062 30.266 1 17.69 84 PRO B C 1
ATOM 5161 O O . PRO B 1 84 ? 22.703 -32.406 29.391 1 17.69 84 PRO B O 1
ATOM 5164 N N . GLY B 1 85 ? 22.047 -33.75 30.5 1 16.69 85 GLY B N 1
ATOM 5165 C CA . GLY B 1 85 ? 21.766 -35.156 30.312 1 16.69 85 GLY B CA 1
ATOM 5166 C C . GLY B 1 85 ? 21.062 -35.438 29 1 16.69 85 GLY B C 1
ATOM 5167 O O . GLY B 1 85 ? 20.547 -34.531 28.344 1 16.69 85 GLY B O 1
ATOM 5168 N N . ALA B 1 86 ? 20.75 -36.781 28.625 1 16.17 86 ALA B N 1
ATOM 5169 C CA . ALA B 1 86 ? 20.844 -37.781 27.547 1 16.17 86 ALA B CA 1
ATOM 5170 C C . ALA B 1 86 ? 19.578 -37.75 26.703 1 16.17 86 ALA B C 1
ATOM 5172 O O . ALA B 1 86 ? 19.641 -37.688 25.469 1 16.17 86 ALA B O 1
ATOM 5173 N N . CYS B 1 87 ? 18.344 -38.375 27.109 1 17 87 CYS B N 1
ATOM 5174 C CA . CYS B 1 87 ? 17.891 -39.594 26.469 1 17 87 CYS B CA 1
ATOM 5175 C C . CYS B 1 87 ? 17.016 -39.281 25.25 1 17 87 CYS B C 1
ATOM 5177 O O . CYS B 1 87 ? 16.422 -38.219 25.172 1 17 87 CYS B O 1
ATOM 5179 N N . HIS B 1 88 ? 16.766 -40.344 24.266 1 16.12 88 HIS B N 1
ATOM 5180 C CA . HIS B 1 88 ? 16.578 -40.656 22.844 1 16.12 88 HIS B CA 1
ATOM 5181 C C . HIS B 1 88 ? 15.102 -40.625 22.453 1 16.12 88 HIS B C 1
ATOM 5183 O O . HIS B 1 88 ? 14.766 -40.688 21.281 1 16.12 88 HIS B O 1
ATOM 5189 N N . LEU B 1 89 ? 13.992 -40.469 23.156 1 17.5 89 LEU B N 1
ATOM 5190 C CA . LEU B 1 89 ? 12.945 -41.406 22.75 1 17.5 89 LEU B CA 1
ATOM 5191 C C . LEU B 1 89 ? 12.43 -41.031 21.359 1 17.5 89 LEU B C 1
ATOM 5193 O O . LEU B 1 89 ? 12.43 -39.875 20.969 1 17.5 89 LEU B O 1
ATOM 5197 N N . ALA B 1 90 ? 11.969 -42.031 20.438 1 16.86 90 ALA B N 1
ATOM 5198 C CA . ALA B 1 90 ? 11.711 -42.531 19.078 1 16.86 90 ALA B CA 1
ATOM 5199 C C . ALA B 1 90 ? 10.375 -42.031 18.562 1 16.86 90 ALA B C 1
ATOM 5201 O O . ALA B 1 90 ? 9.312 -42.406 19.062 1 16.86 90 ALA B O 1
ATOM 5202 N N . SER B 1 91 ? 9.977 -40.906 18.422 1 17.48 91 SER B N 1
ATOM 5203 C CA . SER B 1 91 ? 8.562 -40.75 18.125 1 17.48 91 SER B CA 1
ATOM 5204 C C . SER B 1 91 ? 8.219 -41.312 16.75 1 17.48 91 SER B C 1
ATOM 5206 O O . SER B 1 91 ? 8.836 -40.938 15.75 1 17.48 91 SER B O 1
ATOM 5208 N N . PRO B 1 92 ? 7.535 -42.5 16.562 1 17.8 92 PRO B N 1
ATOM 5209 C CA . PRO B 1 92 ? 7.281 -43.281 15.352 1 17.8 92 PRO B CA 1
ATOM 5210 C C . PRO B 1 92 ? 6.504 -42.5 14.297 1 17.8 92 PRO B C 1
ATOM 5212 O O . PRO B 1 92 ? 5.828 -41.5 14.633 1 17.8 92 PRO B O 1
ATOM 5215 N N . THR B 1 93 ? 6.727 -42.844 12.984 1 18.03 93 THR B N 1
ATOM 5216 C CA . THR B 1 93 ? 6.562 -42.406 11.602 1 18.03 93 THR B CA 1
ATOM 5217 C C . THR B 1 93 ? 5.109 -42.531 11.156 1 18.03 93 THR B C 1
ATOM 5219 O O . THR B 1 93 ? 4.457 -43.531 11.438 1 18.03 93 THR B O 1
ATOM 5222 N N . SER B 1 94 ? 4.375 -41.531 10.844 1 18.55 94 SER B N 1
ATOM 5223 C CA . SER B 1 94 ? 3.023 -41.25 10.367 1 18.55 94 SER B CA 1
ATOM 5224 C C . SER B 1 94 ? 2.76 -41.938 9.031 1 18.55 94 SER B C 1
ATOM 5226 O O . SER B 1 94 ? 3.467 -41.688 8.055 1 18.55 94 SER B O 1
ATOM 5228 N N . PRO B 1 95 ? 2.314 -43.281 8.969 1 18 95 PRO B N 1
ATOM 5229 C CA . PRO B 1 95 ? 2.279 -43.938 7.676 1 18 95 PRO B CA 1
ATOM 5230 C C . PRO B 1 95 ? 1.388 -43.25 6.66 1 18 95 PRO B C 1
ATOM 5232 O O . PRO B 1 95 ? 0.525 -42.438 7.039 1 18 95 PRO B O 1
ATOM 5235 N N . PRO B 1 96 ? 1.548 -43.625 5.328 1 18.61 96 PRO B N 1
ATOM 5236 C CA . PRO B 1 96 ? 1.262 -43.094 3.994 1 18.61 96 PRO B CA 1
ATOM 5237 C C . PRO B 1 96 ? -0.206 -43.25 3.6 1 18.61 96 PRO B C 1
ATOM 5239 O O . PRO B 1 96 ? -0.902 -44.125 4.129 1 18.61 96 PRO B O 1
ATOM 5242 N N . PHE B 1 97 ? -0.864 -42.312 3.01 1 18.5 97 PHE B N 1
ATOM 5243 C CA . PHE B 1 97 ? -2.197 -41.969 2.52 1 18.5 97 PHE B CA 1
ATOM 5244 C C . PHE B 1 97 ? -2.564 -42.844 1.323 1 18.5 97 PHE B C 1
ATOM 5246 O O . PHE B 1 97 ? -1.994 -42.688 0.241 1 18.5 97 PHE B O 1
ATOM 5253 N N . THR B 1 98 ? -2.674 -44.188 1.364 1 17.14 98 THR B N 1
ATOM 5254 C CA . THR B 1 98 ? -2.965 -44.875 0.112 1 17.14 98 THR B CA 1
ATOM 5255 C C . THR B 1 98 ? -4.359 -44.5 -0.393 1 17.14 98 THR B C 1
ATOM 5257 O O . THR B 1 98 ? -5.328 -44.562 0.366 1 17.14 98 THR B O 1
ATOM 5260 N N . VAL B 1 99 ? -4.473 -43.812 -1.525 1 17.86 99 VAL B N 1
ATOM 5261 C CA . VAL B 1 99 ? -5.543 -43.188 -2.281 1 17.86 99 VAL B CA 1
ATOM 5262 C C . VAL B 1 99 ? -6.391 -44.25 -2.977 1 17.86 99 VAL B C 1
ATOM 5264 O O . VAL B 1 99 ? -7.406 -43.906 -3.604 1 17.86 99 VAL B O 1
ATOM 5267 N N . ALA B 1 100 ? -6.879 -45.344 -2.459 1 16.91 100 ALA B N 1
ATOM 5268 C CA . ALA B 1 100 ? -7.453 -46.219 -3.496 1 16.91 100 ALA B CA 1
ATOM 5269 C C . ALA B 1 100 ? -8.703 -45.594 -4.098 1 16.91 100 ALA B C 1
ATOM 5271 O O . ALA B 1 100 ? -9.508 -44.969 -3.379 1 16.91 100 ALA B O 1
ATOM 5272 N N . ASP B 1 101 ? -8.836 -45.469 -5.453 1 17.38 101 ASP B N 1
ATOM 5273 C CA . ASP B 1 101 ? -9.594 -44.875 -6.547 1 17.38 101 ASP B CA 1
ATOM 5274 C C . ASP B 1 101 ? -10.945 -45.562 -6.723 1 17.38 101 ASP B C 1
ATOM 5276 O O . ASP B 1 101 ? -11.719 -45.188 -7.609 1 17.38 101 ASP B O 1
ATOM 5280 N N . ALA B 1 102 ? -11.672 -46.094 -5.82 1 17.06 102 ALA B N 1
ATOM 5281 C CA . ALA B 1 102 ? -12.586 -47.031 -6.453 1 17.06 102 ALA B CA 1
ATOM 5282 C C . ALA B 1 102 ? -13.633 -46.312 -7.297 1 17.06 102 ALA B C 1
ATOM 5284 O O . ALA B 1 102 ? -13.922 -45.156 -7.062 1 17.06 102 ALA B O 1
ATOM 5285 N N . GLN B 1 103 ? -14.57 -47 -8.109 1 16.8 103 GLN B N 1
ATOM 5286 C CA . GLN B 1 103 ? -15.195 -47.219 -9.414 1 16.8 103 GLN B CA 1
ATOM 5287 C C . GLN B 1 103 ? -16.609 -46.625 -9.453 1 16.8 103 GLN B C 1
ATOM 5289 O O . GLN B 1 103 ? -17.094 -46.25 -10.508 1 16.8 103 GLN B O 1
ATOM 5294 N N . TYR B 1 104 ? -17.359 -46.125 -8.391 1 16.75 104 TYR B N 1
ATOM 5295 C CA . TYR B 1 104 ? -18.688 -46.656 -8.672 1 16.75 104 TYR B CA 1
ATOM 5296 C C . TYR B 1 104 ? -19.359 -45.875 -9.812 1 16.75 104 TYR B C 1
ATOM 5298 O O . TYR B 1 104 ? -19.016 -44.719 -10.07 1 16.75 104 TYR B O 1
ATOM 5306 N N . PRO B 1 105 ? -20.578 -46.312 -10.445 1 17.86 105 PRO B N 1
ATOM 5307 C CA . PRO B 1 105 ? -21.359 -46.438 -11.68 1 17.86 105 PRO B CA 1
ATOM 5308 C C . PRO B 1 105 ? -22.391 -45.312 -11.828 1 17.86 105 PRO B C 1
ATOM 5310 O O . PRO B 1 105 ? -23.359 -45.25 -11.062 1 17.86 105 PRO B O 1
ATOM 5313 N N . HIS B 1 106 ? -22.141 -44.062 -11.68 1 16.88 106 HIS B N 1
ATOM 5314 C CA . HIS B 1 106 ? -23.422 -43.375 -11.562 1 16.88 106 HIS B CA 1
ATOM 5315 C C . HIS B 1 106 ? -24.203 -43.438 -12.875 1 16.88 106 HIS B C 1
ATOM 5317 O O . HIS B 1 106 ? -23.609 -43.375 -13.953 1 16.88 106 HIS B O 1
ATOM 5323 N N . PRO B 1 107 ? -25.484 -43.719 -12.867 1 17.11 107 PRO B N 1
ATOM 5324 C CA . PRO B 1 107 ? -26.438 -43.969 -13.945 1 17.11 107 PRO B CA 1
ATOM 5325 C C . PRO B 1 107 ? -26.734 -42.719 -14.758 1 17.11 107 PRO B C 1
ATOM 5327 O O . PRO B 1 107 ? -26.578 -41.594 -14.266 1 17.11 107 PRO B O 1
ATOM 5330 N N . ASP B 1 108 ? -26.891 -42.844 -16.172 1 17 108 ASP B N 1
ATOM 5331 C CA . ASP B 1 108 ? -27.031 -42.156 -17.453 1 17 108 ASP B CA 1
ATOM 5332 C C . ASP B 1 108 ? -28.375 -41.438 -17.562 1 17 108 ASP B C 1
ATOM 5334 O O . ASP B 1 108 ? -28.672 -40.844 -18.594 1 17 108 ASP B O 1
ATOM 5338 N N . PHE B 1 109 ? -29.234 -41.062 -16.516 1 16.86 109 PHE B N 1
ATOM 5339 C CA . PHE B 1 109 ? -30.609 -41 -17.016 1 16.86 109 PHE B CA 1
ATOM 5340 C C . PHE B 1 109 ? -30.766 -39.875 -18.031 1 16.86 109 PHE B C 1
ATOM 5342 O O . PHE B 1 109 ? -30.125 -38.844 -17.922 1 16.86 109 PHE B O 1
ATOM 5349 N N . SER B 1 110 ? -31.562 -40.094 -19.297 1 16.14 110 SER B N 1
ATOM 5350 C CA . SER B 1 110 ? -31.953 -39.781 -20.672 1 16.14 110 SER B CA 1
ATOM 5351 C C . SER B 1 110 ? -32.906 -38.594 -20.703 1 16.14 110 SER B C 1
ATOM 5353 O O . SER B 1 110 ? -33.062 -37.906 -21.734 1 16.14 110 SER B O 1
ATOM 5355 N N . GLU B 1 111 ? -33.688 -38 -19.672 1 16.72 111 GLU B N 1
ATOM 5356 C CA . GLU B 1 111 ? -35.031 -37.75 -20.172 1 16.72 111 GLU B CA 1
ATOM 5357 C C . GLU B 1 111 ? -35.094 -36.531 -21.047 1 16.72 111 GLU B C 1
ATOM 5359 O O . GLU B 1 111 ? -34.312 -35.594 -20.875 1 16.72 111 GLU B O 1
ATOM 5364 N N . SER B 1 112 ? -36.031 -36.438 -22.172 1 17.39 112 SER B N 1
ATOM 5365 C CA . SER B 1 112 ? -36.469 -35.938 -23.469 1 17.39 112 SER B CA 1
ATOM 5366 C C . SER B 1 112 ? -37.219 -34.625 -23.312 1 17.39 112 SER B C 1
ATOM 5368 O O . SER B 1 112 ? -37.594 -34 -24.297 1 17.39 112 SER B O 1
ATOM 5370 N N . PHE B 1 113 ? -37.406 -33.875 -22.156 1 16.83 113 PHE B N 1
ATOM 5371 C CA . PHE B 1 113 ? -38.75 -33.312 -22.312 1 16.83 113 PHE B CA 1
ATOM 5372 C C . PHE B 1 113 ? -38.75 -32.25 -23.422 1 16.83 113 PHE B C 1
ATOM 5374 O O . PHE B 1 113 ? -37.719 -31.672 -23.734 1 16.83 113 PHE B O 1
ATOM 5381 N N . THR B 1 114 ? -40 -31.766 -23.859 1 16.8 114 THR B N 1
ATOM 5382 C CA . THR B 1 114 ? -40.906 -31.391 -24.938 1 16.8 114 THR B CA 1
ATOM 5383 C C . THR B 1 114 ? -40.938 -29.875 -25.094 1 16.8 114 THR B C 1
ATOM 5385 O O . THR B 1 114 ? -41.438 -29.359 -26.109 1 16.8 114 THR B O 1
ATOM 5388 N N . ARG B 1 115 ? -40.281 -28.984 -24.438 1 17.45 115 ARG B N 1
ATOM 5389 C CA . ARG B 1 115 ? -41.188 -27.844 -24.328 1 17.45 115 ARG B CA 1
ATOM 5390 C C . ARG B 1 115 ? -41.438 -27.188 -25.688 1 17.45 115 ARG B C 1
ATOM 5392 O O . ARG B 1 115 ? -40.562 -27.281 -26.578 1 17.45 115 ARG B O 1
ATOM 5399 N N . LEU B 1 116 ? -42.594 -26.484 -25.719 1 17.52 116 LEU B N 1
ATOM 5400 C CA . LEU B 1 116 ? -43.656 -26.016 -26.609 1 17.52 116 LEU B CA 1
ATOM 5401 C C . LEU B 1 116 ? -43.188 -24.797 -27.406 1 17.52 116 LEU B C 1
ATOM 5403 O O . LEU B 1 116 ? -42.25 -24.109 -27 1 17.52 116 LEU B O 1
ATOM 5407 N N . PRO B 1 117 ? -44.062 -24.203 -28.203 1 18 117 PRO B N 1
ATOM 5408 C CA . PRO B 1 117 ? -44.188 -23.672 -29.578 1 18 117 PRO B CA 1
ATOM 5409 C C . PRO B 1 117 ? -44 -22.156 -29.641 1 18 117 PRO B C 1
ATOM 5411 O O . PRO B 1 117 ? -43.812 -21.594 -30.719 1 18 117 PRO B O 1
ATOM 5414 N N . PRO B 1 118 ? -43.375 -21.297 -28.672 1 18.53 118 PRO B N 1
ATOM 5415 C CA . PRO B 1 118 ? -44.219 -20.109 -28.734 1 18.53 118 PRO B CA 1
ATOM 5416 C C . PRO B 1 118 ? -44.188 -19.453 -30.109 1 18.53 118 PRO B C 1
ATOM 5418 O O . PRO B 1 118 ? -43.25 -19.625 -30.875 1 18.53 118 PRO B O 1
ATOM 5421 N N . PRO B 1 119 ? -45.188 -18.672 -30.297 1 17.55 119 PRO B N 1
ATOM 5422 C CA . PRO B 1 119 ? -45.875 -18.234 -31.531 1 17.55 119 PRO B CA 1
ATOM 5423 C C . PRO B 1 119 ? -45.094 -17.125 -32.25 1 17.55 119 PRO B C 1
ATOM 5425 O O . PRO B 1 119 ? -44.156 -16.547 -31.688 1 17.55 119 PRO B O 1
ATOM 5428 N N . ASP B 1 120 ? -45.75 -16.391 -33.188 1 17.69 120 ASP B N 1
ATOM 5429 C CA . ASP B 1 120 ? -45.719 -15.914 -34.562 1 17.69 120 ASP B CA 1
ATOM 5430 C C . ASP B 1 120 ? -45.344 -14.438 -34.625 1 17.69 120 ASP B C 1
ATOM 5432 O O . ASP B 1 120 ? -45.219 -13.875 -35.719 1 17.69 120 ASP B O 1
ATOM 5436 N N . LEU B 1 121 ? -45.031 -13.641 -33.469 1 18.17 121 LEU B N 1
ATOM 5437 C CA . LEU B 1 121 ? -45.625 -12.336 -33.75 1 18.17 121 LEU B CA 1
ATOM 5438 C C . LEU B 1 121 ? -44.938 -11.68 -34.938 1 18.17 121 LEU B C 1
ATOM 5440 O O . LEU B 1 121 ? -43.781 -11.93 -35.219 1 18.17 121 LEU B O 1
ATOM 5444 N N . VAL B 1 122 ? -45.656 -10.75 -35.656 1 18.19 122 VAL B N 1
ATOM 5445 C CA . VAL B 1 122 ? -45.938 -10.102 -36.938 1 18.19 122 VAL B CA 1
ATOM 5446 C C . VAL B 1 122 ? -44.969 -8.953 -37.156 1 18.19 122 VAL B C 1
ATOM 5448 O O . VAL B 1 122 ? -44.625 -8.242 -36.219 1 18.19 122 VAL B O 1
ATOM 5451 N N . SER B 1 123 ? -44.281 -8.797 -38.344 1 16.84 123 SER B N 1
ATOM 5452 C CA . SER B 1 123 ? -43.219 -8.117 -39.062 1 16.84 123 SER B CA 1
ATOM 5453 C C . SER B 1 123 ? -43.594 -6.684 -39.406 1 16.84 123 SER B C 1
ATOM 5455 O O . SER B 1 123 ? -44.375 -6.449 -40.344 1 16.84 123 SER B O 1
ATOM 5457 N N . SER B 1 124 ? -43.844 -5.848 -38.281 1 17.83 124 SER B N 1
ATOM 5458 C CA . SER B 1 124 ? -44.406 -4.633 -38.875 1 17.83 124 SER B CA 1
ATOM 5459 C C . SER B 1 124 ? -43.469 -3.994 -39.875 1 17.83 124 SER B C 1
ATOM 5461 O O . SER B 1 124 ? -42.25 -4.207 -39.812 1 17.83 124 SER B O 1
ATOM 5463 N N . PRO B 1 125 ? -43.969 -2.924 -40.656 1 18.22 125 PRO B N 1
ATOM 5464 C CA . PRO B 1 125 ? -43.75 -2.352 -42 1 18.22 125 PRO B CA 1
ATOM 5465 C C . PRO B 1 125 ? -42.531 -1.419 -42.031 1 18.22 125 PRO B C 1
ATOM 5467 O O . PRO B 1 125 ? -42.094 -0.952 -40.969 1 18.22 125 PRO B O 1
ATOM 5470 N N . ASP B 1 126 ? -42.031 -0.825 -43.281 1 17.22 126 ASP B N 1
ATOM 5471 C CA . ASP B 1 126 ? -40.906 -0.487 -44.188 1 17.22 126 ASP B CA 1
ATOM 5472 C C . ASP B 1 126 ? -40.531 0.981 -44.031 1 17.22 126 ASP B C 1
ATOM 5474 O O . ASP B 1 126 ? -39.656 1.468 -44.719 1 17.22 126 ASP B O 1
ATOM 5478 N N . SER B 1 127 ? -40.969 1.894 -43.094 1 19.92 127 SER B N 1
ATOM 5479 C CA . SER B 1 127 ? -41.031 3.234 -43.656 1 19.92 127 SER B CA 1
ATOM 5480 C C . SER B 1 127 ? -39.625 3.744 -43.969 1 19.92 127 SER B C 1
ATOM 5482 O O . SER B 1 127 ? -38.656 3.443 -43.25 1 19.92 127 SER B O 1
ATOM 5484 N N . THR B 1 128 ? -39.312 4.438 -45.188 1 19.38 128 THR B N 1
ATOM 5485 C CA . THR B 1 128 ? -38.312 4.867 -46.156 1 19.38 128 THR B CA 1
ATOM 5486 C C . THR B 1 128 ? -37.594 6.113 -45.688 1 19.38 128 THR B C 1
ATOM 5488 O O . THR B 1 128 ? -36.75 6.668 -46.375 1 19.38 128 THR B O 1
ATOM 5491 N N . ASN B 1 129 ? -37.562 6.629 -44.469 1 19.08 129 ASN B N 1
ATOM 5492 C CA . ASN B 1 129 ? -37.188 8.039 -44.469 1 19.08 129 ASN B CA 1
ATOM 5493 C C . ASN B 1 129 ? -35.75 8.258 -44.906 1 19.08 129 ASN B C 1
ATOM 5495 O O . ASN B 1 129 ? -34.875 7.449 -44.594 1 19.08 129 ASN B O 1
ATOM 5499 N N . SER B 1 130 ? -35.406 9.234 -45.875 1 20.31 130 SER B N 1
ATOM 5500 C CA . SER B 1 130 ? -34.406 9.805 -46.781 1 20.31 130 SER B CA 1
ATOM 5501 C C . SER B 1 130 ? -33.281 10.438 -46 1 20.31 130 SER B C 1
ATOM 5503 O O . SER B 1 130 ? -33.469 11.406 -45.25 1 20.31 130 SER B O 1
ATOM 5505 N N . LEU B 1 131 ? -32.219 9.695 -45.594 1 19.45 131 LEU B N 1
ATOM 5506 C CA . LEU B 1 131 ? -31.047 10.055 -44.812 1 19.45 131 LEU B CA 1
ATOM 5507 C C . LEU B 1 131 ? -30.109 10.945 -45.594 1 19.45 131 LEU B C 1
ATOM 5509 O O . LEU B 1 131 ? -29.656 10.562 -46.688 1 19.45 131 LEU B O 1
ATOM 5513 N N . PHE B 1 132 ? -30.219 12.266 -45.5 1 20.64 132 PHE B N 1
ATOM 5514 C CA . PHE B 1 132 ? -29.391 13.32 -46.062 1 20.64 132 PHE B CA 1
ATOM 5515 C C . PHE B 1 132 ? -27.922 13.055 -45.781 1 20.64 132 PHE B C 1
ATOM 5517 O O . PHE B 1 132 ? -27.562 12.578 -44.688 1 20.64 132 PHE B O 1
ATOM 5524 N N . ASP B 1 133 ? -26.922 13.062 -46.781 1 23.36 133 ASP B N 1
ATOM 5525 C CA . ASP B 1 133 ? -25.562 12.695 -47.156 1 23.36 133 ASP B CA 1
ATOM 5526 C C . ASP B 1 133 ? -24.547 13.648 -46.562 1 23.36 133 ASP B C 1
ATOM 5528 O O . ASP B 1 133 ? -24.062 14.562 -47.25 1 23.36 133 ASP B O 1
ATOM 5532 N N . SER B 1 134 ? -24.734 14.422 -45.531 1 23.91 134 SER B N 1
ATOM 5533 C CA . SER B 1 134 ? -23.844 15.547 -45.281 1 23.91 134 SER B CA 1
ATOM 5534 C C . SER B 1 134 ? -22.375 15.117 -45.344 1 23.91 134 SER B C 1
ATOM 5536 O O . SER B 1 134 ? -22.062 13.922 -45.25 1 23.91 134 SER B O 1
ATOM 5538 N N . SER B 1 135 ? -21.266 16.094 -44.781 1 27.64 135 SER B N 1
ATOM 5539 C CA . SER B 1 135 ? -19.938 16.688 -44.938 1 27.64 135 SER B CA 1
ATOM 5540 C C . SER B 1 135 ? -18.844 15.734 -44.469 1 27.64 135 SER B C 1
ATOM 5542 O O . SER B 1 135 ? -18.938 15.18 -43.375 1 27.64 135 SER B O 1
ATOM 5544 N N . THR B 1 136 ? -18.016 15.172 -45.312 1 28.33 136 THR B N 1
ATOM 5545 C CA . THR B 1 136 ? -16.984 14.133 -45.312 1 28.33 136 THR B CA 1
ATOM 5546 C C . THR B 1 136 ? -15.805 14.516 -44.438 1 28.33 136 THR B C 1
ATOM 5548 O O . THR B 1 136 ? -14.828 15.102 -44.906 1 28.33 136 THR B O 1
ATOM 5551 N N . ILE B 1 137 ? -15.852 15.453 -43.469 1 33.34 137 ILE B N 1
ATOM 5552 C CA . ILE B 1 137 ? -14.609 15.711 -42.75 1 33.34 137 ILE B CA 1
ATOM 5553 C C . ILE B 1 137 ? -13.969 14.383 -42.344 1 33.34 137 ILE B C 1
ATOM 5555 O O . ILE B 1 137 ? -14.633 13.5 -41.781 1 33.34 137 ILE B O 1
ATOM 5559 N N . GLY B 1 138 ? -12.836 14.078 -42.969 1 31.11 138 GLY B N 1
ATOM 5560 C CA . GLY B 1 138 ? -12.039 12.875 -42.812 1 31.11 138 GLY B CA 1
ATOM 5561 C C . GLY B 1 138 ? -11.93 12.438 -41.344 1 31.11 138 GLY B C 1
ATOM 5562 O O . GLY B 1 138 ? -11.555 13.227 -40.5 1 31.11 138 GLY B O 1
ATOM 5563 N N . ALA B 1 139 ? -12.789 11.734 -40.906 1 32.75 139 ALA B N 1
ATOM 5564 C CA . ALA B 1 139 ? -12.836 11.141 -39.562 1 32.75 139 ALA B CA 1
ATOM 5565 C C . ALA B 1 139 ? -11.461 10.633 -39.156 1 32.75 139 ALA B C 1
ATOM 5567 O O . ALA B 1 139 ? -10.805 9.898 -39.875 1 32.75 139 ALA B O 1
ATOM 5568 N N . LEU B 1 140 ? -10.633 11.352 -38.438 1 36.06 140 LEU B N 1
ATOM 5569 C CA . LEU B 1 140 ? -9.453 10.805 -37.781 1 36.06 140 LEU B CA 1
ATOM 5570 C C . LEU B 1 140 ? -9.633 9.32 -37.5 1 36.06 140 LEU B C 1
ATOM 5572 O O . LEU B 1 140 ? -10.711 8.891 -37.062 1 36.06 140 LEU B O 1
ATOM 5576 N N . PRO B 1 141 ? -9.008 8.359 -38.25 1 38.31 141 PRO B N 1
ATOM 5577 C CA . PRO B 1 141 ? -9.195 6.918 -38.062 1 38.31 141 PRO B CA 1
ATOM 5578 C C . PRO B 1 141 ? -9.414 6.543 -36.594 1 38.31 141 PRO B C 1
ATOM 5580 O O . PRO B 1 141 ? -8.75 7.082 -35.719 1 38.31 141 PRO B O 1
ATOM 5583 N N . ALA B 1 142 ? -10.508 6.332 -36.062 1 46.78 142 ALA B N 1
ATOM 5584 C CA . ALA B 1 142 ? -10.852 5.816 -34.75 1 46.78 142 ALA B CA 1
ATOM 5585 C C . ALA B 1 142 ? -9.82 4.797 -34.281 1 46.78 142 ALA B C 1
ATOM 5587 O O . ALA B 1 142 ? -9.336 3.98 -35.062 1 46.78 142 ALA B O 1
ATOM 5588 N N . PRO B 1 143 ? -8.969 5.117 -33.281 1 57.69 143 PRO B N 1
ATOM 5589 C CA . PRO B 1 143 ? -7.957 4.184 -32.781 1 57.69 143 PRO B CA 1
ATOM 5590 C C . PRO B 1 143 ? -8.398 2.725 -32.875 1 57.69 143 PRO B C 1
ATOM 5592 O O . PRO B 1 143 ? -9.547 2.406 -32.531 1 57.69 143 PRO B O 1
ATOM 5595 N N . ARG B 1 144 ? -7.867 1.854 -33.719 1 78 144 ARG B N 1
ATOM 5596 C CA . ARG B 1 144 ? -8.148 0.476 -34.094 1 78 144 ARG B CA 1
ATOM 5597 C C . ARG B 1 144 ? -8.172 -0.443 -32.875 1 78 144 ARG B C 1
ATOM 5599 O O . ARG B 1 144 ? -7.164 -0.59 -32.188 1 78 144 ARG B O 1
ATOM 5606 N N . ARG B 1 145 ? -9.328 -0.72 -32.375 1 93.25 145 ARG B N 1
ATOM 5607 C CA . ARG B 1 145 ? -9.578 -1.68 -31.281 1 93.25 145 ARG B CA 1
ATOM 5608 C C . ARG B 1 145 ? -9.414 -3.111 -31.781 1 93.25 145 ARG B C 1
ATOM 5610 O O . ARG B 1 145 ? -9.375 -3.354 -33 1 93.25 145 ARG B O 1
ATOM 5617 N N . LEU B 1 146 ? -9.172 -3.975 -30.859 1 95.69 146 LEU B N 1
ATOM 5618 C CA . LEU B 1 146 ? -9.094 -5.395 -31.188 1 95.69 146 LEU B CA 1
ATOM 5619 C C . LEU B 1 146 ? -10.422 -5.898 -31.75 1 95.69 146 LEU B C 1
ATOM 5621 O O . LEU B 1 146 ? -11.484 -5.473 -31.312 1 95.69 146 LEU B O 1
ATOM 5625 N N . SER B 1 147 ? -10.352 -6.801 -32.688 1 94.19 147 SER B N 1
ATOM 5626 C CA . SER B 1 147 ? -11.547 -7.32 -33.312 1 94.19 147 SER B CA 1
ATOM 5627 C C . SER B 1 147 ? -12.305 -8.281 -32.406 1 94.19 147 SER B C 1
ATOM 5629 O O . SER B 1 147 ? -11.727 -8.836 -31.469 1 94.19 147 SER B O 1
ATOM 5631 N N . ALA B 1 148 ? -13.547 -8.531 -32.688 1 94.62 148 ALA B N 1
ATOM 5632 C CA . ALA B 1 148 ? -14.422 -9.383 -31.875 1 94.62 148 ALA B CA 1
ATOM 5633 C C . ALA B 1 148 ? -13.891 -10.812 -31.812 1 94.62 148 ALA B C 1
ATOM 5635 O O . ALA B 1 148 ? -13.836 -11.414 -30.734 1 94.62 148 ALA B O 1
ATOM 5636 N N . PRO B 1 149 ? -13.422 -11.383 -32.906 1 93.69 149 PRO B N 1
ATOM 5637 C CA . PRO B 1 149 ? -12.922 -12.758 -32.844 1 93.69 149 PRO B CA 1
ATOM 5638 C C . PRO B 1 149 ? -11.703 -12.891 -31.938 1 93.69 149 PRO B C 1
ATOM 5640 O O . PRO B 1 149 ? -11.562 -13.891 -31.219 1 93.69 149 PRO B O 1
ATOM 5643 N N . ILE B 1 150 ? -10.891 -11.891 -31.938 1 94.69 150 ILE B N 1
ATOM 5644 C CA . ILE B 1 150 ? -9.695 -11.922 -31.109 1 94.69 150 ILE B CA 1
ATOM 5645 C C . ILE B 1 150 ? -10.094 -11.875 -29.625 1 94.69 150 ILE B C 1
ATOM 5647 O O . ILE B 1 150 ? -9.602 -12.664 -28.828 1 94.69 150 ILE B O 1
ATOM 5651 N N . LEU B 1 151 ? -11.008 -10.984 -29.328 1 97.19 151 LEU B N 1
ATOM 5652 C CA . LEU B 1 151 ? -11.469 -10.859 -27.938 1 97.19 151 LEU B CA 1
ATOM 5653 C C . LEU B 1 151 ? -12.156 -12.133 -27.484 1 97.19 151 LEU B C 1
ATOM 5655 O O . LEU B 1 151 ? -11.859 -12.641 -26.391 1 97.19 151 LEU B O 1
ATOM 5659 N N . LEU B 1 152 ? -12.992 -12.648 -28.297 1 96 152 LEU B N 1
ATOM 5660 C CA . LEU B 1 152 ? -13.773 -13.828 -27.938 1 96 152 LEU B CA 1
ATOM 5661 C C . LEU B 1 152 ? -12.867 -15.047 -27.75 1 96 152 LEU B C 1
ATOM 5663 O O . LEU B 1 152 ? -13.086 -15.859 -26.859 1 96 152 LEU B O 1
ATOM 5667 N N . ALA B 1 153 ? -11.883 -15.188 -28.578 1 95.12 153 ALA B N 1
ATOM 5668 C CA . ALA B 1 153 ? -10.953 -16.297 -28.453 1 95.12 153 ALA B CA 1
ATOM 5669 C C . ALA B 1 153 ? -10.234 -16.281 -27.109 1 95.12 153 ALA B C 1
ATOM 5671 O O . ALA B 1 153 ? -10.148 -17.312 -26.438 1 95.12 153 ALA B O 1
ATOM 5672 N N . HIS B 1 154 ? -9.773 -15.125 -26.734 1 96.69 154 HIS B N 1
ATOM 5673 C CA . HIS B 1 154 ? -9.023 -15.023 -25.5 1 96.69 154 HIS B CA 1
ATOM 5674 C C . HIS B 1 154 ? -9.945 -15.141 -24.281 1 96.69 154 HIS B C 1
ATOM 5676 O O . HIS B 1 154 ? -9.57 -15.742 -23.266 1 96.69 154 HIS B O 1
ATOM 5682 N N . VAL B 1 155 ? -11.102 -14.555 -24.344 1 97.44 155 VAL B N 1
ATOM 5683 C CA . VAL B 1 155 ? -12.055 -14.641 -23.234 1 97.44 155 VAL B CA 1
ATOM 5684 C C . VAL B 1 155 ? -12.453 -16.094 -23 1 97.44 155 VAL B C 1
ATOM 5686 O O . VAL B 1 155 ? -12.57 -16.531 -21.859 1 97.44 155 VAL B O 1
ATOM 5689 N N . ASN B 1 156 ? -12.633 -16.828 -24.031 1 96 156 ASN B N 1
ATOM 5690 C CA . ASN B 1 156 ? -12.984 -18.25 -23.891 1 96 156 ASN B CA 1
ATOM 5691 C C . ASN B 1 156 ? -11.844 -19.047 -23.266 1 96 156 ASN B C 1
ATOM 5693 O O . ASN B 1 156 ? -12.086 -19.922 -22.438 1 96 156 ASN B O 1
ATOM 5697 N N . VAL B 1 157 ? -10.688 -18.75 -23.703 1 95.94 157 VAL B N 1
ATOM 5698 C CA . VAL B 1 157 ? -9.523 -19.406 -23.109 1 95.94 157 VAL B CA 1
ATOM 5699 C C . VAL B 1 157 ? -9.422 -19.047 -21.625 1 95.94 157 VAL B C 1
ATOM 5701 O O . VAL B 1 157 ? -9.156 -19.922 -20.797 1 95.94 157 VAL B O 1
ATOM 5704 N N . PHE B 1 158 ? -9.594 -17.797 -21.328 1 97.44 158 PHE B N 1
ATOM 5705 C CA . PHE B 1 158 ? -9.602 -17.344 -19.938 1 97.44 158 PHE B CA 1
ATOM 5706 C C . PHE B 1 158 ? -10.625 -18.125 -19.125 1 97.44 158 PHE B C 1
ATOM 5708 O O . PHE B 1 158 ? -10.312 -18.625 -18.031 1 97.44 158 PHE B O 1
ATOM 5715 N N . LEU B 1 159 ? -11.828 -18.203 -19.594 1 95.44 159 LEU B N 1
ATOM 5716 C CA . LEU B 1 159 ? -12.93 -18.844 -18.875 1 95.44 159 LEU B CA 1
ATOM 5717 C C . LEU B 1 159 ? -12.641 -20.312 -18.641 1 95.44 159 LEU B C 1
ATOM 5719 O O . LEU B 1 159 ? -13.031 -20.875 -17.609 1 95.44 159 LEU B O 1
ATOM 5723 N N . LYS B 1 160 ? -11.906 -20.859 -19.5 1 92.31 160 LYS B N 1
ATOM 5724 C CA . LYS B 1 160 ? -11.625 -22.297 -19.406 1 92.31 160 LYS B CA 1
ATOM 5725 C C . LYS B 1 160 ? -10.477 -22.562 -18.438 1 92.31 160 LYS B C 1
ATOM 5727 O O . LYS B 1 160 ? -10.547 -23.469 -17.609 1 92.31 160 LYS B O 1
ATOM 5732 N N . TYR B 1 161 ? -9.445 -21.75 -18.484 1 93.12 161 TYR B N 1
ATOM 5733 C CA . TYR B 1 161 ? -8.211 -22.141 -17.812 1 93.12 161 TYR B CA 1
ATOM 5734 C C . TYR B 1 161 ? -7.93 -21.234 -16.609 1 93.12 161 TYR B C 1
ATOM 5736 O O . TYR B 1 161 ? -7.305 -21.656 -15.641 1 93.12 161 TYR B O 1
ATOM 5744 N N . LEU B 1 162 ? -8.359 -19.953 -16.688 1 96.69 162 LEU B N 1
ATOM 5745 C CA . LEU B 1 162 ? -7.945 -19 -15.672 1 96.69 162 LEU B CA 1
ATOM 5746 C C . LEU B 1 162 ? -9.102 -18.656 -14.742 1 96.69 162 LEU B C 1
ATOM 5748 O O . LEU B 1 162 ? -8.891 -18.344 -13.57 1 96.69 162 LEU B O 1
ATOM 5752 N N . PHE B 1 163 ? -10.297 -18.812 -15.211 1 95.19 163 PHE B N 1
ATOM 5753 C CA . PHE B 1 163 ? -11.461 -18.5 -14.391 1 95.19 163 PHE B CA 1
ATOM 5754 C C . PHE B 1 163 ? -11.492 -19.391 -13.148 1 95.19 163 PHE B C 1
ATOM 5756 O O . PHE B 1 163 ? -11.828 -18.906 -12.055 1 95.19 163 PHE B O 1
ATOM 5763 N N . PRO B 1 164 ? -11.102 -20.609 -13.188 1 92.38 164 PRO B N 1
ATOM 5764 C CA . PRO B 1 164 ? -11.125 -21.453 -11.984 1 92.38 164 PRO B CA 1
ATOM 5765 C C . PRO B 1 164 ? -10.18 -20.938 -10.898 1 92.38 164 PRO B C 1
ATOM 5767 O O . PRO B 1 164 ? -10.398 -21.203 -9.711 1 92.38 164 PRO B O 1
ATOM 5770 N N . ILE B 1 165 ? -9.148 -20.188 -11.312 1 94.75 165 ILE B N 1
ATOM 5771 C CA . ILE B 1 165 ? -8.211 -19.703 -10.305 1 94.75 165 ILE B CA 1
ATOM 5772 C C . ILE B 1 165 ? -8.445 -18.219 -10.055 1 94.75 165 ILE B C 1
ATOM 5774 O O . ILE B 1 165 ? -7.977 -17.672 -9.055 1 94.75 165 ILE B O 1
ATOM 5778 N N . MET B 1 166 ? -9.117 -17.547 -10.945 1 96 166 MET B N 1
ATOM 5779 C CA . MET B 1 166 ? -9.484 -16.141 -10.789 1 96 166 MET B CA 1
ATOM 5780 C C . MET B 1 166 ? -10.961 -15.914 -11.086 1 96 166 MET B C 1
ATOM 5782 O O . MET B 1 166 ? -11.312 -15.242 -12.062 1 96 166 MET B O 1
ATOM 5786 N N . PRO B 1 167 ? -11.844 -16.359 -10.258 1 93.88 167 PRO B N 1
ATOM 5787 C CA . PRO B 1 167 ? -13.281 -16.297 -10.539 1 93.88 167 PRO B CA 1
ATOM 5788 C C . PRO B 1 167 ? -13.883 -14.93 -10.227 1 93.88 167 PRO B C 1
ATOM 5790 O O . PRO B 1 167 ? -14.812 -14.828 -9.422 1 93.88 167 PRO B O 1
ATOM 5793 N N . ILE B 1 168 ? -13.469 -13.906 -10.945 1 95.81 168 ILE B N 1
ATOM 5794 C CA . ILE B 1 168 ? -13.789 -12.547 -10.516 1 95.81 168 ILE B CA 1
ATOM 5795 C C . ILE B 1 168 ? -14.531 -11.812 -11.625 1 95.81 168 ILE B C 1
ATOM 5797 O O . ILE B 1 168 ? -14.672 -10.586 -11.586 1 95.81 168 ILE B O 1
ATOM 5801 N N . VAL B 1 169 ? -14.969 -12.523 -12.703 1 94.44 169 VAL B N 1
ATOM 5802 C CA . VAL B 1 169 ? -15.703 -11.883 -13.789 1 94.44 169 VAL B CA 1
ATOM 5803 C C . VAL B 1 169 ? -17.047 -12.586 -14 1 94.44 169 VAL B C 1
ATOM 5805 O O . VAL B 1 169 ? -17.203 -13.75 -13.633 1 94.44 169 VAL B O 1
ATOM 5808 N N . ARG B 1 170 ? -17.953 -11.875 -14.523 1 91.94 170 ARG B N 1
ATOM 5809 C CA . ARG B 1 170 ? -19.203 -12.453 -14.969 1 91.94 170 ARG B CA 1
ATOM 5810 C C . ARG B 1 170 ? -19.094 -12.984 -16.391 1 91.94 170 ARG B C 1
ATOM 5812 O O . ARG B 1 170 ? -18.984 -12.203 -17.344 1 91.94 170 ARG B O 1
ATOM 5819 N N . GLN B 1 171 ? -19.234 -14.242 -16.531 1 93.31 171 GLN B N 1
ATOM 5820 C CA . GLN B 1 171 ? -18.922 -14.93 -17.781 1 93.31 171 GLN B CA 1
ATOM 5821 C C . GLN B 1 171 ? -19.812 -14.438 -18.922 1 93.31 171 GLN B C 1
ATOM 5823 O O . GLN B 1 171 ? -19.312 -14.008 -19.969 1 93.31 171 GLN B O 1
ATOM 5828 N N . ASP B 1 172 ? -21.109 -14.383 -18.688 1 92.19 172 ASP B N 1
ATOM 5829 C CA . ASP B 1 172 ? -22.047 -14.047 -19.734 1 92.19 172 ASP B CA 1
ATOM 5830 C C . ASP B 1 172 ? -21.859 -12.602 -20.203 1 92.19 172 ASP B C 1
ATOM 5832 O O . ASP B 1 172 ? -21.859 -12.328 -21.406 1 92.19 172 ASP B O 1
ATOM 5836 N N . GLN B 1 173 ? -21.672 -11.781 -19.266 1 93.31 173 GLN B N 1
ATOM 5837 C CA . GLN B 1 173 ? -21.5 -10.375 -19.609 1 93.31 173 GLN B CA 1
ATOM 5838 C C . GLN B 1 173 ? -20.203 -10.133 -20.359 1 93.31 173 GLN B C 1
ATOM 5840 O O . GLN B 1 173 ? -20.156 -9.328 -21.297 1 93.31 173 GLN B O 1
ATOM 5845 N N . LEU B 1 174 ? -19.203 -10.805 -19.938 1 95.62 174 LEU B N 1
ATOM 5846 C CA . LEU B 1 174 ? -17.891 -10.664 -20.578 1 95.62 174 LEU B CA 1
ATOM 5847 C C . LEU B 1 174 ? -17.953 -11.117 -22.031 1 95.62 174 LEU B C 1
ATOM 5849 O O . LEU B 1 174 ? -17.438 -10.445 -22.922 1 95.62 174 LEU B O 1
ATOM 5853 N N . GLN B 1 175 ? -18.594 -12.211 -22.312 1 95.69 175 GLN B N 1
ATOM 5854 C CA . GLN B 1 175 ? -18.734 -12.734 -23.656 1 95.69 175 GLN B CA 1
ATOM 5855 C C . GLN B 1 175 ? -19.609 -11.82 -24.531 1 95.69 175 GLN B C 1
ATOM 5857 O O . GLN B 1 175 ? -19.297 -11.586 -25.688 1 95.69 175 GLN B O 1
ATOM 5862 N N . GLN B 1 176 ? -20.609 -11.32 -23.953 1 95.38 176 GLN B N 1
ATOM 5863 C CA . GLN B 1 176 ? -21.484 -10.414 -24.688 1 95.38 176 GLN B CA 1
ATOM 5864 C C . GLN B 1 176 ? -20.766 -9.133 -25.078 1 95.38 176 GLN B C 1
ATOM 5866 O O . GLN B 1 176 ? -20.938 -8.633 -26.188 1 95.38 176 GLN B O 1
ATOM 5871 N N . ASP B 1 177 ? -19.953 -8.641 -24.188 1 96.12 177 ASP B N 1
ATOM 5872 C CA . ASP B 1 177 ? -19.219 -7.402 -24.422 1 96.12 177 ASP B CA 1
ATOM 5873 C C . ASP B 1 177 ? -18.25 -7.551 -25.594 1 96.12 177 ASP B C 1
ATOM 5875 O O . ASP B 1 177 ? -17.953 -6.578 -26.281 1 96.12 177 ASP B O 1
ATOM 5879 N N . CYS B 1 178 ? -17.797 -8.742 -25.875 1 96.12 178 CYS B N 1
ATOM 5880 C CA . CYS B 1 178 ? -16.781 -8.992 -26.875 1 96.12 178 CYS B CA 1
ATOM 5881 C C . CYS B 1 178 ? -17.375 -8.938 -28.28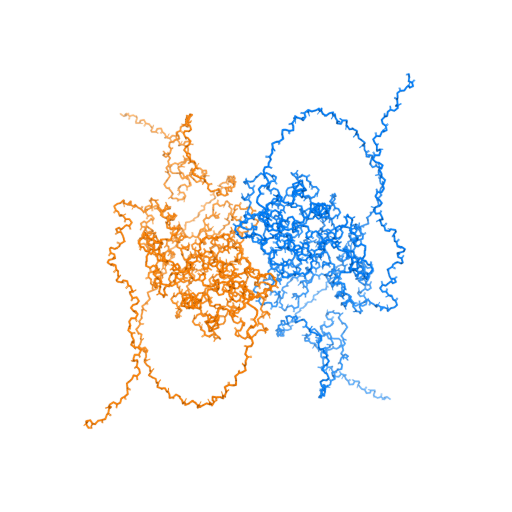1 1 96.12 178 CYS B C 1
ATOM 5883 O O . CYS B 1 178 ? -16.641 -8.805 -29.266 1 96.12 178 CYS B O 1
ATOM 5885 N N . HIS B 1 179 ? -18.656 -9.008 -28.422 1 95.38 179 HIS B N 1
ATOM 5886 C CA . HIS B 1 179 ? -19.281 -9.078 -29.734 1 95.38 179 HIS B CA 1
ATOM 5887 C C . HIS B 1 179 ? -19.25 -7.727 -30.438 1 95.38 179 HIS B C 1
ATOM 5889 O O . HIS B 1 179 ? -19.234 -7.664 -31.672 1 95.38 179 HIS B O 1
ATOM 5895 N N . GLN B 1 180 ? -19.188 -6.648 -29.719 1 94.25 180 GLN B N 1
ATOM 5896 C CA . GLN B 1 180 ? -19.172 -5.309 -30.297 1 94.25 180 GLN B CA 1
ATOM 5897 C C . GLN B 1 180 ? -18.156 -4.418 -29.578 1 94.25 180 GLN B C 1
ATOM 5899 O O . GLN B 1 180 ? -18.531 -3.443 -28.938 1 94.25 180 GLN B O 1
ATOM 5904 N N . PRO B 1 181 ? -16.906 -4.668 -29.875 1 95 181 PRO B N 1
ATOM 5905 C CA . PRO B 1 181 ? -15.852 -3.93 -29.156 1 95 181 PRO B CA 1
ATOM 5906 C C . PRO B 1 181 ? -15.938 -2.422 -29.391 1 95 181 PRO B C 1
ATOM 5908 O O . PRO B 1 181 ? -15.562 -1.64 -28.5 1 95 181 PRO B O 1
ATOM 5911 N N . GLU B 1 182 ? -16.453 -1.976 -30.469 1 93.81 182 GLU B N 1
ATOM 5912 C CA . GLU B 1 182 ? -16.531 -0.56 -30.828 1 93.81 182 GLU B CA 1
ATOM 5913 C C . GLU B 1 182 ? -17.547 0.172 -29.953 1 93.81 182 GLU B C 1
ATOM 5915 O O . GLU B 1 182 ? -17.453 1.388 -29.766 1 93.81 182 GLU B O 1
ATOM 5920 N N . ARG B 1 183 ? -18.453 -0.551 -29.406 1 94.69 183 ARG B N 1
ATOM 5921 C CA . ARG B 1 183 ? -19.516 0.065 -28.625 1 94.69 183 ARG B CA 1
ATOM 5922 C C . ARG B 1 183 ? -19.156 0.133 -27.141 1 94.69 183 ARG B C 1
ATOM 5924 O O . ARG B 1 183 ? -19.828 0.792 -26.359 1 94.69 183 ARG B O 1
ATOM 5931 N N . LEU B 1 184 ? -18.094 -0.416 -26.797 1 96.25 184 LEU B N 1
ATOM 5932 C CA . LEU B 1 184 ? -17.672 -0.446 -25.406 1 96.25 184 LEU B CA 1
ATOM 5933 C C . LEU B 1 184 ? -17.125 0.908 -24.969 1 96.25 184 LEU B C 1
ATOM 5935 O O . LEU B 1 184 ? -16.516 1.616 -25.766 1 96.25 184 LEU B O 1
ATOM 5939 N N . SER B 1 185 ? -17.438 1.247 -23.734 1 96 185 SER B N 1
ATOM 5940 C CA . SER B 1 185 ? -16.734 2.393 -23.156 1 96 185 SER B CA 1
ATOM 5941 C C . SER B 1 185 ? -15.227 2.166 -23.156 1 96 185 SER B C 1
ATOM 5943 O O . SER B 1 185 ? -14.758 1.025 -23.203 1 96 185 SER B O 1
ATOM 5945 N N . SER B 1 186 ? -14.445 3.242 -23.094 1 95.38 186 SER B N 1
ATOM 5946 C CA . SER B 1 186 ? -12.992 3.135 -23.078 1 95.38 186 SER B CA 1
ATOM 5947 C C . SER B 1 186 ? -12.523 2.312 -21.875 1 95.38 186 SER B C 1
ATOM 5949 O O . SER B 1 186 ? -11.578 1.526 -21.984 1 95.38 186 SER B O 1
ATOM 5951 N N . GLN B 1 187 ? -13.141 2.455 -20.75 1 96.62 187 GLN B N 1
ATOM 5952 C CA . GLN B 1 187 ? -12.758 1.724 -19.547 1 96.62 187 GLN B CA 1
ATOM 5953 C C . GLN B 1 187 ? -13.031 0.229 -19.703 1 96.62 187 GLN B C 1
ATOM 5955 O O . GLN B 1 187 ? -12.18 -0.599 -19.359 1 96.62 187 GLN B O 1
ATOM 5960 N N . ARG B 1 188 ? -14.219 -0.08 -20.219 1 97.12 188 ARG B N 1
ATOM 5961 C CA . ARG B 1 188 ? -14.578 -1.482 -20.406 1 97.12 188 ARG B CA 1
ATOM 5962 C C . ARG B 1 188 ? -13.664 -2.156 -21.422 1 97.12 188 ARG B C 1
ATOM 5964 O O . ARG B 1 188 ? -13.258 -3.307 -21.234 1 97.12 188 ARG B O 1
ATOM 5971 N N . TYR B 1 189 ? -13.391 -1.432 -22.484 1 97.81 189 TYR B N 1
ATOM 5972 C CA . TYR B 1 189 ? -12.5 -1.969 -23.5 1 97.81 189 TYR B CA 1
ATOM 5973 C C . TYR B 1 189 ? -11.109 -2.211 -22.922 1 97.81 189 TYR B C 1
ATOM 5975 O O . TYR B 1 189 ? -10.492 -3.25 -23.188 1 97.81 189 TYR B O 1
ATOM 5983 N N . ALA B 1 190 ? -10.555 -1.25 -22.172 1 98 190 ALA B N 1
ATOM 5984 C CA . ALA B 1 190 ? -9.242 -1.407 -21.562 1 98 190 ALA B CA 1
ATOM 5985 C C . ALA B 1 190 ? -9.211 -2.631 -20.641 1 98 190 ALA B C 1
ATOM 5987 O O . ALA B 1 190 ? -8.219 -3.357 -20.609 1 98 190 ALA B O 1
ATOM 5988 N N . PHE B 1 191 ? -10.266 -2.842 -19.969 1 98.25 191 PHE B N 1
ATOM 5989 C CA . PHE B 1 191 ? -10.375 -3.992 -19.078 1 98.25 191 PHE B CA 1
ATOM 5990 C C . PHE B 1 191 ? -10.281 -5.293 -19.875 1 98.25 191 PHE B C 1
ATOM 5992 O O . PHE B 1 191 ? -9.461 -6.16 -19.547 1 98.25 191 PHE B O 1
ATOM 5999 N N . ILE B 1 192 ? -11.078 -5.398 -20.844 1 98.5 192 ILE B N 1
ATOM 6000 C CA . ILE B 1 192 ? -11.117 -6.625 -21.641 1 98.5 192 ILE B CA 1
ATOM 6001 C C . ILE B 1 192 ? -9.773 -6.832 -22.344 1 98.5 192 ILE B C 1
ATOM 6003 O O . ILE B 1 192 ? -9.273 -7.957 -22.406 1 98.5 192 ILE B O 1
ATOM 6007 N N . ALA B 1 193 ? -9.211 -5.773 -22.859 1 98.56 193 ALA B N 1
ATOM 6008 C CA . ALA B 1 193 ? -7.902 -5.867 -23.5 1 98.56 193 ALA B CA 1
ATOM 6009 C C . ALA B 1 193 ? -6.84 -6.355 -22.516 1 98.56 193 ALA B C 1
ATOM 6011 O O . ALA B 1 193 ? -5.996 -7.18 -22.859 1 98.56 193 ALA B O 1
ATOM 6012 N N . ALA B 1 194 ? -6.871 -5.84 -21.281 1 98.75 194 ALA B N 1
ATOM 6013 C CA . ALA B 1 194 ? -5.922 -6.266 -20.25 1 98.75 194 ALA B CA 1
ATOM 6014 C C . ALA B 1 194 ? -6.113 -7.738 -19.906 1 98.75 194 ALA B C 1
ATOM 6016 O O . ALA B 1 194 ? -5.137 -8.469 -19.719 1 98.75 194 ALA B O 1
ATOM 6017 N N . LEU B 1 195 ? -7.352 -8.133 -19.766 1 98.75 195 LEU B N 1
ATOM 6018 C CA . LEU B 1 195 ? -7.664 -9.531 -19.5 1 98.75 195 LEU B CA 1
ATOM 6019 C C . LEU B 1 195 ? -7.113 -10.438 -20.594 1 98.75 195 LEU B C 1
ATOM 6021 O O . LEU B 1 195 ? -6.52 -11.477 -20.312 1 98.75 195 LEU B O 1
ATOM 6025 N N . CYS B 1 196 ? -7.277 -10.023 -21.828 1 98.44 196 CYS B N 1
ATOM 6026 C CA . CYS B 1 196 ? -6.777 -10.797 -22.969 1 98.44 196 CYS B CA 1
ATOM 6027 C C . CYS B 1 196 ? -5.254 -10.883 -22.938 1 98.44 196 CYS B C 1
ATOM 6029 O O . CYS B 1 196 ? -4.684 -11.953 -23.156 1 98.44 196 CYS B O 1
ATOM 6031 N N . ALA B 1 197 ? -4.648 -9.758 -22.688 1 98.69 197 ALA B N 1
ATOM 6032 C CA . ALA B 1 197 ? -3.189 -9.734 -22.609 1 98.69 197 ALA B CA 1
ATOM 6033 C C . ALA B 1 197 ? -2.684 -10.664 -21.516 1 98.69 197 ALA B C 1
ATOM 6035 O O . ALA B 1 197 ? -1.771 -11.461 -21.734 1 98.69 197 ALA B O 1
ATOM 6036 N N . ALA B 1 198 ? -3.25 -10.586 -20.312 1 98.75 198 ALA B N 1
ATOM 6037 C CA . ALA B 1 198 ? -2.846 -11.422 -19.188 1 98.75 198 ALA B CA 1
ATOM 6038 C C . ALA B 1 198 ? -3.033 -12.898 -19.5 1 98.75 198 ALA B C 1
ATOM 6040 O O . ALA B 1 198 ? -2.172 -13.727 -19.188 1 98.75 198 ALA B O 1
ATOM 6041 N N . THR B 1 199 ? -4.148 -13.234 -20.109 1 98.19 199 THR B N 1
ATOM 6042 C CA . THR B 1 199 ? -4.445 -14.617 -20.484 1 98.19 199 THR B CA 1
ATOM 6043 C C . THR B 1 199 ? -3.406 -15.148 -21.469 1 98.19 199 THR B C 1
ATOM 6045 O O . THR B 1 199 ? -2.85 -16.234 -21.266 1 98.19 199 THR B O 1
ATOM 6048 N N . HIS B 1 200 ? -3.164 -14.359 -22.469 1 97.5 200 HIS B N 1
ATOM 6049 C CA . HIS B 1 200 ? -2.223 -14.742 -23.516 1 97.5 200 HIS B CA 1
ATOM 6050 C C . HIS B 1 200 ? -0.823 -14.953 -22.938 1 97.5 200 HIS B C 1
ATOM 6052 O O . HIS B 1 200 ? -0.159 -15.945 -23.266 1 97.5 200 HIS B O 1
ATOM 6058 N N . ILE B 1 201 ? -0.407 -14.086 -22.156 1 97.62 201 ILE B N 1
ATOM 6059 C CA . ILE B 1 201 ? 0.962 -14.078 -21.656 1 97.62 201 ILE B CA 1
ATOM 6060 C C . ILE B 1 201 ? 1.124 -15.148 -20.578 1 97.62 201 ILE B C 1
ATOM 6062 O O . ILE B 1 201 ? 2.127 -15.867 -20.562 1 97.62 201 ILE B O 1
ATOM 6066 N N . GLN B 1 202 ? 0.159 -15.281 -19.688 1 97.44 202 GLN B N 1
ATOM 6067 C CA . GLN B 1 202 ? 0.267 -16.266 -18.609 1 97.44 202 GLN B CA 1
ATOM 6068 C C . GLN B 1 202 ? 0.318 -17.688 -19.156 1 97.44 202 GLN B C 1
ATOM 6070 O O . GLN B 1 202 ? 1.058 -18.531 -18.641 1 97.44 202 GLN B O 1
ATOM 6075 N N . LEU B 1 203 ? -0.415 -17.953 -20.188 1 95.31 203 LEU B N 1
ATOM 6076 C CA . LEU B 1 203 ? -0.481 -19.312 -20.75 1 95.31 203 LEU B CA 1
ATOM 6077 C C . LEU B 1 203 ? 0.545 -19.484 -21.859 1 95.31 203 LEU B C 1
ATOM 6079 O O . LEU B 1 203 ? 0.595 -20.547 -22.5 1 95.31 203 LEU B O 1
ATOM 6083 N N . LYS B 1 204 ? 1.326 -18.438 -22.188 1 94 204 LYS B N 1
ATOM 6084 C CA . LYS B 1 204 ? 2.367 -18.453 -23.219 1 94 204 LYS B CA 1
ATOM 6085 C C . LYS B 1 204 ? 1.818 -18.969 -24.547 1 94 204 LYS B C 1
ATOM 6087 O O . LYS B 1 204 ? 2.375 -19.891 -25.141 1 94 204 LYS B O 1
ATOM 6092 N N . LEU B 1 205 ? 0.798 -18.328 -24.922 1 91.56 205 LEU B N 1
ATOM 6093 C CA . LEU B 1 205 ? 0.109 -18.781 -26.125 1 91.56 205 LEU B CA 1
ATOM 6094 C C . LEU B 1 205 ? 0.92 -18.438 -27.375 1 91.56 205 LEU B C 1
ATOM 6096 O O . LEU B 1 205 ? 0.595 -18.891 -28.469 1 91.56 205 LEU B O 1
ATOM 6100 N N . ASP B 1 206 ? 1.935 -17.578 -27.281 1 88.56 206 ASP B N 1
ATOM 6101 C CA . ASP B 1 206 ? 2.836 -17.328 -28.406 1 88.56 206 ASP B CA 1
ATOM 6102 C C . ASP B 1 206 ? 3.611 -18.578 -28.797 1 88.56 206 ASP B C 1
ATOM 6104 O O . ASP B 1 206 ? 4.062 -18.719 -29.922 1 88.56 206 ASP B O 1
ATOM 6108 N N . GLY B 1 207 ? 3.635 -19.594 -28.047 1 71.88 207 GLY B N 1
ATOM 6109 C CA . GLY B 1 207 ? 4.387 -20.812 -28.328 1 71.88 207 GLY B CA 1
ATOM 6110 C C . GLY B 1 207 ? 5.879 -20.656 -28.109 1 71.88 207 GLY B C 1
ATOM 6111 O O . GLY B 1 207 ? 6.344 -19.594 -27.703 1 71.88 207 GLY B O 1
ATOM 6112 N N . ALA B 1 208 ? 6.699 -21.766 -28.078 1 56.56 208 ALA B N 1
ATOM 6113 C CA . ALA B 1 208 ? 8.156 -21.75 -27.953 1 56.56 208 ALA B CA 1
ATOM 6114 C C . ALA B 1 208 ? 8.781 -20.875 -29.031 1 56.56 208 ALA B C 1
ATOM 6116 O O . ALA B 1 208 ? 8.203 -20.688 -30.109 1 56.56 208 ALA B O 1
ATOM 6117 N N . ALA B 1 209 ? 9.734 -19.969 -28.641 1 46.72 209 ALA B N 1
ATOM 6118 C CA . ALA B 1 209 ? 10.438 -19.109 -29.594 1 46.72 209 ALA B CA 1
ATOM 6119 C C . ALA B 1 209 ? 10.469 -19.75 -30.984 1 46.72 209 ALA B C 1
ATOM 6121 O O . ALA B 1 209 ? 10.734 -20.953 -31.109 1 46.72 209 ALA B O 1
ATOM 6122 N N . PRO B 1 210 ? 9.977 -19.078 -31.969 1 40.44 210 PRO B N 1
ATOM 6123 C CA . PRO B 1 210 ? 10.094 -19.594 -33.344 1 40.44 210 PRO B CA 1
ATOM 6124 C C . PRO B 1 210 ? 11.508 -20.078 -33.656 1 40.44 210 PRO B C 1
ATOM 6126 O O . PRO B 1 210 ? 12.477 -19.344 -33.469 1 40.44 210 PRO B O 1
ATOM 6129 N N . GLY B 1 211 ? 12.008 -21.281 -33.344 1 34.56 211 GLY B N 1
ATOM 6130 C CA . GLY B 1 211 ? 13.094 -21.562 -34.281 1 34.56 211 GLY B CA 1
ATOM 6131 C C . GLY B 1 211 ? 12.836 -21 -35.688 1 34.56 211 GLY B C 1
ATOM 6132 O O . GLY B 1 211 ? 11.742 -20.516 -35.969 1 34.56 211 GLY B O 1
ATOM 6133 N N . PRO B 1 212 ? 13.836 -20.781 -36.531 1 36.53 212 PRO B N 1
ATOM 6134 C CA . PRO B 1 212 ? 13.625 -20.203 -37.875 1 36.53 212 PRO B CA 1
ATOM 6135 C C . PRO B 1 212 ? 12.297 -20.641 -38.5 1 36.53 212 PRO B C 1
ATOM 6137 O O . PRO B 1 212 ? 11.758 -19.938 -39.375 1 36.53 212 PRO B O 1
ATOM 6140 N N . GLU B 1 213 ? 11.922 -21.875 -38.312 1 35.28 213 GLU B N 1
ATOM 6141 C CA . GLU B 1 213 ? 10.891 -22.531 -39.094 1 35.28 213 GLU B CA 1
ATOM 6142 C C . GLU B 1 213 ? 9.5 -22.25 -38.531 1 35.28 213 GLU B C 1
ATOM 6144 O O . GLU B 1 213 ? 8.5 -22.469 -39.219 1 35.28 213 GLU B O 1
ATOM 6149 N N . ALA B 1 214 ? 9.297 -22.047 -37.281 1 38.66 214 ALA B N 1
ATOM 6150 C CA . ALA B 1 214 ? 7.961 -21.906 -36.719 1 38.66 214 ALA B CA 1
ATOM 6151 C C . ALA B 1 214 ? 7.383 -20.531 -37 1 38.66 214 ALA B C 1
ATOM 6153 O O . ALA B 1 214 ? 6.266 -20.219 -36.562 1 38.66 214 ALA B O 1
ATOM 6154 N N . ALA B 1 215 ? 8.047 -19.609 -37.219 1 38.22 215 ALA B N 1
ATOM 6155 C CA . ALA B 1 215 ? 7.586 -18.328 -37.75 1 38.22 215 ALA B CA 1
ATOM 6156 C C . ALA B 1 215 ? 6.523 -18.547 -38.844 1 38.22 215 ALA B C 1
ATOM 6158 O O . ALA B 1 215 ? 5.746 -17.625 -39.125 1 38.22 215 ALA B O 1
ATOM 6159 N N . SER B 1 216 ? 6.625 -19.547 -39.562 1 36.44 216 SER B N 1
ATOM 6160 C CA . SER B 1 216 ? 5.711 -19.844 -40.656 1 36.44 216 SER B CA 1
ATOM 6161 C C . SER B 1 216 ? 4.379 -20.375 -40.156 1 36.44 216 SER B C 1
ATOM 6163 O O . SER B 1 216 ? 3.363 -20.312 -40.844 1 36.44 216 SER B O 1
ATOM 6165 N N . ALA B 1 217 ? 4.266 -21.219 -39.031 1 36.28 217 ALA B N 1
ATOM 6166 C CA . ALA B 1 217 ? 3.027 -21.891 -38.625 1 36.28 217 ALA B CA 1
ATOM 6167 C C . ALA B 1 217 ? 2.137 -20.953 -37.844 1 36.28 217 ALA B C 1
ATOM 6169 O O . ALA B 1 217 ? 1.022 -21.312 -37.438 1 36.28 217 ALA B O 1
ATOM 6170 N N . GLN B 1 218 ? 2.664 -20.047 -37.031 1 42.31 218 GLN B N 1
ATOM 6171 C CA . GLN B 1 218 ? 1.674 -19.125 -36.469 1 42.31 218 GLN B CA 1
ATOM 6172 C C . GLN B 1 218 ? 0.752 -18.578 -37.562 1 42.31 218 GLN B C 1
ATOM 6174 O O . GLN B 1 218 ? 0.977 -17.484 -38.062 1 42.31 218 GLN B O 1
ATOM 6179 N N . ALA B 1 219 ? 0.625 -19.375 -38.531 1 36.22 219 ALA B N 1
ATOM 6180 C CA . ALA B 1 219 ? -0.274 -19.219 -39.688 1 36.22 219 ALA B CA 1
ATOM 6181 C C . ALA B 1 219 ? -1.604 -18.609 -39.25 1 36.22 219 ALA B C 1
ATOM 6183 O O . ALA B 1 219 ? -2.1 -18.891 -38.156 1 36.22 219 ALA B O 1
ATOM 6184 N N . SER B 1 220 ? -2.053 -17.516 -39.875 1 40.81 220 SER B N 1
ATOM 6185 C CA . SER B 1 220 ? -3.307 -16.781 -40 1 40.81 220 SER B CA 1
ATOM 6186 C C . SER B 1 220 ? -4.508 -17.719 -39.875 1 40.81 220 SER B C 1
ATOM 6188 O O . SER B 1 220 ? 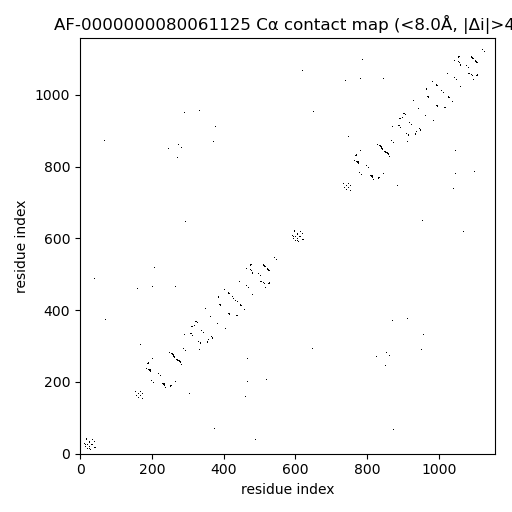-4.723 -18.578 -40.719 1 40.81 220 SER B O 1
ATOM 6190 N N . LEU B 1 221 ? -4.879 -18.328 -38.719 1 37.78 221 LEU B N 1
ATOM 6191 C CA . LEU B 1 221 ? -6.172 -18.953 -39 1 37.78 221 LEU B CA 1
ATOM 6192 C C . LEU B 1 221 ? -6.855 -18.297 -40.188 1 37.78 221 LEU B C 1
ATOM 6194 O O . LEU B 1 221 ? -7.254 -18.969 -41.125 1 37.78 221 LEU B O 1
ATOM 6198 N N . ASP B 1 222 ? -7.742 -17.281 -39.969 1 42.44 222 ASP B N 1
ATOM 6199 C CA . ASP B 1 222 ? -8.492 -16.656 -41.062 1 42.44 222 ASP B CA 1
ATOM 6200 C C . ASP B 1 222 ? -7.691 -15.516 -41.688 1 42.44 222 ASP B C 1
ATOM 6202 O O . ASP B 1 222 ? -8.266 -14.547 -42.188 1 42.44 222 ASP B O 1
ATOM 6206 N N . GLY B 1 223 ? -6.215 -15.594 -41.781 1 46.62 223 GLY B N 1
ATOM 6207 C CA . GLY B 1 223 ? -5.543 -14.523 -42.5 1 46.62 223 GLY B CA 1
ATOM 6208 C C . GLY B 1 223 ? -5.012 -13.438 -41.594 1 46.62 223 GLY B C 1
ATOM 6209 O O . GLY B 1 223 ? -4.391 -12.477 -42.062 1 46.62 223 GLY B O 1
ATOM 6210 N N . HIS B 1 224 ? -5.574 -13.273 -40.406 1 53.38 224 HIS B N 1
ATOM 6211 C CA . HIS B 1 224 ? -5.129 -12.125 -39.625 1 53.38 224 HIS B CA 1
ATOM 6212 C C . HIS B 1 224 ? -3.934 -12.484 -38.719 1 53.38 224 HIS B C 1
ATOM 6214 O O . HIS B 1 224 ? -3.893 -13.57 -38.156 1 53.38 224 HIS B O 1
ATOM 6220 N N . PRO B 1 225 ? -2.805 -11.836 -38.906 1 58.81 225 PRO B N 1
ATOM 6221 C CA . PRO B 1 225 ? -1.605 -12.031 -38.094 1 58.81 225 PRO B CA 1
ATOM 6222 C C . PRO B 1 225 ? -1.912 -12.094 -36.594 1 58.81 225 PRO B C 1
ATOM 6224 O O . PRO B 1 225 ? -2.736 -11.32 -36.125 1 58.81 225 PRO B O 1
ATOM 6227 N N . MET B 1 226 ? -1.641 -13.227 -35.906 1 73.31 226 MET B N 1
ATOM 6228 C CA . MET B 1 226 ? -1.898 -13.453 -34.5 1 73.31 226 MET B CA 1
ATOM 6229 C C . MET B 1 226 ? -1.108 -12.461 -33.656 1 73.31 226 MET B C 1
ATOM 6231 O O . MET B 1 226 ? 0.103 -12.32 -33.812 1 73.31 226 MET B O 1
ATOM 6235 N N . LEU B 1 227 ? -1.757 -11.602 -32.969 1 88.62 227 LEU B N 1
ATOM 6236 C CA . LEU B 1 227 ? -1.122 -10.641 -32.062 1 88.62 227 LEU B CA 1
ATOM 6237 C C . LEU B 1 227 ? -0.357 -11.352 -30.969 1 88.62 227 LEU B C 1
ATOM 6239 O O . LEU B 1 227 ? -0.831 -12.352 -30.422 1 88.62 227 LEU B O 1
ATOM 6243 N N . SER B 1 228 ? 0.885 -10.961 -30.719 1 94.38 228 SER B N 1
ATOM 6244 C CA . SER B 1 228 ? 1.661 -11.484 -29.594 1 94.38 228 SER B CA 1
ATOM 6245 C C . SER B 1 228 ? 1.104 -10.992 -28.266 1 94.38 228 SER B C 1
ATOM 6247 O O . SER B 1 228 ? 0.301 -10.062 -28.219 1 94.38 228 SER B O 1
ATOM 6249 N N . GLY B 1 229 ? 1.519 -11.695 -27.219 1 96.25 229 GLY B N 1
ATOM 6250 C CA . GLY B 1 229 ? 1.122 -11.266 -25.891 1 96.25 229 GLY B CA 1
ATOM 6251 C C . GLY B 1 229 ? 1.535 -9.836 -25.578 1 96.25 229 GLY B C 1
ATOM 6252 O O . GLY B 1 229 ? 0.767 -9.078 -24.984 1 96.25 229 GLY B O 1
ATOM 6253 N N . GLU B 1 230 ? 2.697 -9.445 -25.984 1 96.5 230 GLU B N 1
ATOM 6254 C CA . GLU B 1 230 ? 3.207 -8.102 -25.719 1 96.5 230 GLU B CA 1
ATOM 6255 C C . GLU B 1 230 ? 2.441 -7.059 -26.531 1 96.5 230 GLU B C 1
ATOM 6257 O O . GLU B 1 230 ? 2.25 -5.934 -26.078 1 96.5 230 GLU B O 1
ATOM 6262 N N . GLU B 1 231 ? 2.051 -7.453 -27.734 1 96.62 231 GLU B N 1
ATOM 6263 C CA . GLU B 1 231 ? 1.229 -6.547 -28.531 1 96.62 231 GLU B CA 1
ATOM 6264 C C . GLU B 1 231 ? -0.134 -6.324 -27.875 1 96.62 231 GLU B C 1
ATOM 6266 O O . GLU B 1 231 ? -0.656 -5.207 -27.891 1 96.62 231 GLU B O 1
ATOM 6271 N N . LEU B 1 232 ? -0.689 -7.387 -27.375 1 97.62 232 LEU B N 1
ATOM 6272 C CA . LEU B 1 232 ? -1.95 -7.258 -26.656 1 97.62 232 LEU B CA 1
ATOM 6273 C C . LEU B 1 232 ? -1.789 -6.367 -25.438 1 97.62 232 LEU B C 1
ATOM 6275 O O . LEU B 1 232 ? -2.662 -5.551 -25.141 1 97.62 232 LEU B O 1
ATOM 6279 N N . LEU B 1 233 ? -0.683 -6.578 -24.766 1 98.12 233 LEU B N 1
ATOM 6280 C CA . LEU B 1 233 ? -0.392 -5.762 -23.578 1 98.12 233 LEU B CA 1
ATOM 6281 C C . LEU B 1 233 ? -0.236 -4.293 -23.969 1 98.12 233 LEU B C 1
ATOM 6283 O O . LEU B 1 233 ? -0.758 -3.408 -23.281 1 98.12 233 LEU B O 1
ATOM 6287 N N . ALA B 1 234 ? 0.467 -4.051 -25.016 1 96.75 234 ALA B N 1
ATOM 6288 C CA . ALA B 1 234 ? 0.629 -2.686 -25.516 1 96.75 234 ALA B CA 1
ATOM 6289 C C . ALA B 1 234 ? -0.722 -2.057 -25.844 1 96.75 234 ALA B C 1
ATOM 6291 O O . ALA B 1 234 ? -0.945 -0.873 -25.578 1 96.75 234 ALA B O 1
ATOM 6292 N N . GLU B 1 235 ? -1.577 -2.865 -26.438 1 97.19 235 GLU B N 1
ATOM 6293 C CA . GLU B 1 235 ? -2.916 -2.381 -26.766 1 97.19 235 GLU B CA 1
ATOM 6294 C C . GLU B 1 235 ? -3.703 -2.053 -25.5 1 97.19 235 GLU B C 1
ATOM 6296 O O . GLU B 1 235 ? -4.43 -1.059 -25.453 1 97.19 235 GLU B O 1
ATOM 6301 N N . ALA B 1 236 ? -3.602 -2.922 -24.5 1 97.62 236 ALA B N 1
ATOM 6302 C CA . ALA B 1 236 ? -4.281 -2.668 -23.234 1 97.62 236 ALA B CA 1
ATOM 6303 C C . ALA B 1 236 ? -3.805 -1.364 -22.609 1 97.62 236 ALA B C 1
ATOM 6305 O O . ALA B 1 236 ? -4.613 -0.564 -22.125 1 97.62 236 ALA B O 1
ATOM 6306 N N . VAL B 1 237 ? -2.494 -1.108 -22.609 1 95.62 237 VAL B N 1
ATOM 6307 C CA . VAL B 1 237 ? -1.911 0.102 -22.031 1 95.62 237 VAL B CA 1
ATOM 6308 C C . VAL B 1 237 ? -2.357 1.32 -22.844 1 95.62 237 VAL B C 1
ATOM 6310 O O . VAL B 1 237 ? -2.695 2.359 -22.266 1 95.62 237 VAL B O 1
ATOM 6313 N N . ARG B 1 238 ? -2.352 1.185 -24.125 1 94.38 238 ARG B N 1
ATOM 6314 C CA . ARG B 1 238 ? -2.812 2.266 -25 1 94.38 238 ARG B CA 1
ATOM 6315 C C . ARG B 1 238 ? -4.27 2.615 -24.703 1 94.38 238 ARG B C 1
ATOM 6317 O O . ARG B 1 238 ? -4.625 3.791 -24.609 1 94.38 238 ARG B O 1
ATOM 6324 N N . ALA B 1 239 ? -5.117 1.571 -24.625 1 95.69 239 ALA B N 1
ATOM 6325 C CA . ALA B 1 239 ? -6.535 1.77 -24.344 1 95.69 239 ALA B CA 1
ATOM 6326 C C . ALA B 1 239 ? -6.734 2.48 -23.016 1 95.69 239 ALA B C 1
ATOM 6328 O O . ALA B 1 239 ? -7.617 3.328 -22.875 1 95.69 239 ALA B O 1
ATOM 6329 N N . ARG B 1 240 ? -5.938 2.156 -22.062 1 93.38 240 ARG B N 1
ATOM 6330 C CA . ARG B 1 240 ? -6.035 2.744 -20.719 1 93.38 240 ARG B CA 1
ATOM 6331 C C . ARG B 1 240 ? -5.68 4.227 -20.75 1 93.38 240 ARG B C 1
ATOM 6333 O O . ARG B 1 240 ? -6.176 5.004 -19.938 1 93.38 240 ARG B O 1
ATOM 6340 N N . LYS B 1 241 ? -4.883 4.676 -21.641 1 89.31 241 LYS B N 1
ATOM 6341 C CA . LYS B 1 241 ? -4.43 6.059 -21.75 1 89.31 241 LYS B CA 1
ATOM 6342 C C . LYS B 1 241 ? -5.531 6.953 -22.312 1 89.31 241 LYS B C 1
ATOM 6344 O O . LYS B 1 241 ? -5.422 8.18 -22.281 1 89.31 241 LYS B O 1
ATOM 6349 N N . GLU B 1 242 ? -6.594 6.355 -22.766 1 89.88 242 GLU B N 1
ATOM 6350 C CA . GLU B 1 242 ? -7.688 7.117 -23.359 1 89.88 242 GLU B CA 1
ATOM 6351 C C . GLU B 1 242 ? -8.477 7.875 -22.297 1 89.88 242 GLU B C 1
ATOM 6353 O O . GLU B 1 242 ? -9.25 8.781 -22.609 1 89.88 242 GLU B O 1
ATOM 6358 N N . TYR B 1 243 ? -8.258 7.547 -21.078 1 89.31 243 TYR B N 1
ATOM 6359 C CA . TYR B 1 243 ? -8.953 8.203 -19.969 1 89.31 243 TYR B CA 1
ATOM 6360 C C . TYR B 1 243 ? -8.055 8.305 -18.75 1 89.31 243 TYR B C 1
ATOM 6362 O O . TYR B 1 243 ? -6.973 7.703 -18.703 1 89.31 243 TYR B O 1
ATOM 6370 N N . ASN B 1 244 ? -8.484 9.125 -17.844 1 87.12 244 ASN B N 1
ATOM 6371 C CA . ASN B 1 244 ? -7.727 9.273 -16.594 1 87.12 244 ASN B CA 1
ATOM 6372 C C . ASN B 1 244 ? -8.281 8.375 -15.492 1 87.12 244 ASN B C 1
ATOM 6374 O O . ASN B 1 244 ? -9.352 8.633 -14.953 1 87.12 244 ASN B O 1
ATOM 6378 N N . VAL B 1 245 ? -7.531 7.414 -15.141 1 90.62 245 VAL B N 1
ATOM 6379 C CA . VAL B 1 245 ? -7.953 6.383 -14.195 1 90.62 245 VAL B CA 1
ATOM 6380 C C . VAL B 1 245 ? -8.273 7.023 -12.852 1 90.62 245 VAL B C 1
ATOM 6382 O O . VAL B 1 245 ? -9.18 6.57 -12.141 1 90.62 245 VAL B O 1
ATOM 6385 N N . VAL B 1 246 ? -7.621 8.109 -12.492 1 91.56 246 VAL B N 1
ATOM 6386 C CA . VAL B 1 246 ? -7.719 8.688 -11.156 1 91.56 246 VAL B CA 1
ATOM 6387 C C . VAL B 1 246 ? -9.008 9.492 -11.031 1 91.56 246 VAL B C 1
ATOM 6389 O O . VAL B 1 246 ? -9.477 9.766 -9.922 1 91.56 246 VAL B O 1
ATOM 6392 N N . ASP B 1 247 ? -9.625 9.82 -12.094 1 90.31 247 ASP B N 1
ATOM 6393 C CA . ASP B 1 247 ? -10.836 10.641 -12.07 1 90.31 247 ASP B CA 1
ATOM 6394 C C . ASP B 1 247 ? -12.047 9.805 -11.672 1 90.31 247 ASP B C 1
ATOM 6396 O O . ASP B 1 247 ? -13.016 10.336 -11.117 1 90.31 247 ASP B O 1
ATOM 6400 N N . GLU B 1 248 ? -11.953 8.547 -12.016 1 90 248 GLU B N 1
ATOM 6401 C CA . GLU B 1 248 ? -13.062 7.664 -11.656 1 90 248 GLU B CA 1
ATOM 6402 C C . GLU B 1 248 ? -12.562 6.281 -11.258 1 90 248 GLU B C 1
ATOM 6404 O O . GLU B 1 248 ? -12.422 5.395 -12.102 1 90 248 GLU B O 1
ATOM 6409 N N . ILE B 1 249 ? -12.57 6.098 -9.992 1 95.56 249 ILE B N 1
ATOM 6410 C CA . ILE B 1 249 ? -12.133 4.797 -9.492 1 95.56 249 ILE B CA 1
ATOM 6411 C C . ILE B 1 249 ? -13.336 3.875 -9.32 1 95.56 249 ILE B C 1
ATOM 6413 O O . ILE B 1 249 ? -14.297 4.223 -8.633 1 95.56 249 ILE B O 1
ATOM 6417 N N . ASN B 1 250 ? -13.344 2.82 -10.031 1 96.88 250 ASN B N 1
ATOM 6418 C CA . ASN B 1 250 ? -14.414 1.838 -9.984 1 96.88 250 ASN B CA 1
ATOM 6419 C C . ASN B 1 250 ? -13.891 0.416 -10.141 1 96.88 250 ASN B C 1
ATOM 6421 O O . ASN B 1 250 ? -12.68 0.21 -10.266 1 96.88 250 ASN B O 1
ATOM 6425 N N . MET B 1 251 ? -14.727 -0.579 -10.164 1 97.12 251 MET B N 1
ATOM 6426 C CA . MET B 1 251 ? -14.336 -1.985 -10.203 1 97.12 251 MET B CA 1
ATOM 6427 C C . MET B 1 251 ? -13.648 -2.32 -11.523 1 97.12 251 MET B C 1
ATOM 6429 O O . MET B 1 251 ? -12.719 -3.131 -11.555 1 97.12 251 MET B O 1
ATOM 6433 N N . GLU B 1 252 ? -14.062 -1.737 -12.602 1 96.56 252 GLU B N 1
ATOM 6434 C CA . GLU B 1 252 ? -13.461 -2.002 -13.906 1 96.56 252 GLU B CA 1
ATOM 6435 C C . GLU B 1 252 ? -12 -1.586 -13.938 1 96.56 252 GLU B C 1
ATOM 6437 O O . GLU B 1 252 ? -11.141 -2.336 -14.414 1 96.56 252 GLU B O 1
ATOM 6442 N N . ASN B 1 253 ? -11.758 -0.415 -13.453 1 97.56 253 ASN B N 1
ATOM 6443 C CA . ASN B 1 253 ? -10.375 0.067 -13.406 1 97.56 253 ASN B CA 1
ATOM 6444 C C . ASN B 1 253 ? -9.523 -0.769 -12.461 1 97.56 253 ASN B C 1
ATOM 6446 O O . ASN B 1 253 ? -8.336 -0.988 -12.719 1 97.56 253 ASN B O 1
ATOM 6450 N N . LEU B 1 254 ? -10.102 -1.144 -11.344 1 98.56 254 LEU B N 1
ATOM 6451 C CA . LEU B 1 254 ? -9.406 -2.033 -10.414 1 98.56 254 LEU B CA 1
ATOM 6452 C C . LEU B 1 254 ? -8.992 -3.326 -11.109 1 98.56 254 LEU B C 1
ATOM 6454 O O . LEU B 1 254 ? -7.836 -3.738 -11.023 1 98.56 254 LEU B O 1
ATOM 6458 N N . LEU B 1 255 ? -9.906 -3.932 -11.844 1 98.69 255 LEU B N 1
ATOM 6459 C CA . LEU B 1 255 ? -9.641 -5.188 -12.539 1 98.69 255 LEU B CA 1
ATOM 6460 C C . LEU B 1 255 ? -8.625 -4.984 -13.664 1 98.69 255 LEU B C 1
ATOM 6462 O O . LEU B 1 255 ? -7.785 -5.848 -13.906 1 98.69 255 LEU B O 1
ATOM 6466 N N . THR B 1 256 ? -8.75 -3.846 -14.359 1 98.69 256 THR B N 1
ATOM 6467 C CA . THR B 1 256 ? -7.773 -3.537 -15.398 1 98.69 256 THR B CA 1
ATOM 6468 C C . THR B 1 256 ? -6.359 -3.529 -14.82 1 98.69 256 THR B C 1
ATOM 6470 O O . THR B 1 256 ? -5.453 -4.148 -15.375 1 98.69 256 THR B O 1
ATOM 6473 N N . SER B 1 257 ? -6.164 -2.838 -13.711 1 98.62 257 SER B N 1
ATOM 6474 C CA . SER B 1 257 ? -4.859 -2.801 -13.055 1 98.62 257 SER B CA 1
ATOM 6475 C C . SER B 1 257 ? -4.414 -4.195 -12.625 1 98.62 257 SER B C 1
ATOM 6477 O O . SER B 1 257 ? -3.238 -4.543 -12.742 1 98.62 257 SER B O 1
ATOM 6479 N N . PHE B 1 258 ? -5.336 -5.004 -12.164 1 98.81 258 PHE B N 1
ATOM 6480 C CA . PHE B 1 258 ? -5.02 -6.359 -11.727 1 98.81 258 PHE B CA 1
ATOM 6481 C C . PHE B 1 258 ? -4.496 -7.191 -12.891 1 98.81 258 PHE B C 1
ATOM 6483 O O . PHE B 1 258 ? -3.494 -7.898 -12.758 1 98.81 258 PHE B O 1
ATOM 6490 N N . PHE B 1 259 ? -5.164 -7.086 -14.016 1 98.88 259 PHE B N 1
ATOM 6491 C CA . PHE B 1 259 ? -4.746 -7.898 -15.156 1 98.88 259 PHE B CA 1
ATOM 6492 C C . PHE B 1 259 ? -3.461 -7.359 -15.766 1 98.88 259 PHE B C 1
ATOM 6494 O O . PHE B 1 259 ? -2.652 -8.125 -16.297 1 98.88 259 PHE B O 1
ATOM 6501 N N . LEU B 1 260 ? -3.25 -6.098 -15.688 1 98.75 260 LEU B N 1
ATOM 6502 C CA . LEU B 1 260 ? -1.95 -5.566 -16.078 1 98.75 260 LEU B CA 1
ATOM 6503 C C . LEU B 1 260 ? -0.848 -6.102 -15.172 1 98.75 260 LEU B C 1
ATOM 6505 O O . LEU B 1 260 ? 0.239 -6.445 -15.648 1 98.75 260 LEU B O 1
ATOM 6509 N N . PHE B 1 261 ? -1.134 -6.141 -13.914 1 98.69 261 PHE B N 1
ATOM 6510 C CA . PHE B 1 261 ? -0.207 -6.773 -12.984 1 98.69 261 PHE B CA 1
ATOM 6511 C C . PHE B 1 261 ? 0.12 -8.195 -13.43 1 98.69 261 PHE B C 1
ATOM 6513 O O . PHE B 1 261 ? 1.29 -8.578 -13.477 1 98.69 261 PHE B O 1
ATOM 6520 N N . ALA B 1 262 ? -0.934 -8.93 -13.664 1 98.69 262 ALA B N 1
ATOM 6521 C CA . ALA B 1 262 ? -0.753 -10.328 -14.055 1 98.69 262 ALA B CA 1
ATOM 6522 C C . ALA B 1 262 ? 0.069 -10.43 -15.336 1 98.69 262 ALA B C 1
ATOM 6524 O O . ALA B 1 262 ? 0.951 -11.289 -15.445 1 98.69 262 ALA B O 1
ATOM 6525 N N . ALA B 1 263 ? -0.203 -9.562 -16.266 1 98.69 263 ALA B N 1
ATOM 6526 C CA . ALA B 1 263 ? 0.512 -9.586 -17.547 1 98.69 263 ALA B CA 1
ATOM 6527 C C . ALA B 1 263 ? 1.989 -9.25 -17.344 1 98.69 263 ALA B C 1
ATOM 6529 O O . ALA B 1 263 ? 2.861 -10.031 -17.75 1 98.69 263 ALA B O 1
ATOM 6530 N N . TYR B 1 264 ? 2.283 -8.172 -16.703 1 98.38 264 TYR B N 1
ATOM 6531 C CA . TYR B 1 264 ? 3.666 -7.77 -16.484 1 98.38 264 TYR B CA 1
ATOM 6532 C C . TYR B 1 264 ? 4.391 -8.781 -15.609 1 98.38 264 TYR B C 1
ATOM 6534 O O . TYR B 1 264 ? 5.566 -9.078 -15.828 1 98.38 264 TYR B O 1
ATOM 6542 N N . GLY B 1 265 ? 3.689 -9.266 -14.594 1 98.06 265 GLY B N 1
ATOM 6543 C CA . GLY B 1 265 ? 4.277 -10.297 -13.75 1 98.06 265 GLY B CA 1
ATOM 6544 C C . GLY B 1 265 ? 4.73 -11.516 -14.523 1 98.06 265 GLY B C 1
ATOM 6545 O O . GLY B 1 265 ? 5.836 -12.023 -14.305 1 98.06 265 GLY B O 1
ATOM 6546 N N . ASN B 1 266 ? 3.875 -11.914 -15.43 1 97.88 266 ASN B N 1
ATOM 6547 C CA . ASN B 1 266 ? 4.18 -13.125 -16.188 1 97.88 266 ASN B CA 1
ATOM 6548 C C . ASN B 1 266 ? 5.258 -12.867 -17.234 1 97.88 266 ASN B C 1
ATOM 6550 O O . ASN B 1 266 ? 5.812 -13.805 -17.812 1 97.88 266 ASN B O 1
ATOM 6554 N N . LEU B 1 267 ? 5.605 -11.664 -17.484 1 96.94 267 LEU B N 1
ATOM 6555 C CA . LEU B 1 267 ? 6.73 -11.297 -18.344 1 96.94 267 LEU B CA 1
ATOM 6556 C C . LEU B 1 267 ? 7.992 -11.07 -17.516 1 96.94 267 LEU B C 1
ATOM 6558 O O . LEU B 1 267 ? 9.016 -10.633 -18.031 1 96.94 267 LEU B O 1
ATOM 6562 N N . ASP B 1 268 ? 7.871 -11.297 -16.234 1 96.38 268 ASP B N 1
ATOM 6563 C CA . ASP B 1 268 ? 8.953 -11.109 -15.273 1 96.38 268 ASP B CA 1
ATOM 6564 C C . ASP B 1 268 ? 9.406 -9.656 -15.234 1 96.38 268 ASP B C 1
ATOM 6566 O O . ASP B 1 268 ? 10.594 -9.375 -15.07 1 96.38 268 ASP B O 1
ATOM 6570 N N . ARG B 1 269 ? 8.523 -8.781 -15.562 1 97.12 269 ARG B N 1
ATOM 6571 C CA . ARG B 1 269 ? 8.711 -7.348 -15.352 1 97.12 269 ARG B CA 1
ATOM 6572 C C . ARG B 1 269 ? 8.148 -6.914 -14 1 97.12 269 ARG B C 1
ATOM 6574 O O . ARG B 1 269 ? 7.082 -6.297 -13.938 1 97.12 269 ARG B O 1
ATOM 6581 N N . GLN B 1 270 ? 8.938 -7.082 -12.992 1 96.69 270 GLN B N 1
ATOM 6582 C CA . GLN B 1 270 ? 8.453 -7.09 -11.617 1 96.69 270 GLN B CA 1
ATOM 6583 C C . GLN B 1 270 ? 8.188 -5.672 -11.117 1 96.69 270 GLN B C 1
ATOM 6585 O O . GLN B 1 270 ? 7.281 -5.453 -10.312 1 96.69 270 GLN B O 1
ATOM 6590 N N . ASP B 1 271 ? 8.938 -4.723 -11.586 1 97 271 ASP B N 1
ATOM 6591 C CA . ASP B 1 271 ? 8.68 -3.35 -11.164 1 97 271 ASP B CA 1
ATOM 6592 C C . ASP B 1 271 ? 7.297 -2.887 -11.617 1 97 271 ASP B C 1
ATOM 6594 O O . ASP B 1 271 ? 6.547 -2.297 -10.844 1 97 271 ASP B O 1
ATOM 6598 N N . GLN B 1 272 ? 6.988 -3.154 -12.906 1 97.19 272 GLN B N 1
ATOM 6599 C CA . GLN B 1 272 ? 5.668 -2.809 -13.422 1 97.19 272 GLN B CA 1
ATOM 6600 C C . GLN B 1 272 ? 4.578 -3.621 -12.734 1 97.19 272 GLN B C 1
ATOM 6602 O O . GLN B 1 272 ? 3.51 -3.092 -12.414 1 97.19 272 GLN B O 1
ATOM 6607 N N . ALA B 1 273 ? 4.883 -4.91 -12.547 1 98.44 273 ALA B N 1
ATOM 6608 C CA . ALA B 1 273 ? 3.916 -5.77 -11.867 1 98.44 273 ALA B CA 1
ATOM 6609 C C . ALA B 1 273 ? 3.588 -5.234 -10.477 1 98.44 273 ALA B C 1
ATOM 6611 O O . ALA B 1 273 ? 2.416 -5.07 -10.133 1 98.44 273 ALA B O 1
ATOM 6612 N N . TRP B 1 274 ? 4.613 -4.918 -9.688 1 98.5 274 TRP B N 1
ATOM 6613 C CA . TRP B 1 274 ? 4.43 -4.375 -8.344 1 98.5 274 TRP B CA 1
ATOM 6614 C C . TRP B 1 274 ? 3.645 -3.07 -8.391 1 98.5 274 TRP B C 1
ATOM 6616 O O . TRP B 1 274 ? 2.746 -2.85 -7.574 1 98.5 274 TRP B O 1
ATOM 6626 N N . PHE B 1 275 ? 3.965 -2.213 -9.391 1 97.94 275 PHE B N 1
ATOM 6627 C CA . PHE B 1 275 ? 3.295 -0.928 -9.555 1 97.94 275 PHE B CA 1
ATOM 6628 C C . PHE B 1 275 ? 1.791 -1.119 -9.711 1 97.94 275 PHE B C 1
ATOM 6630 O O . PHE B 1 275 ? 1 -0.477 -9.016 1 97.94 275 PHE B O 1
ATOM 6637 N N . TYR B 1 276 ? 1.379 -1.996 -10.547 1 98.44 276 TYR B N 1
ATOM 6638 C CA . TYR B 1 276 ? -0.037 -2.178 -10.844 1 98.44 276 TYR B CA 1
ATOM 6639 C C . TYR B 1 276 ? -0.735 -2.949 -9.727 1 98.44 276 TYR B C 1
ATOM 6641 O O . TYR B 1 276 ? -1.917 -2.727 -9.461 1 98.44 276 TYR B O 1
ATOM 6649 N N . LEU B 1 277 ? -0.02 -3.855 -9.078 1 98.75 277 LEU B N 1
ATOM 6650 C CA . LEU B 1 277 ? -0.622 -4.527 -7.93 1 98.75 277 LEU B CA 1
ATOM 6651 C C . LEU B 1 277 ? -0.946 -3.529 -6.824 1 98.75 277 LEU B C 1
ATOM 6653 O O . LEU B 1 277 ? -2.031 -3.576 -6.238 1 98.75 277 LEU B O 1
ATOM 6657 N N . CYS B 1 278 ? -0.001 -2.635 -6.551 1 98.44 278 CYS B N 1
ATOM 6658 C CA . CYS B 1 278 ? -0.231 -1.604 -5.543 1 98.44 278 CYS B CA 1
ATOM 6659 C C . CYS B 1 278 ? -1.378 -0.688 -5.953 1 98.44 278 CYS B C 1
ATOM 6661 O O . CYS B 1 278 ? -2.18 -0.276 -5.109 1 98.44 278 CYS B O 1
ATOM 6663 N N . GLN B 1 279 ? -1.391 -0.372 -7.242 1 97.81 279 GLN B N 1
ATOM 6664 C CA . GLN B 1 279 ? -2.5 0.434 -7.738 1 97.81 279 GLN B CA 1
ATOM 6665 C C . GLN B 1 279 ? -3.836 -0.269 -7.512 1 97.81 279 GLN B C 1
ATOM 6667 O O . GLN B 1 279 ? -4.812 0.362 -7.105 1 97.81 279 GLN B O 1
ATOM 6672 N N . THR B 1 280 ? -3.871 -1.547 -7.773 1 98.69 280 THR B N 1
ATOM 6673 C CA . THR B 1 280 ? -5.07 -2.346 -7.555 1 98.69 280 THR B CA 1
ATOM 6674 C C . THR B 1 280 ? -5.48 -2.32 -6.086 1 98.69 280 THR B C 1
ATOM 6676 O O . THR B 1 280 ? -6.648 -2.084 -5.766 1 98.69 280 THR B O 1
ATOM 6679 N N . THR B 1 281 ? -4.543 -2.547 -5.195 1 98.31 281 THR B N 1
ATOM 6680 C CA . THR B 1 281 ? -4.82 -2.58 -3.766 1 98.31 281 THR B CA 1
ATOM 6681 C C . THR B 1 281 ? -5.285 -1.214 -3.271 1 98.31 281 THR B C 1
ATOM 6683 O O . THR B 1 281 ? -6.152 -1.126 -2.398 1 98.31 281 THR B O 1
ATOM 6686 N N . SER B 1 282 ? -4.648 -0.152 -3.83 1 98.06 282 SER B N 1
ATOM 6687 C CA . SER B 1 282 ? -5.086 1.197 -3.482 1 98.06 282 SER B CA 1
ATOM 6688 C C . SER B 1 282 ? -6.566 1.395 -3.787 1 98.06 282 SER B C 1
ATOM 6690 O O . SER B 1 282 ? -7.293 1.999 -2.996 1 98.06 282 SER B O 1
ATOM 6692 N N . MET B 1 283 ? -7.043 0.915 -4.891 1 98.5 283 MET B N 1
ATOM 6693 C CA . MET B 1 283 ? -8.43 1.089 -5.316 1 98.5 283 MET B CA 1
ATOM 6694 C C . MET B 1 283 ? -9.375 0.286 -4.434 1 98.5 283 MET B C 1
ATOM 6696 O O . MET B 1 283 ? -10.539 0.665 -4.25 1 98.5 283 MET B O 1
ATOM 6700 N N . VAL B 1 284 ? -8.883 -0.849 -3.846 1 98.69 284 VAL B N 1
ATOM 6701 C CA . VAL B 1 284 ? -9.68 -1.628 -2.906 1 98.69 284 VAL B CA 1
ATOM 6702 C C . VAL B 1 284 ? -10.125 -0.739 -1.748 1 98.69 284 VAL B C 1
ATOM 6704 O O . VAL B 1 284 ? -11.297 -0.76 -1.356 1 98.69 284 VAL B O 1
ATOM 6707 N N . PHE B 1 285 ? -9.25 0.068 -1.271 1 98.31 285 PHE B N 1
ATOM 6708 C CA . PHE B 1 285 ? -9.531 0.915 -0.119 1 98.31 285 PHE B CA 1
ATOM 6709 C C . PHE B 1 285 ? -10.383 2.113 -0.527 1 98.31 285 PHE B C 1
ATOM 6711 O O . PHE B 1 285 ? -11.227 2.576 0.245 1 98.31 285 PHE B O 1
ATOM 6718 N N . THR B 1 286 ? -10.133 2.613 -1.744 1 98.19 286 THR B N 1
ATOM 6719 C CA . THR B 1 286 ? -10.953 3.711 -2.24 1 98.19 286 THR B CA 1
ATOM 6720 C C . THR B 1 286 ? -12.414 3.279 -2.369 1 98.19 286 THR B C 1
ATOM 6722 O O . THR B 1 286 ? -13.32 4.047 -2.043 1 98.19 286 THR B O 1
ATOM 6725 N N . LEU B 1 287 ? -12.641 2.043 -2.771 1 97.94 287 LEU B N 1
ATOM 6726 C CA . LEU B 1 287 ? -13.984 1.532 -3.014 1 97.94 287 LEU B CA 1
ATOM 6727 C C . LEU B 1 287 ? -14.594 0.981 -1.73 1 97.94 287 LEU B C 1
ATOM 6729 O O . LEU B 1 287 ? -15.75 0.553 -1.724 1 97.94 287 LEU B O 1
ATOM 6733 N N . GLY B 1 288 ? -13.812 0.917 -0.627 1 97.25 288 GLY B N 1
ATOM 6734 C CA . GLY B 1 288 ? -14.297 0.46 0.665 1 97.25 288 GLY B CA 1
ATOM 6735 C C . GLY B 1 288 ? -14.484 -1.044 0.733 1 97.25 288 GLY B C 1
ATOM 6736 O O . GLY B 1 288 ? -15.25 -1.544 1.565 1 97.25 288 GLY B O 1
ATOM 6737 N N . LEU B 1 289 ? -13.797 -1.81 -0.1 1 98.06 289 LEU B N 1
ATOM 6738 C CA . LEU B 1 289 ? -14.023 -3.246 -0.202 1 98.06 289 LEU B CA 1
ATOM 6739 C C . LEU B 1 289 ? -13.484 -3.971 1.027 1 98.06 289 LEU B C 1
ATOM 6741 O O . LEU B 1 289 ? -13.805 -5.141 1.256 1 98.06 289 LEU B O 1
ATOM 6745 N N . GLN B 1 290 ? -12.664 -3.348 1.876 1 97.12 290 GLN B N 1
ATOM 6746 C CA . GLN B 1 290 ? -12.102 -3.973 3.068 1 97.12 290 GLN B CA 1
ATOM 6747 C C . GLN B 1 290 ? -13.055 -3.861 4.25 1 97.12 290 GLN B C 1
ATOM 6749 O O . GLN B 1 290 ? -12.758 -4.344 5.348 1 97.12 290 GLN B O 1
ATOM 6754 N N . ARG B 1 291 ? -14.141 -3.246 4.023 1 96.12 291 ARG B N 1
ATOM 6755 C CA . ARG B 1 291 ? -15.109 -3.051 5.094 1 96.12 291 ARG B CA 1
ATOM 6756 C C . ARG B 1 291 ? -16.359 -3.902 4.863 1 96.12 291 ARG B C 1
ATOM 6758 O O . ARG B 1 291 ? -16.953 -3.852 3.787 1 96.12 291 ARG B O 1
ATOM 6765 N N . GLU B 1 292 ? -16.766 -4.602 5.844 1 93.75 292 GLU B N 1
ATOM 6766 C CA . GLU B 1 292 ? -17.938 -5.473 5.73 1 93.75 292 GLU B CA 1
ATOM 6767 C C . GLU B 1 292 ? -19.203 -4.668 5.465 1 93.75 292 GLU B C 1
ATOM 6769 O O . GLU B 1 292 ? -20.109 -5.137 4.781 1 93.75 292 GLU B O 1
ATOM 6774 N N . SER B 1 293 ? -19.25 -3.447 5.988 1 93.81 293 SER B N 1
ATOM 6775 C CA . SER B 1 293 ? -20.422 -2.594 5.844 1 93.81 293 SER B CA 1
ATOM 6776 C C . SER B 1 293 ? -20.703 -2.27 4.379 1 93.81 293 SER B C 1
ATOM 6778 O O . SER B 1 293 ? -21.844 -2.01 3.998 1 93.81 293 SER B O 1
ATOM 6780 N N . THR B 1 294 ? -19.688 -2.301 3.547 1 95.62 294 THR B N 1
ATOM 6781 C CA . THR B 1 294 ? -19.828 -2.02 2.123 1 95.62 294 THR B CA 1
ATOM 6782 C C . THR B 1 294 ? -20.719 -3.07 1.448 1 95.62 294 THR B C 1
ATOM 6784 O O . THR B 1 294 ? -21.453 -2.76 0.507 1 95.62 294 THR B O 1
ATOM 6787 N N . TYR B 1 295 ? -20.656 -4.258 1.917 1 94.75 295 TYR B N 1
ATOM 6788 C CA . TYR B 1 295 ? -21.344 -5.375 1.271 1 94.75 295 TYR B CA 1
ATOM 6789 C C . TYR B 1 295 ? -22.812 -5.43 1.671 1 94.75 295 TYR B C 1
ATOM 6791 O O . TYR B 1 295 ? -23.625 -6.047 0.983 1 94.75 295 TYR B O 1
ATOM 6799 N N . SER B 1 296 ? -23.172 -4.797 2.771 1 92.94 296 SER B N 1
ATOM 6800 C CA . SER B 1 296 ? -24.547 -4.801 3.25 1 92.94 296 SER B CA 1
ATOM 6801 C C . SER B 1 296 ? -25.453 -3.955 2.354 1 92.94 296 SER B C 1
ATOM 6803 O O . SER B 1 296 ? -26.656 -4.16 2.312 1 92.94 296 SER B O 1
ATOM 6805 N N . LYS B 1 297 ? -24.812 -3.119 1.572 1 92.19 297 LYS B N 1
ATOM 6806 C CA . LYS B 1 297 ? -25.578 -2.201 0.727 1 92.19 297 LYS B CA 1
ATOM 6807 C C . LYS B 1 297 ? -25.734 -2.76 -0.684 1 92.19 297 LYS B C 1
ATOM 6809 O O . LYS B 1 297 ? -26.438 -2.172 -1.515 1 92.19 297 LYS B O 1
ATOM 6814 N N . LEU B 1 298 ? -25.203 -3.891 -0.899 1 94.75 298 LEU B N 1
ATOM 6815 C CA . LEU B 1 298 ? -25.188 -4.473 -2.236 1 94.75 298 LEU B CA 1
ATOM 6816 C C . LEU B 1 298 ? -26.156 -5.633 -2.34 1 94.75 298 LEU B C 1
ATOM 6818 O O . LEU B 1 298 ? -26.578 -6.188 -1.322 1 94.75 298 LEU B O 1
ATOM 6822 N N . SER B 1 299 ? -26.562 -5.91 -3.635 1 93.69 299 SER B N 1
ATOM 6823 C CA . SER B 1 299 ? -27.266 -7.168 -3.855 1 93.69 299 SER B CA 1
ATOM 6824 C C . SER B 1 299 ? -26.406 -8.367 -3.494 1 93.69 299 SER B C 1
ATOM 6826 O O . SER B 1 299 ? -25.172 -8.258 -3.447 1 93.69 299 SER B O 1
ATOM 6828 N N . VAL B 1 300 ? -26.969 -9.477 -3.264 1 90.62 300 VAL B N 1
ATOM 6829 C CA . VAL B 1 300 ? -26.25 -10.688 -2.857 1 90.62 300 VAL B CA 1
ATOM 6830 C C . VAL B 1 300 ? -25.25 -11.078 -3.934 1 90.62 300 VAL B C 1
ATOM 6832 O O . VAL B 1 300 ? -24.109 -11.43 -3.621 1 90.62 300 VAL B O 1
ATOM 6835 N N . GLU B 1 301 ? -25.656 -10.984 -5.137 1 88.88 301 GLU B N 1
ATOM 6836 C CA . GLU B 1 301 ? -24.797 -11.367 -6.25 1 88.88 301 GLU B CA 1
ATOM 6837 C C . GLU B 1 301 ? -23.594 -10.43 -6.375 1 88.88 301 GLU B C 1
ATOM 6839 O O . GLU B 1 301 ? -22.469 -10.875 -6.562 1 88.88 301 GLU B O 1
ATOM 6844 N N . GLU B 1 302 ? -23.891 -9.172 -6.238 1 93.06 302 GLU B N 1
ATOM 6845 C CA . GLU B 1 302 ? -22.812 -8.18 -6.336 1 93.06 302 GLU B CA 1
ATOM 6846 C C . GLU B 1 302 ? -21.859 -8.289 -5.152 1 93.06 302 GLU B C 1
ATOM 6848 O O . GLU B 1 302 ? -20.641 -8.133 -5.316 1 93.06 302 GLU B O 1
ATOM 6853 N N . ALA B 1 303 ? -22.422 -8.477 -4.02 1 94.75 303 ALA B N 1
ATOM 6854 C CA . ALA B 1 303 ? -21.609 -8.633 -2.818 1 94.75 303 ALA B CA 1
ATOM 6855 C C . ALA B 1 303 ? -20.672 -9.836 -2.947 1 94.75 303 ALA B C 1
ATOM 6857 O O . ALA B 1 303 ? -19.5 -9.742 -2.598 1 94.75 303 ALA B O 1
ATOM 6858 N N . GLU B 1 304 ? -21.188 -10.914 -3.471 1 93.25 304 GLU B N 1
ATOM 6859 C CA . GLU B 1 304 ? -20.391 -12.117 -3.635 1 93.25 304 GLU B CA 1
ATOM 6860 C C . GLU B 1 304 ? -19.266 -11.898 -4.648 1 93.25 304 GLU B C 1
ATOM 6862 O O . GLU B 1 304 ? -18.141 -12.367 -4.449 1 93.25 304 GLU B O 1
ATOM 6867 N N . GLU B 1 305 ? -19.547 -11.273 -5.691 1 93.69 305 GLU B N 1
ATOM 6868 C CA . GLU B 1 305 ? -18.547 -10.977 -6.707 1 93.69 305 GLU B CA 1
ATOM 6869 C C . GLU B 1 305 ? -17.422 -10.117 -6.141 1 93.69 305 GLU B C 1
ATOM 6871 O O . GLU B 1 305 ? -16.234 -10.406 -6.359 1 93.69 305 GLU B O 1
ATOM 6876 N N . LYS B 1 306 ? -17.812 -9.062 -5.461 1 97.25 306 LYS B N 1
ATOM 6877 C CA . LYS B 1 306 ? -16.828 -8.156 -4.891 1 97.25 306 LYS B CA 1
ATOM 6878 C C . LYS B 1 306 ? -16.031 -8.844 -3.787 1 97.25 306 LYS B C 1
ATOM 6880 O O . LYS B 1 306 ? -14.836 -8.578 -3.615 1 97.25 306 LYS B O 1
ATOM 6885 N N . ARG B 1 307 ? -16.672 -9.711 -3.037 1 96.5 307 ARG B N 1
ATOM 6886 C CA . ARG B 1 307 ? -15.969 -10.492 -2.027 1 96.5 307 ARG B CA 1
ATOM 6887 C C . ARG B 1 307 ? -14.914 -11.391 -2.666 1 96.5 307 ARG B C 1
ATOM 6889 O O . ARG B 1 307 ? -13.805 -11.539 -2.137 1 96.5 307 ARG B O 1
ATOM 6896 N N . ARG B 1 308 ? -15.266 -12.008 -3.744 1 96.75 308 ARG B N 1
ATOM 6897 C CA . ARG B 1 308 ? -14.305 -12.844 -4.453 1 96.75 308 ARG B CA 1
ATOM 6898 C C . ARG B 1 308 ? -13.117 -12.023 -4.938 1 96.75 308 ARG B C 1
ATOM 6900 O O . ARG B 1 308 ? -11.969 -12.469 -4.859 1 96.75 308 ARG B O 1
ATOM 6907 N N . VAL B 1 309 ? -13.422 -10.82 -5.457 1 98.38 309 VAL B N 1
ATOM 6908 C CA . VAL B 1 309 ? -12.344 -9.953 -5.922 1 98.38 309 VAL B CA 1
ATOM 6909 C C . VAL B 1 309 ? -11.414 -9.617 -4.762 1 98.38 309 VAL B C 1
ATOM 6911 O O . VAL B 1 309 ? -10.195 -9.727 -4.883 1 98.38 309 VAL B O 1
ATOM 6914 N N . PHE B 1 310 ? -12.016 -9.25 -3.598 1 98.56 310 PHE B N 1
ATOM 6915 C CA . PHE B 1 310 ? -11.219 -8.891 -2.432 1 98.56 310 PHE B CA 1
ATOM 6916 C C . PHE B 1 310 ? -10.32 -10.047 -2.008 1 98.56 310 PHE B C 1
ATOM 6918 O O . PHE B 1 310 ? -9.117 -9.859 -1.802 1 98.56 310 PHE B O 1
ATOM 6925 N N . TRP B 1 311 ? -10.82 -11.172 -1.942 1 98.56 311 TRP B N 1
ATOM 6926 C CA . TRP B 1 311 ? -10.07 -12.305 -1.413 1 98.56 311 TRP B CA 1
ATOM 6927 C C . TRP B 1 311 ? -9.078 -12.828 -2.441 1 98.56 311 TRP B C 1
ATOM 6929 O O . TRP B 1 311 ? -8.008 -13.328 -2.082 1 98.56 311 TRP B O 1
ATOM 6939 N N . LEU B 1 312 ? -9.414 -12.727 -3.721 1 98.62 312 LEU B N 1
ATOM 6940 C CA . LEU B 1 312 ? -8.414 -13.047 -4.73 1 98.62 312 LEU B CA 1
ATOM 6941 C C . LEU B 1 312 ? -7.191 -12.141 -4.598 1 98.62 312 LEU B C 1
ATOM 6943 O O . LEU B 1 312 ? -6.055 -12.602 -4.695 1 98.62 312 LEU B O 1
ATOM 6947 N N . LEU B 1 313 ? -7.465 -10.883 -4.422 1 98.81 313 LEU B N 1
ATOM 6948 C CA . LEU B 1 313 ? -6.371 -9.93 -4.258 1 98.81 313 LEU B CA 1
ATOM 6949 C C . LEU B 1 313 ? -5.594 -10.211 -2.977 1 98.81 313 LEU B C 1
ATOM 6951 O O . LEU B 1 313 ? -4.371 -10.039 -2.938 1 98.81 313 LEU B O 1
ATOM 6955 N N . PHE B 1 314 ? -6.312 -10.625 -1.921 1 98.5 314 PHE B N 1
ATOM 6956 C CA . PHE B 1 314 ? -5.688 -11.008 -0.661 1 98.5 314 PHE B CA 1
ATOM 6957 C C . PHE B 1 314 ? -4.668 -12.125 -0.878 1 98.5 314 PHE B C 1
ATOM 6959 O O . PHE B 1 314 ? -3.529 -12.023 -0.418 1 98.5 314 PHE B O 1
ATOM 6966 N N . VAL B 1 315 ? -5.02 -13.141 -1.584 1 98.44 315 VAL B N 1
ATOM 6967 C CA . VAL B 1 315 ? -4.152 -14.289 -1.825 1 98.44 315 VAL B CA 1
ATOM 6968 C C . VAL B 1 315 ? -3.037 -13.898 -2.795 1 98.44 315 VAL B C 1
ATOM 6970 O O . VAL B 1 315 ? -1.879 -14.273 -2.602 1 98.44 315 VAL B O 1
ATOM 6973 N N . THR B 1 316 ? -3.365 -13.156 -3.855 1 98.56 316 THR B N 1
ATOM 6974 C CA . THR B 1 316 ? -2.4 -12.734 -4.867 1 98.56 316 THR B CA 1
ATOM 6975 C C . THR B 1 316 ? -1.302 -11.883 -4.242 1 98.56 316 THR B C 1
ATOM 6977 O O . THR B 1 316 ? -0.117 -12.086 -4.512 1 98.56 316 THR B O 1
ATOM 6980 N N . GLU B 1 317 ? -1.748 -10.906 -3.438 1 98.56 317 GLU B N 1
ATOM 6981 C CA . GLU B 1 317 ? -0.788 -10.016 -2.795 1 98.56 317 GLU B CA 1
ATOM 6982 C C . GLU B 1 317 ? 0.199 -10.797 -1.932 1 98.56 317 GLU B C 1
ATOM 6984 O O . GLU B 1 317 ? 1.405 -10.547 -1.976 1 98.56 317 GLU B O 1
ATOM 6989 N N . ARG B 1 318 ? -0.242 -11.703 -1.184 1 98.25 318 ARG B N 1
ATOM 6990 C CA . ARG B 1 318 ? 0.594 -12.461 -0.26 1 98.25 318 ARG B CA 1
ATOM 6991 C C . ARG B 1 318 ? 1.542 -13.391 -1.014 1 98.25 318 ARG B C 1
ATOM 6993 O O . ARG B 1 318 ? 2.719 -13.5 -0.664 1 98.25 318 ARG B O 1
ATOM 7000 N N . GLY B 1 319 ? 0.977 -14.078 -1.998 1 98.06 319 GLY B N 1
ATOM 7001 C CA . GLY B 1 319 ? 1.862 -14.891 -2.811 1 98.06 319 GLY B CA 1
ATOM 7002 C C . GLY B 1 319 ? 2.969 -14.094 -3.475 1 98.06 319 GLY B C 1
ATOM 7003 O O . GLY B 1 319 ? 4.145 -14.461 -3.385 1 98.06 319 GLY B O 1
ATOM 7004 N N . TYR B 1 320 ? 2.584 -13.023 -4.105 1 98.12 320 TYR B N 1
ATOM 7005 C CA . TYR B 1 320 ? 3.531 -12.164 -4.809 1 98.12 320 TYR B CA 1
ATOM 7006 C C . TYR B 1 320 ? 4.539 -11.555 -3.84 1 98.12 320 TYR B C 1
ATOM 7008 O O . TYR B 1 320 ? 5.734 -11.516 -4.125 1 98.12 320 TYR B O 1
ATOM 7016 N N . ALA B 1 321 ? 4.008 -11.062 -2.703 1 98.06 321 ALA B N 1
ATOM 7017 C CA . ALA B 1 321 ? 4.84 -10.367 -1.724 1 98.06 321 ALA B CA 1
ATOM 7018 C C . ALA B 1 321 ? 5.914 -11.289 -1.162 1 98.06 321 ALA B C 1
ATOM 7020 O O . ALA B 1 321 ? 7.047 -10.867 -0.921 1 98.06 321 ALA B O 1
ATOM 7021 N N . LEU B 1 322 ? 5.578 -12.469 -0.888 1 96.81 322 LEU B N 1
ATOM 7022 C CA . LEU B 1 322 ? 6.555 -13.414 -0.354 1 96.81 322 LEU B CA 1
ATOM 7023 C C . LEU B 1 322 ? 7.648 -13.703 -1.377 1 96.81 322 LEU B C 1
ATOM 7025 O O . LEU B 1 322 ? 8.82 -13.82 -1.021 1 96.81 322 LEU B O 1
ATOM 7029 N N . GLN B 1 323 ? 7.27 -13.797 -2.629 1 95.25 323 GLN B N 1
ATOM 7030 C CA . GLN B 1 323 ? 8.219 -14.086 -3.701 1 95.25 323 GLN B CA 1
ATOM 7031 C C . GLN B 1 323 ? 9.125 -12.891 -3.969 1 95.25 323 GLN B C 1
ATOM 7033 O O . GLN B 1 323 ? 10.312 -13.062 -4.262 1 95.25 323 GLN B O 1
ATOM 7038 N N . GLN B 1 324 ? 8.562 -11.703 -3.859 1 96.44 324 GLN B N 1
ATOM 7039 C CA . GLN B 1 324 ? 9.297 -10.516 -4.27 1 96.44 324 GLN B CA 1
ATOM 7040 C C . GLN B 1 324 ? 9.781 -9.719 -3.059 1 96.44 324 GLN B C 1
ATOM 7042 O O . GLN B 1 324 ? 10.312 -8.617 -3.207 1 96.44 324 GLN B O 1
ATOM 7047 N N . ALA B 1 325 ? 9.594 -10.234 -1.804 1 95.25 325 ALA B N 1
ATOM 7048 C CA . ALA B 1 325 ? 9.992 -9.586 -0.56 1 95.25 325 ALA B CA 1
ATOM 7049 C C . ALA B 1 325 ? 9.352 -8.203 -0.428 1 95.25 325 ALA B C 1
ATOM 7051 O O . ALA B 1 325 ? 10.047 -7.211 -0.204 1 95.25 325 ALA B O 1
ATOM 7052 N N . LYS B 1 326 ? 8.086 -8.125 -0.701 1 97.75 326 LYS B N 1
ATOM 7053 C CA . LYS B 1 326 ? 7.281 -6.914 -0.563 1 97.75 326 LYS B CA 1
ATOM 7054 C C . LYS B 1 326 ? 6.367 -6.996 0.658 1 97.75 326 LYS B C 1
ATOM 7056 O O . LYS B 1 326 ? 6.117 -8.086 1.181 1 97.75 326 LYS B O 1
ATOM 7061 N N . PRO B 1 327 ? 5.895 -5.871 1.208 1 97.19 327 PRO B N 1
ATOM 7062 C CA . PRO B 1 327 ? 4.895 -5.895 2.275 1 97.19 327 PRO B CA 1
ATOM 7063 C C . PRO B 1 327 ? 3.482 -6.152 1.753 1 97.19 327 PRO B C 1
ATOM 7065 O O . PRO B 1 327 ? 3.275 -6.242 0.541 1 97.19 327 PRO B O 1
ATOM 7068 N N . VAL B 1 328 ? 2.559 -6.359 2.672 1 97.94 328 VAL B N 1
ATOM 7069 C CA . VAL B 1 328 ? 1.162 -6.555 2.297 1 97.94 328 VAL B CA 1
ATOM 7070 C C . VAL B 1 328 ? 0.292 -5.496 2.971 1 97.94 328 VAL B C 1
ATOM 7072 O O . VAL B 1 328 ? 0.617 -5.02 4.059 1 97.94 328 VAL B O 1
ATOM 7075 N N . MET B 1 329 ? -0.819 -5.148 2.322 1 97.31 329 MET B N 1
ATOM 7076 C CA . MET B 1 329 ? -1.714 -4.113 2.834 1 97.31 329 MET B CA 1
ATOM 7077 C C . MET B 1 329 ? -3.061 -4.707 3.234 1 97.31 329 MET B C 1
ATOM 7079 O O . MET B 1 329 ? -3.691 -4.242 4.184 1 97.31 329 MET B O 1
ATOM 7083 N N . LEU B 1 330 ? -3.516 -5.699 2.531 1 97.94 330 LEU B N 1
ATOM 7084 C CA . LEU B 1 330 ? -4.844 -6.25 2.764 1 97.94 330 LEU B CA 1
ATOM 7085 C C . LEU B 1 330 ? -4.859 -7.121 4.016 1 97.94 330 LEU B C 1
ATOM 7087 O O . LEU B 1 330 ? -3.875 -7.801 4.316 1 97.94 330 LEU B O 1
ATOM 7091 N N . ARG B 1 331 ? -5.941 -7.027 4.773 1 96.62 331 ARG B N 1
ATOM 7092 C CA . ARG B 1 331 ? -6.168 -7.832 5.973 1 96.62 331 ARG B CA 1
ATOM 7093 C C . ARG B 1 331 ? -7.43 -8.672 5.836 1 96.62 331 ARG B C 1
ATOM 7095 O O . ARG B 1 331 ? -8.258 -8.422 4.961 1 96.62 331 ARG B O 1
ATOM 7102 N N . ASN B 1 332 ? -7.457 -9.797 6.633 1 95.38 332 ASN B N 1
ATOM 7103 C CA . ASN B 1 332 ? -8.672 -10.602 6.66 1 95.38 332 ASN B CA 1
ATOM 7104 C C . ASN B 1 332 ? -9.797 -9.891 7.406 1 95.38 332 ASN B C 1
ATOM 7106 O O . ASN B 1 332 ? -10.211 -10.328 8.484 1 95.38 332 ASN B O 1
ATOM 7110 N N . SER B 1 333 ? -10.383 -8.867 6.785 1 94.38 333 SER B N 1
ATOM 7111 C CA . SER B 1 333 ? -11.258 -7.918 7.473 1 94.38 333 SER B CA 1
ATOM 7112 C C . SER B 1 333 ? -12.719 -8.125 7.074 1 94.38 333 SER B C 1
ATOM 7114 O O . SER B 1 333 ? -13.609 -7.488 7.633 1 94.38 333 SER B O 1
ATOM 7116 N N . ILE B 1 334 ? -13.008 -8.984 6.102 1 95.75 334 ILE B N 1
ATOM 7117 C CA . ILE B 1 334 ? -14.383 -9.195 5.68 1 95.75 334 ILE B CA 1
ATOM 7118 C C . ILE B 1 334 ? -14.688 -10.695 5.648 1 95.75 334 ILE B C 1
ATOM 7120 O O . ILE B 1 334 ? -13.773 -11.516 5.695 1 95.75 334 ILE B O 1
ATOM 7124 N N . HIS B 1 335 ? -15.93 -10.992 5.539 1 94.12 335 HIS B N 1
ATOM 7125 C CA . HIS B 1 335 ? -16.344 -12.391 5.43 1 94.12 335 HIS B CA 1
ATOM 7126 C C . HIS B 1 335 ? -15.875 -13 4.113 1 94.12 335 HIS B C 1
ATOM 7128 O O . HIS B 1 335 ? -15.852 -12.32 3.084 1 94.12 335 HIS B O 1
ATOM 7134 N N . LYS B 1 336 ? -15.555 -14.266 4.203 1 95.44 336 LYS B N 1
ATOM 7135 C CA . LYS B 1 336 ? -15.188 -15.008 3.002 1 95.44 336 LYS B CA 1
ATOM 7136 C C . LYS B 1 336 ? -16.406 -15.273 2.123 1 95.44 336 LYS B C 1
ATOM 7138 O O . LYS B 1 336 ? -17.547 -15.172 2.588 1 95.44 336 LYS B O 1
ATOM 7143 N N . PRO B 1 337 ? -16.094 -15.539 0.803 1 92.62 337 PRO B N 1
ATOM 7144 C CA . PRO B 1 337 ? -17.219 -15.906 -0.057 1 92.62 337 PRO B CA 1
ATOM 7145 C C . PRO B 1 337 ? -17.969 -17.141 0.442 1 92.62 337 PRO B C 1
ATOM 7147 O O . PRO B 1 337 ? -17.359 -18.031 1.04 1 92.62 337 PRO B O 1
ATOM 7150 N N . GLN B 1 338 ? -19.219 -17.156 0.144 1 88.81 338 GLN B N 1
ATOM 7151 C CA . GLN B 1 338 ? -20.047 -18.266 0.617 1 88.81 338 GLN B CA 1
ATOM 7152 C C . GLN B 1 338 ? -20.062 -19.406 -0.394 1 88.81 338 GLN B C 1
ATOM 7154 O O . GLN B 1 338 ? -20.094 -19.172 -1.604 1 88.81 338 GLN B O 1
ATOM 7159 N N . VAL B 1 339 ? -20.094 -20.609 0.115 1 82.38 339 VAL B N 1
ATOM 7160 C CA . VAL B 1 339 ? -20.109 -21.781 -0.738 1 82.38 339 VAL B CA 1
ATOM 7161 C C . VAL B 1 339 ? -21.547 -22.109 -1.141 1 82.38 339 VAL B C 1
ATOM 7163 O O . VAL B 1 339 ? -21.828 -22.328 -2.322 1 82.38 339 VAL B O 1
ATOM 7166 N N . LEU B 1 340 ? -22.422 -22.062 -0.215 1 74.56 340 LEU B N 1
ATOM 7167 C CA . LEU B 1 340 ? -23.781 -22.531 -0.435 1 74.56 340 LEU B CA 1
ATOM 7168 C C . LEU B 1 340 ? -24.547 -21.594 -1.352 1 74.56 340 LEU B C 1
ATOM 7170 O O . LEU B 1 340 ? -25.375 -22.031 -2.154 1 74.56 340 LEU B O 1
ATOM 7174 N N . CYS B 1 341 ? -24.281 -20.391 -1.377 1 67.69 341 CYS B N 1
ATOM 7175 C CA . CYS B 1 341 ? -25.031 -19.422 -2.162 1 67.69 341 CYS B CA 1
ATOM 7176 C C . CYS B 1 341 ? -24.312 -19.109 -3.475 1 67.69 341 CYS B C 1
ATOM 7178 O O . CYS B 1 341 ? -24.797 -18.328 -4.285 1 67.69 341 CYS B O 1
ATOM 7180 N N . SER B 1 342 ? -23.375 -19.953 -3.672 1 75.25 342 SER B N 1
ATOM 7181 C CA . SER B 1 342 ? -22.609 -19.672 -4.875 1 75.25 342 SER B CA 1
ATOM 7182 C C . SER B 1 342 ? -23.188 -20.406 -6.086 1 75.25 342 SER B C 1
ATOM 7184 O O . SER B 1 342 ? -23.781 -21.469 -5.953 1 75.25 342 SER B O 1
ATOM 7186 N N . ASP B 1 343 ? -23.031 -19.75 -7.215 1 77.06 343 ASP B N 1
ATOM 7187 C CA . ASP B 1 343 ? -23.422 -20.359 -8.484 1 77.06 343 ASP B CA 1
ATOM 7188 C C . ASP B 1 343 ? -22.578 -21.594 -8.781 1 77.06 343 ASP B C 1
ATOM 7190 O O . ASP B 1 343 ? -23.016 -22.5 -9.484 1 77.06 343 ASP B O 1
ATOM 7194 N N . ASP B 1 344 ? -21.422 -21.656 -8.18 1 84.88 344 ASP B N 1
ATOM 7195 C CA . ASP B 1 344 ? -20.5 -22.797 -8.328 1 84.88 344 ASP B CA 1
ATOM 7196 C C . ASP B 1 344 ? -19.859 -23.156 -6.988 1 84.88 344 ASP B C 1
ATOM 7198 O O . ASP B 1 344 ? -18.734 -22.734 -6.707 1 84.88 344 ASP B O 1
ATOM 7202 N N . PRO B 1 345 ? -20.453 -23.938 -6.246 1 86.38 345 PRO B N 1
ATOM 7203 C CA . PRO B 1 345 ? -19.984 -24.266 -4.898 1 86.38 345 PRO B CA 1
ATOM 7204 C C . PRO B 1 345 ? -18.625 -24.969 -4.898 1 86.38 345 PRO B C 1
ATOM 7206 O O . PRO B 1 345 ? -17.844 -24.797 -3.961 1 86.38 345 PRO B O 1
ATOM 7209 N N . ILE B 1 346 ? -18.422 -25.797 -5.895 1 87.75 346 ILE B N 1
ATOM 7210 C CA . ILE B 1 346 ? -17.141 -26.516 -5.973 1 87.75 346 ILE B CA 1
ATOM 7211 C C . ILE B 1 346 ? -16 -25.5 -6.145 1 87.75 346 ILE B C 1
ATOM 7213 O O . ILE B 1 346 ? -14.984 -25.594 -5.457 1 87.75 346 ILE B O 1
ATOM 7217 N N . LEU B 1 347 ? -16.234 -24.641 -7.062 1 89.94 347 LEU B N 1
ATOM 7218 C CA . LEU B 1 347 ? -15.258 -23.594 -7.289 1 89.94 347 LEU B CA 1
ATOM 7219 C C . LEU B 1 347 ? -15.047 -22.766 -6.027 1 89.94 347 LEU B C 1
ATOM 7221 O O . LEU B 1 347 ? -13.914 -22.422 -5.684 1 89.94 347 LEU B O 1
ATOM 7225 N N . ALA B 1 348 ? -16.094 -22.453 -5.352 1 91.62 348 ALA B N 1
ATOM 7226 C CA . ALA B 1 348 ? -16.031 -21.656 -4.133 1 91.62 348 ALA B CA 1
ATOM 7227 C C . ALA B 1 348 ? -15.273 -22.391 -3.033 1 91.62 348 ALA B C 1
ATOM 7229 O O . ALA B 1 348 ? -14.5 -21.766 -2.293 1 91.62 348 ALA B O 1
ATOM 7230 N N . TYR B 1 349 ? -15.484 -23.656 -2.953 1 93.19 349 TYR B N 1
ATOM 7231 C CA . TYR B 1 349 ? -14.828 -24.453 -1.921 1 93.19 349 TYR B CA 1
ATOM 7232 C C . TYR B 1 349 ? -13.32 -24.469 -2.131 1 93.19 349 TYR B C 1
ATOM 7234 O O . TYR B 1 349 ? -12.547 -24.297 -1.18 1 93.19 349 TYR B O 1
ATOM 7242 N N . GLY B 1 350 ? -12.906 -24.766 -3.344 1 95.31 350 GLY B N 1
ATOM 7243 C CA . GLY B 1 350 ? -11.484 -24.688 -3.645 1 95.31 350 GLY B CA 1
ATOM 7244 C C . GLY B 1 350 ? -10.875 -23.344 -3.338 1 95.31 350 GLY B C 1
ATOM 7245 O O . GLY B 1 350 ? -9.797 -23.266 -2.758 1 95.31 350 GLY B O 1
ATOM 7246 N N . PHE B 1 351 ? -11.586 -22.344 -3.693 1 95.88 351 PHE B N 1
ATOM 7247 C CA . PHE B 1 351 ? -11.117 -20.969 -3.482 1 95.88 351 PHE B CA 1
ATOM 7248 C C . PHE B 1 351 ? -10.961 -20.672 -1.996 1 95.88 351 PHE B C 1
ATOM 7250 O O . PHE B 1 351 ? -9.969 -20.078 -1.577 1 95.88 351 PHE B O 1
ATOM 7257 N N . ILE B 1 352 ? -11.883 -21.047 -1.164 1 95.88 352 ILE B N 1
ATOM 7258 C CA . ILE B 1 352 ? -11.852 -20.812 0.276 1 95.88 352 ILE B CA 1
ATOM 7259 C C . ILE B 1 352 ? -10.648 -21.531 0.89 1 95.88 352 ILE B C 1
ATOM 7261 O O . ILE B 1 352 ? -10.016 -21 1.809 1 95.88 352 ILE B O 1
ATOM 7265 N N . ASN B 1 353 ? -10.352 -22.688 0.393 1 96.44 353 ASN B N 1
ATOM 7266 C CA . ASN B 1 353 ? -9.203 -23.422 0.912 1 96.44 353 ASN B CA 1
ATOM 7267 C C . ASN B 1 353 ? -7.898 -22.688 0.618 1 96.44 353 ASN B C 1
ATOM 7269 O O . ASN B 1 353 ? -6.992 -22.672 1.452 1 96.44 353 ASN B O 1
ATOM 7273 N N . LEU B 1 354 ? -7.836 -22.156 -0.575 1 97.75 354 LEU B N 1
ATOM 7274 C CA . LEU B 1 354 ? -6.648 -21.391 -0.903 1 97.75 354 LEU B CA 1
ATOM 7275 C C . LEU B 1 354 ? -6.52 -20.172 0.014 1 97.75 354 LEU B C 1
ATOM 7277 O O . LEU B 1 354 ? -5.422 -19.859 0.479 1 97.75 354 LEU B O 1
ATOM 7281 N N . ILE B 1 355 ? -7.625 -19.453 0.279 1 97.81 355 ILE B N 1
ATOM 7282 C CA . ILE B 1 355 ? -7.648 -18.312 1.2 1 97.81 355 ILE B CA 1
ATOM 7283 C C . ILE B 1 355 ? -7.145 -18.766 2.572 1 97.81 355 ILE B C 1
ATOM 7285 O O . ILE B 1 355 ? -6.297 -18.094 3.172 1 97.81 355 ILE B O 1
ATOM 7289 N N . ASN B 1 356 ? -7.598 -19.875 3.016 1 97.31 356 ASN B N 1
ATOM 7290 C CA . ASN B 1 356 ? -7.234 -20.391 4.332 1 97.31 356 ASN B CA 1
ATOM 7291 C C . ASN B 1 356 ? -5.734 -20.656 4.438 1 97.31 356 ASN B C 1
ATOM 7293 O O . ASN B 1 356 ? -5.137 -20.453 5.496 1 97.31 356 ASN B O 1
ATOM 7297 N N . VAL B 1 357 ? -5.199 -21.125 3.391 1 98.19 357 VAL B N 1
ATOM 7298 C CA . VAL B 1 357 ? -3.764 -21.391 3.375 1 98.19 357 VAL B CA 1
ATOM 7299 C C . VAL B 1 357 ? -2.992 -20.094 3.584 1 98.19 357 VAL B C 1
ATOM 7301 O O . VAL B 1 357 ? -2.092 -20.016 4.426 1 98.19 357 VAL B O 1
ATOM 7304 N N . PHE B 1 358 ? -3.338 -19.062 2.918 1 98.25 358 PHE B N 1
ATOM 7305 C CA . PHE B 1 358 ? -2.592 -17.812 2.969 1 98.25 358 PHE B CA 1
ATOM 7306 C C . PHE B 1 358 ? -2.908 -17.047 4.246 1 98.25 358 PHE B C 1
ATOM 7308 O O . PHE B 1 358 ? -2.109 -16.219 4.699 1 98.25 358 PHE B O 1
ATOM 7315 N N . GLU B 1 359 ? -4.023 -17.219 4.855 1 97.06 359 GLU B N 1
ATOM 7316 C CA . GLU B 1 359 ? -4.387 -16.562 6.109 1 97.06 359 GLU B CA 1
ATOM 7317 C C . GLU B 1 359 ? -3.447 -16.984 7.238 1 97.06 359 GLU B C 1
ATOM 7319 O O . GLU B 1 359 ? -3.393 -16.328 8.281 1 97.06 359 GLU B O 1
ATOM 7324 N N . LYS B 1 360 ? -2.803 -18.109 7.047 1 97.06 360 LYS B N 1
ATOM 7325 C CA . LYS B 1 360 ? -1.89 -18.609 8.078 1 97.06 360 LYS B CA 1
ATOM 7326 C C . LYS B 1 360 ? -0.648 -17.719 8.18 1 97.06 360 LYS B C 1
ATOM 7328 O O . LYS B 1 360 ? 0.086 -17.781 9.164 1 97.06 360 LYS B O 1
ATOM 7333 N N . LEU B 1 361 ? -0.391 -16.953 7.16 1 97.12 361 LEU B N 1
ATOM 7334 C CA . LEU B 1 361 ? 0.764 -16.062 7.156 1 97.12 361 LEU B CA 1
ATOM 7335 C C . LEU B 1 361 ? 0.389 -14.68 7.691 1 97.12 361 LEU B C 1
ATOM 7337 O O . LEU B 1 361 ? -0.449 -13.992 7.109 1 97.12 361 LEU B O 1
ATOM 7341 N N . SER B 1 362 ? 1.005 -14.242 8.719 1 92.62 362 SER B N 1
ATOM 7342 C CA . SER B 1 362 ? 0.707 -12.961 9.344 1 92.62 362 SER B CA 1
ATOM 7343 C C . SER B 1 362 ? 1.383 -11.812 8.602 1 92.62 362 SER B C 1
ATOM 7345 O O . SER B 1 362 ? 2.445 -11.992 8 1 92.62 362 SER B O 1
ATOM 7347 N N . PRO B 1 363 ? 0.783 -10.586 8.695 1 93.38 363 PRO B N 1
ATOM 7348 C CA . PRO B 1 363 ? 1.397 -9.414 8.07 1 93.38 363 PRO B CA 1
ATOM 7349 C C . PRO B 1 363 ? 2.805 -9.133 8.586 1 93.38 363 PRO B C 1
ATOM 7351 O O . PRO B 1 363 ? 3.646 -8.609 7.855 1 93.38 363 PRO B O 1
ATOM 7354 N N . ASN B 1 364 ? 3.068 -9.477 9.828 1 92.56 364 ASN B N 1
ATOM 7355 C CA . ASN B 1 364 ? 4.379 -9.242 10.43 1 92.56 364 ASN B CA 1
ATOM 7356 C C . ASN B 1 364 ? 5.477 -10 9.68 1 92.56 364 ASN B C 1
ATOM 7358 O O . ASN B 1 364 ? 6.609 -9.531 9.594 1 92.56 364 ASN B O 1
ATOM 7362 N N . LEU B 1 365 ? 5.137 -11.164 9.219 1 94.81 365 LEU B N 1
ATOM 7363 C CA . LEU B 1 365 ? 6.086 -11.945 8.43 1 94.81 365 LEU B CA 1
ATOM 7364 C C . LEU B 1 365 ? 6.539 -11.156 7.203 1 94.81 365 LEU B C 1
ATOM 7366 O O . LEU B 1 365 ? 7.738 -11.086 6.922 1 94.81 365 LEU B O 1
ATOM 7370 N N . TYR B 1 366 ? 5.609 -10.602 6.504 1 96.31 366 TYR B N 1
ATOM 7371 C CA . TYR B 1 366 ? 5.902 -9.867 5.281 1 96.31 366 TYR B CA 1
ATOM 7372 C C . TYR B 1 366 ? 6.695 -8.602 5.59 1 96.31 366 TYR B C 1
ATOM 7374 O O . TYR B 1 366 ? 7.59 -8.219 4.828 1 96.31 366 TYR B O 1
ATOM 7382 N N . ASP B 1 367 ? 6.309 -7.902 6.664 1 94.5 367 ASP B N 1
ATOM 7383 C CA . ASP B 1 367 ? 7.066 -6.723 7.082 1 94.5 367 ASP B CA 1
ATOM 7384 C C . ASP B 1 367 ? 8.531 -7.07 7.332 1 94.5 367 ASP B C 1
ATOM 7386 O O . ASP B 1 367 ? 9.43 -6.34 6.91 1 94.5 367 ASP B O 1
ATOM 7390 N N . TRP B 1 368 ? 8.711 -8.172 7.996 1 93.06 368 TRP B N 1
ATOM 7391 C CA . TRP B 1 368 ? 10.062 -8.625 8.328 1 93.06 368 TRP B CA 1
ATOM 7392 C C . TRP B 1 368 ? 10.852 -8.945 7.07 1 93.06 368 TRP B C 1
ATOM 7394 O O . TRP B 1 368 ? 12.008 -8.531 6.93 1 93.06 368 TRP B O 1
ATOM 7404 N N . VAL B 1 369 ? 10.242 -9.648 6.184 1 93.44 369 VAL B N 1
ATOM 7405 C CA . VAL B 1 369 ? 10.883 -10.047 4.938 1 93.44 369 VAL B CA 1
ATOM 7406 C C . VAL B 1 369 ? 11.195 -8.805 4.098 1 93.44 369 VAL B C 1
ATOM 7408 O O . VAL B 1 369 ? 12.281 -8.688 3.523 1 93.44 369 VAL B O 1
ATOM 7411 N N . SER B 1 370 ? 10.273 -7.91 4.012 1 94.69 370 SER B N 1
ATOM 7412 C CA . SER B 1 370 ? 10.414 -6.703 3.205 1 94.69 370 SER B CA 1
ATOM 7413 C C . SER B 1 370 ? 11.547 -5.824 3.723 1 94.69 370 SER B C 1
ATOM 7415 O O . SER B 1 370 ? 12.219 -5.148 2.941 1 94.69 370 SER B O 1
ATOM 7417 N N . ALA B 1 371 ? 11.781 -5.84 5.051 1 91.62 371 ALA B N 1
ATOM 7418 C CA . ALA B 1 371 ? 12.805 -5.004 5.672 1 91.62 371 ALA B CA 1
ATOM 7419 C C . ALA B 1 371 ? 14.195 -5.617 5.504 1 91.62 371 ALA B C 1
ATOM 7421 O O . ALA B 1 371 ? 15.203 -4.988 5.832 1 91.62 371 ALA B O 1
ATOM 7422 N N . GLY B 1 372 ? 14.281 -6.781 5.07 1 86.5 372 GLY B N 1
ATOM 7423 C CA . GLY B 1 372 ? 15.57 -7.41 4.828 1 86.5 372 GLY B CA 1
ATOM 7424 C C . GLY B 1 372 ? 15.922 -8.461 5.859 1 86.5 372 GLY B C 1
ATOM 7425 O O . GLY B 1 372 ? 17.047 -8.969 5.883 1 86.5 372 GLY B O 1
ATOM 7426 N N . GLY B 1 373 ? 14.891 -8.781 6.688 1 78.5 373 GLY B N 1
ATOM 7427 C CA . GLY B 1 373 ? 15.109 -9.836 7.668 1 78.5 373 GLY B CA 1
ATOM 7428 C C . GLY B 1 373 ? 15.992 -9.398 8.82 1 78.5 373 GLY B C 1
ATOM 7429 O O . GLY B 1 373 ? 15.922 -8.25 9.266 1 78.5 373 GLY B O 1
ATOM 7430 N N . SER B 1 374 ? 16.609 -10.273 9.523 1 61.41 374 SER B N 1
ATOM 7431 C CA . SER B 1 374 ? 17.375 -10.102 10.75 1 61.41 374 SER B CA 1
ATOM 7432 C C . SER B 1 374 ? 18.469 -9.062 10.57 1 61.41 374 SER B C 1
ATOM 7434 O O . SER B 1 374 ? 18.844 -8.383 11.523 1 61.41 374 SER B O 1
ATOM 7436 N N . GLY B 1 375 ? 18.859 -8.828 9.523 1 55.53 375 GLY B N 1
ATOM 7437 C CA . GLY B 1 375 ? 19.969 -7.914 9.391 1 55.53 375 GLY B CA 1
ATOM 7438 C C . GLY B 1 375 ? 19.547 -6.457 9.383 1 55.53 375 GLY B C 1
ATOM 7439 O O . GLY B 1 375 ? 20.391 -5.559 9.336 1 55.53 375 GLY B O 1
ATOM 7440 N N . SER B 1 376 ? 18.266 -6.258 9.32 1 53.91 376 SER B N 1
ATOM 7441 C CA . SER B 1 376 ? 17.844 -4.895 9.008 1 53.91 376 SER B CA 1
ATOM 7442 C C . SER B 1 376 ? 17.828 -4.023 10.266 1 53.91 376 SER B C 1
ATOM 7444 O O . SER B 1 376 ? 17.75 -2.797 10.172 1 53.91 376 SER B O 1
ATOM 7446 N N . GLY B 1 377 ? 18.359 -4.555 11.391 1 52.72 377 GLY B N 1
ATOM 7447 C CA . GLY B 1 377 ? 18.297 -3.74 12.594 1 52.72 377 GLY B CA 1
ATOM 7448 C C . GLY B 1 377 ? 16.875 -3.361 12.984 1 52.72 377 GLY B C 1
ATOM 7449 O O . GLY B 1 377 ? 16.672 -2.598 13.93 1 52.72 377 GLY B O 1
ATOM 7450 N N . ALA B 1 378 ? 15.984 -3.723 12.156 1 56.81 378 ALA B N 1
ATOM 7451 C CA . ALA B 1 378 ? 14.617 -3.301 12.453 1 56.81 378 ALA B CA 1
ATOM 7452 C C . ALA B 1 378 ? 14.086 -4.012 13.695 1 56.81 378 ALA B C 1
ATOM 7454 O O . ALA B 1 378 ? 14.484 -5.141 13.992 1 56.81 378 ALA B O 1
ATOM 7455 N N . ASP B 1 379 ? 13.43 -3.322 14.703 1 58.47 379 ASP B N 1
ATOM 7456 C CA . ASP B 1 379 ? 12.953 -3.684 16.031 1 58.47 379 ASP B CA 1
ATOM 7457 C C . ASP B 1 379 ? 11.914 -4.801 15.961 1 58.47 379 ASP B C 1
ATOM 7459 O O . ASP B 1 379 ? 11.398 -5.246 16.984 1 58.47 379 ASP B O 1
ATOM 7463 N N . GLY B 1 380 ? 11.875 -5.457 14.742 1 63.47 380 GLY B N 1
ATOM 7464 C CA . GLY B 1 380 ? 10.75 -6.383 14.797 1 63.47 380 GLY B CA 1
ATOM 7465 C C . GLY B 1 380 ? 11.172 -7.812 15.086 1 63.47 380 GLY B C 1
ATOM 7466 O O . GLY B 1 380 ? 12.281 -8.219 14.742 1 63.47 380 GLY B O 1
ATOM 7467 N N . ASP B 1 381 ? 10.422 -8.43 16.016 1 72.94 381 ASP B N 1
ATOM 7468 C CA . ASP B 1 381 ? 10.625 -9.836 16.344 1 72.94 381 ASP B CA 1
ATOM 7469 C C . ASP B 1 381 ? 10.523 -10.711 15.094 1 72.94 381 ASP B C 1
ATOM 7471 O O . ASP B 1 381 ? 9.719 -10.438 14.195 1 72.94 381 ASP B O 1
ATOM 7475 N N . PRO B 1 382 ? 11.516 -11.617 14.961 1 82.94 382 PRO B N 1
ATOM 7476 C CA . PRO B 1 382 ? 11.383 -12.57 13.852 1 82.94 382 PRO B CA 1
ATOM 7477 C C . PRO B 1 382 ? 10.031 -13.281 13.852 1 82.94 382 PRO B C 1
ATOM 7479 O O . PRO B 1 382 ? 9.461 -13.531 14.914 1 82.94 382 PRO B O 1
ATOM 7482 N N . PRO B 1 383 ? 9.594 -13.555 12.695 1 87.94 383 PRO B N 1
ATOM 7483 C CA . PRO B 1 383 ? 8.297 -14.227 12.609 1 87.94 383 PRO B CA 1
ATOM 7484 C C . PRO B 1 383 ? 8.336 -15.656 13.141 1 87.94 383 PRO B C 1
ATOM 7486 O O . PRO B 1 383 ? 9.383 -16.312 13.102 1 87.94 383 PRO B O 1
ATOM 7489 N N . PRO B 1 384 ? 7.273 -16.141 13.664 1 90.5 384 PRO B N 1
ATOM 7490 C CA . PRO B 1 384 ? 7.199 -17.516 14.172 1 90.5 384 PRO B CA 1
ATOM 7491 C C . PRO B 1 384 ? 7.098 -18.547 13.062 1 90.5 384 PRO B C 1
ATOM 7493 O O . PRO B 1 384 ? 6.039 -19.156 12.875 1 90.5 384 PRO B O 1
ATOM 7496 N N . THR B 1 385 ? 8.148 -18.859 12.406 1 92.25 385 THR B N 1
ATOM 7497 C CA . THR B 1 385 ? 8.18 -19.719 11.219 1 92.25 385 THR B CA 1
ATOM 7498 C C . THR B 1 385 ? 7.773 -21.141 11.578 1 92.25 385 THR B C 1
ATOM 7500 O O . THR B 1 385 ? 7.098 -21.812 10.789 1 92.25 385 THR B O 1
ATOM 7503 N N . SER B 1 386 ? 8.188 -21.688 12.742 1 92.12 386 SER B N 1
ATOM 7504 C CA . SER B 1 386 ? 7.867 -23.047 13.141 1 92.12 386 SER B CA 1
ATOM 7505 C C . SER B 1 386 ? 6.367 -23.219 13.352 1 92.12 386 SER B C 1
ATOM 7507 O O . SER B 1 386 ? 5.789 -24.234 12.938 1 92.12 386 SER B O 1
ATOM 7509 N N . SER B 1 387 ? 5.836 -22.234 14 1 94 387 SER B N 1
ATOM 7510 C CA . SER B 1 387 ? 4.395 -22.281 14.234 1 94 387 SER B CA 1
ATOM 7511 C C . SER B 1 387 ? 3.621 -22.203 12.922 1 94 387 SER B C 1
ATOM 7513 O O . SER B 1 387 ? 2.633 -22.922 12.734 1 94 387 SER B O 1
ATOM 7515 N N . ILE B 1 388 ? 4.031 -21.359 12.039 1 95.94 388 ILE B N 1
ATOM 7516 C CA . ILE B 1 388 ? 3.383 -21.203 10.742 1 95.94 388 ILE B CA 1
ATOM 7517 C C . ILE B 1 388 ? 3.502 -22.5 9.953 1 95.94 388 ILE B C 1
ATOM 7519 O O . ILE B 1 388 ? 2.518 -23 9.391 1 95.94 388 ILE B O 1
ATOM 7523 N N . GLN B 1 389 ? 4.695 -23.062 9.93 1 95.31 389 GLN B N 1
ATOM 7524 C CA . GLN B 1 389 ? 4.93 -24.297 9.203 1 95.31 389 GLN B CA 1
ATOM 7525 C C . GLN B 1 389 ? 4.066 -25.438 9.7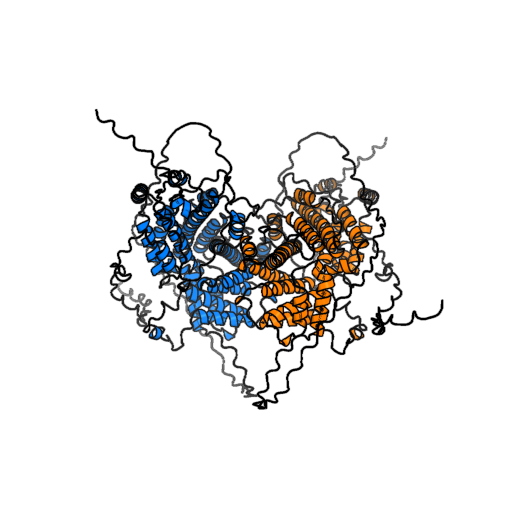5 1 95.31 389 GLN B C 1
ATOM 7527 O O . GLN B 1 389 ? 3.529 -26.234 8.992 1 95.31 389 GLN B O 1
ATOM 7532 N N . SER B 1 390 ? 3.955 -25.5 11.078 1 95.56 390 SER B N 1
ATOM 7533 C CA . SER B 1 390 ? 3.117 -26.531 11.695 1 95.56 390 SER B CA 1
ATOM 7534 C C . SER B 1 390 ? 1.665 -26.391 11.25 1 95.56 390 SER B C 1
ATOM 7536 O O . SER B 1 390 ? 0.985 -27.391 11.023 1 95.56 390 SER B O 1
ATOM 7538 N N . SER B 1 391 ? 1.211 -25.172 11.148 1 96.31 391 SER B N 1
ATOM 7539 C CA . SER B 1 391 ? -0.151 -24.922 10.688 1 96.31 391 SER B CA 1
ATOM 7540 C C . SER B 1 391 ? -0.316 -25.297 9.219 1 96.31 391 SER B C 1
ATOM 7542 O O . SER B 1 391 ? -1.379 -25.75 8.805 1 96.31 391 SER B O 1
ATOM 7544 N N . LEU B 1 392 ? 0.655 -25.047 8.438 1 97.06 392 LEU B N 1
ATOM 7545 C CA . LEU B 1 392 ? 0.633 -25.328 7.008 1 97.06 392 LEU B CA 1
ATOM 7546 C C . LEU B 1 392 ? 0.693 -26.828 6.738 1 97.06 392 LEU B C 1
ATOM 7548 O O . LEU B 1 392 ? 0.208 -27.297 5.707 1 97.06 392 LEU B O 1
ATOM 7552 N N . ALA B 1 393 ? 1.293 -27.547 7.664 1 95.56 393 ALA B N 1
ATOM 7553 C CA . ALA B 1 393 ? 1.535 -28.969 7.461 1 95.56 393 ALA B CA 1
ATOM 7554 C C . ALA B 1 393 ? 0.256 -29.781 7.66 1 95.56 393 ALA B C 1
ATOM 7556 O O . ALA B 1 393 ? 0.184 -30.953 7.27 1 95.56 393 ALA B O 1
ATOM 7557 N N . LYS B 1 394 ? -0.726 -29.156 8.172 1 95.25 394 LYS B N 1
ATOM 7558 C CA . LYS B 1 394 ? -1.988 -29.859 8.383 1 95.25 394 LYS B CA 1
ATOM 7559 C C . LYS B 1 394 ? -2.631 -30.25 7.059 1 95.25 394 LYS B C 1
ATOM 7561 O O . LYS B 1 394 ? -2.576 -29.5 6.086 1 95.25 394 LYS B O 1
ATOM 7566 N N . GLN B 1 395 ? -3.273 -31.438 7.082 1 92.88 395 GLN B N 1
ATOM 7567 C CA . GLN B 1 395 ? -3.887 -31.969 5.871 1 92.88 395 GLN B CA 1
ATOM 7568 C C . GLN B 1 395 ? -5.145 -31.188 5.5 1 92.88 395 GLN B C 1
ATOM 7570 O O . GLN B 1 395 ? -5.93 -30.812 6.371 1 92.88 395 GLN B O 1
ATOM 7575 N N . ILE B 1 396 ? -5.305 -30.969 4.188 1 93.88 396 ILE B N 1
ATOM 7576 C CA . ILE B 1 396 ? -6.48 -30.297 3.643 1 93.88 396 ILE B CA 1
ATOM 7577 C C . ILE B 1 396 ? -7.316 -31.297 2.84 1 93.88 396 ILE B C 1
ATOM 7579 O O . ILE B 1 396 ? -6.797 -31.984 1.963 1 93.88 396 ILE B O 1
ATOM 7583 N N . SER B 1 397 ? -8.641 -31.391 3.107 1 92.25 397 SER B N 1
ATOM 7584 C CA . SER B 1 397 ? -9.547 -32.219 2.326 1 92.25 397 SER B CA 1
ATOM 7585 C C . SER B 1 397 ? -10.008 -31.5 1.062 1 92.25 397 SER B C 1
ATOM 7587 O O . SER B 1 397 ? -10.664 -30.469 1.137 1 92.25 397 SER B O 1
ATOM 7589 N N . LEU B 1 398 ? -9.602 -32.125 -0.081 1 92.62 398 LEU B N 1
ATOM 7590 C CA . LEU B 1 398 ? -9.93 -31.469 -1.342 1 92.62 398 LEU B CA 1
ATOM 7591 C C . LEU B 1 398 ? -10.781 -32.375 -2.225 1 92.62 398 LEU B C 1
ATOM 7593 O O . LEU B 1 398 ? -10.633 -32.375 -3.447 1 92.62 398 LEU B O 1
ATOM 7597 N N . GLU B 1 399 ? -11.648 -33.094 -1.566 1 88.44 399 GLU B N 1
ATOM 7598 C CA . GLU B 1 399 ? -12.555 -33.938 -2.328 1 88.44 399 GLU B CA 1
ATOM 7599 C C . GLU B 1 399 ? -13.531 -33.094 -3.154 1 88.44 399 GLU B C 1
ATOM 7601 O O . GLU B 1 399 ? -14.172 -32.188 -2.635 1 88.44 399 GLU B O 1
ATOM 7606 N N . GLY B 1 400 ? -13.57 -33.375 -4.398 1 86.81 400 GLY B N 1
ATOM 7607 C CA . GLY B 1 400 ? -14.539 -32.688 -5.266 1 86.81 400 GLY B CA 1
ATOM 7608 C C . GLY B 1 400 ? -14.023 -31.406 -5.859 1 86.81 400 GLY B C 1
ATOM 7609 O O . GLY B 1 400 ? -14.664 -30.812 -6.73 1 86.81 400 GLY B O 1
ATOM 7610 N N . VAL B 1 401 ? -12.891 -31.031 -5.477 1 91.69 401 VAL B N 1
ATOM 7611 C CA . VAL B 1 401 ? -12.32 -29.781 -5.965 1 91.69 401 VAL B CA 1
ATOM 7612 C C . VAL B 1 401 ? -11.727 -30 -7.355 1 91.69 401 VAL B C 1
ATOM 7614 O O . VAL B 1 401 ? -11.273 -31.094 -7.68 1 91.69 401 VAL B O 1
ATOM 7617 N N . SER B 1 402 ? -11.844 -28.984 -8.219 1 91.62 402 SER B N 1
ATOM 7618 C CA . SER B 1 402 ? -11.32 -29.094 -9.578 1 91.62 402 SER B CA 1
ATOM 7619 C C . SER B 1 402 ? -9.82 -29.359 -9.578 1 91.62 402 SER B C 1
ATOM 7621 O O . SER B 1 402 ? -9.117 -28.969 -8.641 1 91.62 402 SER B O 1
ATOM 7623 N N . GLU B 1 403 ? -9.359 -29.969 -10.633 1 94.88 403 GLU B N 1
ATOM 7624 C CA . GLU B 1 403 ? -7.949 -30.328 -10.758 1 94.88 403 GLU B CA 1
ATOM 7625 C C . GLU B 1 403 ? -7.059 -29.094 -10.703 1 94.88 403 GLU B C 1
ATOM 7627 O O . GLU B 1 403 ? -6.031 -29.094 -10.023 1 94.88 403 GLU B O 1
ATOM 7632 N N . ILE B 1 404 ? -7.449 -28.094 -11.43 1 95.25 404 ILE B N 1
ATOM 7633 C CA . ILE B 1 404 ? -6.664 -26.859 -11.5 1 95.25 404 ILE B CA 1
ATOM 7634 C C . ILE B 1 404 ? -6.543 -26.25 -10.109 1 95.25 404 ILE B C 1
ATOM 7636 O O . ILE B 1 404 ? -5.465 -25.797 -9.711 1 95.25 404 ILE B O 1
ATOM 7640 N N . GLN B 1 405 ? -7.582 -26.25 -9.328 1 96.12 405 GLN B N 1
ATOM 7641 C CA . GLN B 1 405 ? -7.555 -25.688 -7.98 1 96.12 405 GLN B CA 1
ATOM 7642 C C . GLN B 1 405 ? -6.758 -26.562 -7.027 1 96.12 405 GLN B C 1
ATOM 7644 O O . GLN B 1 405 ? -6.043 -26.062 -6.156 1 96.12 405 GLN B O 1
ATOM 7649 N N . LYS B 1 406 ? -6.895 -27.875 -7.195 1 96.19 406 LYS B N 1
ATOM 7650 C CA . LYS B 1 406 ? -6.148 -28.812 -6.355 1 96.19 406 LYS B CA 1
ATOM 7651 C C . LYS B 1 406 ? -4.645 -28.594 -6.496 1 96.19 406 LYS B C 1
ATOM 7653 O O . LYS B 1 406 ? -3.916 -28.578 -5.504 1 96.19 406 LYS B O 1
ATOM 7658 N N . VAL B 1 407 ? -4.234 -28.438 -7.746 1 97.06 407 VAL B N 1
ATOM 7659 C CA . VAL B 1 407 ? -2.824 -28.188 -8.023 1 97.06 407 VAL B CA 1
ATOM 7660 C C . VAL B 1 407 ? -2.383 -26.906 -7.32 1 97.06 407 VAL B C 1
ATOM 7662 O O . VAL B 1 407 ? -1.334 -26.875 -6.672 1 97.06 407 VAL B O 1
ATOM 7665 N N . ASP B 1 408 ? -3.154 -25.875 -7.43 1 96.75 408 ASP B N 1
ATOM 7666 C CA . ASP B 1 408 ? -2.848 -24.578 -6.84 1 96.75 408 ASP B CA 1
ATOM 7667 C C . ASP B 1 408 ? -2.721 -24.688 -5.32 1 96.75 408 ASP B C 1
ATOM 7669 O O . ASP B 1 408 ? -1.726 -24.25 -4.746 1 96.75 408 ASP B O 1
ATOM 7673 N N . ILE B 1 409 ? -3.686 -25.266 -4.656 1 97.81 409 ILE B N 1
ATOM 7674 C CA . ILE B 1 409 ? -3.771 -25.312 -3.199 1 97.81 409 ILE B CA 1
ATOM 7675 C C . ILE B 1 409 ? -2.627 -26.156 -2.645 1 97.81 409 ILE B C 1
ATOM 7677 O O . ILE B 1 409 ? -1.898 -25.719 -1.752 1 97.81 409 ILE B O 1
ATOM 7681 N N . LEU B 1 410 ? -2.451 -27.312 -3.207 1 97.81 410 LEU B N 1
ATOM 7682 C CA . LEU B 1 410 ? -1.488 -28.266 -2.658 1 97.81 410 LEU B CA 1
ATOM 7683 C C . LEU B 1 410 ? -0.059 -27.797 -2.898 1 97.81 410 LEU B C 1
ATOM 7685 O O . LEU B 1 410 ? 0.78 -27.859 -1.997 1 97.81 410 LEU B O 1
ATOM 7689 N N . ILE B 1 411 ? 0.215 -27.328 -4.09 1 98.06 411 ILE B N 1
ATOM 7690 C CA . ILE B 1 411 ? 1.569 -26.875 -4.379 1 98.06 411 ILE B CA 1
ATOM 7691 C C . ILE B 1 411 ? 1.873 -25.625 -3.564 1 98.06 411 ILE B C 1
ATOM 7693 O O . ILE B 1 411 ? 2.979 -25.469 -3.043 1 98.06 411 ILE B O 1
ATOM 7697 N N . THR B 1 412 ? 0.909 -24.719 -3.471 1 98.25 412 THR B N 1
ATOM 7698 C CA . THR B 1 412 ? 1.093 -23.516 -2.67 1 98.25 412 THR B CA 1
ATOM 7699 C C . THR B 1 412 ? 1.364 -23.875 -1.211 1 98.25 412 THR B C 1
ATOM 7701 O O . THR B 1 412 ? 2.248 -23.297 -0.579 1 98.25 412 THR B O 1
ATOM 7704 N N . GLN B 1 413 ? 0.604 -24.781 -0.655 1 98.31 413 GLN B N 1
ATOM 7705 C CA . GLN B 1 413 ? 0.8 -25.234 0.721 1 98.31 413 GLN B CA 1
ATOM 7706 C C . GLN B 1 413 ? 2.23 -25.703 0.946 1 98.31 413 GLN B C 1
ATOM 7708 O O . GLN B 1 413 ? 2.873 -25.328 1.926 1 98.31 413 GLN B O 1
ATOM 7713 N N . GLN B 1 414 ? 2.736 -26.562 0.052 1 98.25 414 GLN B N 1
ATOM 7714 C CA . GLN B 1 414 ? 4.086 -27.109 0.163 1 98.25 414 GLN B CA 1
ATOM 7715 C C . GLN B 1 414 ? 5.137 -26.016 -0.044 1 98.25 414 GLN B C 1
ATOM 7717 O O . GLN B 1 414 ? 6.156 -26 0.645 1 98.25 414 GLN B O 1
ATOM 7722 N N . TRP B 1 415 ? 4.844 -25.203 -1.015 1 98.5 415 TRP B N 1
ATOM 7723 C CA . TRP B 1 415 ? 5.758 -24.109 -1.295 1 98.5 415 TRP B CA 1
ATOM 7724 C C . TRP B 1 415 ? 5.918 -23.203 -0.072 1 98.5 415 TRP B C 1
ATOM 7726 O O . TRP B 1 415 ? 7.035 -22.812 0.267 1 98.5 415 TRP B O 1
ATOM 7736 N N . LEU B 1 416 ? 4.859 -22.875 0.584 1 98.56 416 LEU B N 1
ATOM 7737 C CA . LEU B 1 416 ? 4.914 -22.016 1.758 1 98.56 416 LEU B CA 1
ATOM 7738 C C . LEU B 1 416 ? 5.719 -22.656 2.877 1 98.56 416 LEU B C 1
ATOM 7740 O O . LEU B 1 416 ? 6.43 -21.969 3.615 1 98.56 416 LEU B O 1
ATOM 7744 N N . GLN B 1 417 ? 5.621 -23.953 3.029 1 97.69 417 GLN B N 1
ATOM 7745 C CA . GLN B 1 417 ? 6.453 -24.656 4.004 1 97.69 417 GLN B CA 1
ATOM 7746 C C . GLN B 1 417 ? 7.934 -24.5 3.668 1 97.69 417 GLN B C 1
ATOM 7748 O O . GLN B 1 417 ? 8.758 -24.312 4.562 1 97.69 417 GLN B O 1
ATOM 7753 N N . THR B 1 418 ? 8.234 -24.578 2.404 1 97.12 418 THR B N 1
ATOM 7754 C CA . THR B 1 418 ? 9.609 -24.391 1.958 1 97.12 418 THR B CA 1
ATOM 7755 C C . THR B 1 418 ? 10.094 -22.984 2.285 1 97.12 418 THR B C 1
ATOM 7757 O O . THR B 1 418 ? 11.234 -22.797 2.715 1 97.12 418 THR B O 1
ATOM 7760 N N . MET B 1 419 ? 9.227 -22.047 2.037 1 96.69 419 MET B N 1
ATOM 7761 C CA . MET B 1 419 ? 9.586 -20.656 2.32 1 96.69 419 MET B CA 1
ATOM 7762 C C . MET B 1 419 ? 9.836 -20.453 3.811 1 96.69 419 MET B C 1
ATOM 7764 O O . MET B 1 419 ? 10.75 -19.719 4.195 1 96.69 419 MET B O 1
ATOM 7768 N N . MET B 1 420 ? 8.992 -21.062 4.68 1 95.75 420 MET B N 1
ATOM 7769 C CA . MET B 1 420 ? 9.211 -20.984 6.121 1 95.75 420 MET B CA 1
ATOM 7770 C C . MET B 1 420 ? 10.547 -21.594 6.5 1 95.75 420 MET B C 1
ATOM 7772 O O . MET B 1 420 ? 11.25 -21.078 7.371 1 95.75 420 MET B O 1
ATOM 7776 N N . TRP B 1 421 ? 10.875 -22.688 5.844 1 95.31 421 TRP B N 1
ATOM 7777 C CA . TRP B 1 421 ? 12.164 -23.344 6.066 1 95.31 421 TRP B CA 1
ATOM 7778 C C . TRP B 1 421 ? 13.32 -22.406 5.723 1 95.31 421 TRP B C 1
ATOM 7780 O O . TRP B 1 421 ? 14.25 -22.25 6.512 1 95.31 421 TRP B O 1
ATOM 7790 N N . LYS B 1 422 ? 13.258 -21.781 4.586 1 92.69 422 LYS B N 1
ATOM 7791 C CA . LYS B 1 422 ? 14.297 -20.859 4.145 1 92.69 422 LYS B CA 1
ATOM 7792 C C . LYS B 1 422 ? 14.477 -19.703 5.141 1 92.69 422 LYS B C 1
ATOM 7794 O O . LYS B 1 422 ? 15.609 -19.328 5.465 1 92.69 422 LYS B O 1
ATOM 7799 N N . LEU B 1 423 ? 13.375 -19.203 5.562 1 90.31 423 LEU B N 1
ATOM 7800 C CA . LEU B 1 423 ? 13.414 -18.078 6.488 1 90.31 423 LEU B CA 1
ATOM 7801 C C . LEU B 1 423 ? 13.984 -18.516 7.836 1 90.31 423 LEU B C 1
ATOM 7803 O O . LEU B 1 423 ? 14.68 -17.734 8.5 1 90.31 423 LEU B O 1
ATOM 7807 N N . SER B 1 424 ? 13.633 -19.688 8.273 1 87.88 424 SER B N 1
ATOM 7808 C CA . SER B 1 424 ? 14.125 -20.203 9.555 1 87.88 424 SER B CA 1
ATOM 7809 C C . SER B 1 424 ? 15.641 -20.391 9.523 1 87.88 424 SER B C 1
ATOM 7811 O O . SER B 1 424 ? 16.297 -20.297 10.562 1 87.88 424 SER B O 1
ATOM 7813 N N . MET B 1 425 ? 16.172 -20.703 8.398 1 83.94 425 MET B N 1
ATOM 7814 C CA . MET B 1 425 ? 17.609 -20.953 8.25 1 83.94 425 MET B CA 1
ATOM 7815 C C . MET B 1 425 ? 18.391 -19.641 8.305 1 83.94 425 MET B C 1
ATOM 7817 O O . MET B 1 425 ? 19.531 -19.609 8.758 1 83.94 425 MET B O 1
ATOM 7821 N N . THR B 1 426 ? 17.844 -18.578 7.824 1 73.69 426 THR B N 1
ATOM 7822 C CA . THR B 1 426 ? 18.5 -17.281 7.801 1 73.69 426 THR B CA 1
ATOM 7823 C C . THR B 1 426 ? 18.562 -16.688 9.203 1 73.69 426 THR B C 1
ATOM 7825 O O . THR B 1 426 ? 19.516 -15.961 9.531 1 73.69 426 THR B O 1
ATOM 7828 N N . HIS B 1 427 ? 17.594 -16.938 10.094 1 63.47 427 HIS B N 1
ATOM 7829 C CA . HIS B 1 427 ? 17.516 -16.391 11.445 1 63.47 427 HIS B CA 1
ATOM 7830 C C . HIS B 1 427 ? 18.5 -17.078 12.375 1 63.47 427 HIS B C 1
ATOM 7832 O O . HIS B 1 427 ? 19.031 -16.453 13.297 1 63.47 427 HIS B O 1
ATOM 7838 N N . VAL B 1 428 ? 18.578 -18.359 12.359 1 54 428 VAL B N 1
ATOM 7839 C CA . VAL B 1 428 ? 19.406 -19.156 13.266 1 54 428 VAL B CA 1
ATOM 7840 C C . VAL B 1 428 ? 20.859 -18.672 13.211 1 54 428 VAL B C 1
ATOM 7842 O O . VAL B 1 428 ? 21.578 -18.719 14.211 1 54 428 VAL B O 1
ATOM 7845 N N . THR B 1 429 ? 21.219 -18.078 12.133 1 49.47 429 THR B N 1
ATOM 7846 C CA . THR B 1 429 ? 22.609 -17.625 12.07 1 49.47 429 THR B CA 1
ATOM 7847 C C . THR B 1 429 ? 22.812 -16.359 12.891 1 49.47 429 THR B C 1
ATOM 7849 O O . THR B 1 429 ? 23.938 -15.867 13.023 1 49.47 429 THR B O 1
ATOM 7852 N N . GLN B 1 430 ? 21.656 -15.898 13.547 1 50.06 430 GLN B N 1
ATOM 7853 C CA . GLN B 1 430 ? 21.828 -14.695 14.359 1 50.06 430 GLN B CA 1
ATOM 7854 C C . GLN B 1 430 ? 21.984 -15.055 15.836 1 50.06 430 GLN B C 1
ATOM 7856 O O . GLN B 1 430 ? 21.25 -15.891 16.359 1 50.06 430 GLN B O 1
ATOM 7861 N N . PRO B 1 431 ? 23.062 -14.633 16.656 1 44.12 431 PRO B N 1
ATOM 7862 C CA . PRO B 1 431 ? 23.266 -14.867 18.094 1 44.12 431 PRO B CA 1
ATOM 7863 C C . PRO B 1 431 ? 22.078 -14.406 18.938 1 44.12 431 PRO B C 1
ATOM 7865 O O . PRO B 1 431 ? 21.562 -13.305 18.734 1 44.12 431 PRO B O 1
ATOM 7868 N N . GLY B 1 432 ? 21.359 -15.273 19.781 1 47 432 GLY B N 1
ATOM 7869 C CA . GLY B 1 432 ? 20.312 -14.93 20.734 1 47 432 GLY B CA 1
ATOM 7870 C C . GLY B 1 432 ? 18.938 -15.383 20.297 1 47 432 GLY B C 1
ATOM 7871 O O . GLY B 1 432 ? 17.938 -15.008 20.906 1 47 432 GLY B O 1
ATOM 7872 N N . SER B 1 433 ? 18.812 -15.641 19.078 1 50.31 433 SER B N 1
ATOM 7873 C CA . SER B 1 433 ? 17.484 -16.031 18.641 1 50.31 433 SER B CA 1
ATOM 7874 C C . SER B 1 433 ? 16.922 -17.141 19.516 1 50.31 433 SER B C 1
ATOM 7876 O O . SER B 1 433 ? 17.578 -18.156 19.766 1 50.31 433 SER B O 1
ATOM 7878 N N . ARG B 1 434 ? 16.094 -16.766 20.453 1 44.78 434 ARG B N 1
ATOM 7879 C CA . ARG B 1 434 ? 15.375 -17.703 21.297 1 44.78 434 ARG B CA 1
ATOM 7880 C C . ARG B 1 434 ? 15.078 -19 20.531 1 44.78 434 ARG B C 1
ATOM 7882 O O . ARG B 1 434 ? 15.211 -19.047 19.312 1 44.78 434 ARG B O 1
ATOM 7889 N N . ASP B 1 435 ? 14.32 -19.984 21.344 1 46.78 435 ASP B N 1
ATOM 7890 C CA . ASP B 1 435 ? 13.867 -21.359 21.188 1 46.78 435 ASP B CA 1
ATOM 7891 C C . ASP B 1 435 ? 13.172 -21.562 19.844 1 46.78 435 ASP B C 1
ATOM 7893 O O . ASP B 1 435 ? 12.383 -22.5 19.688 1 46.78 435 ASP B O 1
ATOM 7897 N N . ASP B 1 436 ? 13.156 -20.547 19.078 1 53.97 436 ASP B N 1
ATOM 7898 C CA . ASP B 1 436 ? 12.297 -21 18 1 53.97 436 ASP B CA 1
ATOM 7899 C C . ASP B 1 436 ? 12.922 -22.172 17.25 1 53.97 436 ASP B C 1
ATOM 7901 O O . ASP B 1 436 ? 14.086 -22.094 16.844 1 53.97 436 ASP B O 1
ATOM 7905 N N . ALA B 1 437 ? 12.398 -23.312 17.422 1 58.78 437 ALA B N 1
ATOM 7906 C CA . ALA B 1 437 ? 12.742 -24.641 16.906 1 58.78 437 ALA B CA 1
ATOM 7907 C C . ALA B 1 437 ? 13.039 -24.578 15.406 1 58.78 437 ALA B C 1
ATOM 7909 O O . ALA B 1 437 ? 12.219 -24.094 14.625 1 58.78 437 ALA B O 1
ATOM 7910 N N . VAL B 1 438 ? 14.344 -24.516 15.016 1 73.38 438 VAL B N 1
ATOM 7911 C CA . VAL B 1 438 ? 14.773 -24.719 13.633 1 73.38 438 VAL B CA 1
ATOM 7912 C C . VAL B 1 438 ? 13.992 -25.875 13.016 1 73.38 438 VAL B C 1
ATOM 7914 O O . VAL B 1 438 ? 13.773 -26.906 13.664 1 73.38 438 VAL B O 1
ATOM 7917 N N . LEU B 1 439 ? 13.406 -25.547 11.875 1 87.94 439 LEU B N 1
ATOM 7918 C CA . LEU B 1 439 ? 12.664 -26.578 11.141 1 87.94 439 LEU B CA 1
ATOM 7919 C C . LEU B 1 439 ? 13.586 -27.688 10.688 1 87.94 439 LEU B C 1
ATOM 7921 O O . LEU B 1 439 ? 14.797 -27.5 10.562 1 87.94 439 LEU B O 1
ATOM 7925 N N . PRO B 1 440 ? 13.031 -28.891 10.562 1 88.81 440 PRO B N 1
ATOM 7926 C CA . PRO B 1 440 ? 13.883 -30 10.141 1 88.81 440 PRO B CA 1
ATOM 7927 C C . PRO B 1 440 ? 14.688 -29.703 8.883 1 88.81 440 PRO B C 1
ATOM 7929 O O . PRO B 1 440 ? 14.141 -29.188 7.906 1 88.81 440 PRO B O 1
ATOM 7932 N N . PHE B 1 441 ? 15.883 -30.094 8.922 1 88.81 441 PHE B N 1
ATOM 7933 C CA . PHE B 1 441 ? 16.828 -29.75 7.863 1 88.81 441 PHE B CA 1
ATOM 7934 C C . PHE B 1 441 ? 16.406 -30.359 6.535 1 88.81 441 PHE B C 1
ATOM 7936 O O . PHE B 1 441 ? 16.641 -29.781 5.473 1 88.81 441 PHE B O 1
ATOM 7943 N N . HIS B 1 442 ? 15.766 -31.516 6.484 1 92.12 442 HIS B N 1
ATOM 7944 C CA . HIS B 1 442 ? 15.422 -32.219 5.258 1 92.12 442 HIS B CA 1
ATOM 7945 C C . HIS B 1 442 ? 14.016 -31.891 4.793 1 92.12 442 HIS B C 1
ATOM 7947 O O . HIS B 1 442 ? 13.5 -32.5 3.85 1 92.12 442 HIS B O 1
ATOM 7953 N N . LEU B 1 443 ? 13.383 -30.906 5.43 1 94.75 443 LEU B N 1
ATOM 7954 C CA . LEU B 1 443 ? 12 -30.547 5.137 1 94.75 443 LEU B CA 1
ATOM 7955 C C . LEU B 1 443 ? 11.812 -30.266 3.652 1 94.75 443 LEU B C 1
ATOM 7957 O O . LEU B 1 443 ? 10.836 -30.703 3.047 1 94.75 443 LEU B O 1
ATOM 7961 N N . PRO B 1 444 ? 12.68 -29.547 2.941 1 96.56 444 PRO B N 1
ATOM 7962 C CA . PRO B 1 444 ? 12.492 -29.281 1.515 1 96.56 444 PRO B CA 1
ATOM 7963 C C . PRO B 1 444 ? 12.398 -30.547 0.678 1 96.56 444 PRO B C 1
ATOM 7965 O O . PRO B 1 444 ? 11.711 -30.578 -0.348 1 96.56 444 PRO B O 1
ATOM 7968 N N . VAL B 1 445 ? 13.078 -31.609 1.08 1 96.69 445 VAL B N 1
ATOM 7969 C CA . VAL B 1 445 ? 13.031 -32.875 0.35 1 96.69 445 VAL B CA 1
ATOM 7970 C C . VAL B 1 445 ? 11.672 -33.531 0.548 1 96.69 445 VAL B C 1
ATOM 7972 O O . VAL B 1 445 ? 11.086 -34.062 -0.401 1 96.69 445 VAL B O 1
ATOM 7975 N N . LEU B 1 446 ? 11.195 -33.469 1.764 1 95.81 446 LEU B N 1
ATOM 7976 C CA . LEU B 1 446 ? 9.883 -34.031 2.055 1 95.81 446 LEU B CA 1
ATOM 7977 C C . LEU B 1 446 ? 8.789 -33.312 1.276 1 95.81 446 LEU B C 1
ATOM 7979 O O . LEU B 1 446 ? 7.941 -33.938 0.648 1 95.81 446 LEU B O 1
ATOM 7983 N N . VAL B 1 447 ? 8.844 -32 1.332 1 96.75 447 VAL B N 1
ATOM 7984 C CA . VAL B 1 447 ? 7.82 -31.203 0.677 1 96.75 447 VAL B CA 1
ATOM 7985 C C . VAL B 1 447 ? 7.988 -31.281 -0.838 1 96.75 447 VAL B C 1
ATOM 7987 O O . VAL B 1 447 ? 7.004 -31.281 -1.581 1 96.75 447 VAL B O 1
ATOM 7990 N N . GLY B 1 448 ? 9.219 -31.344 -1.278 1 97.5 448 GLY B N 1
ATOM 7991 C CA . GLY B 1 448 ? 9.477 -31.516 -2.701 1 97.5 448 GLY B CA 1
ATOM 7992 C C . GLY B 1 448 ? 8.883 -32.781 -3.271 1 97.5 448 GLY B C 1
ATOM 7993 O O . GLY B 1 448 ? 8.352 -32.781 -4.383 1 97.5 448 GLY B O 1
ATOM 7994 N N . LYS B 1 449 ? 9.055 -33.844 -2.559 1 97.12 449 LYS B N 1
ATOM 7995 C CA . LYS B 1 449 ? 8.469 -35.094 -2.979 1 97.12 449 LYS B CA 1
ATOM 7996 C C . LYS B 1 449 ? 6.953 -34.969 -3.146 1 97.12 449 LYS B C 1
ATOM 7998 O O . LYS B 1 449 ? 6.391 -35.469 -4.129 1 97.12 449 LYS B O 1
ATOM 8003 N N . ALA B 1 450 ? 6.332 -34.312 -2.229 1 96.5 450 ALA B N 1
ATOM 8004 C CA . ALA B 1 450 ? 4.891 -34.125 -2.291 1 96.5 450 ALA B CA 1
ATOM 8005 C C . ALA B 1 450 ? 4.508 -33.281 -3.518 1 96.5 450 ALA B C 1
ATOM 8007 O O . ALA B 1 450 ? 3.521 -33.594 -4.195 1 96.5 450 ALA B O 1
ATOM 8008 N N . VAL B 1 451 ? 5.234 -32.281 -3.793 1 97.94 451 VAL B N 1
ATOM 8009 C CA . VAL B 1 451 ? 4.965 -31.391 -4.926 1 97.94 451 VAL B CA 1
ATOM 8010 C C . VAL B 1 451 ? 5.062 -32.188 -6.23 1 97.94 451 VAL B C 1
ATOM 8012 O O . VAL B 1 451 ? 4.188 -32.094 -7.09 1 97.94 451 VAL B O 1
ATOM 8015 N N . MET B 1 452 ? 6.141 -32.969 -6.375 1 96.88 452 MET B N 1
ATOM 8016 C CA . MET B 1 452 ? 6.324 -33.75 -7.594 1 96.88 452 MET B CA 1
ATOM 8017 C C . MET B 1 452 ? 5.23 -34.812 -7.738 1 96.88 452 MET B C 1
ATOM 8019 O O . MET B 1 452 ? 4.824 -35.125 -8.852 1 96.88 452 MET B O 1
ATOM 8023 N N . GLY B 1 453 ? 4.75 -35.281 -6.582 1 96.56 453 GLY B N 1
ATOM 8024 C CA . GLY B 1 453 ? 3.602 -36.188 -6.621 1 96.56 453 GLY B CA 1
ATOM 8025 C C . GLY B 1 453 ? 2.354 -35.531 -7.18 1 96.56 453 GLY B C 1
ATOM 8026 O O . GLY B 1 453 ? 1.631 -36.125 -7.977 1 96.56 453 GLY B O 1
ATOM 8027 N N . VAL B 1 454 ? 2.082 -34.312 -6.832 1 96.56 454 VAL B N 1
ATOM 8028 C CA . VAL B 1 454 ? 0.929 -33.562 -7.305 1 96.56 454 VAL B CA 1
ATOM 8029 C C . VAL B 1 454 ? 1.073 -33.281 -8.797 1 96.56 454 VAL B C 1
ATOM 8031 O O . VAL B 1 454 ? 0.116 -33.406 -9.562 1 96.56 454 VAL B O 1
ATOM 8034 N N . ILE B 1 455 ? 2.23 -32.875 -9.211 1 96.56 455 ILE B N 1
ATOM 8035 C CA . ILE B 1 455 ? 2.486 -32.531 -10.602 1 96.56 455 ILE B CA 1
ATOM 8036 C C . ILE B 1 455 ? 2.324 -33.75 -11.484 1 96.56 455 ILE B C 1
ATOM 8038 O O . ILE B 1 455 ? 1.746 -33.688 -12.57 1 96.56 455 ILE B O 1
ATOM 8042 N N . ALA B 1 456 ? 2.852 -34.906 -11 1 94.75 456 ALA B N 1
ATOM 8043 C CA . ALA B 1 456 ? 2.771 -36.156 -11.766 1 94.75 456 ALA B CA 1
ATOM 8044 C C . ALA B 1 456 ? 1.322 -36.594 -11.93 1 94.75 456 ALA B C 1
ATOM 8046 O O . ALA B 1 456 ? 0.969 -37.219 -12.945 1 94.75 456 ALA B O 1
ATOM 8047 N N . ALA B 1 457 ? 0.457 -36.25 -11.023 1 94.44 457 ALA B N 1
ATOM 8048 C CA . ALA B 1 457 ? -0.937 -36.688 -11.031 1 94.44 457 ALA B CA 1
ATOM 8049 C C . ALA B 1 457 ? -1.814 -35.688 -11.805 1 94.44 457 ALA B C 1
ATOM 8051 O O . ALA B 1 457 ? -2.959 -36 -12.141 1 94.44 457 ALA B O 1
ATOM 8052 N N . ALA B 1 458 ? -1.322 -34.562 -12.148 1 95.12 458 ALA B N 1
ATOM 8053 C CA . ALA B 1 458 ? -2.127 -33.531 -12.75 1 95.12 458 ALA B CA 1
ATOM 8054 C C . ALA B 1 458 ? -1.889 -33.438 -14.258 1 95.12 458 ALA B C 1
ATOM 8056 O O . ALA B 1 458 ? -0.825 -33.812 -14.742 1 95.12 458 ALA B O 1
ATOM 8057 N N . SER B 1 459 ? -2.973 -32.969 -14.961 1 94.31 459 SER B N 1
ATOM 8058 C CA . SER B 1 459 ? -2.795 -32.656 -16.375 1 94.31 459 SER B CA 1
ATOM 8059 C C . SER B 1 459 ? -1.865 -31.469 -16.562 1 94.31 459 SER B C 1
ATOM 8061 O O . SER B 1 459 ? -1.784 -30.594 -15.703 1 94.31 459 SER B O 1
ATOM 8063 N N . GLN B 1 460 ? -1.172 -31.453 -17.672 1 90.81 460 GLN B N 1
ATOM 8064 C CA . GLN B 1 460 ? -0.243 -30.375 -17.969 1 90.81 460 GLN B CA 1
ATOM 8065 C C . GLN B 1 460 ? -0.959 -29.031 -17.984 1 90.81 460 GLN B C 1
ATOM 8067 O O . GLN B 1 460 ? -0.418 -28.016 -17.516 1 90.81 460 GLN B O 1
ATOM 8072 N N . GLY B 1 461 ? -2.127 -29.016 -18.578 1 91.19 461 GLY B N 1
ATOM 8073 C CA . GLY B 1 461 ? -2.906 -27.797 -18.625 1 91.19 461 GLY B CA 1
ATOM 8074 C C . GLY B 1 461 ? -3.232 -27.234 -17.25 1 91.19 461 GLY B C 1
ATOM 8075 O O . GLY B 1 461 ? -3.248 -26.016 -17.047 1 91.19 461 GLY B O 1
ATOM 8076 N N . ALA B 1 462 ? -3.459 -28.109 -16.281 1 94.69 462 ALA B N 1
ATOM 8077 C CA . ALA B 1 462 ? -3.789 -27.719 -14.922 1 94.69 462 ALA B CA 1
ATOM 8078 C C . ALA B 1 462 ? -2.584 -27.078 -14.234 1 94.69 462 ALA B C 1
ATOM 8080 O O . ALA B 1 462 ? -2.738 -26.156 -13.422 1 94.69 462 ALA B O 1
ATOM 8081 N N . VAL B 1 463 ? -1.402 -27.547 -14.578 1 95.81 463 VAL B N 1
ATOM 8082 C CA . VAL B 1 463 ? -0.177 -27 -14 1 95.81 463 VAL B CA 1
ATOM 8083 C C . VAL B 1 463 ? 0.175 -25.688 -14.688 1 95.81 463 VAL B C 1
ATOM 8085 O O . VAL B 1 463 ? 0.501 -24.703 -14.023 1 95.81 463 VAL B O 1
ATOM 8088 N N . ASP B 1 464 ? -0.022 -25.625 -15.992 1 94.31 464 ASP B N 1
ATOM 8089 C CA . ASP B 1 464 ? 0.37 -24.484 -16.797 1 94.31 464 ASP B CA 1
ATOM 8090 C C . ASP B 1 464 ? -0.517 -23.281 -16.5 1 94.31 464 ASP B C 1
ATOM 8092 O O . ASP B 1 464 ? -0.102 -22.125 -16.703 1 94.31 464 ASP B O 1
ATOM 8096 N N . ALA B 1 465 ? -1.668 -23.531 -16.016 1 95.44 465 ALA B N 1
ATOM 8097 C CA . ALA B 1 465 ? -2.654 -22.469 -15.781 1 95.44 465 ALA B CA 1
ATOM 8098 C C . ALA B 1 465 ? -2.141 -21.469 -14.758 1 95.44 465 ALA B C 1
ATOM 8100 O O . ALA B 1 465 ? -2.588 -20.312 -14.734 1 95.44 465 ALA B O 1
ATOM 8101 N N . HIS B 1 466 ? -1.163 -21.797 -13.945 1 96.44 466 HIS B N 1
ATOM 8102 C CA . HIS B 1 466 ? -0.744 -20.984 -12.82 1 96.44 466 HIS B CA 1
ATOM 8103 C C . HIS B 1 466 ? 0.415 -20.062 -13.203 1 96.44 466 HIS B C 1
ATOM 8105 O O . HIS B 1 466 ? 0.89 -19.281 -12.375 1 96.44 466 HIS B O 1
ATOM 8111 N N . GLY B 1 467 ? 0.871 -20.141 -14.445 1 96.25 467 GLY B N 1
ATOM 8112 C CA . GLY B 1 467 ? 1.771 -19.156 -15.016 1 96.25 467 GLY B CA 1
ATOM 8113 C C . GLY B 1 467 ? 3.135 -19.125 -14.352 1 96.25 467 GLY B C 1
ATOM 8114 O O . GLY B 1 467 ? 3.656 -20.172 -13.961 1 96.25 467 GLY B O 1
ATOM 8115 N N . ILE B 1 468 ? 3.693 -17.969 -14.32 1 96.62 468 ILE B N 1
ATOM 8116 C CA . ILE B 1 468 ? 5.062 -17.75 -13.859 1 96.62 468 ILE B CA 1
ATOM 8117 C C . ILE B 1 468 ? 5.16 -18.094 -12.367 1 96.62 468 ILE B C 1
ATOM 8119 O O . ILE B 1 468 ? 6.219 -18.5 -11.891 1 96.62 468 ILE B O 1
ATOM 8123 N N . GLY B 1 469 ? 4.016 -17.891 -11.641 1 96.38 469 GLY B N 1
ATOM 8124 C CA . GLY B 1 469 ? 3.996 -18.234 -10.227 1 96.38 469 GLY B CA 1
ATOM 8125 C C . GLY B 1 469 ? 4.371 -19.672 -9.945 1 96.38 469 GLY B C 1
ATOM 8126 O O . GLY B 1 469 ? 5.074 -19.953 -8.977 1 96.38 469 GLY B O 1
ATOM 8127 N N . MET B 1 470 ? 3.912 -20.578 -10.797 1 97 470 MET B N 1
ATOM 8128 C CA . MET B 1 470 ? 4.238 -22 -10.648 1 97 470 MET B CA 1
ATOM 8129 C C . MET B 1 470 ? 5.715 -22.25 -10.914 1 97 470 MET B C 1
ATOM 8131 O O . MET B 1 470 ? 6.363 -23.016 -10.203 1 97 470 MET B O 1
ATOM 8135 N N . GLU B 1 471 ? 6.227 -21.609 -11.891 1 97.69 471 GLU B N 1
ATOM 8136 C CA . GLU B 1 471 ? 7.652 -21.719 -12.195 1 97.69 471 GLU B CA 1
ATOM 8137 C C . GLU B 1 471 ? 8.5 -21.266 -11.008 1 97.69 471 GLU B C 1
ATOM 8139 O O . GLU B 1 471 ? 9.484 -21.938 -10.656 1 97.69 471 GLU B O 1
ATOM 8144 N N . GLN B 1 472 ? 8.102 -20.219 -10.461 1 97.94 472 GLN B N 1
ATOM 8145 C CA . GLN B 1 472 ? 8.852 -19.641 -9.344 1 97.94 472 GLN B CA 1
ATOM 8146 C C . GLN B 1 472 ? 8.758 -20.531 -8.109 1 97.94 472 GLN B C 1
ATOM 8148 O O . GLN B 1 472 ? 9.727 -20.672 -7.363 1 97.94 472 GLN B O 1
ATOM 8153 N N . LYS B 1 473 ? 7.594 -21.062 -7.82 1 98 473 LYS B N 1
ATOM 8154 C CA . LYS B 1 473 ? 7.438 -21.984 -6.703 1 98 473 LYS B CA 1
ATOM 8155 C C . LYS B 1 473 ? 8.344 -23.203 -6.871 1 98 473 LYS B C 1
ATOM 8157 O O . LYS B 1 473 ? 9.008 -23.625 -5.922 1 98 473 LYS B O 1
ATOM 8162 N N . LEU B 1 474 ? 8.391 -23.719 -8.078 1 98.19 474 LEU B N 1
ATOM 8163 C CA . LEU B 1 474 ? 9.234 -24.875 -8.359 1 98.19 474 LEU B CA 1
ATOM 8164 C C . LEU B 1 474 ? 10.711 -24.531 -8.219 1 98.19 474 LEU B C 1
ATOM 8166 O O . LEU B 1 474 ? 11.5 -25.312 -7.695 1 98.19 474 LEU B O 1
ATOM 8170 N N . TYR B 1 475 ? 11.062 -23.438 -8.664 1 98.25 475 TYR B N 1
ATOM 8171 C CA . TYR B 1 475 ? 12.438 -22.969 -8.539 1 98.25 475 TYR B CA 1
ATOM 8172 C C . TYR B 1 475 ? 12.844 -22.859 -7.07 1 98.25 475 TYR B C 1
ATOM 8174 O O . TYR B 1 475 ? 13.938 -23.281 -6.691 1 98.25 475 TYR B O 1
ATOM 8182 N N . ASP B 1 476 ? 11.977 -22.203 -6.285 1 97.88 476 ASP B N 1
ATOM 8183 C CA . ASP B 1 476 ? 12.242 -22.062 -4.855 1 97.88 476 ASP B CA 1
ATOM 8184 C C . ASP B 1 476 ? 12.43 -23.438 -4.203 1 97.88 476 ASP B C 1
ATOM 8186 O O . ASP B 1 476 ? 13.32 -23.609 -3.367 1 97.88 476 ASP B O 1
ATOM 8190 N N . LEU B 1 477 ? 11.594 -24.312 -4.566 1 97.88 477 LEU B N 1
ATOM 8191 C CA . LEU B 1 477 ? 11.703 -25.672 -4.062 1 97.88 477 LEU B CA 1
ATOM 8192 C C . LEU B 1 477 ? 13.016 -26.312 -4.504 1 97.88 477 LEU B C 1
ATOM 8194 O O . LEU B 1 477 ? 13.719 -26.922 -3.693 1 97.88 477 LEU B O 1
ATOM 8198 N N . GLY B 1 478 ? 13.312 -26.156 -5.781 1 98 478 GLY B N 1
ATOM 8199 C CA . GLY B 1 478 ? 14.547 -26.719 -6.312 1 98 478 GLY B CA 1
ATOM 8200 C C . GLY B 1 478 ? 15.789 -26.172 -5.633 1 98 478 GLY B C 1
ATOM 8201 O O . GLY B 1 478 ? 16.703 -26.938 -5.297 1 98 478 GLY B O 1
ATOM 8202 N N . THR B 1 479 ? 15.82 -24.906 -5.438 1 97.19 479 THR B N 1
ATOM 8203 C CA . THR B 1 479 ? 16.969 -24.281 -4.793 1 97.19 479 THR B CA 1
ATOM 8204 C C . THR B 1 479 ? 17.125 -24.781 -3.359 1 97.19 479 THR B C 1
ATOM 8206 O O . THR B 1 479 ? 18.234 -24.969 -2.881 1 97.19 479 THR B O 1
ATOM 8209 N N . SER B 1 480 ? 16.016 -24.938 -2.66 1 96.75 480 SER B N 1
ATOM 8210 C CA . SER B 1 480 ? 16.047 -25.438 -1.288 1 96.75 480 SER B CA 1
ATOM 8211 C C . SER B 1 480 ? 16.516 -26.891 -1.236 1 96.75 480 SER B C 1
ATOM 8213 O O . SER B 1 480 ? 17.281 -27.266 -0.352 1 96.75 480 SER B O 1
ATOM 8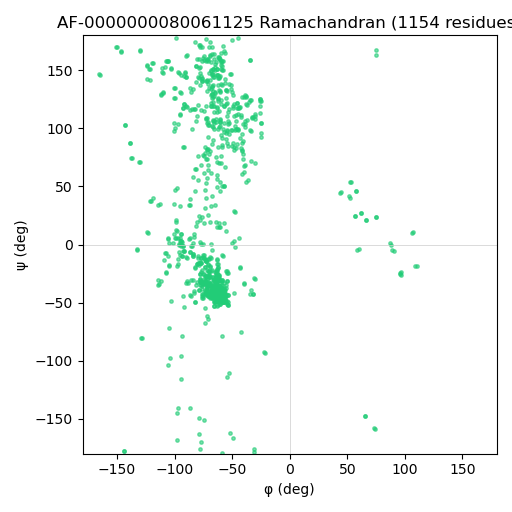215 N N . VAL B 1 481 ? 16.031 -27.703 -2.164 1 96.75 481 VAL B N 1
ATOM 8216 C CA . VAL B 1 481 ? 16.469 -29.094 -2.246 1 96.75 481 VAL B CA 1
ATOM 8217 C C . VAL B 1 481 ? 17.953 -29.156 -2.562 1 96.75 481 VAL B C 1
ATOM 8219 O O . VAL B 1 481 ? 18.688 -29.984 -2.014 1 96.75 481 VAL B O 1
ATOM 8222 N N . ALA B 1 482 ? 18.406 -28.266 -3.443 1 95.94 482 ALA B N 1
ATOM 8223 C CA . ALA B 1 482 ? 19.828 -28.188 -3.768 1 95.94 482 ALA B CA 1
ATOM 8224 C C . ALA B 1 482 ? 20.656 -27.844 -2.533 1 95.94 482 ALA B C 1
ATOM 8226 O O . ALA B 1 482 ? 21.719 -28.406 -2.307 1 95.94 482 ALA B O 1
ATOM 8227 N N . ASP B 1 483 ? 20.172 -26.922 -1.763 1 93 483 ASP B N 1
ATOM 8228 C CA . ASP B 1 483 ? 20.859 -26.516 -0.54 1 93 483 ASP B CA 1
ATOM 8229 C C . ASP B 1 483 ? 20.984 -27.688 0.438 1 93 483 ASP B C 1
ATOM 8231 O O . ASP B 1 483 ? 22.031 -27.906 1.034 1 93 483 ASP B O 1
ATOM 8235 N N . VAL B 1 484 ? 19.891 -28.391 0.603 1 92.69 484 VAL B N 1
ATOM 8236 C CA . VAL B 1 484 ? 19.906 -29.562 1.482 1 92.69 484 VAL B CA 1
ATOM 8237 C C . VAL B 1 484 ? 20.875 -30.609 0.955 1 92.69 484 VAL B C 1
ATOM 8239 O O . VAL B 1 484 ? 21.672 -31.172 1.719 1 92.69 484 VAL B O 1
ATOM 8242 N N . SER B 1 485 ? 20.906 -30.844 -0.344 1 92.19 485 SER B N 1
ATOM 8243 C CA . SER B 1 485 ? 21.75 -31.844 -0.971 1 92.19 485 SER B CA 1
ATOM 8244 C C . SER B 1 485 ? 23.234 -31.531 -0.782 1 92.19 485 SER B C 1
ATOM 8246 O O . SER B 1 485 ? 24.047 -32.438 -0.574 1 92.19 485 SER B O 1
ATOM 8248 N N . ARG B 1 486 ? 23.578 -30.344 -0.858 1 89.62 486 ARG B N 1
ATOM 8249 C CA . ARG B 1 486 ? 24.969 -29.922 -0.712 1 89.62 486 ARG B CA 1
ATOM 8250 C C . ARG B 1 486 ? 25.438 -30.078 0.728 1 89.62 486 ARG B C 1
ATOM 8252 O O . ARG B 1 486 ? 26.625 -30.328 0.973 1 89.62 486 ARG B O 1
ATOM 8259 N N . SER B 1 487 ? 24.516 -30.016 1.598 1 87.44 487 SER B N 1
ATOM 8260 C CA . SER B 1 487 ? 24.875 -30 3.01 1 87.44 487 SER B CA 1
ATOM 8261 C C . SER B 1 487 ? 24.828 -31.391 3.623 1 87.44 487 SER B C 1
ATOM 8263 O O . SER B 1 487 ? 25.297 -31.594 4.746 1 87.44 487 SER B O 1
ATOM 8265 N N . LEU B 1 488 ? 24.312 -32.375 2.916 1 87.25 488 LEU B N 1
ATOM 8266 C CA . LEU B 1 488 ? 24.156 -33.719 3.453 1 87.25 488 LEU B CA 1
ATOM 8267 C C . LEU B 1 488 ? 25.453 -34.531 3.311 1 87.25 488 LEU B C 1
ATOM 8269 O O . LEU B 1 488 ? 26.125 -34.438 2.281 1 87.25 488 LEU B O 1
ATOM 8273 N N . SER B 1 489 ? 25.844 -35.219 4.402 1 84.19 489 SER B N 1
ATOM 8274 C CA . SER B 1 489 ? 26.891 -36.219 4.289 1 84.19 489 SER B CA 1
ATOM 8275 C C . SER B 1 489 ? 26.453 -37.406 3.428 1 84.19 489 SER B C 1
ATOM 8277 O O . SER B 1 489 ? 25.266 -37.594 3.189 1 84.19 489 SER B O 1
ATOM 8279 N N . THR B 1 490 ? 27.391 -38.188 2.994 1 84.38 490 THR B N 1
ATOM 8280 C CA . THR B 1 490 ? 27.078 -39.344 2.17 1 84.38 490 THR B CA 1
ATOM 8281 C C . THR B 1 490 ? 26.172 -40.312 2.92 1 84.38 490 THR B C 1
ATOM 8283 O O . THR B 1 490 ? 25.219 -40.844 2.346 1 84.38 490 THR B O 1
ATOM 8286 N N . LYS B 1 491 ? 26.406 -40.438 4.172 1 87.56 491 LYS B N 1
ATOM 8287 C CA . LYS B 1 491 ? 25.609 -41.344 4.992 1 87.56 491 LYS B CA 1
ATOM 8288 C C . LYS B 1 491 ? 24.188 -40.812 5.168 1 87.56 491 LYS B C 1
ATOM 8290 O O . LYS B 1 491 ? 23.219 -41.562 5.051 1 87.56 491 LYS B O 1
ATOM 8295 N N . ALA B 1 492 ? 24.094 -39.562 5.422 1 86.5 492 ALA B N 1
ATOM 8296 C CA . ALA B 1 492 ? 22.797 -38.938 5.617 1 86.5 492 ALA B CA 1
ATOM 8297 C C . ALA B 1 492 ? 22 -38.906 4.32 1 86.5 492 ALA B C 1
ATOM 8299 O O . ALA B 1 492 ? 20.766 -39.062 4.336 1 86.5 492 ALA B O 1
ATOM 8300 N N . ALA B 1 493 ? 22.703 -38.719 3.305 1 87.38 493 ALA B N 1
ATOM 8301 C CA . ALA B 1 493 ? 22.062 -38.719 1.995 1 87.38 493 ALA B CA 1
ATOM 8302 C C . ALA B 1 493 ? 21.484 -40.094 1.673 1 87.38 493 ALA B C 1
ATOM 8304 O O . ALA B 1 493 ? 20.375 -40.188 1.125 1 87.38 493 ALA B O 1
ATOM 8305 N N . HIS B 1 494 ? 22.266 -41.094 2.004 1 90.31 494 HIS B N 1
ATOM 8306 C CA . HIS B 1 494 ? 21.797 -42.469 1.77 1 90.31 494 HIS B CA 1
ATOM 8307 C C . HIS B 1 494 ? 20.594 -42.812 2.629 1 90.31 494 HIS B C 1
ATOM 8309 O O . HIS B 1 494 ? 19.641 -43.438 2.16 1 90.31 494 HIS B O 1
ATOM 8315 N N . HIS B 1 495 ? 20.562 -42.375 3.779 1 91.5 495 HIS B N 1
ATOM 8316 C CA . HIS B 1 495 ? 19.453 -42.625 4.68 1 91.5 495 HIS B CA 1
ATOM 8317 C C . HIS B 1 495 ? 18.188 -41.906 4.188 1 91.5 495 HIS B C 1
ATOM 8319 O O . HIS B 1 495 ? 17.094 -42.469 4.246 1 91.5 495 HIS B O 1
ATOM 8325 N N . LEU B 1 496 ? 18.391 -40.688 3.783 1 90.94 496 LEU B N 1
ATOM 8326 C CA . LEU B 1 496 ? 17.266 -39.906 3.273 1 90.94 496 LEU B CA 1
ATOM 8327 C C . LEU B 1 496 ? 16.703 -40.531 2 1 90.94 496 LEU B C 1
ATOM 8329 O O . LEU B 1 496 ? 15.492 -40.562 1.806 1 90.94 496 LEU B O 1
ATOM 8333 N N . ALA B 1 497 ? 17.547 -41.094 1.178 1 90.38 497 ALA B N 1
ATOM 8334 C CA . ALA B 1 497 ? 17.141 -41.75 -0.057 1 90.38 497 ALA B CA 1
ATOM 8335 C C . ALA B 1 497 ? 16.297 -43 0.24 1 90.38 497 ALA B C 1
ATOM 8337 O O . ALA B 1 497 ? 15.336 -43.312 -0.467 1 90.38 497 ALA B O 1
ATOM 8338 N N . GLU B 1 498 ? 16.688 -43.719 1.258 1 92.12 498 GLU B N 1
ATOM 8339 C CA . GLU B 1 498 ? 16 -44.938 1.626 1 92.12 498 GLU B CA 1
ATOM 8340 C C . GLU B 1 498 ? 14.664 -44.656 2.301 1 92.12 498 GLU B C 1
ATOM 8342 O O . GLU B 1 498 ? 13.68 -45.344 2.074 1 92.12 498 GLU B O 1
ATOM 8347 N N . SER B 1 499 ? 14.656 -43.594 3.02 1 89.75 499 SER B N 1
ATOM 8348 C CA . SER B 1 499 ? 13.484 -43.312 3.84 1 89.75 499 SER B CA 1
ATOM 8349 C C . SER B 1 499 ? 12.461 -42.469 3.08 1 89.75 499 SER B C 1
ATOM 8351 O O . SER B 1 499 ? 11.258 -42.562 3.342 1 89.75 499 SER B O 1
ATOM 8353 N N . THR B 1 500 ? 12.875 -41.625 2.238 1 91 500 THR B N 1
ATOM 8354 C CA . THR B 1 500 ? 11.992 -40.688 1.558 1 91 500 THR B CA 1
ATOM 8355 C C . THR B 1 500 ? 12.211 -40.75 0.048 1 91 500 THR B C 1
ATOM 8357 O O . THR B 1 500 ? 11.484 -41.438 -0.668 1 91 500 THR B O 1
ATOM 8360 N N . ILE B 1 501 ? 13.273 -40.062 -0.437 1 91.75 501 ILE B N 1
ATOM 8361 C CA . ILE B 1 501 ? 13.656 -40 -1.844 1 91.75 501 ILE B CA 1
ATOM 8362 C C . ILE B 1 501 ? 15.07 -39.438 -1.967 1 91.75 501 ILE B C 1
ATOM 8364 O O . ILE B 1 501 ? 15.539 -38.719 -1.093 1 91.75 501 ILE B O 1
ATOM 8368 N N . ASP B 1 502 ? 15.766 -39.906 -2.945 1 92.44 502 ASP B N 1
ATOM 8369 C CA . ASP B 1 502 ? 17.062 -39.344 -3.254 1 92.44 502 ASP B CA 1
ATOM 8370 C C . ASP B 1 502 ? 16.938 -37.875 -3.682 1 92.44 502 ASP B C 1
ATOM 8372 O O . ASP B 1 502 ? 16.297 -37.562 -4.688 1 92.44 502 ASP B O 1
ATOM 8376 N N . PRO B 1 503 ? 17.531 -36.969 -2.939 1 93.19 503 PRO B N 1
ATOM 8377 C CA . PRO B 1 503 ? 17.438 -35.562 -3.268 1 93.19 503 PRO B CA 1
ATOM 8378 C C . PRO B 1 503 ? 17.875 -35.25 -4.691 1 93.19 503 PRO B C 1
ATOM 8380 O O . PRO B 1 503 ? 17.359 -34.312 -5.32 1 93.19 503 PRO B O 1
ATOM 8383 N N . ARG B 1 504 ? 18.812 -36 -5.234 1 91.44 504 ARG B N 1
ATOM 8384 C CA . ARG B 1 504 ? 19.281 -35.781 -6.598 1 91.44 504 ARG B CA 1
ATOM 8385 C C . ARG B 1 504 ? 18.203 -36.094 -7.613 1 91.44 504 ARG B C 1
ATOM 8387 O O . ARG B 1 504 ? 18.031 -35.375 -8.602 1 91.44 504 ARG B O 1
ATOM 8394 N N . GLU B 1 505 ? 17.516 -37.188 -7.344 1 92.69 505 GLU B N 1
ATOM 8395 C CA . GLU B 1 505 ? 16.391 -37.562 -8.211 1 92.69 505 GLU B CA 1
ATOM 8396 C C . GLU B 1 505 ? 15.281 -36.531 -8.164 1 92.69 505 GLU B C 1
ATOM 8398 O O . GLU B 1 505 ? 14.672 -36.219 -9.188 1 92.69 505 GLU B O 1
ATOM 8403 N N . LEU B 1 506 ? 15.07 -36.094 -6.996 1 95.19 506 LEU B N 1
ATOM 8404 C CA . LEU B 1 506 ? 14.055 -35.062 -6.816 1 95.19 506 LEU B CA 1
ATOM 8405 C C . LEU B 1 506 ? 14.43 -33.812 -7.566 1 95.19 506 LEU B C 1
ATOM 8407 O O . LEU B 1 506 ? 13.594 -33.219 -8.25 1 95.19 506 LEU B O 1
ATOM 8411 N N . LEU B 1 507 ? 15.625 -33.344 -7.418 1 95.5 507 LEU B N 1
ATOM 8412 C CA . LEU B 1 507 ? 16.109 -32.156 -8.102 1 95.5 507 LEU B CA 1
ATOM 8413 C C . LEU B 1 507 ? 16.016 -32.312 -9.617 1 95.5 507 LEU B C 1
ATOM 8415 O O . LEU B 1 507 ? 15.656 -31.375 -10.32 1 95.5 507 LEU B O 1
ATOM 8419 N N . TRP B 1 508 ? 16.328 -33.531 -10.086 1 93.81 508 TRP B N 1
ATOM 8420 C CA . TRP B 1 508 ? 16.203 -33.812 -11.516 1 93.81 508 TRP B CA 1
ATOM 8421 C C . TRP B 1 508 ? 14.758 -33.688 -11.977 1 93.81 508 TRP B C 1
ATOM 8423 O O . TRP B 1 508 ? 14.492 -33.188 -13.062 1 93.81 508 TRP B O 1
ATOM 8433 N N . GLY B 1 509 ? 13.875 -34.219 -11.141 1 95.38 509 GLY B N 1
ATOM 8434 C CA . GLY B 1 509 ? 12.461 -34.094 -11.453 1 95.38 509 GLY B CA 1
ATOM 8435 C C . GLY B 1 509 ? 12 -32.656 -11.562 1 95.38 509 GLY B C 1
ATOM 8436 O O . GLY B 1 509 ? 11.242 -32.312 -12.469 1 95.38 509 GLY B O 1
ATOM 8437 N N . ILE B 1 510 ? 12.43 -31.797 -10.672 1 97.44 510 ILE B N 1
ATOM 8438 C CA . ILE B 1 510 ? 12.07 -30.391 -10.672 1 97.44 510 ILE B CA 1
ATOM 8439 C C . ILE B 1 510 ? 12.656 -29.703 -11.906 1 97.44 510 ILE B C 1
ATOM 8441 O O . ILE B 1 510 ? 11.969 -28.938 -12.578 1 97.44 510 ILE B O 1
ATOM 8445 N N . LEU B 1 511 ? 13.891 -30.016 -12.242 1 96.5 511 LEU B N 1
ATOM 8446 C CA . LEU B 1 511 ? 14.555 -29.453 -13.414 1 96.5 511 LEU B CA 1
ATOM 8447 C C . LEU B 1 511 ? 13.836 -29.844 -14.695 1 96.5 511 LEU B C 1
ATOM 8449 O O . LEU B 1 511 ? 13.617 -29.016 -15.578 1 96.5 511 LEU B O 1
ATOM 8453 N N . THR B 1 512 ? 13.453 -31.078 -14.758 1 95.5 512 THR B N 1
ATOM 8454 C CA . THR B 1 512 ? 12.742 -31.578 -15.938 1 95.5 512 THR B CA 1
ATOM 8455 C C . THR B 1 512 ? 11.414 -30.859 -16.094 1 95.5 512 THR B C 1
ATOM 8457 O O . THR B 1 512 ? 11.031 -30.5 -17.219 1 95.5 512 THR B O 1
ATOM 8460 N N . THR B 1 513 ? 10.734 -30.703 -15.008 1 96.56 513 THR B N 1
ATOM 8461 C CA . THR B 1 513 ? 9.461 -29.984 -15.055 1 96.56 513 THR B CA 1
ATOM 8462 C C . THR B 1 513 ? 9.664 -28.547 -15.523 1 96.56 513 THR B C 1
ATOM 8464 O O . THR B 1 513 ? 8.906 -28.047 -16.359 1 96.56 513 THR B O 1
ATOM 8467 N N . LEU B 1 514 ? 10.672 -27.859 -15.023 1 97 514 LEU B N 1
ATOM 8468 C CA . LEU B 1 514 ? 10.945 -26.469 -15.383 1 97 514 LEU B CA 1
ATOM 8469 C C . LEU B 1 514 ? 11.391 -26.359 -16.828 1 97 514 LEU B C 1
ATOM 8471 O O . LEU B 1 514 ? 11.273 -25.297 -17.438 1 97 514 LEU B O 1
ATOM 8475 N N . SER B 1 515 ? 11.898 -27.406 -17.422 1 94.88 515 SER B N 1
ATOM 8476 C CA . SER B 1 515 ? 12.383 -27.375 -18.797 1 94.88 515 SER B CA 1
ATOM 8477 C C . SER B 1 515 ? 11.227 -27.422 -19.797 1 94.88 515 SER B C 1
ATOM 8479 O O . SER B 1 515 ? 11.398 -27.062 -20.969 1 94.88 515 SER B O 1
ATOM 8481 N N . ARG B 1 516 ? 10.016 -27.797 -19.312 1 92.38 516 ARG B N 1
ATOM 8482 C CA . ARG B 1 516 ? 8.93 -27.984 -20.266 1 92.38 516 ARG B CA 1
ATOM 8483 C C . ARG B 1 516 ? 7.656 -27.281 -19.797 1 92.38 516 ARG B C 1
ATOM 8485 O O . ARG B 1 516 ? 6.641 -27.297 -20.5 1 92.38 516 ARG B O 1
ATOM 8492 N N . ILE B 1 517 ? 7.68 -26.734 -18.641 1 93.69 517 ILE B N 1
ATOM 8493 C CA . ILE B 1 517 ? 6.492 -26.109 -18.078 1 93.69 517 ILE B CA 1
ATOM 8494 C C . ILE B 1 517 ? 6.004 -24.984 -19 1 93.69 517 ILE B C 1
ATOM 8496 O O . ILE B 1 517 ? 6.812 -24.266 -19.578 1 93.69 517 ILE B O 1
ATOM 8500 N N . ARG B 1 518 ? 4.637 -24.844 -19.25 1 92 518 ARG B N 1
ATOM 8501 C CA . ARG B 1 518 ? 3.963 -23.875 -20.094 1 92 518 ARG B CA 1
ATOM 8502 C C . ARG B 1 518 ? 4.488 -23.938 -21.531 1 92 518 ARG B C 1
ATOM 8504 O O . ARG B 1 518 ? 4.574 -22.922 -22.219 1 92 518 ARG B O 1
ATOM 8511 N N . GLY B 1 519 ? 5.031 -25.141 -21.875 1 87.5 519 GLY B N 1
ATOM 8512 C CA . GLY B 1 519 ? 5.355 -25.469 -23.25 1 87.5 519 GLY B CA 1
ATOM 8513 C C . GLY B 1 519 ? 6.75 -25.031 -23.656 1 87.5 519 GLY B C 1
ATOM 8514 O O . GLY B 1 519 ? 7.133 -25.141 -24.828 1 87.5 519 GLY B O 1
ATOM 8515 N N . SER B 1 520 ? 7.465 -24.438 -22.766 1 88.69 520 SER B N 1
ATOM 8516 C CA . SER B 1 520 ? 8.828 -24 -23.078 1 88.69 520 SER B CA 1
ATOM 8517 C C . SER B 1 520 ? 9.703 -24.031 -21.828 1 88.69 520 SER B C 1
ATOM 8519 O O . SER B 1 520 ? 9.219 -24.297 -20.719 1 88.69 520 SER B O 1
ATOM 8521 N N . GLN B 1 521 ? 11.008 -23.859 -22.062 1 92.25 521 GLN B N 1
ATOM 8522 C CA . GLN B 1 521 ? 11.938 -23.812 -20.938 1 92.25 521 GLN B CA 1
ATOM 8523 C C . GLN B 1 521 ? 11.719 -22.562 -20.094 1 92.25 521 GLN B C 1
ATOM 8525 O O . GLN B 1 521 ? 11.656 -21.453 -20.609 1 92.25 521 GLN B O 1
ATOM 8530 N N . SER B 1 522 ? 11.594 -22.828 -18.812 1 94.69 522 SER B N 1
ATOM 8531 C CA . SER B 1 522 ? 11.422 -21.719 -17.891 1 94.69 522 SER B CA 1
ATOM 8532 C C . SER B 1 522 ? 12.648 -20.812 -17.891 1 94.69 522 SER B C 1
ATOM 8534 O O . SER B 1 522 ? 13.773 -21.281 -18.031 1 94.69 522 SER B O 1
ATOM 8536 N N . TYR B 1 523 ? 12.461 -19.547 -17.719 1 93.31 523 TYR B N 1
ATOM 8537 C CA . TYR B 1 523 ? 13.555 -18.578 -17.609 1 93.31 523 TYR B CA 1
ATOM 8538 C C . TYR B 1 523 ? 14.422 -18.859 -16.391 1 93.31 523 TYR B C 1
ATOM 8540 O O . TYR B 1 523 ? 15.555 -18.391 -16.312 1 93.31 523 TYR B O 1
ATOM 8548 N N . LEU B 1 524 ? 13.898 -19.688 -15.406 1 97 524 LEU B N 1
ATOM 8549 C CA . LEU B 1 524 ? 14.594 -20 -14.164 1 97 524 LEU B CA 1
ATOM 8550 C C . LEU B 1 524 ? 15.391 -21.281 -14.289 1 97 524 LEU B C 1
ATOM 8552 O O . LEU B 1 524 ? 16.203 -21.609 -13.414 1 97 524 LEU B O 1
ATOM 8556 N N . PHE B 1 525 ? 15.188 -22 -15.367 1 96.62 525 PHE B N 1
ATOM 8557 C CA . PHE B 1 525 ? 15.812 -23.297 -15.57 1 96.62 525 PHE B CA 1
ATOM 8558 C C . PHE B 1 525 ? 17.328 -23.188 -15.562 1 96.62 525 PHE B C 1
ATOM 8560 O O . PHE B 1 525 ? 18 -23.906 -14.828 1 96.62 525 PHE B O 1
ATOM 8567 N N . PRO B 1 526 ? 17.906 -22.203 -16.281 1 95.88 526 PRO B N 1
ATOM 8568 C CA . PRO B 1 526 ? 19.375 -22.094 -16.266 1 95.88 526 PRO B CA 1
ATOM 8569 C C . PRO B 1 526 ? 19.938 -21.812 -14.883 1 95.88 526 PRO B C 1
ATOM 8571 O O . PRO B 1 526 ? 20.984 -22.359 -14.516 1 95.88 526 PRO B O 1
ATOM 8574 N N . ALA B 1 527 ? 19.266 -20.984 -14.18 1 96.25 527 ALA B N 1
ATOM 8575 C CA . ALA B 1 527 ? 19.734 -20.641 -12.836 1 96.25 527 ALA B CA 1
ATOM 8576 C C . ALA B 1 527 ? 19.734 -21.859 -11.922 1 96.25 527 ALA B C 1
ATOM 8578 O O . ALA B 1 527 ? 20.656 -22.047 -11.117 1 96.25 527 ALA B O 1
ATOM 8579 N N . LEU B 1 528 ? 18.688 -22.688 -11.992 1 96.81 528 LEU B N 1
ATOM 8580 C CA . LEU B 1 528 ? 18.609 -23.875 -11.141 1 96.81 528 LEU B CA 1
ATOM 8581 C C . LEU B 1 528 ? 19.641 -24.922 -11.562 1 96.81 528 LEU B C 1
ATOM 8583 O O . LEU B 1 528 ? 20.188 -25.641 -10.719 1 96.81 528 LEU B O 1
ATOM 8587 N N . VAL B 1 529 ? 19.906 -24.984 -12.891 1 95.25 529 VAL B N 1
ATOM 8588 C CA . VAL B 1 529 ? 20.938 -25.891 -13.383 1 95.25 529 VAL B CA 1
ATOM 8589 C C . VAL B 1 529 ? 22.297 -25.5 -12.789 1 95.25 529 VAL B C 1
ATOM 8591 O O . VAL B 1 529 ? 23.047 -26.359 -12.328 1 95.25 529 VAL B O 1
ATOM 8594 N N . GLU B 1 530 ? 22.547 -24.234 -12.773 1 94 530 GLU B N 1
ATOM 8595 C CA . GLU B 1 530 ? 23.812 -23.734 -12.219 1 94 530 GLU B CA 1
ATOM 8596 C C . GLU B 1 530 ? 23.938 -24.094 -10.734 1 94 530 GLU B C 1
ATOM 8598 O O . GLU B 1 530 ? 25 -24.5 -10.273 1 94 530 GLU B O 1
ATOM 8603 N N . GLN B 1 531 ? 22.875 -23.984 -10.031 1 93.38 531 GLN B N 1
ATOM 8604 C CA . GLN B 1 531 ? 22.875 -24.266 -8.602 1 93.38 531 GLN B CA 1
ATOM 8605 C C . GLN B 1 531 ? 22.969 -25.766 -8.336 1 93.38 531 GLN B C 1
ATOM 8607 O O . GLN B 1 531 ? 23.312 -26.188 -7.227 1 93.38 531 GLN B O 1
ATOM 8612 N N . SER B 1 532 ? 22.656 -26.547 -9.273 1 92.62 532 SER B N 1
ATOM 8613 C CA . SER B 1 532 ? 22.656 -28 -9.125 1 92.62 532 SER B CA 1
ATOM 8614 C C . SER B 1 532 ? 23.984 -28.609 -9.578 1 92.62 532 SER B C 1
ATOM 8616 O O . SER B 1 532 ? 24.172 -29.812 -9.492 1 92.62 532 SER B O 1
ATOM 8618 N N . ARG B 1 533 ? 24.828 -27.656 -9.961 1 87.12 533 ARG B N 1
ATOM 8619 C CA . ARG B 1 533 ? 26.125 -28.141 -10.422 1 87.12 533 ARG B CA 1
ATOM 8620 C C . ARG B 1 533 ? 26.875 -28.812 -9.281 1 87.12 533 ARG B C 1
ATOM 8622 O O . ARG B 1 533 ? 26.969 -28.281 -8.18 1 87.12 533 ARG B O 1
ATOM 8629 N N . GLY B 1 534 ? 27.391 -29.922 -9.414 1 83.56 534 GLY B N 1
ATOM 8630 C CA . GLY B 1 534 ? 28.141 -30.656 -8.406 1 83.56 534 GLY B CA 1
ATOM 8631 C C . GLY B 1 534 ? 27.281 -31.656 -7.645 1 83.56 534 GLY B C 1
ATOM 8632 O O . GLY B 1 534 ? 27.812 -32.531 -6.965 1 83.56 534 GLY B O 1
ATOM 8633 N N . ILE B 1 535 ? 26.047 -31.375 -7.617 1 87.06 535 ILE B N 1
ATOM 8634 C CA . ILE B 1 535 ? 25.125 -32.312 -6.965 1 87.06 535 ILE B CA 1
ATOM 8635 C C . ILE B 1 535 ? 24.766 -33.438 -7.934 1 87.06 535 ILE B C 1
ATOM 8637 O O . ILE B 1 535 ? 24.828 -34.625 -7.586 1 87.06 535 ILE B O 1
ATOM 8641 N N . ILE B 1 536 ? 24.391 -32.969 -9.117 1 79.81 536 ILE B N 1
ATOM 8642 C CA . ILE B 1 536 ? 23.984 -33.906 -10.156 1 79.81 536 ILE B CA 1
ATOM 8643 C C . ILE B 1 536 ? 25.141 -34.125 -11.141 1 79.81 536 ILE B C 1
ATOM 8645 O O . ILE B 1 536 ? 25.797 -33.156 -11.555 1 79.81 536 ILE B O 1
ATOM 8649 N N . SER B 1 537 ? 25.984 -35.281 -11.062 1 63 537 SER B N 1
ATOM 8650 C CA . SER B 1 537 ? 26.984 -35.531 -12.094 1 63 537 SER B CA 1
ATOM 8651 C C . SER B 1 537 ? 26.391 -35.438 -13.484 1 63 537 SER B C 1
ATOM 8653 O O . SER B 1 537 ? 25.484 -36.188 -13.836 1 63 537 SER B O 1
ATOM 8655 N N . PHE B 1 538 ? 26.328 -34.281 -13.969 1 50.28 538 PHE B N 1
ATOM 8656 C CA . PHE B 1 538 ? 25.875 -34.156 -15.352 1 50.28 538 PHE B CA 1
ATOM 8657 C C . PHE B 1 538 ? 26.812 -34.906 -16.281 1 50.28 538 PHE B C 1
ATOM 8659 O O . PHE B 1 538 ? 27.969 -34.531 -16.453 1 50.28 538 PHE B O 1
ATOM 8666 N N . ASP B 1 539 ? 27.203 -36.156 -16.219 1 40.59 539 ASP B N 1
ATOM 8667 C CA . ASP B 1 539 ? 27.953 -36.812 -17.297 1 40.59 539 ASP B CA 1
ATOM 8668 C C . ASP B 1 539 ? 27.578 -36.219 -18.656 1 40.59 539 ASP B C 1
ATOM 8670 O O . ASP B 1 539 ? 26.391 -36.062 -18.953 1 40.59 539 ASP B O 1
ATOM 8674 N N . CYS B 1 540 ? 28.422 -35.531 -19.328 1 36.84 540 CYS B N 1
ATOM 8675 C CA . CYS B 1 540 ? 28.438 -34.875 -20.641 1 36.84 540 CYS B CA 1
ATOM 8676 C C . CYS B 1 540 ? 27.641 -35.656 -21.656 1 36.84 540 CYS B C 1
ATOM 8678 O O . CYS B 1 540 ? 27.5 -35.25 -22.812 1 36.84 540 CYS B O 1
ATOM 8680 N N . SER B 1 541 ? 27.672 -37 -21.781 1 34.06 541 SER B N 1
ATOM 8681 C CA . SER B 1 541 ? 27 -37.688 -22.891 1 34.06 541 SER B CA 1
ATOM 8682 C C . SER B 1 541 ? 25.484 -37.406 -22.844 1 34.06 541 SER B C 1
ATOM 8684 O O . SER B 1 541 ? 24.734 -37.969 -23.656 1 34.06 541 SER B O 1
ATOM 8686 N N . LEU B 1 542 ? 24.906 -37.219 -21.812 1 33.62 542 LEU B N 1
ATOM 8687 C CA . LEU B 1 542 ? 23.469 -36.969 -21.859 1 33.62 542 LEU B CA 1
ATOM 8688 C C . LEU B 1 542 ? 23.156 -35.594 -22.438 1 33.62 542 LEU B C 1
ATOM 8690 O O . LEU B 1 542 ? 23.484 -34.562 -21.828 1 33.62 542 LEU B O 1
ATOM 8694 N N . SER B 1 543 ? 23.406 -35.438 -23.688 1 31.83 543 SER B N 1
ATOM 8695 C CA . SER B 1 543 ? 22.875 -34.281 -24.406 1 31.83 543 SER B CA 1
ATOM 8696 C C . SER B 1 543 ? 21.516 -33.875 -23.859 1 31.83 543 SER B C 1
ATOM 8698 O O . SER B 1 543 ? 20.719 -34.719 -23.453 1 31.83 543 SER B O 1
ATOM 8700 N N . ILE B 1 544 ? 21.266 -32.688 -23.438 1 36.47 544 ILE B N 1
ATOM 8701 C CA . ILE B 1 544 ? 19.922 -32.219 -23.141 1 36.47 544 ILE B CA 1
ATOM 8702 C C . ILE B 1 544 ? 18.906 -32.906 -24.047 1 36.47 544 ILE B C 1
ATOM 8704 O O . ILE B 1 544 ? 17.719 -32.938 -23.75 1 36.47 544 ILE B O 1
ATOM 8708 N N . SER B 1 545 ? 19.344 -33.312 -25.297 1 34.56 545 SER B N 1
ATOM 8709 C CA . SER B 1 545 ? 18.609 -34 -26.344 1 34.56 545 SER B CA 1
ATOM 8710 C C . SER B 1 545 ? 18.234 -35.438 -25.906 1 34.56 545 SER B C 1
ATOM 8712 O O . SER B 1 545 ? 17.328 -36.031 -26.484 1 34.56 545 SER B O 1
ATOM 8714 N N . ASP B 1 546 ? 19.141 -36.188 -25.297 1 35.84 546 ASP B N 1
ATOM 8715 C CA . ASP B 1 546 ? 18.953 -37.625 -25.094 1 35.84 546 ASP B CA 1
ATOM 8716 C C . ASP B 1 546 ? 17.875 -37.875 -24.047 1 35.84 546 ASP B C 1
ATOM 8718 O O . ASP B 1 546 ? 17.453 -39.031 -23.844 1 35.84 546 ASP B O 1
ATOM 8722 N N . PHE B 1 547 ? 17.797 -37.188 -23.047 1 34.16 547 PHE B N 1
ATOM 8723 C CA . PHE B 1 547 ? 16.734 -37.344 -22.062 1 34.16 547 PHE B CA 1
ATOM 8724 C C . PHE B 1 547 ? 15.398 -36.875 -22.625 1 34.16 547 PHE B C 1
ATOM 8726 O O . PHE B 1 547 ? 14.375 -36.938 -21.922 1 34.16 547 PHE B O 1
ATOM 8733 N N . LEU B 1 548 ? 15.414 -36.156 -23.812 1 30.23 548 LEU B N 1
ATOM 8734 C CA . LEU B 1 548 ? 14.156 -35.969 -24.531 1 30.23 548 LEU B CA 1
ATOM 8735 C C . LEU B 1 548 ? 13.664 -37.25 -25.172 1 30.23 548 LEU B C 1
ATOM 8737 O O . LEU B 1 548 ? 14.398 -37.906 -25.922 1 30.23 548 LEU B O 1
ATOM 8741 N N . PRO B 1 549 ? 13 -38.188 -24.547 1 30.44 549 PRO B N 1
ATOM 8742 C CA . PRO B 1 549 ? 12.531 -39.25 -25.422 1 30.44 549 PRO B CA 1
ATOM 8743 C C . PRO B 1 549 ? 12.344 -38.812 -26.875 1 30.44 549 PRO B C 1
ATOM 8745 O O . PRO B 1 549 ? 12.148 -37.625 -27.125 1 30.44 549 PRO B O 1
ATOM 8748 N N . SER B 1 550 ? 12.992 -39.469 -27.844 1 29.41 550 SER B N 1
ATOM 8749 C CA . SER B 1 550 ? 12.602 -39.281 -29.234 1 29.41 550 SER B CA 1
ATOM 8750 C C . SER B 1 550 ? 11.086 -39.156 -29.375 1 29.41 550 SER B C 1
ATOM 8752 O O . SER B 1 550 ? 10.375 -40.156 -29.406 1 29.41 550 SER B O 1
ATOM 8754 N N . PHE B 1 551 ? 10.43 -38.312 -28.719 1 27.45 551 PHE B N 1
ATOM 8755 C CA . PHE B 1 551 ? 9.023 -38.156 -29.047 1 27.45 551 PHE B CA 1
ATOM 8756 C C . PHE B 1 551 ? 8.812 -38.188 -30.562 1 27.45 551 PHE B C 1
ATOM 8758 O O . PHE B 1 551 ? 9.367 -37.344 -31.281 1 27.45 551 PHE B O 1
ATOM 8765 N N . GLY B 1 552 ? 8.773 -39.375 -31.25 1 27.33 552 GLY B N 1
ATOM 8766 C CA . GLY B 1 552 ? 7.957 -39.344 -32.469 1 27.33 552 GLY B CA 1
ATOM 8767 C C . GLY B 1 552 ? 6.852 -38.281 -32.406 1 27.33 552 GLY B C 1
ATOM 8768 O O . GLY B 1 552 ? 6.312 -38 -31.328 1 27.33 552 GLY B O 1
ATOM 8769 N N . GLY B 1 553 ? 7.008 -37.312 -33.25 1 27.53 553 GLY B N 1
ATOM 8770 C CA . GLY B 1 553 ? 6.25 -36.062 -33.375 1 27.53 553 GLY B CA 1
ATOM 8771 C C . GLY B 1 553 ? 4.762 -36.25 -33.188 1 27.53 553 GLY B C 1
ATOM 8772 O O . GLY B 1 553 ? 4.133 -37.094 -33.844 1 27.53 553 GLY B O 1
ATOM 8773 N N . PRO B 1 554 ? 4.293 -36.375 -32.031 1 27.31 554 PRO B N 1
ATOM 8774 C CA . PRO B 1 554 ? 2.863 -36.688 -32.062 1 27.31 554 PRO B CA 1
ATOM 8775 C C . PRO B 1 554 ? 2.127 -35.938 -33.156 1 27.31 554 PRO B C 1
ATOM 8777 O O . PRO B 1 554 ? 2.574 -34.844 -33.594 1 27.31 554 PRO B O 1
ATOM 8780 N N . PRO B 1 555 ? 1.365 -36.5 -34.031 1 26.62 555 PRO B N 1
ATOM 8781 C CA . PRO B 1 555 ? 0.7 -35.75 -35.094 1 26.62 555 PRO B CA 1
ATOM 8782 C C . PRO B 1 555 ? 0.096 -34.438 -34.594 1 26.62 555 PRO B C 1
ATOM 8784 O O . PRO B 1 555 ? -0.198 -34.312 -33.406 1 26.62 555 PRO B O 1
ATOM 8787 N N . ALA B 1 556 ? 0.557 -33.375 -35.125 1 26.92 556 ALA B N 1
ATOM 8788 C CA . ALA B 1 556 ? -0.014 -32.031 -35.062 1 26.92 556 ALA B CA 1
ATOM 8789 C C . ALA B 1 556 ? -1.519 -32.094 -34.812 1 26.92 556 ALA B C 1
ATOM 8791 O O . ALA B 1 556 ? -2.238 -32.844 -35.469 1 26.92 556 ALA B O 1
ATOM 8792 N N . ILE B 1 557 ? -1.849 -31.984 -33.656 1 25.64 557 ILE B N 1
ATOM 8793 C CA . ILE B 1 557 ? -3.295 -31.859 -33.5 1 25.64 557 ILE B CA 1
ATOM 8794 C C . ILE B 1 557 ? -3.852 -30.969 -34.594 1 25.64 557 ILE B C 1
ATOM 8796 O O . ILE B 1 557 ? -3.566 -29.766 -34.656 1 25.64 557 ILE B O 1
ATOM 8800 N N . SER B 1 558 ? -3.777 -31.484 -35.875 1 23.78 558 SER B N 1
ATOM 8801 C CA . SER B 1 558 ? -4.566 -30.844 -36.938 1 23.78 558 SER B CA 1
ATOM 8802 C C . SER B 1 558 ? -5.996 -30.578 -36.469 1 23.78 558 SER B C 1
ATOM 8804 O O . SER B 1 558 ? -6.703 -31.516 -36.062 1 23.78 558 SER B O 1
ATOM 8806 N N . TRP B 1 559 ? -6.035 -29.406 -35.844 1 22.81 559 TRP B N 1
ATOM 8807 C CA . TRP B 1 559 ? -7.414 -28.953 -35.688 1 22.81 559 TRP B CA 1
ATOM 8808 C C . TRP B 1 559 ? -8.227 -29.219 -36.938 1 22.81 559 TRP B C 1
ATOM 8810 O O . TRP B 1 559 ? -7.996 -28.578 -37.969 1 22.81 559 TRP B O 1
ATOM 8820 N N . ARG B 1 560 ? -8.297 -30.547 -37.25 1 24.2 560 ARG B N 1
ATOM 8821 C CA . ARG B 1 560 ? -9.125 -30.891 -38.406 1 24.2 560 ARG B CA 1
ATOM 8822 C C . ARG B 1 560 ? -10.453 -30.141 -38.375 1 24.2 560 ARG B C 1
ATOM 8824 O O . ARG B 1 560 ? -11.195 -30.234 -37.375 1 24.2 560 ARG B O 1
ATOM 8831 N N . THR B 1 561 ? -10.555 -29.031 -39.156 1 24.16 561 THR B N 1
ATOM 8832 C CA . THR B 1 561 ? -11.734 -28.266 -39.531 1 24.16 561 THR B CA 1
ATOM 8833 C C . THR B 1 561 ? -12.883 -29.203 -39.906 1 24.16 561 THR B C 1
ATOM 8835 O O . THR B 1 561 ? -13.977 -28.75 -40.25 1 24.16 561 THR B O 1
ATOM 8838 N N . GLY B 1 562 ? -12.562 -30.516 -40.25 1 21.72 562 GLY B N 1
ATOM 8839 C CA . GLY B 1 562 ? -13.555 -31.047 -41.188 1 21.72 562 GLY B CA 1
ATOM 8840 C C . GLY B 1 562 ? -14.898 -31.297 -40.531 1 21.72 562 GLY B C 1
ATOM 8841 O O . GLY B 1 562 ? -15.93 -31.281 -41.219 1 21.72 562 GLY B O 1
ATOM 8842 N N . GLU B 1 563 ? -14.969 -32.188 -39.594 1 21.7 563 GLU B N 1
ATOM 8843 C CA . GLU B 1 563 ? -16.188 -32.969 -39.656 1 21.7 563 GLU B CA 1
ATOM 8844 C C . GLU B 1 563 ? -17.406 -32.156 -39.219 1 21.7 563 GLU B C 1
ATOM 8846 O O . GLU B 1 563 ? -17.391 -31.5 -38.188 1 21.7 563 GLU B O 1
ATOM 8851 N N . SER B 1 564 ? -18.281 -31.812 -40.188 1 24.22 564 SER B N 1
ATOM 8852 C CA . SER B 1 564 ? -19.656 -31.328 -40.312 1 24.22 564 SER B CA 1
ATOM 8853 C C . SER B 1 564 ? -20.594 -32.094 -39.375 1 24.22 564 SER B C 1
ATOM 8855 O O . SER B 1 564 ? -21.812 -31.953 -39.469 1 24.22 564 SER B O 1
ATOM 8857 N N . GLY B 1 565 ? -20 -32.969 -38.531 1 21.75 565 GLY B N 1
ATOM 8858 C CA . GLY B 1 565 ? -20.938 -33.938 -38.062 1 21.75 565 GLY B CA 1
ATOM 8859 C C . GLY B 1 565 ? -22.062 -33.344 -37.25 1 21.75 565 GLY B C 1
ATOM 8860 O O . GLY B 1 565 ? -22.5 -33.938 -36.25 1 21.75 565 GLY B O 1
ATOM 8861 N N . PHE B 1 566 ? -22.281 -32.062 -37.281 1 21.73 566 PHE B N 1
ATOM 8862 C CA . PHE B 1 566 ? -23.484 -31.734 -36.5 1 21.73 566 PHE B CA 1
ATOM 8863 C C . PHE B 1 566 ? -24.688 -32.5 -37.031 1 21.73 566 PHE B C 1
ATOM 8865 O O . PHE B 1 566 ? -25.594 -31.906 -37.625 1 21.73 566 PHE B O 1
ATOM 8872 N N . ASP B 1 567 ? -24.391 -33.594 -37.812 1 21 567 ASP B N 1
ATOM 8873 C CA . ASP B 1 567 ? -25.656 -34.188 -38.219 1 21 567 ASP B CA 1
ATOM 8874 C C . ASP B 1 567 ? -26.359 -34.812 -37 1 21 567 ASP B C 1
ATOM 8876 O O . ASP B 1 567 ? -26.125 -35.969 -36.656 1 21 567 ASP B O 1
ATOM 8880 N N . LEU B 1 568 ? -26.234 -34.281 -35.812 1 20.05 568 LEU B N 1
ATOM 8881 C CA . LEU B 1 568 ? -26.891 -34.938 -34.688 1 20.05 568 LEU B CA 1
ATOM 8882 C C . LEU B 1 568 ? -28.281 -35.406 -35.062 1 20.05 568 LEU B C 1
ATOM 8884 O O . LEU B 1 568 ? -28.656 -36.531 -34.75 1 20.05 568 LEU B O 1
ATOM 8888 N N . LEU B 1 569 ? -29.312 -34.625 -35.188 1 20.88 569 LEU B N 1
ATOM 8889 C CA . LEU B 1 569 ? -30.641 -34.938 -34.688 1 20.88 569 LEU B CA 1
ATOM 8890 C C . LEU B 1 569 ? -31.438 -35.719 -35.719 1 20.88 569 LEU B C 1
ATOM 8892 O O . LEU B 1 569 ? -32.625 -35.969 -35.531 1 20.88 569 LEU B O 1
ATOM 8896 N N . GLY B 1 570 ? -30.922 -36.156 -36.938 1 19.17 570 GLY B N 1
ATOM 8897 C CA . GLY B 1 570 ? -32 -36.562 -37.812 1 19.17 570 GLY B CA 1
ATOM 8898 C C . GLY B 1 570 ? -32.625 -37.906 -37.438 1 19.17 570 GLY B C 1
ATOM 8899 O O . GLY B 1 570 ? -33.25 -38.562 -38.25 1 19.17 570 GLY B O 1
ATOM 8900 N N . VAL B 1 571 ? -32.5 -38.469 -36.25 1 20.62 571 VAL B N 1
ATOM 8901 C CA . VAL B 1 571 ? -33.031 -39.812 -36.156 1 20.62 571 VAL B CA 1
ATOM 8902 C C . VAL B 1 571 ? -34.531 -39.812 -36.406 1 20.62 571 VAL B C 1
ATOM 8904 O O . VAL B 1 571 ? -35.344 -39.375 -35.562 1 20.62 571 VAL B O 1
ATOM 8907 N N . SER B 1 572 ? -35.125 -39.281 -37.594 1 18.75 572 SER B N 1
ATOM 8908 C CA . SER B 1 572 ? -36.562 -39.312 -37.938 1 18.75 572 SER B CA 1
ATOM 8909 C C . SER B 1 572 ? -37.125 -40.719 -37.844 1 18.75 572 SER B C 1
ATOM 8911 O O . SER B 1 572 ? -38.125 -40.969 -37.156 1 18.75 572 SER B O 1
ATOM 8913 N N . ASP B 1 573 ? -37.5 -41.406 -39 1 19.59 573 ASP B N 1
ATOM 8914 C CA . ASP B 1 573 ? -38.781 -41.812 -39.562 1 19.59 573 ASP B CA 1
ATOM 8915 C C . ASP B 1 573 ? -39.031 -43.281 -39.344 1 19.59 573 ASP B C 1
ATOM 8917 O O . ASP B 1 573 ? -40.156 -43.75 -39.375 1 19.59 573 ASP B O 1
ATOM 8921 N N . ASP B 1 574 ? -38.125 -44.281 -39.625 1 20.81 574 ASP B N 1
ATOM 8922 C CA . ASP B 1 574 ? -38.625 -45.406 -40.375 1 20.81 574 ASP B CA 1
ATOM 8923 C C . ASP B 1 574 ? -39.312 -46.438 -39.469 1 20.81 574 ASP B C 1
ATOM 8925 O O . ASP B 1 574 ? -39.5 -47.594 -39.844 1 20.81 574 ASP B O 1
ATOM 8929 N N . LEU B 1 575 ? -39.5 -46.406 -38.25 1 19.47 575 LEU B N 1
ATOM 8930 C CA . LEU B 1 575 ? -39.906 -47.656 -37.625 1 19.47 575 LEU B CA 1
ATOM 8931 C C . LEU B 1 575 ? -41.312 -48.062 -38.094 1 19.47 575 LEU B C 1
ATOM 8933 O O . LEU B 1 575 ? -42.312 -47.594 -37.562 1 19.47 575 LEU B O 1
ATOM 8937 N N . GLN B 1 576 ? -41.75 -47.969 -39.375 1 20.11 576 GLN B N 1
ATOM 8938 C CA . GLN B 1 576 ? -43 -48.562 -39.875 1 20.11 576 GLN B CA 1
ATOM 8939 C C . GLN B 1 576 ? -43.062 -50.062 -39.562 1 20.11 576 GLN B C 1
ATOM 8941 O O . GLN B 1 576 ? -44.031 -50.531 -38.969 1 20.11 576 GLN B O 1
ATOM 8946 N N . GLU B 1 577 ? -43.031 -51 -40.625 1 22.52 577 GLU B N 1
ATOM 8947 C CA . GLU B 1 577 ? -43.906 -52.062 -41.125 1 22.52 577 GLU B CA 1
ATOM 8948 C C . GLU B 1 577 ? -43.562 -53.406 -40.5 1 22.52 577 GLU B C 1
ATOM 8950 O O . GLU B 1 577 ? -44.438 -54.281 -40.344 1 22.52 577 GLU B O 1
ATOM 8955 N N . ARG B 1 578 ? -42.312 -53.969 -40.5 1 23.72 578 ARG B N 1
ATOM 8956 C CA . ARG B 1 578 ? -42.312 -55.375 -40.812 1 23.72 578 ARG B CA 1
ATOM 8957 C C . ARG B 1 578 ? -42.875 -56.188 -39.656 1 23.72 578 ARG B C 1
ATOM 8959 O O . ARG B 1 578 ? -43.625 -57.156 -39.875 1 23.72 578 ARG B O 1
ATOM 8966 N N . GLU B 1 579 ? -42.594 -56.406 -38.438 1 21.23 579 GLU B N 1
ATOM 8967 C CA . GLU B 1 579 ? -43.281 -57.562 -37.875 1 21.23 579 GLU B CA 1
ATOM 8968 C C . GLU B 1 579 ? -44.719 -57.219 -37.469 1 21.23 579 GLU B C 1
ATOM 8970 O O . GLU B 1 579 ? -44.969 -56.125 -36.969 1 21.23 579 GLU B O 1
#

Radius of gyration: 37.56 Å; Cα contacts (8 Å, |Δi|>4): 1200; chains: 2; bounding box: 125×122×107 Å